Protein 1EIK (pdb70)

Nearest PDB structures (foldseek):
  1eik-assembly1_A  TM=8.782E-01  e=4.104E-14  Methanothermobacter thermautotrophicus
  9bz0-assembly1_E  TM=6.942E-01  e=3.571E-07  Sus scrofa
  2pmz-assembly2_V  TM=6.736E-01  e=3.133E-07  Saccharolobus solfataricus P2
  8qsz-assembly1_E  TM=6.816E-01  e=6.874E-07  Schizosaccharomyces pombe
  8yqt-assembly1_D  TM=6.598E-01  e=2.211E-05  African swine fever virus

Secondary structure (DSSP, 8-state):
------SSSS--EEEEE-HHHHHHHHHHTT--TTTS---BTTSHHHHGGG--TT-EEEEEEEETTTEEEEEEEE-B-

CATH classification: 3.90.940.20

InterPro domains:
  IPR000783 RNA polymerase, subunit H/Rpb5 C-terminal [PF01191] (4-75)
  IPR014381 DNA-directed RNA polymerase subunit Rpo5/Rpb5 [MF_00025] (3-76)
  IPR014381 DNA-directed RNA polymerase subunit Rpo5/Rpb5 [PTHR10535] (5-75)
  IPR020608 RNA polymerase, subunit H/Rpb5, conserved site [PS01110] (8-21)
  IPR035913 RPB5-like RNA polymerase subunit superfamily [G3DSA:3.90.940.20] (1-77)
  IPR035913 RPB5-like RNA polymerase subunit superfamily [SSF55287] (2-76)

Sequence (77 aa):
MKREILKHQLVPEHVILNESEAKRVLKELDAHPEQLPKIKTTDPVAKAIGAKRGDIVKIIRKSPTAEEFVTYRLVQDMKREILKHQLVPEHVILNESEAKRVLKELDAHPEQLPKIKTTDPVAKAIGAKRGDIVKIIRKSPTAEEFVTYRLVQDMKREILKHQLVPEHVILNESEAKRVLKELDAHPEQLPKIKTTDPVAKAIGAKRGDIVKIIRKSPTAEEFVTYRLVQDMKREILKHQLVPEHVILNESEAKRVLKELDAHPEQLPKIKTTDPVAKAIGAKRGDIVKIIRKSPTAEEFVTYRLVQDMKREILKHQLVPEHVILNESEAKRVLKELDAHPEQLPKIKTTDPVAKAIGAKRGDIVKIIRKSPTAEEFVTYRLVQDMKREILKHQLVPEHVILNESEAKRVLKELDAHPEQLPKIKTTDPVAKAIGAKRGDIVKIIRKSPTAEEFVTYRLVQDMKREILKHQLVPEHVILNESEAKRVLKELDAHPEQLPKIKTTDPVAKAIGAKRGDIVKIIRKSPTAEEFVTYRLVQDMKREILKHQLVPEHVILNESEAKRVLKELDAHPEQLPKIKTTDPVAKAIGAKRGDIVKIIRKSPTAEEFVTYRLVQDMKREILKHQLVPEHVILNESEAKRVLKELDAHPEQLPKIKTTDPVAKAIGAKRGDIVKIIRKSPTAEEFVTYRLVQDMKREILKHQLVPEHVILNESEAKRVLKELDAHPEQLPKIKTTDPVAKAIGAKRGDIVKIIRKSPTAEEFVTYRLVQD

Radius of gyration: 13.47 Å; Cα contacts (8 Å, |Δi|>4): 131; chains: 1; bounding box: 39×33×17 Å

Foldseek 3Di:
DPPPPDDDDDFWDKDKDALVRVQCVQVVVVHGLVRAEEDECVPCVCVPVVNDAGIKIWTKADDPDRDIDIGIYGYHD

Organism: Methanothermobacter thermautotrophicus (strain ATCC 29096 / DSM 1053 / JCM 10044 / NBRC 100330 / Delta H) (NCBI:txid187420)

Structure (mmCIF, N/CA/C/O backbone):
data_1EIK
#
_entry.id   1EIK
#
_cell.length_a   1.000
_cell.length_b   1.000
_cell.length_c   1.000
_cell.angle_alpha   90.00
_cell.angle_beta   90.00
_cell.angle_gamma   90.00
#
_symmetry.space_group_name_H-M   'P 1'
#
loop_
_atom_site.group_PDB
_atom_site.id
_atom_site.type_symbol
_atom_site.label_atom_id
_atom_site.label_alt_id
_atom_site.label_comp_id
_atom_site.label_asym_id
_atom_site.label_entity_id
_atom_site.label_seq_id
_atom_site.pdbx_PDB_ins_code
_atom_site.Cartn_x
_atom_site.Cartn_y
_atom_site.Cartn_z
_atom_site.occupancy
_atom_site.B_iso_or_equiv
_atom_site.auth_seq_id
_atom_site.auth_comp_id
_atom_site.auth_asym_id
_atom_site.auth_atom_id
_atom_site.pdbx_PDB_model_num
ATOM 1 N N . MET A 1 1 ? -25.724 -11.701 -0.107 1.00 0.00 1 MET A N 1
ATOM 2 C CA . MET A 1 1 ? -25.082 -10.508 0.503 1.00 0.00 1 MET A CA 1
ATOM 3 C C . MET A 1 1 ? -24.662 -10.784 1.943 1.00 0.00 1 MET A C 1
ATOM 4 O O . MET A 1 1 ? -24.937 -11.853 2.487 1.00 0.00 1 MET A O 1
ATOM 20 N N . LYS A 1 2 ? -23.995 -9.811 2.557 1.00 0.00 2 LYS A N 1
ATOM 21 C CA . LYS A 1 2 ? -23.540 -9.948 3.935 1.00 0.00 2 LYS A CA 1
ATOM 22 C C . LYS A 1 2 ? -22.661 -11.184 4.102 1.00 0.00 2 LYS A C 1
ATOM 23 O O . LYS A 1 2 ? -22.813 -11.940 5.061 1.00 0.00 2 LYS A O 1
ATOM 42 N N . ARG A 1 3 ? -21.743 -11.382 3.163 1.00 0.00 3 ARG A N 1
ATOM 43 C CA . ARG A 1 3 ? -20.840 -12.526 3.208 1.00 0.00 3 ARG A CA 1
ATOM 44 C C . ARG A 1 3 ? -19.540 -12.167 3.922 1.00 0.00 3 ARG A C 1
ATOM 45 O O . ARG A 1 3 ? -19.256 -12.673 5.007 1.00 0.00 3 ARG A O 1
ATOM 66 N N . GLU A 1 4 ? -18.754 -11.289 3.307 1.00 0.00 4 GLU A N 1
ATOM 67 C CA . GLU A 1 4 ? -17.484 -10.864 3.885 1.00 0.00 4 GLU A CA 1
ATOM 68 C C . GLU A 1 4 ? -17.335 -9.347 3.823 1.00 0.00 4 GLU A C 1
ATOM 69 O O . GLU A 1 4 ? -18.126 -8.661 3.177 1.00 0.00 4 GLU A O 1
ATOM 81 N N . ILE A 1 5 ? -16.314 -8.831 4.499 1.00 0.00 5 ILE A N 1
ATOM 82 C CA . ILE A 1 5 ? -16.058 -7.392 4.520 1.00 0.00 5 ILE A CA 1
ATOM 83 C C . ILE A 1 5 ? -14.561 -7.099 4.512 1.00 0.00 5 ILE A C 1
ATOM 84 O O . ILE A 1 5 ? -13.739 -8.015 4.548 1.00 0.00 5 ILE A O 1
ATOM 100 N N . LEU A 1 6 ? -14.214 -5.817 4.465 1.00 0.00 6 LEU A N 1
ATOM 101 C CA . LEU A 1 6 ? -12.815 -5.405 4.453 1.00 0.00 6 LEU A CA 1
ATOM 102 C C . LEU A 1 6 ? -12.690 -3.899 4.661 1.00 0.00 6 LEU A C 1
ATOM 103 O O . LEU A 1 6 ? -12.088 -3.198 3.848 1.00 0.00 6 LEU A O 1
ATOM 119 N N . LYS A 1 7 ? -13.262 -3.410 5.755 1.00 0.00 7 LYS A N 1
ATOM 120 C CA . LYS A 1 7 ? -13.219 -1.987 6.073 1.00 0.00 7 LYS A CA 1
ATOM 121 C C . LYS A 1 7 ? -13.970 -1.170 5.027 1.00 0.00 7 LYS A C 1
ATOM 122 O O . LYS A 1 7 ? -15.077 -0.691 5.276 1.00 0.00 7 LYS A O 1
ATOM 141 N N . HIS A 1 8 ? -13.362 -1.014 3.857 1.00 0.00 8 HIS A N 1
ATOM 142 C CA . HIS A 1 8 ? -13.972 -0.254 2.772 1.00 0.00 8 HIS A CA 1
ATOM 143 C C . HIS A 1 8 ? -14.565 -1.186 1.721 1.00 0.00 8 HIS A C 1
ATOM 144 O O . HIS A 1 8 ? -13.956 -2.192 1.355 1.00 0.00 8 HIS A O 1
ATOM 159 N N . GLN A 1 9 ? -15.753 -0.843 1.234 1.00 0.00 9 GLN A N 1
ATOM 160 C CA . GLN A 1 9 ? -16.424 -1.647 0.219 1.00 0.00 9 GLN A CA 1
ATOM 161 C C . GLN A 1 9 ? -15.602 -1.699 -1.063 1.00 0.00 9 GLN A C 1
ATOM 162 O O . GLN A 1 9 ? -15.272 -2.777 -1.560 1.00 0.00 9 GLN A O 1
ATOM 176 N N . LEU A 1 10 ? -15.270 -0.525 -1.595 1.00 0.00 10 LEU A N 1
ATOM 177 C CA . LEU A 1 10 ? -14.485 -0.437 -2.820 1.00 0.00 10 LEU A CA 1
ATOM 178 C C . LEU A 1 10 ? -13.003 -0.648 -2.532 1.00 0.00 10 LEU A C 1
ATOM 179 O O . LEU A 1 10 ? -12.613 -0.906 -1.394 1.00 0.00 10 LEU A O 1
ATOM 195 N N . VAL A 1 11 ? -12.183 -0.537 -3.570 1.00 0.00 11 VAL A N 1
ATOM 196 C CA . VAL A 1 11 ? -10.743 -0.717 -3.429 1.00 0.00 11 VAL A CA 1
ATOM 197 C C . VAL A 1 11 ? -9.974 0.325 -4.234 1.00 0.00 11 VAL A C 1
ATOM 198 O O . VAL A 1 11 ? -10.440 0.790 -5.275 1.00 0.00 11 VAL A O 1
ATOM 211 N N . PRO A 1 12 ? -8.776 0.704 -3.759 1.00 0.00 12 PRO A N 1
ATOM 212 C CA . PRO A 1 12 ? -7.934 1.696 -4.432 1.00 0.00 12 PRO A CA 1
ATOM 213 C C . PRO A 1 12 ? -7.216 1.118 -5.648 1.00 0.00 12 PRO A C 1
ATOM 214 O O . PRO A 1 12 ? -7.343 -0.069 -5.950 1.00 0.00 12 PRO A O 1
ATOM 225 N N . GLU A 1 13 ? -6.457 1.963 -6.337 1.00 0.00 13 GLU A N 1
ATOM 226 C CA . GLU A 1 13 ? -5.709 1.534 -7.512 1.00 0.00 13 GLU A CA 1
ATOM 227 C C . GLU A 1 13 ? -4.313 1.063 -7.123 1.00 0.00 13 GLU A C 1
ATOM 228 O O . GLU A 1 13 ? -3.488 1.851 -6.659 1.00 0.00 13 GLU A O 1
ATOM 240 N N . HIS A 1 14 ? -4.054 -0.226 -7.308 1.00 0.00 14 HIS A N 1
ATOM 241 C CA . HIS A 1 14 ? -2.755 -0.801 -6.964 1.00 0.00 14 HIS A CA 1
ATOM 242 C C . HIS A 1 14 ? -1.858 -0.886 -8.192 1.00 0.00 14 HIS A C 1
ATOM 243 O O . HIS A 1 14 ? -2.170 -1.586 -9.156 1.00 0.00 14 HIS A O 1
ATOM 258 N N . VAL A 1 15 ? -0.738 -0.174 -8.146 1.00 0.00 15 VAL A N 1
ATOM 259 C CA . VAL A 1 15 ? 0.219 -0.178 -9.246 1.00 0.00 15 VAL A CA 1
ATOM 260 C C . VAL A 1 15 ? 1.544 -0.780 -8.796 1.00 0.00 15 VAL A C 1
ATOM 261 O O . VAL A 1 15 ? 1.925 -0.653 -7.636 1.00 0.00 15 VAL A O 1
ATOM 274 N N . ILE A 1 16 ? 2.240 -1.445 -9.712 1.00 0.00 16 ILE A N 1
ATOM 275 C CA . ILE A 1 16 ? 3.528 -2.050 -9.386 1.00 0.00 16 ILE A CA 1
ATOM 276 C C . ILE A 1 16 ? 4.675 -1.120 -9.770 1.00 0.00 16 ILE A C 1
ATOM 277 O O . ILE A 1 16 ? 4.799 -0.703 -10.922 1.00 0.00 16 ILE A O 1
ATOM 293 N N . LEU A 1 17 ? 5.518 -0.820 -8.793 1.00 0.00 17 LEU A N 1
ATOM 294 C CA . LEU A 1 17 ? 6.650 0.068 -8.995 1.00 0.00 17 LEU A CA 1
ATOM 295 C C . LEU A 1 17 ? 7.963 -0.690 -9.015 1.00 0.00 17 LEU A C 1
ATOM 296 O O . LEU A 1 17 ? 8.123 -1.697 -8.324 1.00 0.00 17 LEU A O 1
ATOM 312 N N . ASN A 1 18 ? 8.921 -0.166 -9.762 1.00 0.00 18 ASN A N 1
ATOM 313 C CA . ASN A 1 18 ? 10.256 -0.730 -9.774 1.00 0.00 18 ASN A CA 1
ATOM 314 C C . ASN A 1 18 ? 11.008 -0.222 -8.554 1.00 0.00 18 ASN A C 1
ATOM 315 O O . ASN A 1 18 ? 10.811 0.917 -8.130 1.00 0.00 18 ASN A O 1
ATOM 326 N N . GLU A 1 19 ? 11.851 -1.064 -7.974 1.00 0.00 19 GLU A N 1
ATOM 327 C CA . GLU A 1 19 ? 12.586 -0.687 -6.772 1.00 0.00 19 GLU A CA 1
ATOM 328 C C . GLU A 1 19 ? 13.182 0.713 -6.906 1.00 0.00 19 GLU A C 1
ATOM 329 O O . GLU A 1 19 ? 13.251 1.457 -5.932 1.00 0.00 19 GLU A O 1
ATOM 341 N N . SER A 1 20 ? 13.540 1.090 -8.130 1.00 0.00 20 SER A N 1
ATOM 342 C CA . SER A 1 20 ? 14.088 2.417 -8.390 1.00 0.00 20 SER A CA 1
ATOM 343 C C . SER A 1 20 ? 12.984 3.472 -8.379 1.00 0.00 20 SER A C 1
ATOM 344 O O . SER A 1 20 ? 13.091 4.493 -7.700 1.00 0.00 20 SER A O 1
ATOM 352 N N . GLU A 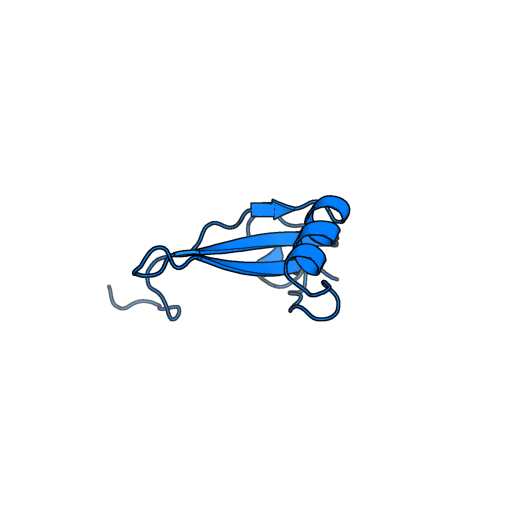1 21 ? 11.922 3.215 -9.139 1.00 0.00 21 GLU A N 1
ATOM 353 C CA . GLU A 1 21 ? 10.785 4.129 -9.213 1.00 0.00 21 GLU A CA 1
ATOM 354 C C . GLU A 1 21 ? 10.131 4.284 -7.855 1.00 0.00 21 GLU A C 1
ATOM 355 O O . GLU A 1 21 ? 9.759 5.380 -7.453 1.00 0.00 21 GLU A O 1
ATOM 367 N N . ALA A 1 22 ? 9.952 3.172 -7.170 1.00 0.00 22 ALA A N 1
ATOM 368 C CA . ALA A 1 22 ? 9.330 3.194 -5.863 1.00 0.00 22 ALA A CA 1
ATOM 369 C C . ALA A 1 22 ? 10.239 3.870 -4.848 1.00 0.00 22 ALA A C 1
ATOM 370 O O . ALA A 1 22 ? 9.769 4.457 -3.874 1.00 0.00 22 ALA A O 1
ATOM 377 N N . LYS A 1 23 ? 11.544 3.807 -5.095 1.00 0.00 23 LYS A N 1
ATOM 378 C CA . LYS A 1 23 ? 12.515 4.421 -4.201 1.00 0.00 23 LYS A CA 1
ATOM 379 C C . LYS A 1 23 ? 12.351 5.936 -4.164 1.00 0.00 23 LYS A C 1
ATOM 380 O O . LYS A 1 23 ? 12.255 6.527 -3.089 1.00 0.00 23 LYS A O 1
ATOM 399 N N . ARG A 1 24 ? 12.336 6.567 -5.336 1.00 0.00 24 ARG A N 1
ATOM 400 C CA . ARG A 1 24 ? 12.176 8.014 -5.399 1.00 0.00 24 ARG A CA 1
ATOM 401 C C . ARG A 1 24 ? 10.835 8.424 -4.842 1.00 0.00 24 ARG A C 1
ATOM 402 O O . ARG A 1 24 ? 10.731 9.405 -4.124 1.00 0.00 24 ARG A O 1
ATOM 423 N N . VAL A 1 25 ? 9.801 7.698 -5.225 1.00 0.00 25 VAL A N 1
ATOM 424 C CA . VAL A 1 25 ? 8.454 8.023 -4.796 1.00 0.00 25 VAL A CA 1
ATOM 425 C C . VAL A 1 25 ? 8.340 7.976 -3.279 1.00 0.00 25 VAL A C 1
ATOM 426 O O . VAL A 1 25 ? 7.886 8.930 -2.651 1.00 0.00 25 VAL A O 1
ATOM 439 N N . LEU A 1 26 ? 8.771 6.867 -2.692 1.00 0.00 26 LEU A N 1
ATOM 440 C CA . LEU A 1 26 ? 8.735 6.710 -1.249 1.00 0.00 26 LEU A CA 1
ATOM 441 C C . LEU A 1 26 ? 9.397 7.897 -0.568 1.00 0.00 26 LEU A C 1
ATOM 442 O O . LEU A 1 26 ? 8.815 8.528 0.315 1.00 0.00 26 LEU A O 1
ATOM 458 N N . LYS A 1 27 ? 10.620 8.196 -0.988 1.00 0.00 27 LYS A N 1
ATOM 459 C CA . LYS A 1 27 ? 11.372 9.302 -0.420 1.00 0.00 27 LYS A CA 1
ATOM 460 C C . LYS A 1 27 ? 10.788 10.635 -0.863 1.00 0.00 27 LYS A C 1
ATOM 461 O O . LYS A 1 27 ? 10.805 11.614 -0.116 1.00 0.00 27 LYS A O 1
ATOM 480 N N . GLU A 1 28 ? 10.223 10.650 -2.063 1.00 0.00 28 GLU A N 1
ATOM 481 C CA . GLU A 1 28 ? 9.544 11.825 -2.576 1.00 0.00 28 GLU A CA 1
ATOM 482 C C . GLU A 1 28 ? 8.361 12.136 -1.671 1.00 0.00 28 GLU A C 1
ATOM 483 O O . GLU A 1 28 ? 8.044 13.292 -1.398 1.00 0.00 28 GLU A O 1
ATOM 495 N N . LEU A 1 29 ? 7.747 11.065 -1.178 1.00 0.00 29 LEU A N 1
ATOM 496 C CA . LEU A 1 29 ? 6.624 11.154 -0.257 1.00 0.00 29 LEU A CA 1
ATOM 497 C C . LEU A 1 29 ? 7.090 11.510 1.158 1.00 0.00 29 LEU A C 1
ATOM 498 O O . LEU A 1 29 ? 6.270 11.759 2.042 1.00 0.00 29 LEU A O 1
ATOM 514 N N . ASP A 1 30 ? 8.413 11.509 1.368 1.00 0.00 30 ASP A N 1
ATOM 515 C CA . ASP A 1 30 ? 9.016 11.807 2.670 1.00 0.00 30 ASP A CA 1
ATOM 516 C C . ASP A 1 30 ? 9.116 10.548 3.526 1.00 0.00 30 ASP A C 1
ATOM 517 O O . ASP A 1 30 ? 8.752 10.555 4.701 1.00 0.00 30 ASP A O 1
ATOM 526 N N . ALA A 1 31 ? 9.632 9.474 2.933 1.00 0.00 31 ALA A N 1
ATOM 527 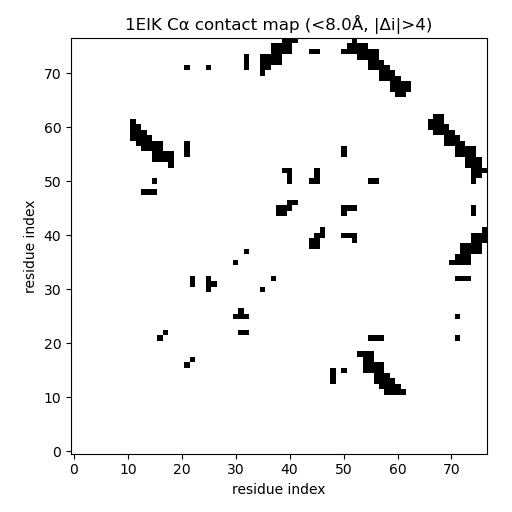C CA . ALA A 1 31 ? 9.787 8.210 3.645 1.00 0.00 31 ALA A CA 1
ATOM 528 C C . ALA A 1 31 ? 10.561 7.190 2.813 1.00 0.00 31 ALA A C 1
ATOM 529 O O . ALA A 1 31 ? 10.776 7.378 1.621 1.00 0.00 31 ALA A O 1
ATOM 536 N N . HIS A 1 32 ? 10.974 6.108 3.452 1.00 0.00 32 HIS A N 1
ATOM 537 C CA . HIS A 1 32 ? 11.677 5.031 2.765 1.00 0.00 32 HIS A CA 1
ATOM 538 C C . HIS A 1 32 ? 10.931 3.719 2.973 1.00 0.00 32 HIS A C 1
ATOM 539 O O . HIS A 1 32 ? 10.058 3.629 3.837 1.00 0.00 32 HIS A O 1
ATOM 554 N N . PRO A 1 33 ? 11.120 2.754 2.067 1.00 0.00 33 PRO A N 1
ATOM 555 C CA . PRO A 1 33 ? 10.425 1.478 2.140 1.00 0.00 33 PRO A CA 1
ATOM 556 C C . PRO A 1 33 ? 10.684 0.761 3.459 1.00 0.00 33 PRO A C 1
ATOM 557 O O . PRO A 1 33 ? 9.798 0.092 3.991 1.00 0.00 33 PRO A O 1
ATOM 568 N N . GLU A 1 34 ? 11.879 0.949 4.013 1.00 0.00 34 GLU A N 1
ATOM 569 C CA . GLU A 1 34 ? 12.216 0.353 5.300 1.00 0.00 34 GLU A CA 1
ATOM 570 C C . GLU A 1 34 ? 11.217 0.811 6.353 1.00 0.00 34 GLU A C 1
ATOM 571 O O . GLU A 1 34 ? 10.814 0.042 7.225 1.00 0.00 34 GLU A O 1
ATOM 583 N N . GLN A 1 35 ? 10.804 2.067 6.238 1.00 0.00 35 GLN A N 1
ATOM 584 C CA . GLN A 1 35 ? 9.827 2.645 7.148 1.00 0.00 35 GLN A CA 1
ATOM 585 C C . GLN A 1 35 ? 8.437 2.112 6.846 1.00 0.00 35 GLN A C 1
ATOM 586 O O . GLN A 1 35 ? 7.795 1.489 7.690 1.00 0.00 35 GLN A O 1
ATOM 600 N N . LEU A 1 36 ? 7.994 2.352 5.624 1.00 0.00 36 LEU A N 1
ATOM 601 C CA . LEU A 1 36 ? 6.683 1.895 5.174 1.00 0.00 36 LEU A CA 1
ATOM 602 C C . LEU A 1 36 ? 6.480 0.417 5.502 1.00 0.00 36 LEU A C 1
ATOM 603 O O . LEU A 1 36 ? 7.433 -0.293 5.829 1.00 0.00 36 LEU A O 1
ATOM 619 N N . PRO A 1 37 ? 5.231 -0.070 5.409 1.00 0.00 37 PRO A N 1
ATOM 620 C CA . PRO A 1 37 ? 4.904 -1.466 5.695 1.00 0.00 37 PRO A CA 1
ATOM 621 C C . PRO A 1 37 ? 5.215 -2.390 4.521 1.00 0.00 37 PRO A C 1
ATOM 622 O O . PRO A 1 37 ? 4.947 -2.054 3.368 1.00 0.00 37 PRO A O 1
ATOM 633 N N . LYS A 1 38 ? 5.769 -3.559 4.823 1.00 0.00 38 LYS A N 1
ATOM 634 C CA . LYS A 1 38 ? 6.100 -4.536 3.792 1.00 0.00 38 LYS A CA 1
ATOM 635 C C . LYS A 1 38 ? 5.362 -5.845 4.037 1.00 0.00 38 LYS A C 1
ATOM 636 O O . LYS A 1 38 ? 5.446 -6.421 5.121 1.00 0.00 38 LYS A O 1
ATOM 655 N N . ILE A 1 39 ? 4.643 -6.316 3.024 1.00 0.00 39 ILE A N 1
ATOM 656 C CA . ILE A 1 39 ? 3.915 -7.567 3.138 1.00 0.00 39 ILE A CA 1
ATOM 657 C C . ILE A 1 39 ? 4.690 -8.705 2.485 1.00 0.00 39 ILE A C 1
ATOM 658 O O . ILE A 1 39 ? 5.232 -8.555 1.390 1.00 0.00 39 ILE A O 1
ATOM 674 N N . LYS A 1 40 ? 4.774 -9.826 3.189 1.00 0.00 40 LYS A N 1
ATOM 675 C CA . LYS A 1 40 ? 5.526 -10.978 2.713 1.00 0.00 40 LYS A CA 1
ATOM 676 C C . LYS A 1 40 ? 4.966 -11.519 1.406 1.00 0.00 40 LYS A C 1
ATOM 677 O O . LYS A 1 40 ? 3.765 -11.439 1.149 1.00 0.00 40 LYS A O 1
ATOM 696 N N . THR A 1 41 ? 5.846 -12.088 0.587 1.00 0.00 41 THR A N 1
ATOM 697 C CA . THR A 1 41 ? 5.433 -12.677 -0.677 1.00 0.00 41 THR A CA 1
ATOM 698 C C . THR A 1 41 ? 4.501 -13.863 -0.434 1.00 0.00 41 THR A C 1
ATOM 699 O O . THR A 1 41 ? 3.748 -14.264 -1.320 1.00 0.00 41 THR A O 1
ATOM 710 N N . THR A 1 42 ? 4.534 -14.407 0.782 1.00 0.00 42 THR A N 1
ATOM 711 C CA . THR A 1 42 ? 3.630 -15.487 1.153 1.00 0.00 42 THR A CA 1
ATOM 712 C C . THR A 1 42 ? 2.233 -14.917 1.375 1.00 0.00 42 THR A C 1
ATOM 713 O O . THR A 1 42 ? 1.226 -15.572 1.108 1.00 0.00 42 THR A O 1
ATOM 724 N N . ASP A 1 43 ? 2.195 -13.666 1.827 1.00 0.00 43 ASP A N 1
ATOM 725 C CA . ASP A 1 43 ? 0.946 -12.952 2.047 1.00 0.00 43 ASP A CA 1
ATOM 726 C C . ASP A 1 43 ? 0.295 -12.589 0.717 1.00 0.00 43 ASP A C 1
ATOM 727 O O . ASP A 1 43 ? 0.960 -12.542 -0.318 1.00 0.00 43 ASP A O 1
ATOM 736 N N . PRO A 1 44 ? -1.036 -12.415 0.715 1.00 0.00 44 PRO A N 1
ATOM 737 C CA . PRO A 1 44 ? -1.799 -12.070 -0.492 1.00 0.00 44 PRO A CA 1
ATOM 738 C C . PRO A 1 44 ? -1.186 -10.916 -1.275 1.00 0.00 44 PRO A C 1
ATOM 739 O O . PRO A 1 44 ? -1.450 -10.762 -2.467 1.00 0.00 44 PRO A O 1
ATOM 750 N N . VAL A 1 45 ? -0.322 -10.143 -0.627 1.00 0.00 45 VAL A N 1
ATOM 751 C CA . VAL A 1 45 ? 0.309 -9.010 -1.286 1.00 0.00 45 VAL A CA 1
ATOM 752 C C . VAL A 1 45 ? 0.933 -9.436 -2.614 1.00 0.00 45 VAL A C 1
ATOM 753 O O . VAL A 1 45 ? 0.772 -8.763 -3.632 1.00 0.00 45 VAL A O 1
ATOM 766 N N . ALA A 1 46 ? 1.637 -10.562 -2.590 1.00 0.00 46 ALA A N 1
ATOM 767 C CA . ALA A 1 46 ? 2.264 -11.093 -3.792 1.00 0.00 46 ALA A CA 1
ATOM 768 C C . ALA A 1 46 ? 1.210 -11.635 -4.746 1.00 0.00 46 ALA A C 1
ATOM 769 O O . ALA A 1 46 ? 1.198 -11.296 -5.929 1.00 0.00 46 ALA A O 1
ATOM 776 N N . LYS A 1 47 ? 0.307 -12.460 -4.218 1.00 0.00 47 LYS A N 1
ATOM 777 C CA . LYS A 1 47 ? -0.778 -13.012 -5.021 1.00 0.00 47 LYS A CA 1
ATOM 778 C C . LYS A 1 47 ? -1.502 -11.888 -5.748 1.00 0.00 47 LYS A C 1
ATOM 779 O O . LYS A 1 47 ? -1.972 -12.055 -6.874 1.00 0.00 47 LYS A O 1
ATOM 798 N N . ALA A 1 48 ? -1.557 -10.732 -5.098 1.00 0.00 48 ALA A N 1
ATOM 799 C CA . ALA A 1 48 ? -2.160 -9.553 -5.686 1.00 0.00 48 ALA A CA 1
ATOM 800 C C . ALA A 1 48 ? -1.175 -8.884 -6.633 1.00 0.00 48 ALA A C 1
ATOM 801 O O . ALA A 1 48 ? 0.032 -8.898 -6.395 1.00 0.00 48 ALA A O 1
ATOM 808 N N . ILE A 1 49 ? -1.691 -8.354 -7.733 1.00 0.00 49 ILE A N 1
ATOM 809 C CA . ILE A 1 49 ? -0.858 -7.707 -8.745 1.00 0.00 49 ILE A CA 1
ATOM 810 C C . ILE A 1 49 ? 0.383 -8.542 -9.066 1.00 0.00 49 ILE A C 1
ATOM 811 O O . ILE A 1 49 ? 1.407 -8.007 -9.485 1.00 0.00 49 ILE A O 1
ATOM 827 N N . GLY A 1 50 ? 0.282 -9.858 -8.864 1.00 0.00 50 GLY A N 1
ATOM 828 C CA . GLY A 1 50 ? 1.391 -10.757 -9.152 1.00 0.00 50 GLY A CA 1
ATOM 829 C C . GLY A 1 50 ? 2.746 -10.190 -8.760 1.00 0.00 50 GLY A C 1
ATOM 830 O O . GLY A 1 50 ? 3.731 -10.375 -9.475 1.00 0.00 50 GLY A O 1
ATOM 834 N N . ALA A 1 51 ? 2.794 -9.491 -7.631 1.00 0.00 51 ALA A N 1
ATOM 835 C CA . ALA A 1 51 ? 4.042 -8.893 -7.164 1.00 0.00 51 ALA A CA 1
ATOM 836 C C . ALA A 1 51 ? 5.080 -9.957 -6.852 1.00 0.00 51 ALA A C 1
ATOM 837 O O . ALA A 1 51 ? 4.745 -11.097 -6.533 1.00 0.00 51 ALA A O 1
ATOM 844 N N . LYS A 1 52 ? 6.343 -9.568 -6.939 1.00 0.00 52 LYS A N 1
ATOM 845 C CA . LYS A 1 52 ? 7.440 -10.476 -6.652 1.00 0.00 52 LYS A CA 1
ATOM 846 C C . LYS A 1 52 ? 8.330 -9.915 -5.550 1.00 0.00 52 LYS A C 1
ATOM 847 O O . LYS A 1 52 ? 8.271 -8.727 -5.234 1.00 0.00 52 LYS A O 1
ATOM 866 N N . ARG A 1 53 ? 9.127 -10.784 -4.949 1.00 0.00 53 ARG A N 1
ATOM 867 C CA . ARG A 1 53 ? 10.018 -10.379 -3.870 1.00 0.00 53 ARG A CA 1
ATOM 868 C C . ARG A 1 53 ? 10.916 -9.225 -4.303 1.00 0.00 53 ARG A C 1
ATOM 869 O O . ARG A 1 53 ? 11.919 -9.428 -4.987 1.00 0.00 53 ARG A O 1
ATOM 890 N N . GLY A 1 54 ? 10.550 -8.014 -3.894 1.00 0.00 54 GLY A N 1
ATOM 891 C CA . GLY A 1 54 ? 11.336 -6.844 -4.238 1.00 0.00 54 GLY A CA 1
ATOM 892 C C . GLY A 1 54 ? 10.565 -5.844 -5.078 1.00 0.00 54 GLY A C 1
ATOM 893 O O . GLY A 1 54 ? 11.158 -4.975 -5.717 1.00 0.00 54 GLY A O 1
ATOM 897 N N . ASP A 1 55 ? 9.239 -5.957 -5.073 1.00 0.00 55 ASP A N 1
ATOM 898 C CA . ASP A 1 55 ? 8.394 -5.058 -5.845 1.00 0.00 55 ASP A CA 1
ATOM 899 C C . ASP A 1 55 ? 7.505 -4.222 -4.929 1.00 0.00 55 ASP A C 1
ATOM 900 O O . ASP A 1 55 ? 6.806 -4.758 -4.071 1.00 0.00 55 ASP A O 1
ATOM 909 N N . ILE A 1 56 ? 7.521 -2.906 -5.130 1.00 0.00 56 ILE A N 1
ATOM 910 C CA . ILE A 1 56 ? 6.697 -2.006 -4.332 1.00 0.00 56 ILE A CA 1
ATOM 911 C C . ILE A 1 56 ? 5.402 -1.682 -5.068 1.00 0.00 56 ILE A C 1
ATOM 912 O O . ILE A 1 56 ? 5.391 -1.527 -6.289 1.00 0.00 56 ILE A O 1
ATOM 928 N N . VAL A 1 57 ? 4.313 -1.587 -4.317 1.00 0.00 57 VAL A N 1
ATOM 929 C CA . VAL A 1 57 ? 3.011 -1.302 -4.898 1.00 0.00 57 VAL A CA 1
ATOM 930 C C . VAL A 1 57 ? 2.555 0.116 -4.574 1.00 0.00 57 VAL A C 1
ATOM 931 O O . VAL A 1 57 ? 2.763 0.609 -3.466 1.00 0.00 57 VAL A O 1
ATOM 944 N N . LYS A 1 58 ? 1.929 0.764 -5.550 1.00 0.00 58 LYS A N 1
ATOM 945 C CA . LYS A 1 58 ? 1.436 2.122 -5.371 1.00 0.00 58 LYS A CA 1
ATOM 946 C C . LYS A 1 58 ? -0.090 2.115 -5.227 1.00 0.00 58 LYS A C 1
ATOM 947 O O . LYS A 1 58 ? -0.812 1.731 -6.147 1.00 0.00 58 LYS A O 1
ATOM 966 N N . ILE A 1 59 ? -0.566 2.513 -4.052 1.00 0.00 59 ILE A N 1
ATOM 967 C CA . ILE A 1 59 ? -1.997 2.558 -3.775 1.00 0.00 59 ILE A CA 1
ATOM 968 C C . ILE A 1 59 ? -2.450 3.983 -3.486 1.00 0.00 59 ILE A C 1
ATOM 969 O O . ILE A 1 59 ? -1.912 4.637 -2.596 1.00 0.00 59 ILE A O 1
ATOM 985 N N . ILE A 1 60 ? -3.447 4.455 -4.226 1.00 0.00 60 ILE A N 1
ATOM 986 C CA . ILE A 1 60 ? -3.965 5.806 -4.029 1.00 0.00 60 ILE A CA 1
ATOM 987 C C . ILE A 1 60 ? -5.384 5.776 -3.474 1.00 0.00 60 ILE A C 1
ATOM 988 O O . ILE A 1 60 ? -6.230 5.013 -3.942 1.00 0.00 60 ILE A O 1
ATOM 1004 N N . ARG A 1 61 ? -5.637 6.615 -2.478 1.00 0.00 61 ARG A N 1
ATOM 1005 C CA . ARG A 1 61 ? -6.954 6.699 -1.863 1.00 0.00 61 ARG A CA 1
ATOM 1006 C C . ARG A 1 61 ? -7.608 8.035 -2.191 1.00 0.00 61 ARG A C 1
ATOM 1007 O O . ARG A 1 61 ? -7.048 9.093 -1.909 1.00 0.00 61 ARG A O 1
ATOM 1028 N N . LYS A 1 62 ? -8.795 7.983 -2.783 1.00 0.00 62 LYS A N 1
ATOM 1029 C CA . LYS A 1 62 ? -9.509 9.196 -3.159 1.00 0.00 62 LYS A CA 1
ATOM 1030 C C . LYS A 1 62 ? -10.488 9.616 -2.070 1.00 0.00 62 LYS A C 1
ATOM 1031 O O . LYS A 1 62 ? -11.280 8.809 -1.585 1.00 0.00 62 LYS A O 1
ATOM 1050 N N . SER A 1 63 ? -10.422 10.887 -1.689 1.00 0.00 63 SER A N 1
ATOM 1051 C CA . SER A 1 63 ? -11.294 11.421 -0.649 1.00 0.00 63 SER A CA 1
ATOM 1052 C C . SER A 1 63 ? -11.939 12.730 -1.095 1.00 0.00 63 SER A C 1
ATOM 1053 O O . SER A 1 63 ? -11.510 13.347 -2.070 1.00 0.00 63 SER A O 1
ATOM 1061 N N . PRO A 1 64 ? -12.984 13.169 -0.377 1.00 0.00 64 PRO A N 1
ATOM 1062 C CA . PRO A 1 64 ? -13.695 14.421 -0.671 1.00 0.00 64 PRO A CA 1
ATOM 1063 C C . PRO A 1 64 ? -12.784 15.640 -0.582 1.00 0.00 64 PRO A C 1
ATOM 1064 O O . PRO A 1 64 ? -11.960 15.745 0.325 1.00 0.00 64 PRO A O 1
ATOM 1075 N N . THR A 1 65 ? -12.933 16.553 -1.544 1.00 0.00 65 THR A N 1
ATOM 1076 C CA . THR A 1 65 ? -12.119 17.770 -1.607 1.00 0.00 65 THR A CA 1
ATOM 1077 C C . THR A 1 65 ? -10.762 17.484 -2.240 1.00 0.00 65 THR A C 1
ATOM 1078 O O . THR A 1 65 ? -9.729 17.945 -1.754 1.00 0.00 65 THR A O 1
ATOM 1089 N N . ALA A 1 66 ? -10.774 16.726 -3.333 1.00 0.00 66 ALA A N 1
ATOM 1090 C CA . ALA A 1 66 ? -9.548 16.387 -4.050 1.00 0.00 66 ALA A CA 1
ATOM 1091 C C . ALA A 1 66 ? -8.448 15.930 -3.095 1.00 0.00 66 ALA A C 1
ATOM 1092 O O . ALA A 1 66 ? -7.301 16.361 -3.205 1.00 0.00 66 ALA A O 1
ATOM 1099 N N . GLU A 1 67 ? -8.805 15.052 -2.162 1.00 0.00 67 GLU A N 1
ATOM 1100 C CA . GLU A 1 67 ? -7.845 14.537 -1.194 1.00 0.00 67 GLU A CA 1
ATOM 1101 C C . GLU A 1 67 ? -7.374 13.141 -1.586 1.00 0.00 67 GLU A C 1
ATOM 1102 O O . GLU A 1 67 ? -8.101 12.161 -1.423 1.00 0.00 67 GLU A O 1
ATOM 1114 N N . GLU A 1 68 ? -6.153 13.056 -2.104 1.00 0.00 68 GLU A N 1
ATOM 1115 C CA . GLU A 1 68 ? -5.588 11.777 -2.520 1.00 0.00 68 GLU A CA 1
ATOM 1116 C C . GLU A 1 68 ? -4.543 11.291 -1.520 1.00 0.00 68 GLU A C 1
ATOM 1117 O O . GLU A 1 68 ? -3.597 12.009 -1.195 1.00 0.00 68 GLU A O 1
ATOM 1129 N N . PHE A 1 69 ? -4.721 10.065 -1.038 1.00 0.00 69 PHE A N 1
ATOM 1130 C CA . PHE A 1 69 ? -3.794 9.475 -0.079 1.00 0.00 69 PHE A CA 1
ATOM 1131 C C . PHE A 1 69 ? -3.059 8.291 -0.696 1.00 0.00 69 PHE A C 1
ATOM 1132 O O . PHE A 1 69 ? -3.674 7.294 -1.065 1.00 0.00 69 PHE A O 1
ATOM 1149 N N . VAL A 1 70 ? -1.739 8.398 -0.794 1.00 0.00 70 VAL A N 1
ATOM 1150 C CA . VAL A 1 70 ? -0.938 7.338 -1.391 1.00 0.00 70 VAL A CA 1
ATOM 1151 C C . VAL A 1 70 ? -0.078 6.622 -0.351 1.00 0.00 70 VAL A C 1
ATOM 1152 O O . VAL A 1 70 ? 0.511 7.250 0.529 1.00 0.00 70 VAL A O 1
ATOM 1165 N N . THR A 1 71 ? -0.011 5.299 -0.472 1.00 0.00 71 THR A N 1
ATOM 1166 C CA . THR A 1 71 ? 0.778 4.475 0.436 1.00 0.00 71 THR A CA 1
ATOM 1167 C C . THR A 1 71 ? 1.493 3.369 -0.334 1.00 0.00 71 THR A C 1
ATOM 1168 O O . THR A 1 71 ? 0.864 2.616 -1.078 1.00 0.00 71 THR A O 1
ATOM 1179 N N . TYR A 1 72 ? 2.809 3.277 -0.163 1.00 0.00 72 TYR A N 1
ATOM 1180 C CA . TYR A 1 72 ? 3.595 2.270 -0.870 1.00 0.00 72 TYR A CA 1
ATOM 1181 C C . TYR A 1 72 ? 3.905 1.073 0.018 1.00 0.00 72 TYR A C 1
ATOM 1182 O O . TYR A 1 72 ? 4.204 1.217 1.204 1.00 0.00 72 TYR A O 1
ATOM 1200 N N . ARG A 1 73 ? 3.820 -0.111 -0.575 1.00 0.00 73 ARG A N 1
ATOM 1201 C CA . ARG A 1 73 ? 4.113 -1.350 0.131 1.00 0.00 73 ARG A CA 1
ATOM 1202 C C . ARG A 1 73 ? 5.140 -2.158 -0.647 1.00 0.00 73 ARG A C 1
ATOM 1203 O O . ARG A 1 73 ? 4.983 -2.383 -1.844 1.00 0.00 73 ARG A O 1
ATOM 1224 N N . LEU A 1 74 ? 6.187 -2.591 0.041 1.00 0.00 74 LEU A N 1
ATOM 1225 C CA . LEU A 1 74 ? 7.268 -3.336 -0.591 1.00 0.00 74 LEU A CA 1
ATOM 1226 C C . LEU A 1 74 ? 7.112 -4.836 -0.375 1.00 0.00 74 LEU A C 1
ATOM 1227 O O . LEU A 1 74 ? 7.009 -5.298 0.761 1.00 0.00 74 LEU A O 1
ATOM 1243 N N . VAL A 1 75 ? 7.135 -5.600 -1.463 1.00 0.00 75 VAL A N 1
ATOM 1244 C CA . VAL A 1 75 ? 7.065 -7.050 -1.359 1.00 0.00 75 VAL A CA 1
ATOM 1245 C C . VAL A 1 75 ? 8.421 -7.595 -0.927 1.00 0.00 75 VAL A C 1
ATOM 1246 O O . VAL A 1 75 ? 9.415 -7.454 -1.638 1.00 0.00 75 VAL A O 1
ATOM 1259 N N . GLN A 1 76 ? 8.457 -8.198 0.254 1.00 0.00 76 GLN A N 1
ATOM 1260 C CA . GLN A 1 76 ? 9.699 -8.727 0.802 1.00 0.00 76 GLN A CA 1
ATOM 1261 C C . GLN A 1 76 ? 9.540 -10.188 1.203 1.00 0.00 76 GLN A C 1
ATOM 1262 O O . GLN A 1 76 ? 8.442 -10.637 1.526 1.00 0.00 76 GLN A O 1
ATOM 1276 N N . ASP A 1 77 ? 10.641 -10.930 1.180 1.00 0.00 77 ASP A N 1
ATOM 1277 C CA . ASP A 1 77 ? 10.614 -12.341 1.544 1.00 0.00 77 ASP A CA 1
ATOM 1278 C C . ASP A 1 77 ? 10.777 -12.517 3.050 1.00 0.00 77 ASP A C 1
ATOM 1279 O O . ASP A 1 77 ? 11.593 -11.783 3.646 1.00 0.00 77 ASP A O 1
ATOM 1289 N N . MET A 1 1 ? -25.950 -15.463 -15.143 1.00 0.00 1 MET A N 2
ATOM 1290 C CA . MET A 1 1 ? -24.706 -16.112 -15.633 1.00 0.00 1 MET A CA 2
ATOM 1291 C C . MET A 1 1 ? -23.561 -15.108 -15.724 1.00 0.00 1 MET A C 2
ATOM 1292 O O . MET A 1 1 ? -22.391 -15.475 -15.615 1.00 0.00 1 MET A O 2
ATOM 1308 N N . LYS A 1 2 ? -23.906 -13.841 -15.926 1.00 0.00 2 LYS A N 2
ATOM 1309 C CA . LYS A 1 2 ? -22.907 -12.785 -16.029 1.00 0.00 2 LYS A CA 2
ATOM 1310 C C . LYS A 1 2 ? -22.575 -12.212 -14.655 1.00 0.00 2 LYS A C 2
ATOM 1311 O O . LYS A 1 2 ? -23.400 -11.538 -14.038 1.00 0.00 2 LYS A O 2
ATOM 1330 N N . ARG A 1 3 ? -21.364 -12.487 -14.181 1.00 0.00 3 ARG A N 2
ATOM 1331 C CA . ARG A 1 3 ? -20.924 -11.999 -12.879 1.00 0.00 3 ARG A CA 2
ATOM 1332 C C . ARG A 1 3 ? -19.662 -11.152 -13.013 1.00 0.00 3 ARG A C 2
ATOM 1333 O O . ARG A 1 3 ? -18.701 -11.555 -13.668 1.00 0.00 3 ARG A O 2
ATOM 1354 N N . GLU A 1 4 ? -19.673 -9.979 -12.390 1.00 0.00 4 GLU A N 2
ATOM 1355 C CA . GLU A 1 4 ? -18.529 -9.074 -12.446 1.00 0.00 4 GLU A CA 2
ATOM 1356 C C . GLU A 1 4 ? -17.701 -9.163 -11.172 1.00 0.00 4 GLU A C 2
ATOM 1357 O O . GLU A 1 4 ? -17.830 -10.109 -10.396 1.00 0.00 4 GLU A O 2
ATOM 1369 N N . ILE A 1 5 ? -16.864 -8.154 -10.956 1.00 0.00 5 ILE A N 2
ATOM 1370 C CA . ILE A 1 5 ? -16.021 -8.095 -9.774 1.00 0.00 5 ILE A CA 2
ATOM 1371 C C . ILE A 1 5 ? -16.717 -7.361 -8.629 1.00 0.00 5 ILE A C 2
ATOM 1372 O O . ILE A 1 5 ? -16.322 -7.485 -7.470 1.00 0.00 5 ILE A O 2
ATOM 1388 N N . LEU A 1 6 ? -17.747 -6.594 -8.962 1.00 0.00 6 LEU A N 2
ATOM 1389 C CA . LEU A 1 6 ? -18.491 -5.837 -7.962 1.00 0.00 6 LEU A CA 2
ATOM 1390 C C . LEU A 1 6 ? -19.323 -6.763 -7.083 1.00 0.00 6 LEU A C 2
ATOM 1391 O O . LEU A 1 6 ? -20.319 -7.331 -7.530 1.00 0.00 6 LEU A O 2
ATOM 1407 N N . LYS A 1 7 ? -18.906 -6.911 -5.830 1.00 0.00 7 LYS A N 2
ATOM 1408 C CA . LYS A 1 7 ? -19.614 -7.767 -4.885 1.00 0.00 7 LYS A CA 2
ATOM 1409 C C . LYS A 1 7 ? -18.964 -7.708 -3.506 1.00 0.00 7 LYS A C 2
ATOM 1410 O O . LYS A 1 7 ? -18.893 -8.713 -2.799 1.00 0.00 7 LYS A O 2
ATOM 1429 N N . HIS A 1 8 ? -18.487 -6.525 -3.134 1.00 0.00 8 HIS A N 2
ATOM 1430 C CA . HIS A 1 8 ? -17.838 -6.333 -1.843 1.00 0.00 8 HIS A CA 2
ATOM 1431 C C . HIS A 1 8 ? -17.486 -4.865 -1.623 1.00 0.00 8 HIS A C 2
ATOM 1432 O O . HIS A 1 8 ? -17.981 -3.987 -2.331 1.00 0.00 8 HIS A O 2
ATOM 1447 N N . GLN A 1 9 ? -16.628 -4.605 -0.643 1.00 0.00 9 GLN A N 2
ATOM 1448 C CA . GLN A 1 9 ? -16.211 -3.243 -0.335 1.00 0.00 9 GLN A CA 2
ATOM 1449 C C . GLN A 1 9 ? -15.242 -2.720 -1.389 1.00 0.00 9 GLN A C 2
ATOM 1450 O O . GLN A 1 9 ? -14.314 -3.419 -1.794 1.00 0.00 9 GLN A O 2
ATOM 1464 N N . LEU A 1 10 ? -15.463 -1.486 -1.830 1.00 0.00 10 LEU A N 2
ATOM 1465 C CA . LEU A 1 10 ? -14.612 -0.870 -2.842 1.00 0.00 10 LEU A CA 2
ATOM 1466 C C . LEU A 1 10 ? -13.137 -1.005 -2.472 1.00 0.00 10 LEU A C 2
ATOM 1467 O O . LEU A 1 10 ? -12.796 -1.231 -1.311 1.00 0.00 10 LEU A O 2
ATOM 1483 N N . VAL A 1 11 ? -12.269 -0.864 -3.469 1.00 0.00 11 VAL A N 2
ATOM 1484 C CA . VAL A 1 11 ? -10.831 -0.968 -3.253 1.00 0.00 11 VAL A CA 2
ATOM 1485 C C . VAL A 1 11 ? -10.073 0.057 -4.092 1.00 0.00 11 VAL A C 2
ATOM 1486 O O . VAL A 1 11 ? -10.529 0.453 -5.165 1.00 0.00 11 VAL A O 2
ATOM 1499 N N . PRO A 1 12 ? -8.901 0.501 -3.608 1.00 0.00 12 PRO A N 2
ATOM 1500 C CA . PRO A 1 12 ? -8.079 1.488 -4.313 1.00 0.00 12 PRO A CA 2
ATOM 1501 C C . PRO A 1 12 ? -7.362 0.891 -5.520 1.00 0.00 12 PRO A C 2
ATOM 1502 O O . PRO A 1 12 ? -7.480 -0.302 -5.798 1.00 0.00 12 PRO A O 2
ATOM 1513 N N . GLU A 1 13 ? -6.616 1.730 -6.231 1.00 0.00 13 GLU A N 2
ATOM 1514 C CA . GLU A 1 13 ? -5.872 1.287 -7.403 1.00 0.00 13 GLU A CA 2
ATOM 1515 C C . GLU A 1 13 ? -4.475 0.820 -7.009 1.00 0.00 13 GLU A C 2
ATOM 1516 O O . GLU A 1 13 ? -3.690 1.587 -6.450 1.00 0.00 13 GLU A O 2
ATOM 1528 N N . HIS A 1 14 ? -4.172 -0.441 -7.296 1.00 0.00 14 HIS A N 2
ATOM 1529 C CA . HIS A 1 14 ? -2.870 -1.004 -6.959 1.00 0.00 14 HIS A CA 2
ATOM 1530 C C . HIS A 1 14 ? -1.968 -1.079 -8.186 1.00 0.00 14 HIS A C 2
ATOM 1531 O O . HIS A 1 14 ? -2.264 -1.791 -9.145 1.00 0.00 14 HIS A O 2
ATOM 1546 N N . VAL A 1 15 ? -0.859 -0.350 -8.140 1.00 0.00 15 VAL A N 2
ATOM 1547 C CA . VAL A 1 15 ? 0.106 -0.352 -9.232 1.00 0.00 15 VAL A CA 2
ATOM 1548 C C . VAL A 1 15 ? 1.433 -0.932 -8.761 1.00 0.00 15 VAL A C 2
ATOM 1549 O O . VAL A 1 15 ? 1.795 -0.792 -7.596 1.00 0.00 15 VAL A O 2
ATOM 1562 N N . ILE A 1 16 ? 2.149 -1.597 -9.659 1.00 0.00 16 ILE A N 2
ATOM 1563 C CA . ILE A 1 16 ? 3.435 -2.187 -9.305 1.00 0.00 16 ILE A CA 2
ATOM 1564 C C . ILE A 1 16 ? 4.589 -1.311 -9.778 1.00 0.00 16 ILE A C 2
ATOM 1565 O O . ILE A 1 16 ? 4.766 -1.081 -10.974 1.00 0.00 16 ILE A O 2
ATOM 1581 N N . LEU A 1 17 ? 5.380 -0.846 -8.821 1.00 0.00 17 LEU A N 2
ATOM 1582 C CA . LEU A 1 17 ? 6.517 0.010 -9.107 1.00 0.00 17 LEU A CA 2
ATOM 1583 C C . LEU A 1 17 ? 7.827 -0.747 -8.992 1.00 0.00 17 LEU A C 2
ATOM 1584 O O . LEU A 1 17 ? 7.958 -1.661 -8.179 1.00 0.00 17 LEU A O 2
ATOM 1600 N N . ASN A 1 18 ? 8.813 -0.330 -9.773 1.00 0.00 18 ASN A N 2
ATOM 1601 C CA . ASN A 1 18 ? 10.137 -0.912 -9.675 1.00 0.00 18 ASN A CA 2
ATOM 1602 C C . ASN A 1 18 ? 10.864 -0.286 -8.497 1.00 0.00 18 ASN A C 2
ATOM 1603 O O . ASN A 1 18 ? 10.671 0.893 -8.198 1.00 0.00 18 ASN A O 2
ATOM 1614 N N . GLU A 1 19 ? 11.673 -1.075 -7.807 1.00 0.00 19 GLU A N 2
ATOM 1615 C CA . GLU A 1 19 ? 12.383 -0.590 -6.630 1.00 0.00 19 GLU A CA 2
ATOM 1616 C C . GLU A 1 19 ? 13.021 0.773 -6.888 1.00 0.00 19 GLU A C 2
ATOM 1617 O O . GLU A 1 19 ? 13.127 1.594 -5.981 1.00 0.00 19 GLU A O 2
ATOM 1629 N N . SER A 1 20 ? 13.402 1.023 -8.138 1.00 0.00 20 SER A N 2
ATOM 1630 C CA . SER A 1 20 ? 14.010 2.297 -8.506 1.00 0.00 20 SER A CA 2
ATOM 1631 C C . SER A 1 20 ? 12.965 3.409 -8.545 1.00 0.00 20 SER A C 2
ATOM 1632 O O . SER A 1 20 ? 13.107 4.432 -7.870 1.00 0.00 20 SER A O 2
ATOM 1640 N N . GLU A 1 21 ? 11.898 3.190 -9.308 1.00 0.00 21 GLU A N 2
ATOM 1641 C CA . GLU A 1 21 ? 10.827 4.166 -9.411 1.00 0.00 21 GLU A CA 2
ATOM 1642 C C . GLU A 1 21 ? 10.202 4.415 -8.052 1.00 0.00 21 GLU A C 2
ATOM 1643 O O . GLU A 1 21 ? 10.034 5.553 -7.627 1.00 0.00 21 GLU A O 2
ATOM 1655 N N . ALA A 1 22 ? 9.838 3.335 -7.384 1.00 0.00 22 ALA A N 2
ATOM 1656 C CA . ALA A 1 22 ? 9.227 3.433 -6.074 1.00 0.00 22 ALA A CA 2
ATOM 1657 C C . ALA A 1 22 ? 10.206 4.019 -5.068 1.00 0.00 22 ALA A C 2
ATOM 1658 O O . ALA A 1 22 ? 9.805 4.644 -4.087 1.00 0.00 22 ALA A O 2
ATOM 1665 N N . LYS A 1 23 ? 11.496 3.823 -5.323 1.00 0.00 23 LYS A N 2
ATOM 1666 C CA . LYS A 1 23 ? 12.524 4.348 -4.439 1.00 0.00 23 LYS A CA 2
ATOM 1667 C C . LYS A 1 23 ? 12.405 5.860 -4.317 1.00 0.00 23 LYS A C 2
ATOM 1668 O O . LYS A 1 23 ? 12.308 6.389 -3.210 1.00 0.00 23 LYS A O 2
ATOM 1687 N N . ARG A 1 24 ? 12.391 6.559 -5.450 1.00 0.00 24 ARG A N 2
ATOM 1688 C CA . ARG A 1 24 ? 12.244 8.008 -5.415 1.00 0.00 24 ARG A CA 2
ATOM 1689 C C . ARG A 1 24 ? 10.897 8.380 -4.836 1.00 0.00 24 ARG A C 2
ATOM 1690 O O . ARG A 1 24 ? 10.795 9.293 -4.038 1.00 0.00 24 ARG A O 2
ATOM 1711 N N . VAL A 1 25 ? 9.862 7.694 -5.287 1.00 0.00 25 VAL A N 2
ATOM 1712 C CA . VAL A 1 25 ? 8.512 7.988 -4.843 1.00 0.00 25 VAL A CA 2
ATOM 1713 C C . VAL A 1 25 ? 8.416 7.929 -3.324 1.00 0.00 25 VAL A C 2
ATOM 1714 O O . VAL A 1 25 ? 8.023 8.898 -2.678 1.00 0.00 25 VAL A O 2
ATOM 1727 N N . LEU A 1 26 ? 8.820 6.799 -2.759 1.00 0.00 26 LEU A N 2
ATOM 1728 C CA . LEU A 1 26 ? 8.792 6.616 -1.317 1.00 0.00 26 LEU A CA 2
ATOM 1729 C C . LEU A 1 26 ? 9.491 7.772 -0.610 1.00 0.00 26 LEU A C 2
ATOM 1730 O O . LEU A 1 26 ? 8.926 8.398 0.286 1.00 0.00 26 LEU A O 2
ATOM 1746 N N . LYS A 1 27 ? 10.723 8.053 -1.023 1.00 0.00 27 LYS A N 2
ATOM 1747 C CA . LYS A 1 27 ? 11.491 9.147 -0.440 1.00 0.00 27 LYS A CA 2
ATOM 1748 C C . LYS A 1 27 ? 10.867 10.487 -0.813 1.00 0.00 27 LYS A C 2
ATOM 1749 O O . LYS A 1 27 ? 10.892 11.441 -0.036 1.00 0.00 27 LYS A O 2
ATOM 1768 N N . GLU A 1 28 ? 10.298 10.532 -2.008 1.00 0.00 28 GLU A N 2
ATOM 1769 C CA . GLU A 1 28 ? 9.635 11.722 -2.516 1.00 0.00 28 GLU A CA 2
ATOM 1770 C C . GLU A 1 28 ? 8.414 12.037 -1.665 1.00 0.00 28 GLU A C 2
ATOM 1771 O O . GLU A 1 28 ? 8.134 13.194 -1.350 1.00 0.00 28 GLU A O 2
ATOM 1783 N N . LEU A 1 29 ? 7.709 10.982 -1.277 1.00 0.00 29 LEU A N 2
ATOM 1784 C CA . LEU A 1 29 ? 6.527 11.099 -0.434 1.00 0.00 29 LEU A CA 2
ATOM 1785 C C . LEU A 1 29 ? 6.895 11.484 1.001 1.00 0.00 29 LEU A C 2
ATOM 1786 O O . LEU A 1 29 ? 6.014 11.741 1.822 1.00 0.00 29 LEU A O 2
ATOM 1802 N N . ASP A 1 30 ? 8.199 11.511 1.298 1.00 0.00 30 ASP A N 2
ATOM 1803 C CA . ASP A 1 30 ? 8.699 11.838 2.636 1.00 0.00 30 ASP A CA 2
ATOM 1804 C C . ASP A 1 30 ? 8.712 10.598 3.523 1.00 0.00 30 ASP A C 2
ATOM 1805 O O . ASP A 1 30 ? 8.300 10.642 4.682 1.00 0.00 30 ASP A O 2
ATOM 1814 N N . ALA A 1 31 ? 9.200 9.493 2.966 1.00 0.00 31 ALA A N 2
ATOM 1815 C CA . ALA A 1 31 ? 9.285 8.234 3.696 1.00 0.00 31 ALA A CA 2
ATOM 1816 C C . ALA A 1 31 ? 10.185 7.244 2.971 1.00 0.00 31 ALA A C 2
ATOM 1817 O O . ALA A 1 31 ? 10.553 7.452 1.817 1.00 0.00 31 ALA A O 2
ATOM 1824 N N . HIS A 1 32 ? 10.518 6.154 3.648 1.00 0.00 32 HIS A N 2
ATOM 1825 C CA . HIS A 1 32 ? 11.350 5.117 3.059 1.00 0.00 32 HIS A CA 2
ATOM 1826 C C . HIS A 1 32 ? 10.708 3.753 3.264 1.00 0.00 32 HIS A C 2
ATOM 1827 O O . HIS A 1 32 ? 9.935 3.557 4.202 1.00 0.00 32 HIS A O 2
ATOM 1842 N N . PRO A 1 33 ? 10.972 2.805 2.355 1.00 0.00 33 PRO A N 2
ATOM 1843 C CA . PRO A 1 33 ? 10.396 1.465 2.430 1.00 0.00 33 PRO A CA 2
ATOM 1844 C C . PRO A 1 33 ? 10.597 0.833 3.802 1.00 0.00 33 PRO A C 2
ATOM 1845 O O . PRO A 1 33 ? 9.703 0.170 4.326 1.00 0.00 33 PRO A O 2
ATOM 1856 N N . GLU A 1 34 ? 11.758 1.079 4.399 1.00 0.00 34 GLU A N 2
ATOM 1857 C CA . GLU A 1 34 ? 12.048 0.558 5.734 1.00 0.00 34 GLU A CA 2
ATOM 1858 C C . GLU A 1 34 ? 11.000 1.043 6.722 1.00 0.00 34 GLU A C 2
ATOM 1859 O O . GLU A 1 34 ? 10.566 0.304 7.606 1.00 0.00 34 GLU A O 2
ATOM 1871 N N . GLN A 1 35 ? 10.604 2.297 6.560 1.00 0.00 35 GLN A N 2
ATOM 1872 C CA . GLN A 1 35 ? 9.612 2.906 7.429 1.00 0.00 35 GLN A CA 2
ATOM 1873 C C . GLN A 1 35 ? 8.208 2.500 7.006 1.00 0.00 35 GLN A C 2
ATOM 1874 O O . GLN A 1 35 ? 7.310 2.362 7.836 1.00 0.00 35 GLN A O 2
ATOM 1888 N N . LEU A 1 36 ? 8.036 2.290 5.709 1.00 0.00 36 LEU A N 2
ATOM 1889 C CA . LEU A 1 36 ? 6.754 1.861 5.165 1.00 0.00 36 LEU A CA 2
ATOM 1890 C C . LEU A 1 36 ? 6.538 0.375 5.432 1.00 0.00 36 LEU A C 2
ATOM 1891 O O . LEU A 1 36 ? 7.494 -0.372 5.639 1.00 0.00 36 LEU A O 2
ATOM 1907 N N . PRO A 1 37 ? 5.272 -0.069 5.462 1.00 0.00 37 PRO A N 2
ATOM 1908 C CA . PRO A 1 37 ? 4.945 -1.470 5.707 1.00 0.00 37 PRO A CA 2
ATOM 1909 C C . PRO A 1 37 ? 5.483 -2.386 4.619 1.00 0.00 37 PRO A C 2
ATOM 1910 O O . PRO A 1 37 ? 5.504 -2.025 3.443 1.00 0.00 37 PRO A O 2
ATOM 1921 N N . LYS A 1 38 ? 5.885 -3.584 5.015 1.00 0.00 38 LYS A N 2
ATOM 1922 C CA . LYS A 1 38 ? 6.353 -4.577 4.064 1.00 0.00 38 LYS A CA 2
ATOM 1923 C C . LYS A 1 38 ? 5.486 -5.821 4.151 1.00 0.00 38 LYS A C 2
ATOM 1924 O O . LYS A 1 38 ? 5.347 -6.420 5.216 1.00 0.00 38 LYS A O 2
ATOM 1943 N N . ILE A 1 39 ? 4.901 -6.201 3.026 1.00 0.00 39 ILE A N 2
ATOM 1944 C CA . ILE A 1 39 ? 4.032 -7.360 2.984 1.00 0.00 39 ILE A CA 2
ATOM 1945 C C . ILE A 1 39 ? 4.721 -8.528 2.295 1.00 0.00 39 ILE A C 2
ATOM 1946 O O . ILE A 1 39 ? 5.112 -8.444 1.131 1.00 0.00 3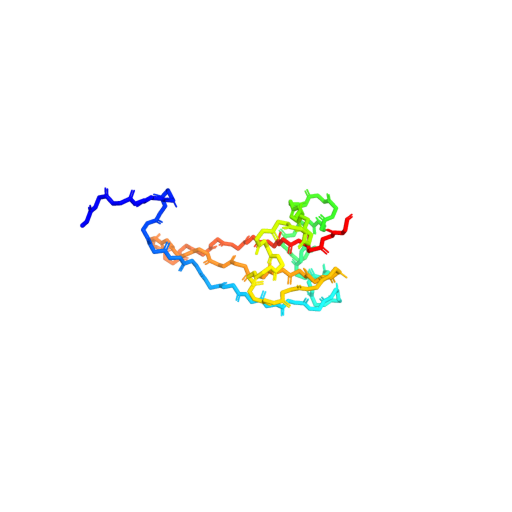9 ILE A O 2
ATOM 1962 N N . LYS A 1 40 ? 4.935 -9.588 3.064 1.00 0.00 40 LYS A N 2
ATOM 1963 C CA . LYS A 1 40 ? 5.643 -10.767 2.586 1.00 0.00 40 LYS A CA 2
ATOM 1964 C C . LYS A 1 40 ? 5.009 -11.339 1.328 1.00 0.00 40 LYS A C 2
ATOM 1965 O O . LYS A 1 40 ? 3.798 -11.243 1.129 1.00 0.00 40 LYS A O 2
ATOM 1984 N N . THR A 1 41 ? 5.837 -11.949 0.486 1.00 0.00 41 THR A N 2
ATOM 1985 C CA . THR A 1 41 ? 5.357 -12.564 -0.742 1.00 0.00 41 THR A CA 2
ATOM 1986 C C . THR A 1 41 ? 4.412 -13.723 -0.428 1.00 0.00 41 THR A C 2
ATOM 1987 O O . THR A 1 41 ? 3.611 -14.129 -1.269 1.00 0.00 41 THR A O 2
ATOM 1998 N N . THR A 1 42 ? 4.497 -14.246 0.794 1.00 0.00 42 THR A N 2
ATOM 1999 C CA . THR A 1 42 ? 3.603 -15.313 1.224 1.00 0.00 42 THR A CA 2
ATOM 2000 C C . THR A 1 42 ? 2.197 -14.755 1.402 1.00 0.00 42 THR A C 2
ATOM 2001 O O . THR A 1 42 ? 1.204 -15.436 1.143 1.00 0.00 42 THR A O 2
ATOM 2012 N N . ASP A 1 43 ? 2.131 -13.491 1.811 1.00 0.00 43 ASP A N 2
ATOM 2013 C CA . ASP A 1 43 ? 0.862 -12.797 1.983 1.00 0.00 43 ASP A CA 2
ATOM 2014 C C . ASP A 1 43 ? 0.244 -12.501 0.625 1.00 0.00 43 ASP A C 2
ATOM 2015 O O . ASP A 1 43 ? 0.950 -12.388 -0.378 1.00 0.00 43 ASP A O 2
ATOM 2024 N N . PRO A 1 44 ? -1.091 -12.405 0.567 1.00 0.00 44 PRO A N 2
ATOM 2025 C CA . PRO A 1 44 ? -1.819 -12.138 -0.679 1.00 0.00 44 PRO A CA 2
ATOM 2026 C C . PRO A 1 44 ? -1.237 -10.967 -1.459 1.00 0.00 44 PRO A C 2
ATOM 2027 O O . PRO A 1 44 ? -1.439 -10.855 -2.668 1.00 0.00 44 PRO A O 2
ATOM 2038 N N . VAL A 1 45 ? -0.429 -10.154 -0.789 1.00 0.00 45 VAL A N 2
ATOM 2039 C CA . VAL A 1 45 ? 0.193 -9.008 -1.422 1.00 0.00 45 VAL A CA 2
ATOM 2040 C C . VAL A 1 45 ? 0.885 -9.428 -2.717 1.00 0.00 45 VAL A C 2
ATOM 2041 O O . VAL A 1 45 ? 0.735 -8.782 -3.754 1.00 0.00 45 VAL A O 2
ATOM 2054 N N . ALA A 1 46 ? 1.643 -10.516 -2.642 1.00 0.00 46 ALA A N 2
ATOM 2055 C CA . ALA A 1 46 ? 2.331 -11.051 -3.806 1.00 0.00 46 ALA A CA 2
ATOM 2056 C C . ALA A 1 46 ? 1.338 -11.695 -4.763 1.00 0.00 46 ALA A C 2
ATOM 2057 O O . ALA A 1 46 ? 1.349 -11.423 -5.963 1.00 0.00 46 ALA A O 2
ATOM 2064 N N . LYS A 1 47 ? 0.470 -12.546 -4.218 1.00 0.00 47 LYS A N 2
ATOM 2065 C CA . LYS A 1 47 ? -0.553 -13.207 -5.018 1.00 0.00 47 LYS A CA 2
ATOM 2066 C C . LYS A 1 47 ? -1.326 -12.177 -5.828 1.00 0.00 47 LYS A C 2
ATOM 2067 O O . LYS A 1 47 ? -1.748 -12.439 -6.955 1.00 0.00 47 LYS A O 2
ATOM 2086 N N . ALA A 1 48 ? -1.480 -10.990 -5.251 1.00 0.00 48 ALA A N 2
ATOM 2087 C CA . ALA A 1 48 ? -2.150 -9.895 -5.923 1.00 0.00 48 ALA A CA 2
ATOM 2088 C C . ALA A 1 48 ? -1.197 -9.217 -6.897 1.00 0.00 48 ALA A C 2
ATOM 2089 O O . ALA A 1 48 ? -0.005 -9.088 -6.624 1.00 0.00 48 ALA A O 2
ATOM 2096 N N . ILE A 1 49 ? -1.724 -8.823 -8.048 1.00 0.00 49 ILE A N 2
ATOM 2097 C CA . ILE A 1 49 ? -0.924 -8.170 -9.084 1.00 0.00 49 ILE A CA 2
ATOM 2098 C C . ILE A 1 49 ? 0.409 -8.887 -9.312 1.00 0.00 49 ILE A C 2
ATOM 2099 O O . ILE A 1 49 ? 1.372 -8.286 -9.779 1.00 0.00 49 ILE A O 2
ATOM 2115 N N . GLY A 1 50 ? 0.454 -10.181 -8.998 1.00 0.00 50 GLY A N 2
ATOM 2116 C CA . GLY A 1 50 ? 1.665 -10.962 -9.200 1.00 0.00 50 GLY A CA 2
ATOM 2117 C C . GLY A 1 50 ? 2.928 -10.232 -8.783 1.00 0.00 50 GLY A C 2
ATOM 2118 O O . GLY A 1 50 ? 3.910 -10.204 -9.526 1.00 0.00 50 GLY A O 2
ATOM 2122 N N . ALA A 1 51 ? 2.912 -9.648 -7.589 1.00 0.00 51 ALA A N 2
ATOM 2123 C CA . ALA A 1 51 ? 4.074 -8.920 -7.084 1.00 0.00 51 ALA A CA 2
ATOM 2124 C C . ALA A 1 51 ? 5.184 -9.871 -6.664 1.00 0.00 51 ALA A C 2
ATOM 2125 O O . ALA A 1 51 ? 4.976 -10.769 -5.847 1.00 0.00 51 ALA A O 2
ATOM 2132 N N . LYS A 1 52 ? 6.375 -9.635 -7.194 1.00 0.00 52 LYS A N 2
ATOM 2133 C CA . LYS A 1 52 ? 7.527 -10.459 -6.886 1.00 0.00 52 LYS A CA 2
ATOM 2134 C C . LYS A 1 52 ? 8.335 -9.877 -5.740 1.00 0.00 52 LYS A C 2
ATOM 2135 O O . LYS A 1 52 ? 8.178 -8.710 -5.379 1.00 0.00 52 LYS A O 2
ATOM 2154 N N . ARG A 1 53 ? 9.179 -10.712 -5.153 1.00 0.00 53 ARG A N 2
ATOM 2155 C CA . ARG A 1 53 ? 10.021 -10.291 -4.043 1.00 0.00 53 ARG A CA 2
ATOM 2156 C C . ARG A 1 53 ? 10.893 -9.105 -4.437 1.00 0.00 53 ARG A C 2
ATOM 2157 O O . ARG A 1 53 ? 11.827 -9.244 -5.227 1.00 0.00 53 ARG A O 2
ATOM 2178 N N . GLY A 1 54 ? 10.579 -7.939 -3.885 1.00 0.00 54 GLY A N 2
ATOM 2179 C CA . GLY A 1 54 ? 11.336 -6.741 -4.195 1.00 0.00 54 GLY A CA 2
ATOM 2180 C C . GLY A 1 54 ? 10.546 -5.750 -5.028 1.00 0.00 54 GLY A C 2
ATOM 2181 O O . GLY A 1 54 ? 11.116 -4.826 -5.610 1.00 0.00 54 GLY A O 2
ATOM 2185 N N . ASP A 1 55 ? 9.229 -5.935 -5.086 1.00 0.00 55 ASP A N 2
ATOM 2186 C CA . ASP A 1 55 ? 8.366 -5.058 -5.859 1.00 0.00 55 ASP A CA 2
ATOM 2187 C C . ASP A 1 55 ? 7.502 -4.196 -4.945 1.00 0.00 55 ASP A C 2
ATOM 2188 O O . ASP A 1 55 ? 6.796 -4.712 -4.080 1.00 0.00 55 ASP A O 2
ATOM 2197 N N . ILE A 1 56 ? 7.540 -2.886 -5.157 1.00 0.00 56 ILE A N 2
ATOM 2198 C CA . ILE A 1 56 ? 6.734 -1.971 -4.365 1.00 0.00 56 ILE A CA 2
ATOM 2199 C C . ILE A 1 56 ? 5.440 -1.640 -5.098 1.00 0.00 56 ILE A C 2
ATOM 2200 O O . ILE A 1 56 ? 5.433 -1.459 -6.316 1.00 0.00 56 ILE A O 2
ATOM 2216 N N . VAL A 1 57 ? 4.346 -1.584 -4.352 1.00 0.00 57 VAL A N 2
ATOM 2217 C CA . VAL A 1 57 ? 3.044 -1.313 -4.938 1.00 0.00 57 VAL A CA 2
ATOM 2218 C C . VAL A 1 57 ? 2.573 0.098 -4.620 1.00 0.00 57 VAL A C 2
ATOM 2219 O O . VAL A 1 57 ? 2.782 0.604 -3.517 1.00 0.00 57 VAL A O 2
ATOM 2232 N N . LYS A 1 58 ? 1.938 0.730 -5.600 1.00 0.00 58 LYS A N 2
ATOM 2233 C CA . LYS A 1 58 ? 1.435 2.083 -5.438 1.00 0.00 58 LYS A CA 2
ATOM 2234 C C . LYS A 1 58 ? -0.082 2.061 -5.251 1.00 0.00 58 LYS A C 2
ATOM 2235 O O . LYS A 1 58 ? -0.828 1.646 -6.138 1.00 0.00 58 LYS A O 2
ATOM 2254 N N . ILE A 1 59 ? -0.524 2.494 -4.077 1.00 0.00 59 ILE A N 2
ATOM 2255 C CA . ILE A 1 59 ? -1.943 2.553 -3.765 1.00 0.00 59 ILE A CA 2
ATOM 2256 C C . ILE A 1 59 ? -2.367 3.994 -3.537 1.00 0.00 59 ILE A C 2
ATOM 2257 O O . ILE A 1 59 ? -1.661 4.753 -2.877 1.00 0.00 59 ILE A O 2
ATOM 2273 N N . ILE A 1 60 ? -3.504 4.377 -4.100 1.00 0.00 60 ILE A N 2
ATOM 2274 C CA . ILE A 1 60 ? -3.997 5.740 -3.953 1.00 0.00 60 ILE A CA 2
ATOM 2275 C C . ILE A 1 60 ? -5.393 5.756 -3.345 1.00 0.00 60 ILE A C 2
ATOM 2276 O O . ILE A 1 60 ? -6.285 5.032 -3.786 1.00 0.00 60 ILE A O 2
ATOM 2292 N N . ARG A 1 61 ? -5.575 6.597 -2.335 1.00 0.00 61 ARG A N 2
ATOM 2293 C CA . ARG A 1 61 ? -6.861 6.731 -1.666 1.00 0.00 61 ARG A CA 2
ATOM 2294 C C . ARG A 1 61 ? -7.508 8.056 -2.043 1.00 0.00 61 ARG A C 2
ATOM 2295 O O . ARG A 1 61 ? -6.919 9.116 -1.851 1.00 0.00 61 ARG A O 2
ATOM 2316 N N . LYS A 1 62 ? -8.719 7.992 -2.582 1.00 0.00 62 LYS A N 2
ATOM 2317 C CA . LYS A 1 62 ? -9.421 9.193 -3.011 1.00 0.00 62 LYS A CA 2
ATOM 2318 C C . LYS A 1 62 ? -10.365 9.701 -1.928 1.00 0.00 62 LYS A C 2
ATOM 2319 O O . LYS A 1 62 ? -11.257 8.982 -1.476 1.00 0.00 62 LYS A O 2
ATOM 2338 N N . SER A 1 63 ? -10.162 10.950 -1.520 1.00 0.00 63 SER A N 2
ATOM 2339 C CA . SER A 1 63 ? -10.995 11.568 -0.495 1.00 0.00 63 SER A CA 2
ATOM 2340 C C . SER A 1 63 ? -11.691 12.811 -1.043 1.00 0.00 63 SER A C 2
ATOM 2341 O O . SER A 1 63 ? -11.268 13.377 -2.051 1.00 0.00 63 SER A O 2
ATOM 2349 N N . PRO A 1 64 ? -12.778 13.245 -0.387 1.00 0.00 64 PRO A N 2
ATOM 2350 C CA . PRO A 1 64 ? -13.543 14.432 -0.795 1.00 0.00 64 PRO A CA 2
ATOM 2351 C C . PRO A 1 64 ? -12.734 15.720 -0.684 1.00 0.00 64 PRO A C 2
ATOM 2352 O O . PRO A 1 64 ? -12.013 15.931 0.292 1.00 0.00 64 PRO A O 2
ATOM 2363 N N . THR A 1 65 ? -12.855 16.578 -1.699 1.00 0.00 65 THR A N 2
ATOM 2364 C CA . THR A 1 65 ? -12.141 17.858 -1.735 1.00 0.00 65 THR A CA 2
ATOM 2365 C C . THR A 1 65 ? -10.712 17.677 -2.239 1.00 0.00 65 THR A C 2
ATOM 2366 O O . THR A 1 65 ? -9.755 18.097 -1.588 1.00 0.00 65 THR A O 2
ATOM 2377 N N . ALA A 1 66 ? -10.577 17.057 -3.410 1.00 0.00 66 ALA A N 2
ATOM 2378 C CA . ALA A 1 66 ? -9.268 16.832 -4.021 1.00 0.00 66 ALA A CA 2
ATOM 2379 C C . ALA A 1 66 ? -8.240 16.360 -2.995 1.00 0.00 66 ALA A C 2
ATOM 2380 O O . ALA A 1 66 ? -7.163 16.943 -2.867 1.00 0.00 66 ALA A O 2
ATOM 2387 N N . GLU A 1 67 ? -8.580 15.301 -2.268 1.00 0.00 67 GLU A N 2
ATOM 2388 C CA . GLU A 1 67 ? -7.684 14.750 -1.257 1.00 0.00 67 GLU A CA 2
ATOM 2389 C C . GLU A 1 67 ? -7.285 13.320 -1.604 1.00 0.00 67 GLU A C 2
ATOM 2390 O O . GLU A 1 67 ? -8.085 12.395 -1.474 1.00 0.00 67 GLU A O 2
ATOM 2402 N N . GLU A 1 68 ? -6.043 13.145 -2.048 1.00 0.00 68 GLU A N 2
ATOM 2403 C CA . GLU A 1 68 ? -5.545 11.822 -2.411 1.00 0.00 68 GLU A CA 2
ATOM 2404 C C . GLU A 1 68 ? -4.477 11.349 -1.430 1.00 0.00 68 GLU A C 2
ATOM 2405 O O . GLU A 1 68 ? -3.512 12.062 -1.155 1.00 0.00 68 GLU A O 2
ATOM 2417 N N . PHE A 1 69 ? -4.652 10.138 -0.909 1.00 0.00 69 PHE A N 2
ATOM 2418 C CA . PHE A 1 69 ? -3.698 9.561 0.033 1.00 0.00 69 PHE A CA 2
ATOM 2419 C C . PHE A 1 69 ? -3.044 8.318 -0.561 1.00 0.00 69 PHE A C 2
ATOM 2420 O O . PHE A 1 69 ? -3.714 7.322 -0.825 1.00 0.00 69 PHE A O 2
ATOM 2437 N N . VAL A 1 70 ? -1.730 8.370 -0.749 1.00 0.00 70 VAL A N 2
ATOM 2438 C CA . VAL A 1 70 ? -1.005 7.253 -1.344 1.00 0.00 70 VAL A CA 2
ATOM 2439 C C . VAL A 1 70 ? -0.095 6.558 -0.331 1.00 0.00 70 VAL A C 2
ATOM 2440 O O . VAL A 1 70 ? 0.570 7.208 0.475 1.00 0.00 70 VAL A O 2
ATOM 2453 N N . THR A 1 71 ? -0.071 5.227 -0.390 1.00 0.00 71 THR A N 2
ATOM 2454 C CA . THR A 1 71 ? 0.764 4.426 0.502 1.00 0.00 71 THR A CA 2
ATOM 2455 C C . THR A 1 71 ? 1.467 3.314 -0.275 1.00 0.00 71 THR A C 2
ATOM 2456 O O . THR A 1 71 ? 0.831 2.573 -1.024 1.00 0.00 71 THR A O 2
ATOM 2467 N N . TYR A 1 72 ? 2.785 3.213 -0.108 1.00 0.00 72 TYR A N 2
ATOM 2468 C CA . TYR A 1 72 ? 3.569 2.202 -0.816 1.00 0.00 72 TYR A CA 2
ATOM 2469 C C . TYR A 1 72 ? 3.948 1.040 0.096 1.00 0.00 72 TYR A C 2
ATOM 2470 O O . TYR A 1 72 ? 4.156 1.215 1.297 1.00 0.00 72 TYR A O 2
ATOM 2488 N N . ARG A 1 73 ? 4.037 -0.149 -0.492 1.00 0.00 73 ARG A N 2
ATOM 2489 C CA . ARG A 1 73 ? 4.432 -1.347 0.237 1.00 0.00 73 ARG A CA 2
ATOM 2490 C C . ARG A 1 73 ? 5.402 -2.167 -0.604 1.00 0.00 73 ARG A C 2
ATOM 2491 O O . ARG A 1 73 ? 5.132 -2.449 -1.770 1.00 0.00 73 ARG A O 2
ATOM 2512 N N . LEU A 1 74 ? 6.522 -2.558 -0.008 1.00 0.00 74 LEU A N 2
ATOM 2513 C CA . LEU A 1 74 ? 7.546 -3.316 -0.722 1.00 0.00 74 LEU A CA 2
ATOM 2514 C C . LEU A 1 74 ? 7.407 -4.810 -0.453 1.00 0.00 74 LEU A C 2
ATOM 2515 O O . LEU A 1 74 ? 7.443 -5.252 0.696 1.00 0.00 74 LEU A O 2
ATOM 2531 N N . VAL A 1 75 ? 7.249 -5.584 -1.524 1.00 0.00 75 VAL A N 2
ATOM 2532 C CA . VAL A 1 75 ? 7.108 -7.031 -1.407 1.00 0.00 75 VAL A CA 2
ATOM 2533 C C . VAL A 1 75 ? 8.422 -7.668 -0.956 1.00 0.00 75 VAL A C 2
ATOM 2534 O O . VAL A 1 75 ? 9.434 -7.594 -1.654 1.00 0.00 75 VAL A O 2
ATOM 2547 N N . GLN A 1 76 ? 8.392 -8.284 0.220 1.00 0.00 76 GLN A N 2
ATOM 2548 C CA . GLN A 1 76 ? 9.574 -8.926 0.786 1.00 0.00 76 GLN A CA 2
ATOM 2549 C C . GLN A 1 76 ? 9.371 -10.432 0.909 1.00 0.00 76 GLN A C 2
ATOM 2550 O O . GLN A 1 76 ? 8.240 -10.914 0.955 1.00 0.00 76 GLN A O 2
ATOM 2564 N N . ASP A 1 77 ? 10.470 -11.176 0.928 1.00 0.00 77 ASP A N 2
ATOM 2565 C CA . ASP A 1 77 ? 10.403 -12.628 1.046 1.00 0.00 77 ASP A CA 2
ATOM 2566 C C . ASP A 1 77 ? 9.790 -13.037 2.381 1.00 0.00 77 ASP A C 2
ATOM 2567 O O . ASP A 1 77 ? 10.459 -12.856 3.420 1.00 0.00 77 ASP A O 2
ATOM 2577 N N . MET A 1 1 ? -32.370 3.103 -13.622 1.00 0.00 1 MET A N 3
ATOM 2578 C CA . MET A 1 1 ? -32.449 3.252 -15.098 1.00 0.00 1 MET A CA 3
ATOM 2579 C C . MET A 1 1 ? -31.199 3.927 -15.652 1.00 0.00 1 MET A C 3
ATOM 2580 O O . MET A 1 1 ? -30.389 3.297 -16.331 1.00 0.00 1 MET A O 3
ATOM 2596 N N . LYS A 1 2 ? -31.047 5.214 -15.356 1.00 0.00 2 LYS A N 3
ATOM 2597 C CA . LYS A 1 2 ? -29.896 5.977 -15.825 1.00 0.00 2 LYS A CA 3
ATOM 2598 C C . LYS A 1 2 ? -28.868 6.153 -14.713 1.00 0.00 2 LYS A C 3
ATOM 2599 O O . LYS A 1 2 ? -28.640 7.264 -14.234 1.00 0.00 2 LYS A O 3
ATOM 2618 N N . ARG A 1 3 ? -28.247 5.049 -14.309 1.00 0.00 3 ARG A N 3
ATOM 2619 C CA . ARG A 1 3 ? -27.243 5.078 -13.251 1.00 0.00 3 ARG A CA 3
ATOM 2620 C C . ARG A 1 3 ? -26.027 5.897 -13.672 1.00 0.00 3 ARG A C 3
ATOM 2621 O O . ARG A 1 3 ? -25.332 6.470 -12.833 1.00 0.00 3 ARG A O 3
ATOM 2642 N N . GLU A 1 4 ? -25.772 5.942 -14.975 1.00 0.00 4 GLU A N 3
ATOM 2643 C CA . GLU A 1 4 ? -24.636 6.686 -15.508 1.00 0.00 4 GLU A CA 3
ATOM 2644 C C . GLU A 1 4 ? -23.319 6.090 -15.029 1.00 0.00 4 GLU A C 3
ATOM 2645 O O . GLU A 1 4 ? -23.272 4.954 -14.554 1.00 0.00 4 GLU A O 3
ATOM 2657 N N . ILE A 1 5 ? -22.254 6.874 -15.142 1.00 0.00 5 ILE A N 3
ATOM 2658 C CA . ILE A 1 5 ? -20.934 6.444 -14.713 1.00 0.00 5 ILE A CA 3
ATOM 2659 C C . ILE A 1 5 ? -20.847 6.400 -13.188 1.00 0.00 5 ILE A C 3
ATOM 2660 O O . ILE A 1 5 ? -21.076 5.358 -12.573 1.00 0.00 5 ILE A O 3
ATOM 2676 N N . LEU A 1 6 ? -20.523 7.534 -12.590 1.00 0.00 6 LEU A N 3
ATOM 2677 C CA . LEU A 1 6 ? -20.409 7.637 -11.140 1.00 0.00 6 LEU A CA 3
ATOM 2678 C C . LEU A 1 6 ? -19.468 6.576 -10.582 1.00 0.00 6 LEU A C 3
ATOM 2679 O O . LEU A 1 6 ? -19.817 5.398 -10.506 1.00 0.00 6 LEU A O 3
ATOM 2695 N N . LYS A 1 7 ? -18.276 7.003 -10.176 1.00 0.00 7 LYS A N 3
ATOM 2696 C CA . LYS A 1 7 ? -17.291 6.088 -9.612 1.00 0.00 7 LYS A CA 3
ATOM 2697 C C . LYS A 1 7 ? -16.903 5.007 -10.616 1.00 0.00 7 LYS A C 3
ATOM 2698 O O . LYS A 1 7 ? -17.612 4.767 -11.592 1.00 0.00 7 LYS A O 3
ATOM 2717 N N . HIS A 1 8 ? -15.774 4.354 -10.361 1.00 0.00 8 HIS A N 3
ATOM 2718 C CA . HIS A 1 8 ? -15.289 3.292 -11.234 1.00 0.00 8 HIS A CA 3
ATOM 2719 C C . HIS A 1 8 ? -15.261 1.956 -10.499 1.00 0.00 8 HIS A C 3
ATOM 2720 O O . HIS A 1 8 ? -15.793 0.958 -10.983 1.00 0.00 8 HIS A O 3
ATOM 2735 N N . GLN A 1 9 ? -14.636 1.947 -9.326 1.00 0.00 9 GLN A N 3
ATOM 2736 C CA . GLN A 1 9 ? -14.540 0.736 -8.520 1.00 0.00 9 GLN A CA 3
ATOM 2737 C C . GLN A 1 9 ? -14.599 1.067 -7.033 1.00 0.00 9 GLN A C 3
ATOM 2738 O O . GLN A 1 9 ? -14.749 2.227 -6.651 1.00 0.00 9 GLN A O 3
ATOM 2752 N N . LEU A 1 10 ? -14.480 0.040 -6.197 1.00 0.00 10 LEU A N 3
ATOM 2753 C CA . LEU A 1 10 ? -14.516 0.223 -4.752 1.00 0.00 10 LEU A CA 3
ATOM 2754 C C . LEU A 1 10 ? -13.112 0.168 -4.160 1.00 0.00 10 LEU A C 3
ATOM 2755 O O . LEU A 1 10 ? -12.631 1.145 -3.586 1.00 0.00 10 LEU A O 3
ATOM 2771 N N . VAL A 1 11 ? -12.461 -0.980 -4.306 1.00 0.00 11 VAL A N 3
ATOM 2772 C CA . VAL A 1 11 ? -11.111 -1.168 -3.785 1.00 0.00 11 VAL A CA 3
ATOM 2773 C C . VAL A 1 11 ? -10.112 -0.242 -4.477 1.00 0.00 11 VAL A C 3
ATOM 2774 O O . VAL A 1 11 ? -10.305 0.146 -5.629 1.00 0.00 11 VAL A O 3
ATOM 2787 N N . PRO A 1 12 ? -9.024 0.111 -3.770 1.00 0.00 12 PRO A N 3
ATOM 2788 C CA . PRO A 1 12 ? -7.982 0.993 -4.292 1.00 0.00 12 PRO A CA 3
ATOM 2789 C C . PRO A 1 12 ? -7.563 0.674 -5.714 1.00 0.00 12 PRO A C 3
ATOM 2790 O O . PRO A 1 12 ? -8.046 -0.274 -6.331 1.00 0.00 12 PRO A O 3
ATOM 2801 N N . GLU A 1 13 ? -6.580 1.426 -6.188 1.00 0.00 13 GLU A N 3
ATOM 2802 C CA . GLU A 1 13 ? -5.995 1.184 -7.489 1.00 0.00 13 GLU A CA 3
ATOM 2803 C C . GLU A 1 13 ? -4.528 0.811 -7.323 1.00 0.00 13 GLU A C 3
ATOM 2804 O O . GLU A 1 13 ? -3.672 1.678 -7.153 1.00 0.00 13 GLU A O 3
ATOM 2816 N N . HIS A 1 14 ? -4.253 -0.487 -7.336 1.00 0.00 14 HIS A N 3
ATOM 2817 C CA . HIS A 1 14 ? -2.901 -0.977 -7.105 1.00 0.00 14 HIS A CA 3
ATOM 2818 C C . HIS A 1 14 ? -2.041 -0.910 -8.364 1.00 0.00 14 HIS A C 3
ATOM 2819 O O . HIS A 1 14 ? -2.478 -1.259 -9.459 1.00 0.00 14 HIS A O 3
ATOM 2834 N N . VAL A 1 15 ? -0.804 -0.465 -8.180 1.00 0.00 15 VAL A N 3
ATOM 2835 C CA . VAL A 1 15 ? 0.168 -0.374 -9.263 1.00 0.00 15 VAL A CA 3
ATOM 2836 C C . VAL A 1 15 ? 1.499 -0.942 -8.788 1.00 0.00 15 VAL A C 3
ATOM 2837 O O . VAL A 1 15 ? 1.791 -0.908 -7.601 1.00 0.00 15 VAL A O 3
ATOM 2850 N N . ILE A 1 16 ? 2.278 -1.521 -9.688 1.00 0.00 16 ILE A N 3
ATOM 2851 C CA . ILE A 1 16 ? 3.553 -2.106 -9.287 1.00 0.00 16 ILE A CA 3
ATOM 2852 C C . ILE A 1 16 ? 4.733 -1.215 -9.664 1.00 0.00 16 ILE A C 3
ATOM 2853 O O . ILE A 1 16 ? 5.078 -1.083 -10.838 1.00 0.00 16 ILE A O 3
ATOM 2869 N N . LEU A 1 17 ? 5.392 -0.673 -8.646 1.00 0.00 17 LEU A N 3
ATOM 2870 C CA . LEU A 1 17 ? 6.563 0.157 -8.837 1.00 0.00 17 LEU A CA 3
ATOM 2871 C C . LEU A 1 17 ? 7.790 -0.665 -9.165 1.00 0.00 17 LEU A C 3
ATOM 2872 O O . LEU A 1 17 ? 7.962 -1.772 -8.653 1.00 0.00 17 LEU A O 3
ATOM 2888 N N . ASN A 1 18 ? 8.708 -0.061 -9.898 1.00 0.00 18 ASN A N 3
ATOM 2889 C CA . ASN A 1 18 ? 10.021 -0.641 -10.060 1.00 0.00 18 ASN A CA 3
ATOM 2890 C C . ASN A 1 18 ? 10.846 -0.184 -8.863 1.00 0.00 18 ASN A C 3
ATOM 2891 O O . ASN A 1 18 ? 10.700 0.954 -8.420 1.00 0.00 18 ASN A O 3
ATOM 2902 N N . GLU A 1 19 ? 11.655 -1.067 -8.293 1.00 0.00 19 GLU A N 3
ATOM 2903 C CA . GLU A 1 19 ? 12.398 -0.731 -7.076 1.00 0.00 19 GLU A CA 3
ATOM 2904 C C . GLU A 1 19 ? 13.026 0.658 -7.165 1.00 0.00 19 GLU A C 3
ATOM 2905 O O . GLU A 1 19 ? 13.033 1.403 -6.187 1.00 0.00 19 GLU A O 3
ATOM 2917 N N . SER A 1 20 ? 13.479 1.032 -8.355 1.00 0.00 20 SER A N 3
ATOM 2918 C CA . SER A 1 20 ? 14.033 2.364 -8.561 1.00 0.00 20 SER A CA 3
ATOM 2919 C C . SER A 1 20 ? 12.909 3.396 -8.570 1.00 0.00 20 SER A C 3
ATOM 2920 O O . SER A 1 20 ? 13.000 4.445 -7.928 1.00 0.00 20 SER A O 3
ATOM 2928 N N . GLU A 1 21 ? 11.831 3.064 -9.275 1.00 0.00 21 GLU A N 3
ATOM 2929 C CA . GLU A 1 21 ? 10.671 3.940 -9.363 1.00 0.00 21 GLU A CA 3
ATOM 2930 C C . GLU A 1 21 ? 10.026 4.129 -8.001 1.00 0.00 21 GLU A C 3
ATOM 2931 O O . GLU A 1 21 ? 9.721 5.246 -7.599 1.00 0.00 21 GLU A O 3
ATOM 2943 N N . ALA A 1 22 ? 9.784 3.029 -7.305 1.00 0.00 22 ALA A N 3
ATOM 2944 C CA . ALA A 1 22 ? 9.156 3.090 -5.996 1.00 0.00 22 ALA A CA 3
ATOM 2945 C C . ALA A 1 22 ? 10.054 3.814 -5.008 1.00 0.00 22 ALA A C 3
ATOM 2946 O O . ALA A 1 22 ? 9.582 4.478 -4.085 1.00 0.00 22 ALA A O 3
ATOM 2953 N N . LYS A 1 23 ? 11.359 3.665 -5.205 1.00 0.00 23 LYS A N 3
ATOM 2954 C CA . LYS A 1 23 ? 12.340 4.273 -4.322 1.00 0.00 23 LYS A CA 3
ATOM 2955 C C . LYS A 1 23 ? 12.175 5.786 -4.264 1.00 0.00 23 LYS A C 3
ATOM 2956 O O . LYS A 1 23 ? 12.052 6.356 -3.180 1.00 0.00 23 LYS A O 3
ATOM 2975 N N . ARG A 1 24 ? 12.164 6.445 -5.422 1.00 0.00 24 ARG A N 3
ATOM 2976 C CA . ARG A 1 24 ? 11.991 7.892 -5.439 1.00 0.00 24 ARG A CA 3
ATOM 2977 C C . ARG A 1 24 ? 10.629 8.271 -4.894 1.00 0.00 24 ARG A C 3
ATOM 2978 O O . ARG A 1 24 ? 10.502 9.232 -4.156 1.00 0.00 24 ARG A O 3
ATOM 2999 N N . VAL A 1 25 ? 9.608 7.528 -5.294 1.00 0.00 25 VAL A N 3
ATOM 3000 C CA . VAL A 1 25 ? 8.249 7.819 -4.860 1.00 0.00 25 VAL A CA 3
ATOM 3001 C C . VAL A 1 25 ? 8.147 7.786 -3.340 1.00 0.00 25 VAL A C 3
ATOM 3002 O O . VAL A 1 25 ? 7.714 8.754 -2.715 1.00 0.00 25 VAL A O 3
ATOM 3015 N N . LEU A 1 26 ? 8.577 6.676 -2.748 1.00 0.00 26 LEU A N 3
ATOM 3016 C CA . LEU A 1 26 ? 8.553 6.521 -1.301 1.00 0.00 26 LEU A CA 3
ATOM 3017 C C . LEU A 1 26 ? 9.188 7.724 -0.615 1.00 0.00 26 LEU A C 3
ATOM 3018 O O . LEU A 1 26 ? 8.605 8.313 0.294 1.00 0.00 26 LEU A O 3
ATOM 3034 N N . LYS A 1 27 ? 10.386 8.087 -1.061 1.00 0.00 27 LYS A N 3
ATOM 3035 C CA . LYS A 1 27 ? 11.089 9.235 -0.503 1.00 0.00 27 LYS A CA 3
ATOM 3036 C C . LYS A 1 27 ? 10.396 10.526 -0.919 1.00 0.00 27 LYS A C 3
ATOM 3037 O O . LYS A 1 27 ? 10.251 11.457 -0.127 1.00 0.00 27 LYS A O 3
ATOM 3056 N N . GLU A 1 28 ? 9.955 10.555 -2.169 1.00 0.00 28 GLU A N 3
ATOM 3057 C CA . GLU A 1 28 ? 9.237 11.696 -2.713 1.00 0.00 28 GLU A CA 3
ATOM 3058 C C . GLU A 1 28 ? 8.017 11.994 -1.854 1.00 0.00 28 GLU A C 3
ATOM 3059 O O . GLU A 1 28 ? 7.701 13.150 -1.569 1.00 0.00 28 GLU A O 3
ATOM 3071 N N . LEU A 1 29 ? 7.353 10.928 -1.426 1.00 0.00 29 LEU A N 3
ATOM 3072 C CA . LEU A 1 29 ? 6.182 11.033 -0.567 1.00 0.00 29 LEU A CA 3
ATOM 3073 C C . LEU A 1 29 ? 6.561 11.463 0.851 1.00 0.00 29 LEU A C 3
ATOM 3074 O O . LEU A 1 29 ? 5.689 11.734 1.676 1.00 0.00 29 LEU A O 3
ATOM 3090 N N . ASP A 1 30 ? 7.868 11.508 1.133 1.00 0.00 30 ASP A N 3
ATOM 3091 C CA . ASP A 1 30 ? 8.372 11.872 2.459 1.00 0.00 30 ASP A CA 3
ATOM 3092 C C . ASP A 1 30 ? 8.355 10.663 3.388 1.00 0.00 30 ASP A C 3
ATOM 3093 O O . ASP A 1 30 ? 7.881 10.741 4.522 1.00 0.00 30 ASP A O 3
ATOM 3102 N N . ALA A 1 31 ? 8.879 9.544 2.894 1.00 0.00 31 ALA A N 3
ATOM 3103 C CA . ALA A 1 31 ? 8.935 8.312 3.672 1.00 0.00 31 ALA A CA 3
ATOM 3104 C C . ALA A 1 31 ? 9.885 7.304 3.036 1.00 0.00 31 ALA A C 3
ATOM 3105 O O . ALA A 1 31 ? 10.228 7.414 1.858 1.00 0.00 31 ALA A O 3
ATOM 3112 N N . HIS A 1 32 ? 10.294 6.316 3.820 1.00 0.00 32 HIS A N 3
ATOM 3113 C CA . HIS A 1 32 ? 11.184 5.272 3.330 1.00 0.00 32 HIS A CA 3
ATOM 3114 C C . HIS A 1 32 ? 10.526 3.907 3.473 1.00 0.00 32 HIS A C 3
ATOM 3115 O O . HIS A 1 32 ? 9.668 3.710 4.333 1.00 0.00 32 HIS A O 3
ATOM 3130 N N . PRO A 1 33 ? 10.885 2.956 2.599 1.00 0.00 33 PRO A N 3
ATOM 3131 C CA . PRO A 1 33 ? 10.317 1.613 2.630 1.00 0.00 33 PRO A CA 3
ATOM 3132 C C . PRO A 1 33 ? 10.471 0.965 4.001 1.00 0.00 33 PRO A C 3
ATOM 3133 O O . PRO A 1 33 ? 9.716 0.061 4.362 1.00 0.00 33 PRO A O 3
ATOM 3144 N N . GLU A 1 34 ? 11.439 1.452 4.770 1.00 0.00 34 GLU A N 3
ATOM 3145 C CA . GLU A 1 34 ? 11.673 0.948 6.116 1.00 0.00 34 GLU A CA 3
ATOM 3146 C C . GLU A 1 34 ? 10.549 1.391 7.046 1.00 0.00 34 GLU A C 3
ATOM 3147 O O . GLU A 1 34 ? 10.233 0.715 8.025 1.00 0.00 34 GLU A O 3
ATOM 3159 N N . GLN A 1 35 ? 9.943 2.530 6.723 1.00 0.00 35 GLN A N 3
ATOM 3160 C CA . GLN A 1 35 ? 8.840 3.064 7.512 1.00 0.00 35 GLN A CA 3
ATOM 3161 C C . GLN A 1 35 ? 7.509 2.541 6.993 1.00 0.00 35 GLN A C 3
ATOM 3162 O O . GLN A 1 35 ? 6.586 2.280 7.764 1.00 0.00 35 GLN A O 3
ATOM 3176 N N . LEU A 1 36 ? 7.424 2.384 5.681 1.00 0.00 36 LEU A N 3
ATOM 3177 C CA . LEU A 1 36 ? 6.215 1.872 5.047 1.00 0.00 36 LEU A CA 3
ATOM 3178 C C . LEU A 1 36 ? 6.013 0.402 5.393 1.00 0.00 36 LEU A C 3
ATOM 3179 O O . LEU A 1 36 ? 6.979 -0.338 5.576 1.00 0.00 36 LEU A O 3
ATOM 3195 N N . PRO A 1 37 ? 4.752 -0.049 5.469 1.00 0.00 37 PRO A N 3
ATOM 3196 C CA . PRO A 1 37 ? 4.440 -1.447 5.765 1.00 0.00 37 PRO A CA 3
ATOM 3197 C C . PRO A 1 37 ? 5.031 -2.386 4.722 1.00 0.00 37 PRO A C 3
ATOM 3198 O O . PRO A 1 37 ? 5.081 -2.059 3.536 1.00 0.00 37 PRO A O 3
ATOM 3209 N N . LYS A 1 38 ? 5.484 -3.551 5.168 1.00 0.00 38 LYS A N 3
ATOM 3210 C CA . LYS A 1 38 ? 6.076 -4.528 4.265 1.00 0.00 38 LYS A CA 3
ATOM 3211 C C . LYS A 1 38 ? 5.300 -5.836 4.288 1.00 0.00 38 LYS A C 3
ATOM 3212 O O . LYS A 1 38 ? 5.096 -6.432 5.345 1.00 0.00 38 LYS A O 3
ATOM 3231 N N . ILE A 1 39 ? 4.864 -6.273 3.113 1.00 0.00 39 ILE A N 3
ATOM 3232 C CA . ILE A 1 39 ? 4.129 -7.520 2.993 1.00 0.00 39 ILE A CA 3
ATOM 3233 C C . ILE A 1 39 ? 4.961 -8.554 2.252 1.00 0.00 39 ILE A C 3
ATOM 3234 O O . ILE A 1 39 ? 5.520 -8.276 1.192 1.00 0.00 39 ILE A O 3
ATOM 3250 N N . LYS A 1 40 ? 5.088 -9.727 2.853 1.00 0.00 40 LYS A N 3
ATOM 3251 C CA . LYS A 1 40 ? 5.926 -10.780 2.304 1.00 0.00 40 LYS A CA 3
ATOM 3252 C C . LYS A 1 40 ? 5.282 -11.466 1.109 1.00 0.00 40 LYS A C 3
ATOM 3253 O O . LYS A 1 40 ? 4.061 -11.488 0.971 1.00 0.00 40 LYS A O 3
ATOM 3272 N N . THR A 1 41 ? 6.123 -12.041 0.255 1.00 0.00 41 THR A N 3
ATOM 3273 C CA . THR A 1 41 ? 5.650 -12.751 -0.923 1.00 0.00 41 THR A CA 3
ATOM 3274 C C . THR A 1 41 ? 4.764 -13.926 -0.517 1.00 0.00 41 THR A C 3
ATOM 3275 O O . THR A 1 41 ? 3.900 -14.356 -1.280 1.00 0.00 41 THR A O 3
ATOM 3286 N N . THR A 1 42 ? 4.963 -14.422 0.701 1.00 0.00 42 THR A N 3
ATOM 3287 C CA . THR A 1 42 ? 4.128 -15.493 1.226 1.00 0.00 42 THR A CA 3
ATOM 3288 C C . THR A 1 42 ? 2.720 -14.961 1.460 1.00 0.00 42 THR A C 3
ATOM 3289 O O . THR A 1 42 ? 1.731 -15.673 1.289 1.00 0.00 42 THR A O 3
ATOM 3300 N N . ASP A 1 43 ? 2.652 -13.684 1.822 1.00 0.00 43 ASP A N 3
ATOM 3301 C CA . ASP A 1 43 ? 1.384 -13.000 2.037 1.00 0.00 43 ASP A CA 3
ATOM 3302 C C . ASP A 1 43 ? 0.694 -12.727 0.704 1.00 0.00 43 ASP A C 3
ATOM 3303 O O . ASP A 1 43 ? 1.337 -12.703 -0.345 1.00 0.00 43 ASP A O 3
ATOM 3312 N N . PRO A 1 44 ? -0.643 -12.601 0.719 1.00 0.00 44 PRO A N 3
ATOM 3313 C CA . PRO A 1 44 ? -1.437 -12.345 -0.489 1.00 0.00 44 PRO A CA 3
ATOM 3314 C C . PRO A 1 44 ? -0.890 -11.196 -1.330 1.00 0.00 44 PRO A C 3
ATOM 3315 O O . PRO A 1 44 ? -1.179 -11.103 -2.523 1.00 0.00 44 PRO A O 3
ATOM 3326 N N . VAL A 1 45 ? -0.055 -10.356 -0.726 1.00 0.00 45 VAL A N 3
ATOM 3327 C CA . VAL A 1 45 ? 0.519 -9.222 -1.438 1.00 0.00 45 VAL A CA 3
ATOM 3328 C C . VAL A 1 45 ? 1.148 -9.668 -2.753 1.00 0.00 45 VAL A C 3
ATOM 3329 O O . VAL A 1 45 ? 0.936 -9.048 -3.796 1.00 0.00 45 VAL A O 3
ATOM 3342 N N . ALA A 1 46 ? 1.919 -10.749 -2.699 1.00 0.00 46 ALA A N 3
ATOM 3343 C CA . ALA A 1 46 ? 2.560 -11.284 -3.892 1.00 0.00 46 ALA A CA 3
ATOM 3344 C C . ALA A 1 46 ? 1.517 -11.871 -4.832 1.00 0.00 46 ALA A C 3
ATOM 3345 O O . ALA A 1 46 ? 1.500 -11.570 -6.025 1.00 0.00 46 ALA A O 3
ATOM 3352 N N . LYS A 1 47 ? 0.629 -12.694 -4.280 1.00 0.00 47 LYS A N 3
ATOM 3353 C CA . LYS A 1 47 ? -0.445 -13.282 -5.067 1.00 0.00 47 LYS A CA 3
ATOM 3354 C C . LYS A 1 47 ? -1.233 -12.180 -5.761 1.00 0.00 47 LYS A C 3
ATOM 3355 O O . LYS A 1 47 ? -1.707 -12.349 -6.886 1.00 0.00 47 LYS A O 3
ATOM 3374 N N . ALA A 1 48 ? -1.340 -11.039 -5.089 1.00 0.00 48 ALA A N 3
ATOM 3375 C CA . ALA A 1 48 ? -2.010 -9.879 -5.648 1.00 0.00 48 ALA A CA 3
ATOM 3376 C C . ALA A 1 48 ? -1.072 -9.142 -6.592 1.00 0.00 48 ALA A C 3
ATOM 3377 O O . ALA A 1 48 ? 0.139 -9.111 -6.375 1.00 0.00 48 ALA A O 3
ATOM 3384 N N . ILE A 1 49 ? -1.629 -8.599 -7.666 1.00 0.00 49 ILE A N 3
ATOM 3385 C CA . ILE A 1 49 ? -0.842 -7.887 -8.673 1.00 0.00 49 ILE A CA 3
ATOM 3386 C C . ILE A 1 49 ? 0.424 -8.660 -9.044 1.00 0.00 49 ILE A C 3
ATOM 3387 O O . ILE A 1 49 ? 1.410 -8.076 -9.483 1.00 0.00 49 ILE A O 3
ATOM 3403 N N . GLY A 1 50 ? 0.387 -9.982 -8.872 1.00 0.00 50 GLY A N 3
ATOM 3404 C CA . GLY A 1 50 ? 1.529 -10.819 -9.212 1.00 0.00 50 GLY A CA 3
ATOM 3405 C C . GLY A 1 50 ? 2.864 -10.212 -8.816 1.00 0.00 50 GLY A C 3
ATOM 3406 O O . GLY A 1 50 ? 3.840 -10.311 -9.560 1.00 0.00 50 GLY A O 3
ATOM 3410 N N . ALA A 1 51 ? 2.913 -9.587 -7.644 1.00 0.00 51 ALA A N 3
ATOM 3411 C CA . ALA A 1 51 ? 4.147 -8.968 -7.166 1.00 0.00 51 ALA A CA 3
ATOM 3412 C C . ALA A 1 51 ? 5.220 -10.011 -6.905 1.00 0.00 51 ALA A C 3
ATOM 3413 O O . ALA A 1 51 ? 4.922 -11.176 -6.639 1.00 0.00 51 ALA A O 3
ATOM 3420 N N . LYS A 1 52 ? 6.469 -9.577 -6.968 1.00 0.00 52 LYS A N 3
ATOM 3421 C CA . LYS A 1 52 ? 7.597 -10.461 -6.725 1.00 0.00 52 LYS A CA 3
ATOM 3422 C C . LYS A 1 52 ? 8.499 -9.900 -5.632 1.00 0.00 52 LYS A C 3
ATOM 3423 O O . LYS A 1 52 ? 8.423 -8.719 -5.297 1.00 0.00 52 LYS A O 3
ATOM 3442 N N . ARG A 1 53 ? 9.333 -10.760 -5.069 1.00 0.00 53 ARG A N 3
ATOM 3443 C CA . ARG A 1 53 ? 10.248 -10.352 -4.013 1.00 0.00 53 ARG A CA 3
ATOM 3444 C C . ARG A 1 53 ? 11.105 -9.174 -4.463 1.00 0.00 53 ARG A C 3
ATOM 3445 O O . ARG A 1 53 ? 12.079 -9.346 -5.197 1.00 0.00 53 ARG A O 3
ATOM 3466 N N . GLY A 1 54 ? 10.730 -7.978 -4.023 1.00 0.00 54 GLY A N 3
ATOM 3467 C CA . GLY A 1 54 ? 11.463 -6.783 -4.399 1.00 0.00 54 GLY A CA 3
ATOM 3468 C C . GLY A 1 54 ? 10.632 -5.836 -5.242 1.00 0.00 54 GLY A C 3
ATOM 3469 O O . GLY A 1 54 ? 11.172 -4.976 -5.937 1.00 0.00 54 GLY A O 3
ATOM 3473 N N . ASP A 1 55 ? 9.313 -5.995 -5.180 1.00 0.00 55 ASP A N 3
ATOM 3474 C CA . ASP A 1 55 ? 8.403 -5.156 -5.946 1.00 0.00 55 ASP A CA 3
ATOM 3475 C C . ASP A 1 55 ? 7.509 -4.339 -5.019 1.00 0.00 55 ASP A C 3
ATOM 3476 O O . ASP A 1 55 ? 6.813 -4.892 -4.169 1.00 0.00 55 ASP A O 3
ATOM 3485 N N . ILE A 1 56 ? 7.507 -3.024 -5.210 1.00 0.00 56 ILE A N 3
ATOM 3486 C CA . ILE A 1 56 ? 6.681 -2.142 -4.399 1.00 0.00 56 ILE A CA 3
ATOM 3487 C C . ILE A 1 56 ? 5.369 -1.833 -5.114 1.00 0.00 56 ILE A C 3
ATOM 3488 O O . ILE A 1 56 ? 5.336 -1.691 -6.335 1.00 0.00 56 ILE A O 3
ATOM 3504 N N . VAL A 1 57 ? 4.289 -1.746 -4.347 1.00 0.00 57 VAL A N 3
ATOM 3505 C CA . VAL A 1 57 ? 2.974 -1.481 -4.915 1.00 0.00 57 VAL A CA 3
ATOM 3506 C C . VAL A 1 57 ? 2.501 -0.062 -4.611 1.00 0.00 57 VAL A C 3
ATOM 3507 O O . VAL A 1 57 ? 2.746 0.469 -3.531 1.00 0.00 57 VAL A O 3
ATOM 3520 N N . LYS A 1 58 ? 1.836 0.546 -5.587 1.00 0.00 58 LYS A N 3
ATOM 3521 C CA . LYS A 1 58 ? 1.337 1.909 -5.455 1.00 0.00 58 LYS A CA 3
ATOM 3522 C C . LYS A 1 58 ? -0.186 1.923 -5.291 1.00 0.00 58 LYS A C 3
ATOM 3523 O O . LYS A 1 58 ? -0.925 1.520 -6.189 1.00 0.00 58 LYS A O 3
ATOM 3542 N N . ILE A 1 59 ? -0.642 2.391 -4.134 1.00 0.00 59 ILE A N 3
ATOM 3543 C CA . ILE A 1 59 ? -2.070 2.518 -3.864 1.00 0.00 59 ILE A CA 3
ATOM 3544 C C . ILE A 1 59 ? -2.430 3.982 -3.652 1.00 0.00 59 ILE A C 3
ATOM 3545 O O . ILE A 1 59 ? -1.694 4.714 -2.994 1.00 0.00 59 ILE A O 3
ATOM 3561 N N . ILE A 1 60 ? -3.557 4.413 -4.208 1.00 0.00 60 ILE A N 3
ATOM 3562 C CA . ILE A 1 60 ? -3.985 5.798 -4.059 1.00 0.00 60 ILE A CA 3
ATOM 3563 C C . ILE A 1 60 ? -5.375 5.896 -3.446 1.00 0.00 60 ILE A C 3
ATOM 3564 O O . ILE A 1 60 ? -6.324 5.269 -3.917 1.00 0.00 60 ILE A O 3
ATOM 3580 N N . ARG A 1 61 ? -5.487 6.715 -2.410 1.00 0.00 61 ARG A N 3
ATOM 3581 C CA . ARG A 1 61 ? -6.763 6.961 -1.757 1.00 0.00 61 ARG A CA 3
ATOM 3582 C C . ARG A 1 61 ? -7.234 8.365 -2.100 1.00 0.00 61 ARG A C 3
ATOM 3583 O O . ARG A 1 61 ? -6.439 9.294 -2.114 1.00 0.00 61 ARG A O 3
ATOM 3604 N N . LYS A 1 62 ? -8.509 8.514 -2.423 1.00 0.00 62 LYS A N 3
ATOM 3605 C CA . LYS A 1 62 ? -9.031 9.820 -2.804 1.00 0.00 62 LYS A CA 3
ATOM 3606 C C . LYS A 1 62 ? -10.159 10.261 -1.881 1.00 0.00 62 LYS A C 3
ATOM 3607 O O . LYS A 1 62 ? -11.177 9.581 -1.752 1.00 0.00 62 LYS A O 3
ATOM 3626 N N . SER A 1 63 ? -9.961 11.405 -1.234 1.00 0.00 63 SER A N 3
ATOM 3627 C CA . SER A 1 63 ? -10.943 11.945 -0.303 1.00 0.00 63 SER A CA 3
ATOM 3628 C C . SER A 1 63 ? -11.473 13.296 -0.781 1.00 0.00 63 SER A C 3
ATOM 3629 O O . SER A 1 63 ? -11.005 13.839 -1.782 1.00 0.00 63 SER A O 3
ATOM 3637 N N . PRO A 1 64 ? -12.451 13.867 -0.055 1.00 0.00 64 PRO A N 3
ATOM 3638 C CA . PRO A 1 64 ? -13.057 15.159 -0.404 1.00 0.00 64 PRO A CA 3
ATOM 3639 C C . PRO A 1 64 ? -12.042 16.299 -0.425 1.00 0.00 64 PRO A C 3
ATOM 3640 O O . PRO A 1 64 ? -11.181 16.390 0.448 1.00 0.00 64 PRO A O 3
ATOM 3651 N N . THR A 1 65 ? -12.158 17.164 -1.434 1.00 0.00 65 THR A N 3
ATOM 3652 C CA . THR A 1 65 ? -11.269 18.320 -1.592 1.00 0.00 65 THR A CA 3
ATOM 3653 C C . THR A 1 65 ? -9.952 17.918 -2.247 1.00 0.00 65 THR A C 3
ATOM 3654 O O . THR A 1 65 ? -8.877 18.319 -1.801 1.00 0.00 65 THR A O 3
ATOM 3665 N N . ALA A 1 66 ? -10.048 17.130 -3.315 1.00 0.00 66 ALA A N 3
ATOM 3666 C CA . ALA A 1 66 ? -8.870 16.683 -4.054 1.00 0.00 66 ALA A CA 3
ATOM 3667 C C . ALA A 1 66 ? -7.755 16.224 -3.120 1.00 0.00 66 ALA A C 3
ATOM 3668 O O . ALA A 1 66 ? -6.575 16.293 -3.467 1.00 0.00 66 ALA A O 3
ATOM 3675 N N . GLU A 1 67 ? -8.130 15.755 -1.935 1.00 0.00 67 GLU A N 3
ATOM 3676 C CA . GLU A 1 67 ? -7.155 15.270 -0.968 1.00 0.00 67 GLU A CA 3
ATOM 3677 C C . GLU A 1 67 ? -7.005 13.758 -1.079 1.00 0.00 67 GLU A C 3
ATOM 3678 O O . GLU A 1 67 ? -7.859 13.005 -0.611 1.00 0.00 67 GLU A O 3
ATOM 3690 N N . GLU A 1 68 ? -5.922 13.319 -1.712 1.00 0.00 68 GLU A N 3
ATOM 3691 C CA . GLU A 1 68 ? -5.685 11.896 -1.905 1.00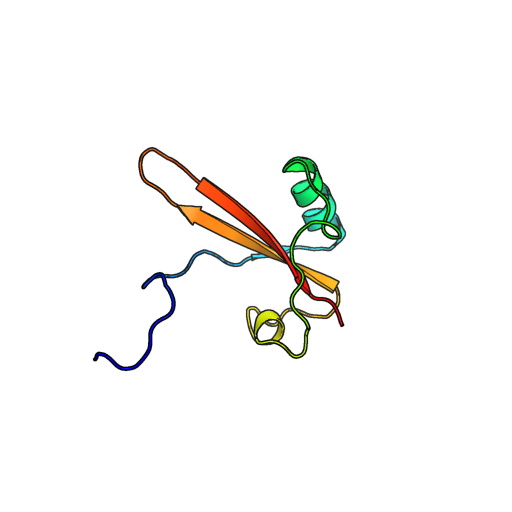 0.00 68 GLU A CA 3
ATOM 3692 C C . GLU A 1 68 ? -4.530 11.405 -1.036 1.00 0.00 68 GLU A C 3
ATOM 3693 O O . GLU A 1 68 ? -3.615 12.161 -0.713 1.00 0.00 68 GLU A O 3
ATOM 3705 N N . PHE A 1 69 ? -4.582 10.133 -0.669 1.00 0.00 69 PHE A N 3
ATOM 3706 C CA . PHE A 1 69 ? -3.539 9.540 0.144 1.00 0.00 69 PHE A CA 3
ATOM 3707 C C . PHE A 1 69 ? -2.974 8.284 -0.509 1.00 0.00 69 PHE A C 3
ATOM 3708 O O . PHE A 1 69 ? -3.696 7.317 -0.744 1.00 0.00 69 PHE A O 3
ATOM 3725 N N . VAL A 1 70 ? -1.675 8.296 -0.784 1.00 0.00 70 VAL A N 3
ATOM 3726 C CA . VAL A 1 70 ? -1.021 7.154 -1.409 1.00 0.00 70 VAL A CA 3
ATOM 3727 C C . VAL A 1 70 ? -0.113 6.424 -0.419 1.00 0.00 70 VAL A C 3
ATOM 3728 O O . VAL A 1 70 ? 0.607 7.049 0.359 1.00 0.00 70 VAL A O 3
ATOM 3741 N N . THR A 1 71 ? -0.154 5.094 -0.462 1.00 0.00 71 THR A N 3
ATOM 3742 C CA . THR A 1 71 ? 0.666 4.269 0.420 1.00 0.00 71 THR A CA 3
ATOM 3743 C C . THR A 1 71 ? 1.354 3.161 -0.368 1.00 0.00 71 THR A C 3
ATOM 3744 O O . THR A 1 71 ? 0.711 2.443 -1.136 1.00 0.00 71 THR A O 3
ATOM 3755 N N . TYR A 1 72 ? 2.665 3.029 -0.188 1.00 0.00 72 TYR A N 3
ATOM 3756 C CA . TYR A 1 72 ? 3.431 2.017 -0.909 1.00 0.00 72 TYR A CA 3
ATOM 3757 C C . TYR A 1 72 ? 3.791 0.835 -0.015 1.00 0.00 72 TYR A C 3
ATOM 3758 O O . TYR A 1 72 ? 4.100 1.001 1.165 1.00 0.00 72 TYR A O 3
ATOM 3776 N N . ARG A 1 73 ? 3.765 -0.357 -0.602 1.00 0.00 73 ARG A N 3
ATOM 3777 C CA . ARG A 1 73 ? 4.137 -1.579 0.101 1.00 0.00 73 ARG A CA 3
ATOM 3778 C C . ARG A 1 73 ? 5.205 -2.321 -0.695 1.00 0.00 73 ARG A C 3
ATOM 3779 O O . ARG A 1 73 ? 5.032 -2.567 -1.885 1.00 0.00 73 ARG A O 3
ATOM 3800 N N . LEU A 1 74 ? 6.299 -2.687 -0.034 1.00 0.00 74 LEU A N 3
ATOM 3801 C CA . LEU A 1 74 ? 7.403 -3.372 -0.702 1.00 0.00 74 LEU A CA 3
ATOM 3802 C C . LEU A 1 74 ? 7.368 -4.872 -0.427 1.00 0.00 74 LEU A C 3
ATOM 3803 O O . LEU A 1 74 ? 7.440 -5.303 0.724 1.00 0.00 74 LEU A O 3
ATOM 3819 N N . VAL A 1 75 ? 7.278 -5.665 -1.493 1.00 0.00 75 VAL A N 3
ATOM 3820 C CA . VAL A 1 75 ? 7.268 -7.118 -1.359 1.00 0.00 75 VAL A CA 3
ATOM 3821 C C . VAL A 1 75 ? 8.660 -7.623 -0.990 1.00 0.00 75 VAL A C 3
ATOM 3822 O O . VAL A 1 75 ? 9.610 -7.472 -1.760 1.00 0.00 75 VAL A O 3
ATOM 3835 N N . GLN A 1 76 ? 8.774 -8.213 0.193 1.00 0.00 76 GLN A N 3
ATOM 3836 C CA . GLN A 1 76 ? 10.058 -8.711 0.677 1.00 0.00 76 GLN A CA 3
ATOM 3837 C C . GLN A 1 76 ? 9.968 -10.168 1.114 1.00 0.00 76 GLN A C 3
ATOM 3838 O O . GLN A 1 76 ? 8.904 -10.648 1.495 1.00 0.00 76 GLN A O 3
ATOM 3852 N N . ASP A 1 77 ? 11.098 -10.866 1.078 1.00 0.00 77 ASP A N 3
ATOM 3853 C CA . ASP A 1 77 ? 11.143 -12.263 1.490 1.00 0.00 77 ASP A CA 3
ATOM 3854 C C . ASP A 1 77 ? 11.143 -12.379 3.011 1.00 0.00 77 ASP A C 3
ATOM 3855 O O . ASP A 1 77 ? 10.406 -13.239 3.538 1.00 0.00 77 ASP A O 3
ATOM 3865 N N . MET A 1 1 ? -32.383 -10.242 2.822 1.00 0.00 1 MET A N 4
ATOM 3866 C CA . MET A 1 1 ? -31.922 -8.848 2.596 1.00 0.00 1 MET A CA 4
ATOM 3867 C C . MET A 1 1 ? -31.136 -8.731 1.294 1.00 0.00 1 MET A C 4
ATOM 3868 O O . MET A 1 1 ? -31.071 -9.678 0.510 1.00 0.00 1 MET A O 4
ATOM 3884 N N . LYS A 1 2 ? -30.540 -7.564 1.071 1.00 0.00 2 LYS A N 4
ATOM 3885 C CA . LYS A 1 2 ? -29.757 -7.324 -0.136 1.00 0.00 2 LYS A CA 4
ATOM 3886 C C . LYS A 1 2 ? -28.275 -7.186 0.197 1.00 0.00 2 LYS A C 4
ATOM 3887 O O . LYS A 1 2 ? -27.471 -8.058 -0.132 1.00 0.00 2 LYS A O 4
ATOM 3906 N N . ARG A 1 3 ? -27.921 -6.086 0.853 1.00 0.00 3 ARG A N 4
ATOM 3907 C CA . ARG A 1 3 ? -26.536 -5.834 1.235 1.00 0.00 3 ARG A CA 4
ATOM 3908 C C . ARG A 1 3 ? -25.617 -5.875 0.019 1.00 0.00 3 ARG A C 4
ATOM 3909 O O . ARG A 1 3 ? -24.850 -6.821 -0.161 1.00 0.00 3 ARG A O 4
ATOM 3930 N N . GLU A 1 4 ? -25.695 -4.840 -0.812 1.00 0.00 4 GLU A N 4
ATOM 3931 C CA . GLU A 1 4 ? -24.866 -4.758 -2.007 1.00 0.00 4 GLU A CA 4
ATOM 3932 C C . GLU A 1 4 ? -23.421 -4.435 -1.645 1.00 0.00 4 GLU A C 4
ATOM 3933 O O . GLU A 1 4 ? -23.120 -4.084 -0.504 1.00 0.00 4 GLU A O 4
ATOM 3945 N N . ILE A 1 5 ? -22.533 -4.547 -2.626 1.00 0.00 5 ILE A N 4
ATOM 3946 C CA . ILE A 1 5 ? -21.121 -4.263 -2.414 1.00 0.00 5 ILE A CA 4
ATOM 3947 C C . ILE A 1 5 ? -20.554 -3.419 -3.549 1.00 0.00 5 ILE A C 4
ATOM 3948 O O . ILE A 1 5 ? -19.923 -3.939 -4.469 1.00 0.00 5 ILE A O 4
ATOM 3964 N N . LEU A 1 6 ? -20.788 -2.114 -3.477 1.00 0.00 6 LEU A N 4
ATOM 3965 C CA . LEU A 1 6 ? -20.304 -1.192 -4.497 1.00 0.00 6 LEU A CA 4
ATOM 3966 C C . LEU A 1 6 ? -19.665 0.037 -3.859 1.00 0.00 6 LEU A C 4
ATOM 3967 O O . LEU A 1 6 ? -20.109 0.508 -2.812 1.00 0.00 6 LEU A O 4
ATOM 3983 N N . LYS A 1 7 ? -18.619 0.550 -4.497 1.00 0.00 7 LYS A N 4
ATOM 3984 C CA . LYS A 1 7 ? -17.913 1.722 -3.992 1.00 0.00 7 LYS A CA 4
ATOM 3985 C C . LYS A 1 7 ? -16.834 2.164 -4.978 1.00 0.00 7 LYS A C 4
ATOM 3986 O O . LYS A 1 7 ? -16.900 1.839 -6.163 1.00 0.00 7 LYS A O 4
ATOM 4005 N N . HIS A 1 8 ? -15.844 2.905 -4.489 1.00 0.00 8 HIS A N 4
ATOM 4006 C CA . HIS A 1 8 ? -14.760 3.382 -5.339 1.00 0.00 8 HIS A CA 4
ATOM 4007 C C . HIS A 1 8 ? -13.957 2.215 -5.904 1.00 0.00 8 HIS A C 4
ATOM 4008 O O . HIS A 1 8 ? -12.863 1.912 -5.429 1.00 0.00 8 HIS A O 4
ATOM 4023 N N . GLN A 1 9 ? -14.510 1.561 -6.921 1.00 0.00 9 GLN A N 4
ATOM 4024 C CA . GLN A 1 9 ? -13.847 0.426 -7.553 1.00 0.00 9 GLN A CA 4
ATOM 4025 C C . GLN A 1 9 ? -13.435 -0.613 -6.516 1.00 0.00 9 GLN A C 4
ATOM 4026 O O . GLN A 1 9 ? -12.402 -1.266 -6.656 1.00 0.00 9 GLN A O 4
ATOM 4040 N N . LEU A 1 10 ? -14.251 -0.763 -5.476 1.00 0.00 10 LEU A N 4
ATOM 4041 C CA . LEU A 1 10 ? -13.968 -1.722 -4.413 1.00 0.00 10 LEU A CA 4
ATOM 4042 C C . LEU A 1 10 ? -12.617 -1.431 -3.767 1.00 0.00 10 LEU A C 4
ATOM 4043 O O . LEU A 1 10 ? -12.541 -0.756 -2.741 1.00 0.00 10 LEU A O 4
ATOM 4059 N N . VAL A 1 11 ? -11.553 -1.944 -4.376 1.00 0.00 11 VAL A N 4
ATOM 4060 C CA . VAL A 1 11 ? -10.206 -1.731 -3.871 1.00 0.00 11 VAL A CA 4
ATOM 4061 C C . VAL A 1 11 ? -9.532 -0.567 -4.590 1.00 0.00 11 VAL A C 4
ATOM 4062 O O . VAL A 1 11 ? -9.901 -0.222 -5.712 1.00 0.00 11 VAL A O 4
ATOM 4075 N N . PRO A 1 12 ? -8.534 0.059 -3.947 1.00 0.00 12 PRO A N 4
ATOM 4076 C CA . PRO A 1 12 ? -7.807 1.190 -4.530 1.00 0.00 12 PRO A CA 4
ATOM 4077 C C . PRO A 1 12 ? -7.014 0.785 -5.768 1.00 0.00 12 PRO A C 4
ATOM 4078 O O . PRO A 1 12 ? -7.045 -0.374 -6.184 1.00 0.00 12 PRO A O 4
ATOM 4089 N N . GLU A 1 13 ? -6.307 1.745 -6.355 1.00 0.00 13 GLU A N 4
ATOM 4090 C CA . GLU A 1 13 ? -5.512 1.485 -7.549 1.00 0.00 13 GLU A CA 4
ATOM 4091 C C . GLU A 1 13 ? -4.098 1.055 -7.175 1.00 0.00 13 GLU A C 4
ATOM 4092 O O . GLU A 1 13 ? -3.276 1.876 -6.767 1.00 0.00 13 GLU A O 4
ATOM 4104 N N . HIS A 1 14 ? -3.823 -0.237 -7.314 1.00 0.00 14 HIS A N 4
ATOM 4105 C CA . HIS A 1 14 ? -2.511 -0.781 -6.980 1.00 0.00 14 HIS A CA 4
ATOM 4106 C C . HIS A 1 14 ? -1.630 -0.882 -8.220 1.00 0.00 14 HIS A C 4
ATOM 4107 O O . HIS A 1 14 ? -1.939 -1.618 -9.157 1.00 0.00 14 HIS A O 4
ATOM 4122 N N . VAL A 1 15 ? -0.524 -0.146 -8.213 1.00 0.00 15 VAL A N 4
ATOM 4123 C CA . VAL A 1 15 ? 0.415 -0.160 -9.330 1.00 0.00 15 VAL A CA 4
ATOM 4124 C C . VAL A 1 15 ? 1.743 -0.771 -8.900 1.00 0.00 15 VAL A C 4
ATOM 4125 O O . VAL A 1 15 ? 2.190 -0.565 -7.774 1.00 0.00 15 VAL A O 4
ATOM 4138 N N . ILE A 1 16 ? 2.373 -1.523 -9.795 1.00 0.00 16 ILE A N 4
ATOM 4139 C CA . ILE A 1 16 ? 3.654 -2.145 -9.482 1.00 0.00 16 ILE A CA 4
ATOM 4140 C C . ILE A 1 16 ? 4.813 -1.259 -9.924 1.00 0.00 16 ILE A C 4
ATOM 4141 O O . ILE A 1 16 ? 5.028 -1.036 -11.115 1.00 0.00 16 ILE A O 4
ATOM 4157 N N . LEU A 1 17 ? 5.565 -0.780 -8.945 1.00 0.00 17 LEU A N 4
ATOM 4158 C CA . LEU A 1 17 ? 6.707 0.080 -9.197 1.00 0.00 17 LEU A CA 4
ATOM 4159 C C . LEU A 1 17 ? 8.009 -0.690 -9.098 1.00 0.00 17 LEU A C 4
ATOM 4160 O O . LEU A 1 17 ? 8.127 -1.632 -8.315 1.00 0.00 17 LEU A O 4
ATOM 4176 N N . ASN A 1 18 ? 9.002 -0.253 -9.855 1.00 0.00 18 ASN A N 4
ATOM 4177 C CA . ASN A 1 18 ? 10.320 -0.846 -9.766 1.00 0.00 18 ASN A CA 4
ATOM 4178 C C . ASN A 1 18 ? 11.013 -0.312 -8.523 1.00 0.00 18 ASN A C 4
ATOM 4179 O O . ASN A 1 18 ? 10.840 0.853 -8.166 1.00 0.00 18 ASN A O 4
ATOM 4190 N N . GLU A 1 19 ? 11.777 -1.161 -7.846 1.00 0.00 19 GLU A N 4
ATOM 4191 C CA . GLU A 1 19 ? 12.452 -0.755 -6.617 1.00 0.00 19 GLU A CA 4
ATOM 4192 C C . GLU A 1 19 ? 13.118 0.606 -6.788 1.00 0.00 19 GLU A C 4
ATOM 4193 O O . GLU A 1 19 ? 13.111 1.427 -5.873 1.00 0.00 19 GLU A O 4
ATOM 4205 N N . SER A 1 20 ? 13.629 0.860 -7.988 1.00 0.00 20 SER A N 4
ATOM 4206 C CA . SER A 1 20 ? 14.253 2.139 -8.299 1.00 0.00 20 SER A CA 4
ATOM 4207 C C . SER A 1 20 ? 13.193 3.228 -8.437 1.00 0.00 20 SER A C 4
ATOM 4208 O O . SER A 1 20 ? 13.307 4.301 -7.843 1.00 0.00 20 SER A O 4
ATOM 4216 N N . GLU A 1 21 ? 12.153 2.939 -9.216 1.00 0.00 21 GLU A N 4
ATOM 4217 C CA . GLU A 1 21 ? 11.060 3.882 -9.412 1.00 0.00 21 GLU A CA 4
ATOM 4218 C C . GLU A 1 21 ? 10.379 4.185 -8.089 1.00 0.00 21 GLU A C 4
ATOM 4219 O O . GLU A 1 21 ? 10.183 5.342 -7.726 1.00 0.00 21 GLU A O 4
ATOM 4231 N N . ALA A 1 22 ? 10.023 3.131 -7.374 1.00 0.00 22 ALA A N 4
ATOM 4232 C CA . ALA A 1 22 ? 9.375 3.270 -6.084 1.00 0.00 22 ALA A CA 4
ATOM 4233 C C . ALA A 1 22 ? 10.335 3.857 -5.058 1.00 0.00 22 ALA A C 4
ATOM 4234 O O . ALA A 1 22 ? 9.915 4.489 -4.089 1.00 0.00 22 ALA A O 4
ATOM 4241 N N . LYS A 1 23 ? 11.628 3.633 -5.272 1.00 0.00 23 LYS A N 4
ATOM 4242 C CA . LYS A 1 23 ? 12.646 4.147 -4.367 1.00 0.00 23 LYS A CA 4
ATOM 4243 C C . LYS A 1 23 ? 12.573 5.665 -4.278 1.00 0.00 23 LYS A C 4
ATOM 4244 O O . LYS A 1 23 ? 12.532 6.225 -3.183 1.00 0.00 23 LYS A O 4
ATOM 4263 N N . ARG A 1 24 ? 12.549 6.334 -5.429 1.00 0.00 24 ARG A N 4
ATOM 4264 C CA . ARG A 1 24 ? 12.465 7.789 -5.436 1.00 0.00 24 ARG A CA 4
ATOM 4265 C C . ARG A 1 24 ? 11.108 8.246 -4.929 1.00 0.00 24 ARG A C 4
ATOM 4266 O O . ARG A 1 24 ? 11.014 9.225 -4.204 1.00 0.00 24 ARG A O 4
ATOM 4287 N N . VAL A 1 25 ? 10.059 7.537 -5.324 1.00 0.00 25 VAL A N 4
ATOM 4288 C CA . VAL A 1 25 ? 8.710 7.887 -4.900 1.00 0.00 25 VAL A CA 4
ATOM 4289 C C . VAL A 1 25 ? 8.601 7.867 -3.380 1.00 0.00 25 VAL A C 4
ATOM 4290 O O . VAL A 1 25 ? 8.217 8.859 -2.760 1.00 0.00 25 VAL A O 4
ATOM 4303 N N . LEU A 1 26 ? 8.969 6.737 -2.784 1.00 0.00 26 LEU A N 4
ATOM 4304 C CA . LEU A 1 26 ? 8.932 6.589 -1.336 1.00 0.00 26 LEU A CA 4
ATOM 4305 C C . LEU A 1 26 ? 9.659 7.745 -0.661 1.00 0.00 26 LEU A C 4
ATOM 4306 O O . LEU A 1 26 ? 9.110 8.406 0.221 1.00 0.00 26 LEU A O 4
ATOM 4322 N N . LYS A 1 27 ? 10.893 7.991 -1.089 1.00 0.00 27 LYS A N 4
ATOM 4323 C CA . LYS A 1 27 ? 11.680 9.087 -0.541 1.00 0.00 27 LYS A CA 4
ATOM 4324 C C . LYS A 1 27 ? 11.056 10.422 -0.927 1.00 0.00 27 LYS A C 4
ATOM 4325 O O . LYS A 1 27 ? 11.073 11.380 -0.155 1.00 0.00 27 LYS A O 4
ATOM 4344 N N . GLU A 1 28 ? 10.491 10.461 -2.127 1.00 0.00 28 GLU A N 4
ATOM 4345 C CA . GLU A 1 28 ? 9.820 11.649 -2.631 1.00 0.00 28 GLU A CA 4
ATOM 4346 C C . GLU A 1 28 ? 8.627 11.983 -1.747 1.00 0.00 28 GLU A C 4
ATOM 4347 O O . GLU A 1 28 ? 8.374 13.143 -1.425 1.00 0.00 28 GLU A O 4
ATOM 4359 N N . LEU A 1 29 ? 7.912 10.939 -1.349 1.00 0.00 29 LEU A N 4
ATOM 4360 C CA . LEU A 1 29 ? 6.749 11.076 -0.483 1.00 0.00 29 LEU A CA 4
ATOM 4361 C C . LEU A 1 29 ? 7.146 11.486 0.937 1.00 0.00 29 LEU A C 4
ATOM 4362 O O . LEU A 1 29 ? 6.284 11.782 1.764 1.00 0.00 29 LEU A O 4
ATOM 4378 N N . ASP A 1 30 ? 8.455 11.494 1.214 1.00 0.00 30 ASP A N 4
ATOM 4379 C CA . ASP A 1 30 ? 8.976 11.837 2.540 1.00 0.00 30 ASP A CA 4
ATOM 4380 C C . ASP A 1 30 ? 8.952 10.618 3.455 1.00 0.00 30 ASP A C 4
ATOM 4381 O O . ASP A 1 30 ? 8.553 10.704 4.616 1.00 0.00 30 ASP A O 4
ATOM 4390 N N . ALA A 1 31 ? 9.386 9.484 2.915 1.00 0.00 31 ALA A N 4
ATOM 4391 C CA . ALA A 1 31 ? 9.429 8.237 3.669 1.00 0.00 31 ALA A CA 4
ATOM 4392 C C . ALA A 1 31 ? 10.299 7.207 2.959 1.00 0.00 31 ALA A C 4
ATOM 4393 O O . ALA A 1 31 ? 10.647 7.374 1.791 1.00 0.00 31 ALA A O 4
ATOM 4400 N N . HIS A 1 32 ? 10.641 6.138 3.666 1.00 0.00 32 HIS A N 4
ATOM 4401 C CA . HIS A 1 32 ? 11.454 5.074 3.094 1.00 0.00 32 HIS A CA 4
ATOM 4402 C C . HIS A 1 32 ? 10.799 3.722 3.323 1.00 0.00 32 HIS A C 4
ATOM 4403 O O . HIS A 1 32 ? 10.049 3.540 4.283 1.00 0.00 32 HIS A O 4
ATOM 4418 N N . PRO A 1 33 ? 11.046 2.757 2.425 1.00 0.00 33 PRO A N 4
ATOM 4419 C CA . PRO A 1 33 ? 10.473 1.421 2.537 1.00 0.00 33 PRO A CA 4
ATOM 4420 C C . PRO A 1 33 ? 10.772 0.792 3.891 1.00 0.00 33 PRO A C 4
ATOM 4421 O O . PRO A 1 33 ? 10.029 -0.065 4.369 1.00 0.00 33 PRO A O 4
ATOM 4432 N N . GLU A 1 34 ? 11.855 1.245 4.517 1.00 0.00 34 GLU A N 4
ATOM 4433 C CA . GLU A 1 34 ? 12.228 0.762 5.839 1.00 0.00 34 GLU A CA 4
ATOM 4434 C C . GLU A 1 34 ? 11.252 1.294 6.881 1.00 0.00 34 GLU A C 4
ATOM 4435 O O . GLU A 1 34 ? 11.006 0.656 7.904 1.00 0.00 34 GLU A O 4
ATOM 4447 N N . GLN A 1 35 ? 10.688 2.466 6.600 1.00 0.00 35 GLN A N 4
ATOM 4448 C CA . GLN A 1 35 ? 9.718 3.083 7.492 1.00 0.00 35 GLN A CA 4
ATOM 4449 C C . GLN A 1 35 ? 8.302 2.695 7.088 1.00 0.00 35 GLN A C 4
ATOM 4450 O O . GLN A 1 35 ? 7.399 2.639 7.923 1.00 0.00 35 GLN A O 4
ATOM 4464 N N . LEU A 1 36 ? 8.120 2.413 5.803 1.00 0.00 36 LEU A N 4
ATOM 4465 C CA . LEU A 1 36 ? 6.820 2.005 5.287 1.00 0.00 36 LEU A CA 4
ATOM 4466 C C . LEU A 1 36 ? 6.522 0.559 5.675 1.00 0.00 36 LEU A C 4
ATOM 4467 O O . LEU A 1 36 ? 7.370 -0.127 6.246 1.00 0.00 36 LEU A O 4
ATOM 4483 N N . PRO A 1 37 ? 5.310 0.074 5.365 1.00 0.00 37 PRO A N 4
ATOM 4484 C CA . PRO A 1 37 ? 4.900 -1.291 5.678 1.00 0.00 37 PRO A CA 4
ATOM 4485 C C . PRO A 1 37 ? 5.332 -2.284 4.605 1.00 0.00 37 PRO A C 4
ATOM 4486 O O . PRO A 1 37 ? 5.274 -1.987 3.412 1.00 0.00 37 PRO A O 4
ATOM 4497 N N . LYS A 1 38 ? 5.769 -3.463 5.035 1.00 0.00 38 LYS A N 4
ATOM 4498 C CA . LYS A 1 38 ? 6.205 -4.496 4.104 1.00 0.00 38 LYS A CA 4
ATOM 4499 C C . LYS A 1 38 ? 5.350 -5.746 4.239 1.00 0.00 38 LYS A C 4
ATOM 4500 O O . LYS A 1 38 ? 5.235 -6.318 5.323 1.00 0.00 38 LYS A O 4
ATOM 4519 N N . ILE A 1 39 ? 4.761 -6.173 3.129 1.00 0.00 39 ILE A N 4
ATOM 4520 C CA . ILE A 1 39 ? 3.934 -7.365 3.121 1.00 0.00 39 ILE A CA 4
ATOM 4521 C C . ILE A 1 39 ? 4.659 -8.517 2.442 1.00 0.00 39 ILE A C 4
ATOM 4522 O O . ILE A 1 39 ? 5.194 -8.370 1.344 1.00 0.00 39 ILE A O 4
ATOM 4538 N N . LYS A 1 40 ? 4.715 -9.647 3.130 1.00 0.00 40 LYS A N 4
ATOM 4539 C CA . LYS A 1 40 ? 5.424 -10.816 2.632 1.00 0.00 40 LYS A CA 4
ATOM 4540 C C . LYS A 1 40 ? 4.831 -11.330 1.331 1.00 0.00 40 LYS A C 4
ATOM 4541 O O . LYS A 1 40 ? 3.656 -11.113 1.041 1.00 0.00 40 LYS A O 4
ATOM 4560 N N . THR A 1 41 ? 5.651 -12.027 0.554 1.00 0.00 41 THR A N 4
ATOM 4561 C CA . THR A 1 41 ? 5.197 -12.604 -0.700 1.00 0.00 41 THR A CA 4
ATOM 4562 C C . THR A 1 41 ? 4.129 -13.665 -0.438 1.00 0.00 41 THR A C 4
ATOM 4563 O O . THR A 1 41 ? 3.299 -13.951 -1.301 1.00 0.00 41 THR A O 4
ATOM 4574 N N . THR A 1 42 ? 4.136 -14.223 0.772 1.00 0.00 42 THR A N 4
ATOM 4575 C CA . THR A 1 42 ? 3.128 -15.198 1.169 1.00 0.00 42 THR A CA 4
ATOM 4576 C C . THR A 1 42 ? 1.791 -14.496 1.379 1.00 0.00 42 THR A C 4
ATOM 4577 O O . THR A 1 42 ? 0.726 -15.070 1.147 1.00 0.00 42 THR A O 4
ATOM 4588 N N . ASP A 1 43 ? 1.867 -13.231 1.782 1.00 0.00 43 ASP A N 4
ATOM 4589 C CA . ASP A 1 43 ? 0.683 -12.407 1.993 1.00 0.00 43 ASP A CA 4
ATOM 4590 C C . ASP A 1 43 ? 0.033 -12.052 0.661 1.00 0.00 43 ASP A C 4
ATOM 4591 O O . ASP A 1 43 ? 0.678 -12.098 -0.387 1.00 0.00 43 ASP A O 4
ATOM 4600 N N . PRO A 1 44 ? -1.280 -11.773 0.675 1.00 0.00 44 PRO A N 4
ATOM 4601 C CA . PRO A 1 44 ? -2.032 -11.414 -0.533 1.00 0.00 44 PRO A CA 4
ATOM 4602 C C . PRO A 1 44 ? -1.340 -10.335 -1.354 1.00 0.00 44 PRO A C 4
ATOM 4603 O O . PRO A 1 44 ? -1.585 -10.206 -2.554 1.00 0.00 44 PRO A O 4
ATOM 4614 N N . VAL A 1 45 ? -0.424 -9.605 -0.727 1.00 0.00 45 VAL A N 4
ATOM 4615 C CA . VAL A 1 45 ? 0.303 -8.552 -1.415 1.00 0.00 45 VAL A CA 4
ATOM 4616 C C . VAL A 1 45 ? 0.910 -9.075 -2.715 1.00 0.00 45 VAL A C 4
ATOM 4617 O O . VAL A 1 45 ? 0.809 -8.437 -3.763 1.00 0.00 45 VAL A O 4
ATOM 4630 N N . ALA A 1 46 ? 1.540 -10.243 -2.634 1.00 0.00 46 ALA A N 4
ATOM 4631 C CA . ALA A 1 46 ? 2.142 -10.868 -3.803 1.00 0.00 46 ALA A CA 4
ATOM 4632 C C . ALA A 1 46 ? 1.064 -11.385 -4.742 1.00 0.00 46 ALA A C 4
ATOM 4633 O O . ALA A 1 46 ? 1.085 -11.109 -5.941 1.00 0.00 46 ALA A O 4
ATOM 4640 N N . LYS A 1 47 ? 0.105 -12.121 -4.184 1.00 0.00 47 LYS A N 4
ATOM 4641 C CA . LYS A 1 47 ? -1.006 -12.642 -4.968 1.00 0.00 47 LYS A CA 4
ATOM 4642 C C . LYS A 1 47 ? -1.663 -11.513 -5.750 1.00 0.00 47 LYS A C 4
ATOM 4643 O O . LYS A 1 47 ? -2.135 -11.708 -6.870 1.00 0.00 47 LYS A O 4
ATOM 4662 N N . ALA A 1 48 ? -1.659 -10.324 -5.157 1.00 0.00 48 ALA A N 4
ATOM 4663 C CA . ALA A 1 48 ? -2.202 -9.146 -5.807 1.00 0.00 48 ALA A CA 4
ATOM 4664 C C . ALA A 1 48 ? -1.214 -8.616 -6.836 1.00 0.00 48 ALA A C 4
ATOM 4665 O O . ALA A 1 48 ? -0.002 -8.647 -6.621 1.00 0.00 48 ALA A O 4
ATOM 4672 N N . ILE A 1 49 ? -1.735 -8.160 -7.966 1.00 0.00 49 ILE A N 4
ATOM 4673 C CA . ILE A 1 49 ? -0.903 -7.647 -9.054 1.00 0.00 49 ILE A CA 4
ATOM 4674 C C . ILE A 1 49 ? 0.312 -8.543 -9.307 1.00 0.00 49 ILE A C 4
ATOM 4675 O O . ILE A 1 49 ? 1.345 -8.081 -9.785 1.00 0.00 49 ILE A O 4
ATOM 4691 N N . GLY A 1 50 ? 0.181 -9.829 -8.981 1.00 0.00 50 GLY A N 4
ATOM 4692 C CA . GLY A 1 50 ? 1.268 -10.774 -9.193 1.00 0.00 50 GLY A CA 4
ATOM 4693 C C . GLY A 1 50 ? 2.633 -10.217 -8.822 1.00 0.00 50 GLY A C 4
ATOM 4694 O O . GLY A 1 50 ? 3.613 -10.442 -9.533 1.00 0.00 50 GLY A O 4
ATOM 4698 N N . ALA A 1 51 ? 2.700 -9.493 -7.708 1.00 0.00 51 ALA A N 4
ATOM 4699 C CA . ALA A 1 51 ? 3.961 -8.910 -7.257 1.00 0.00 51 ALA A CA 4
ATOM 4700 C C . ALA A 1 51 ? 4.995 -9.988 -6.977 1.00 0.00 51 ALA A C 4
ATOM 4701 O O . ALA A 1 51 ? 4.656 -11.150 -6.757 1.00 0.00 51 ALA A O 4
ATOM 4708 N N . LYS A 1 52 ? 6.260 -9.588 -6.972 1.00 0.00 52 LYS A N 4
ATOM 4709 C CA . LYS A 1 52 ? 7.348 -10.514 -6.704 1.00 0.00 52 LYS A CA 4
ATOM 4710 C C . LYS A 1 52 ? 8.246 -9.988 -5.592 1.00 0.00 52 LYS A C 4
ATOM 4711 O O . LYS A 1 52 ? 8.212 -8.804 -5.258 1.00 0.00 52 LYS A O 4
ATOM 4730 N N . ARG A 1 53 ? 9.033 -10.881 -5.010 1.00 0.00 53 ARG A N 4
ATOM 4731 C CA . ARG A 1 53 ? 9.942 -10.509 -3.936 1.00 0.00 53 ARG A CA 4
ATOM 4732 C C . ARG A 1 53 ? 10.855 -9.368 -4.371 1.00 0.00 53 ARG A C 4
ATOM 4733 O O . ARG A 1 53 ? 11.865 -9.587 -5.039 1.00 0.00 53 ARG A O 4
ATOM 4754 N N . GLY A 1 54 ? 10.489 -8.149 -3.990 1.00 0.00 54 GLY A N 4
ATOM 4755 C CA . GLY A 1 54 ? 11.286 -6.990 -4.346 1.00 0.00 54 GLY A CA 4
ATOM 4756 C C . GLY A 1 54 ? 10.525 -5.993 -5.198 1.00 0.00 54 GLY A C 4
ATOM 4757 O O . GLY A 1 54 ? 11.126 -5.127 -5.834 1.00 0.00 54 GLY A O 4
ATOM 4761 N N . ASP A 1 55 ? 9.200 -6.107 -5.209 1.00 0.00 55 ASP A N 4
ATOM 4762 C CA . ASP A 1 55 ? 8.363 -5.204 -5.987 1.00 0.00 55 ASP A CA 4
ATOM 4763 C C . ASP A 1 55 ? 7.527 -4.317 -5.072 1.00 0.00 55 ASP A C 4
ATOM 4764 O O . ASP A 1 55 ? 6.819 -4.810 -4.195 1.00 0.00 55 ASP A O 4
ATOM 4773 N N . ILE A 1 56 ? 7.588 -3.007 -5.297 1.00 0.00 56 ILE A N 4
ATOM 4774 C CA . ILE A 1 56 ? 6.817 -2.068 -4.496 1.00 0.00 56 ILE A CA 4
ATOM 4775 C C . ILE A 1 56 ? 5.509 -1.716 -5.199 1.00 0.00 56 ILE A C 4
ATOM 4776 O O . ILE A 1 56 ? 5.466 -1.577 -6.421 1.00 0.00 56 ILE A O 4
ATOM 4792 N N . VAL A 1 57 ? 4.443 -1.589 -4.416 1.00 0.00 57 VAL A N 4
ATOM 4793 C CA . VAL A 1 57 ? 3.130 -1.285 -4.962 1.00 0.00 57 VAL A CA 4
ATOM 4794 C C . VAL A 1 57 ? 2.711 0.148 -4.670 1.00 0.00 57 VAL A C 4
ATOM 4795 O O . VAL A 1 57 ? 2.950 0.666 -3.580 1.00 0.00 57 VAL A O 4
ATOM 4808 N N . LYS A 1 58 ? 2.062 0.775 -5.643 1.00 0.00 58 LYS A N 4
ATOM 4809 C CA . LYS A 1 58 ? 1.569 2.133 -5.475 1.00 0.00 58 LYS A CA 4
ATOM 4810 C C . LYS A 1 58 ? 0.051 2.115 -5.292 1.00 0.00 58 LYS A C 4
ATOM 4811 O O . LYS A 1 58 ? -0.695 1.743 -6.198 1.00 0.00 58 LYS A O 4
ATOM 4830 N N . ILE A 1 59 ? -0.390 2.518 -4.110 1.00 0.00 59 ILE A N 4
ATOM 4831 C CA . ILE A 1 59 ? -1.809 2.571 -3.796 1.00 0.00 59 ILE A CA 4
ATOM 4832 C C . ILE A 1 59 ? -2.233 4.004 -3.523 1.00 0.00 59 ILE A C 4
ATOM 4833 O O . ILE A 1 59 ? -1.549 4.729 -2.806 1.00 0.00 59 ILE A O 4
ATOM 4849 N N . ILE A 1 60 ? -3.352 4.416 -4.103 1.00 0.00 60 ILE A N 4
ATOM 4850 C CA . ILE A 1 60 ? -3.844 5.772 -3.909 1.00 0.00 60 ILE A CA 4
ATOM 4851 C C . ILE A 1 60 ? -5.240 5.767 -3.298 1.00 0.00 60 ILE A C 4
ATOM 4852 O O . ILE A 1 60 ? -6.098 4.974 -3.687 1.00 0.00 60 ILE A O 4
ATOM 4868 N N . ARG A 1 61 ? -5.458 6.655 -2.336 1.00 0.00 61 ARG A N 4
ATOM 4869 C CA . ARG A 1 61 ? -6.744 6.754 -1.661 1.00 0.00 61 ARG A CA 4
ATOM 4870 C C . ARG A 1 61 ? -7.373 8.121 -1.898 1.00 0.00 61 ARG A C 4
ATOM 4871 O O . ARG A 1 61 ? -6.772 9.150 -1.596 1.00 0.00 61 ARG A O 4
ATOM 4892 N N . LYS A 1 62 ? -8.590 8.125 -2.430 1.00 0.00 62 LYS A N 4
ATOM 4893 C CA . LYS A 1 62 ? -9.293 9.369 -2.716 1.00 0.00 62 LYS A CA 4
ATOM 4894 C C . LYS A 1 62 ? -10.270 9.716 -1.597 1.00 0.00 62 LYS A C 4
ATOM 4895 O O . LYS A 1 62 ? -11.088 8.890 -1.193 1.00 0.00 62 LYS A O 4
ATOM 4914 N N . SER A 1 63 ? -10.173 10.944 -1.096 1.00 0.00 63 SER A N 4
ATOM 4915 C CA . SER A 1 63 ? -11.041 11.405 -0.019 1.00 0.00 63 SER A CA 4
ATOM 4916 C C . SER A 1 63 ? -12.060 12.420 -0.533 1.00 0.00 63 SER A C 4
ATOM 4917 O O . SER A 1 63 ? -12.020 12.816 -1.698 1.00 0.00 63 SER A O 4
ATOM 4925 N N . PRO A 1 64 ? -12.977 12.874 0.339 1.00 0.00 64 PRO A N 4
ATOM 4926 C CA . PRO A 1 64 ? -14.013 13.844 -0.034 1.00 0.00 64 PRO A CA 4
ATOM 4927 C C . PRO A 1 64 ? -13.424 15.160 -0.532 1.00 0.00 64 PRO A C 4
ATOM 4928 O O . PRO A 1 64 ? -12.455 15.670 0.031 1.00 0.00 64 PRO A O 4
ATOM 4939 N N . THR A 1 65 ? -14.013 15.695 -1.603 1.00 0.00 65 THR A N 4
ATOM 4940 C CA . THR A 1 65 ? -13.566 16.956 -2.206 1.00 0.00 65 THR A CA 4
ATOM 4941 C C . THR A 1 65 ? -12.434 16.717 -3.201 1.00 0.00 65 THR A C 4
ATOM 4942 O O . THR A 1 65 ? -12.631 16.826 -4.411 1.00 0.00 65 THR A O 4
ATOM 4953 N N . ALA A 1 66 ? -11.247 16.399 -2.692 1.00 0.00 66 ALA A N 4
ATOM 4954 C CA . ALA A 1 66 ? -10.094 16.149 -3.552 1.00 0.00 66 ALA A CA 4
ATOM 4955 C C . ALA A 1 66 ? -8.824 15.940 -2.734 1.00 0.00 66 ALA A C 4
ATOM 4956 O O . ALA A 1 66 ? -7.834 16.649 -2.914 1.00 0.00 66 ALA A O 4
ATOM 4963 N N . GLU A 1 67 ? -8.855 14.957 -1.841 1.00 0.00 67 GLU A N 4
ATOM 4964 C CA . GLU A 1 67 ? -7.698 14.641 -1.010 1.00 0.00 67 GLU A CA 4
ATOM 4965 C C . GLU A 1 67 ? -7.197 13.232 -1.306 1.00 0.00 67 GLU A C 4
ATOM 4966 O O . GLU A 1 67 ? -7.863 12.248 -0.985 1.00 0.00 67 GLU A O 4
ATOM 4978 N N . GLU A 1 68 ? -6.030 13.141 -1.934 1.00 0.00 68 GLU A N 4
ATOM 4979 C CA . GLU A 1 68 ? -5.458 11.849 -2.293 1.00 0.00 68 GLU A CA 4
ATOM 4980 C C . GLU A 1 68 ? -4.433 11.387 -1.262 1.00 0.00 68 GLU A C 4
ATOM 4981 O O . GLU A 1 68 ? -3.601 12.170 -0.802 1.00 0.00 68 GLU A O 4
ATOM 4993 N N . PHE A 1 69 ? -4.497 10.106 -0.910 1.00 0.00 69 PHE A N 4
ATOM 4994 C CA . PHE A 1 69 ? -3.567 9.524 0.052 1.00 0.00 69 PHE A CA 4
ATOM 4995 C C . PHE A 1 69 ? -2.885 8.298 -0.545 1.00 0.00 69 PHE A C 4
ATOM 4996 O O . PHE A 1 69 ? -3.540 7.307 -0.857 1.00 0.00 69 PHE A O 4
ATOM 5013 N N . VAL A 1 70 ? -1.567 8.361 -0.691 1.00 0.00 70 VAL A N 4
ATOM 5014 C CA . VAL A 1 70 ? -0.822 7.261 -1.291 1.00 0.00 70 VAL A CA 4
ATOM 5015 C C . VAL A 1 70 ? 0.092 6.564 -0.283 1.00 0.00 70 VAL A C 4
ATOM 5016 O O . VAL A 1 70 ? 0.751 7.211 0.530 1.00 0.00 70 VAL A O 4
ATOM 5029 N N . THR A 1 71 ? 0.127 5.235 -0.362 1.00 0.00 71 THR A N 4
ATOM 5030 C CA . THR A 1 71 ? 0.975 4.424 0.507 1.00 0.00 71 THR A CA 4
ATOM 5031 C C . THR A 1 71 ? 1.626 3.300 -0.296 1.00 0.00 71 THR A C 4
ATOM 5032 O O . THR A 1 71 ? 0.950 2.596 -1.046 1.00 0.00 71 THR A O 4
ATOM 5043 N N . TYR A 1 72 ? 2.940 3.145 -0.158 1.00 0.00 72 TYR A N 4
ATOM 5044 C CA . TYR A 1 72 ? 3.662 2.127 -0.916 1.00 0.00 72 TYR A CA 4
ATOM 5045 C C . TYR A 1 72 ? 3.971 0.894 -0.077 1.00 0.00 72 TYR A C 4
ATOM 5046 O O . TYR A 1 72 ? 4.329 0.992 1.097 1.00 0.00 72 TYR A O 4
ATOM 5064 N N . ARG A 1 73 ? 3.837 -0.268 -0.707 1.00 0.00 73 ARG A N 4
ATOM 5065 C CA . ARG A 1 73 ? 4.136 -1.540 -0.063 1.00 0.00 73 ARG A CA 4
ATOM 5066 C C . ARG A 1 73 ? 5.207 -2.279 -0.853 1.00 0.00 73 ARG A C 4
ATOM 5067 O O . ARG A 1 73 ? 5.072 -2.465 -2.059 1.00 0.00 73 ARG A O 4
ATOM 5088 N N . LEU A 1 74 ? 6.253 -2.725 -0.167 1.00 0.00 74 LEU A N 4
ATOM 5089 C CA . LEU A 1 74 ? 7.348 -3.436 -0.819 1.00 0.00 74 LEU A CA 4
ATOM 5090 C C . LEU A 1 74 ? 7.272 -4.932 -0.527 1.00 0.00 74 LEU A C 4
ATOM 5091 O O . LEU A 1 74 ? 7.349 -5.353 0.628 1.00 0.00 74 LEU A O 4
ATOM 5107 N N . VAL A 1 75 ? 7.122 -5.731 -1.580 1.00 0.00 75 VAL A N 4
ATOM 5108 C CA . VAL A 1 75 ? 7.042 -7.179 -1.430 1.00 0.00 75 VAL A CA 4
ATOM 5109 C C . VAL A 1 75 ? 8.389 -7.752 -0.996 1.00 0.00 75 VAL A C 4
ATOM 5110 O O . VAL A 1 75 ? 9.381 -7.658 -1.719 1.00 0.00 75 VAL A O 4
ATOM 5123 N N . GLN A 1 76 ? 8.409 -8.343 0.193 1.00 0.00 76 GLN A N 4
ATOM 5124 C CA . GLN A 1 76 ? 9.627 -8.927 0.747 1.00 0.00 76 GLN A CA 4
ATOM 5125 C C . GLN A 1 76 ? 9.408 -10.394 1.102 1.00 0.00 76 GLN A C 4
ATOM 5126 O O . GLN A 1 76 ? 8.283 -10.816 1.356 1.00 0.00 76 GLN A O 4
ATOM 5140 N N . ASP A 1 77 ? 10.486 -11.169 1.120 1.00 0.00 77 ASP A N 4
ATOM 5141 C CA . ASP A 1 77 ? 10.394 -12.583 1.454 1.00 0.00 77 ASP A CA 4
ATOM 5142 C C . ASP A 1 77 ? 10.525 -12.796 2.959 1.00 0.00 77 ASP A C 4
ATOM 5143 O O . ASP A 1 77 ? 10.807 -11.810 3.672 1.00 0.00 77 ASP A O 4
ATOM 5153 N N . MET A 1 1 ? -5.695 -12.844 8.389 1.00 0.00 1 MET A N 5
ATOM 5154 C CA . MET A 1 1 ? -4.986 -13.368 9.585 1.00 0.00 1 MET A CA 5
ATOM 5155 C C . MET A 1 1 ? -5.968 -13.721 10.697 1.00 0.00 1 MET A C 5
ATOM 5156 O O . MET A 1 1 ? -6.035 -13.037 11.718 1.00 0.00 1 MET A O 5
ATOM 5172 N N . LYS A 1 2 ? -6.728 -14.791 10.491 1.00 0.00 2 LYS A N 5
ATOM 5173 C CA . LYS A 1 2 ? -7.706 -15.235 11.476 1.00 0.00 2 LYS A CA 5
ATOM 5174 C C . LYS A 1 2 ? -8.757 -14.157 11.723 1.00 0.00 2 LYS A C 5
ATOM 5175 O O . LYS A 1 2 ? -9.088 -13.850 12.869 1.00 0.00 2 LYS A O 5
ATOM 5194 N N . ARG A 1 3 ? -9.276 -13.585 10.643 1.00 0.00 3 ARG A N 5
ATOM 5195 C CA . ARG A 1 3 ? -10.290 -12.542 10.742 1.00 0.00 3 ARG A CA 5
ATOM 5196 C C . ARG A 1 3 ? -11.224 -12.576 9.537 1.00 0.00 3 ARG A C 5
ATOM 5197 O O . ARG A 1 3 ? -10.864 -12.132 8.447 1.00 0.00 3 ARG A O 5
ATOM 5218 N N . GLU A 1 4 ? -12.425 -13.106 9.740 1.00 0.00 4 GLU A N 5
ATOM 5219 C CA . GLU A 1 4 ? -13.411 -13.199 8.671 1.00 0.00 4 GLU A CA 5
ATOM 5220 C C . GLU A 1 4 ? -14.408 -12.047 8.747 1.00 0.00 4 GLU A C 5
ATOM 5221 O O . GLU A 1 4 ? -14.968 -11.768 9.807 1.00 0.00 4 GLU A O 5
ATOM 5233 N N . ILE A 1 5 ? -14.624 -11.382 7.617 1.00 0.00 5 ILE A N 5
ATOM 5234 C CA . ILE A 1 5 ? -15.556 -10.260 7.554 1.00 0.00 5 ILE A CA 5
ATOM 5235 C C . ILE A 1 5 ? -16.315 -10.248 6.232 1.00 0.00 5 ILE A C 5
ATOM 5236 O O . ILE A 1 5 ? -15.940 -10.938 5.284 1.00 0.00 5 ILE A O 5
ATOM 5252 N N . LEU A 1 6 ? -17.383 -9.459 6.175 1.00 0.00 6 LEU A N 5
ATOM 5253 C CA . LEU A 1 6 ? -18.195 -9.358 4.968 1.00 0.00 6 LEU A CA 5
ATOM 5254 C C . LEU A 1 6 ? -19.083 -8.120 5.008 1.00 0.00 6 LEU A C 5
ATOM 5255 O O . LEU A 1 6 ? -20.193 -8.159 5.537 1.00 0.00 6 LEU A O 5
ATOM 5271 N N . LYS A 1 7 ? -18.590 -7.024 4.438 1.00 0.00 7 LYS A N 5
ATOM 5272 C CA . LYS A 1 7 ? -19.343 -5.776 4.411 1.00 0.00 7 LYS A CA 5
ATOM 5273 C C . LYS A 1 7 ? -18.554 -4.678 3.704 1.00 0.00 7 LYS A C 5
ATOM 5274 O O . LYS A 1 7 ? -19.110 -3.910 2.918 1.00 0.00 7 LYS A O 5
ATOM 5293 N N . HIS A 1 8 ? -17.258 -4.610 3.988 1.00 0.00 8 HIS A N 5
ATOM 5294 C CA . HIS A 1 8 ? -16.393 -3.607 3.378 1.00 0.00 8 HIS A CA 5
ATOM 5295 C C . HIS A 1 8 ? -16.451 -3.690 1.856 1.00 0.00 8 HIS A C 5
ATOM 5296 O O . HIS A 1 8 ? -16.450 -4.779 1.283 1.00 0.00 8 HIS A O 5
ATOM 5311 N N . GLN A 1 9 ? -16.502 -2.531 1.207 1.00 0.00 9 GLN A N 5
ATOM 5312 C CA . GLN A 1 9 ? -16.560 -2.473 -0.249 1.00 0.00 9 GLN A CA 5
ATOM 5313 C C . GLN A 1 9 ? -15.667 -1.361 -0.787 1.00 0.00 9 GLN A C 5
ATOM 5314 O O . GLN A 1 9 ? -15.154 -0.540 -0.027 1.00 0.00 9 GLN A O 5
ATOM 5328 N N . LEU A 1 10 ? -15.486 -1.338 -2.103 1.00 0.00 10 LEU A N 5
ATOM 5329 C CA . LEU A 1 10 ? -14.657 -0.324 -2.745 1.00 0.00 10 LEU A CA 5
ATOM 5330 C C . LEU A 1 10 ? -13.198 -0.465 -2.323 1.00 0.00 10 LEU A C 5
ATOM 5331 O O . LEU A 1 10 ? -12.888 -0.531 -1.133 1.00 0.00 10 LEU A O 5
ATOM 5347 N N . VAL A 1 11 ? -12.305 -0.508 -3.306 1.00 0.00 11 VAL A N 5
ATOM 5348 C CA . VAL A 1 11 ? -10.877 -0.642 -3.039 1.00 0.00 11 VAL A CA 5
ATOM 5349 C C . VAL A 1 11 ? -10.057 0.282 -3.935 1.00 0.00 11 VAL A C 5
ATOM 5350 O O . VAL A 1 11 ? -10.490 0.651 -5.026 1.00 0.00 11 VAL A O 5
ATOM 5363 N N . PRO A 1 12 ? -8.853 0.671 -3.479 1.00 0.00 12 PRO A N 5
ATOM 5364 C CA . PRO A 1 12 ? -7.966 1.558 -4.238 1.00 0.00 12 PRO A CA 5
ATOM 5365 C C . PRO A 1 12 ? -7.376 0.875 -5.468 1.00 0.00 12 PRO A C 5
ATOM 5366 O O . PRO A 1 12 ? -7.709 -0.269 -5.775 1.00 0.00 12 PRO A O 5
ATOM 5377 N N . GLU A 1 13 ? -6.496 1.587 -6.166 1.00 0.00 13 GLU A N 5
ATOM 5378 C CA . GLU A 1 13 ? -5.855 1.052 -7.361 1.00 0.00 13 GLU A CA 5
ATOM 5379 C C . GLU A 1 13 ? -4.428 0.606 -7.057 1.00 0.00 13 GLU A C 5
ATOM 5380 O O . GLU A 1 13 ? -3.610 1.393 -6.583 1.00 0.00 13 GLU A O 5
ATOM 5392 N N . HIS A 1 14 ? -4.136 -0.661 -7.334 1.00 0.00 14 HIS A N 5
ATOM 5393 C CA . HIS A 1 14 ? -2.809 -1.212 -7.078 1.00 0.00 14 HIS A CA 5
ATOM 5394 C C . HIS A 1 14 ? -1.944 -1.157 -8.332 1.00 0.00 14 HIS A C 5
ATOM 5395 O O . HIS A 1 14 ? -2.305 -1.706 -9.374 1.00 0.00 14 HIS A O 5
ATOM 5410 N N . VAL A 1 15 ? -0.795 -0.501 -8.220 1.00 0.00 15 VAL A N 5
ATOM 5411 C CA . VAL A 1 15 ? 0.141 -0.387 -9.336 1.00 0.00 15 VAL A CA 5
ATOM 5412 C C . VAL A 1 15 ? 1.509 -0.916 -8.931 1.00 0.00 15 VAL A C 5
ATOM 5413 O O . VAL A 1 15 ? 1.977 -0.651 -7.826 1.00 0.00 15 VAL A O 5
ATOM 5426 N N . ILE A 1 16 ? 2.150 -1.665 -9.820 1.00 0.00 16 ILE A N 5
ATOM 5427 C CA . ILE A 1 16 ? 3.468 -2.219 -9.526 1.00 0.00 16 ILE A CA 5
ATOM 5428 C C . ILE A 1 16 ? 4.572 -1.255 -9.945 1.00 0.00 16 ILE A C 5
ATOM 5429 O O . ILE A 1 16 ? 4.664 -0.857 -11.106 1.00 0.00 16 ILE A O 5
ATOM 5445 N N . LEU A 1 17 ? 5.416 -0.909 -8.986 1.00 0.00 17 LEU A N 5
ATOM 5446 C CA . LEU A 1 17 ? 6.520 0.006 -9.220 1.00 0.00 17 LEU A CA 5
ATOM 5447 C C . LEU A 1 17 ? 7.851 -0.718 -9.230 1.00 0.00 17 LEU A C 5
ATOM 5448 O O . LEU A 1 17 ? 8.041 -1.699 -8.510 1.00 0.00 17 LEU A O 5
ATOM 5464 N N . ASN A 1 18 ? 8.793 -0.191 -9.995 1.00 0.00 18 ASN A N 5
ATOM 5465 C CA . ASN A 1 18 ? 10.140 -0.722 -9.985 1.00 0.00 18 ASN A CA 5
ATOM 5466 C C . ASN A 1 18 ? 10.846 -0.211 -8.740 1.00 0.00 18 ASN A C 5
ATOM 5467 O O . ASN A 1 18 ? 10.642 0.936 -8.337 1.00 0.00 18 ASN A O 5
ATOM 5478 N N . GLU A 1 19 ? 11.650 -1.057 -8.109 1.00 0.00 19 GLU A N 5
ATOM 5479 C CA . GLU A 1 19 ? 12.336 -0.669 -6.879 1.00 0.00 19 GLU A CA 5
ATOM 5480 C C . GLU A 1 19 ? 12.952 0.721 -7.008 1.00 0.00 19 GLU A C 5
ATOM 5481 O O . GLU A 1 19 ? 12.998 1.477 -6.041 1.00 0.00 19 GLU A O 5
ATOM 5493 N N . SER A 1 20 ? 13.344 1.081 -8.226 1.00 0.00 20 SER A N 5
ATOM 5494 C CA . SER A 1 20 ? 13.898 2.403 -8.489 1.00 0.00 20 SER A CA 5
ATOM 5495 C C . SER A 1 20 ? 12.789 3.453 -8.507 1.00 0.00 20 SER A C 5
ATOM 5496 O O . SER A 1 20 ? 12.866 4.467 -7.813 1.00 0.00 20 SER A O 5
ATOM 5504 N N . GLU A 1 21 ? 11.749 3.191 -9.298 1.00 0.00 21 GLU A N 5
ATOM 5505 C CA . GLU A 1 21 ? 10.612 4.099 -9.394 1.00 0.00 21 GLU A CA 5
ATOM 5506 C C . GLU A 1 21 ? 9.952 4.272 -8.040 1.00 0.00 21 GLU A C 5
ATOM 5507 O O . GLU A 1 21 ? 9.660 5.386 -7.614 1.00 0.00 21 GLU A O 5
ATOM 5519 N N . ALA A 1 22 ? 9.692 3.158 -7.381 1.00 0.00 22 ALA A N 5
ATOM 5520 C CA . ALA A 1 22 ? 9.063 3.180 -6.074 1.00 0.00 22 ALA A CA 5
ATOM 5521 C C . ALA A 1 22 ? 9.992 3.792 -5.038 1.00 0.00 22 ALA A C 5
ATOM 5522 O O . ALA A 1 22 ? 9.543 4.348 -4.036 1.00 0.00 22 ALA A O 5
ATOM 5529 N N . LYS A 1 23 ? 11.292 3.679 -5.283 1.00 0.00 23 LYS A N 5
ATOM 5530 C CA . LYS A 1 23 ? 12.283 4.211 -4.363 1.00 0.00 23 LYS A CA 5
ATOM 5531 C C . LYS A 1 23 ? 12.136 5.718 -4.205 1.00 0.00 23 LYS A C 5
ATOM 5532 O O . LYS A 1 23 ? 12.026 6.218 -3.085 1.00 0.00 23 LYS A O 5
ATOM 5551 N N . ARG A 1 24 ? 12.134 6.452 -5.319 1.00 0.00 24 ARG A N 5
ATOM 5552 C CA . ARG A 1 24 ? 11.973 7.898 -5.239 1.00 0.00 24 ARG A CA 5
ATOM 5553 C C . ARG A 1 24 ? 10.614 8.240 -4.682 1.00 0.00 24 ARG A C 5
ATOM 5554 O O . ARG A 1 24 ? 10.483 9.138 -3.865 1.00 0.00 24 ARG A O 5
ATOM 5575 N N . VAL A 1 25 ? 9.596 7.542 -5.159 1.00 0.00 25 VAL A N 5
ATOM 5576 C CA . VAL A 1 25 ? 8.239 7.814 -4.724 1.00 0.00 25 VAL A CA 5
ATOM 5577 C C . VAL A 1 25 ? 8.139 7.765 -3.213 1.00 0.00 25 VAL A C 5
ATOM 5578 O O . VAL A 1 25 ? 7.720 8.726 -2.591 1.00 0.00 25 VAL A O 5
ATOM 5591 N N . LEU A 1 26 ? 8.568 6.660 -2.615 1.00 0.00 26 LEU A N 5
ATOM 5592 C CA . LEU A 1 26 ? 8.525 6.528 -1.167 1.00 0.00 26 LEU A CA 5
ATOM 5593 C C . LEU A 1 26 ? 9.163 7.738 -0.492 1.00 0.00 26 LEU A C 5
ATOM 5594 O O . LEU A 1 26 ? 8.560 8.363 0.381 1.00 0.00 26 LEU A O 5
ATOM 5610 N N . LYS A 1 27 ? 10.376 8.077 -0.917 1.00 0.00 27 LYS A N 5
ATOM 5611 C CA . LYS A 1 27 ? 11.071 9.238 -0.374 1.00 0.00 27 LYS A CA 5
ATOM 5612 C C . LYS A 1 27 ? 10.309 10.508 -0.728 1.00 0.00 27 LYS A C 5
ATOM 5613 O O . LYS A 1 27 ? 10.128 11.399 0.103 1.00 0.00 27 LYS A O 5
ATOM 5632 N N . GLU A 1 28 ? 9.847 10.560 -1.969 1.00 0.00 28 GLU A N 5
ATOM 5633 C CA . GLU A 1 28 ? 9.049 11.669 -2.462 1.00 0.00 28 GLU A CA 5
ATOM 5634 C C . GLU A 1 28 ? 7.809 11.836 -1.600 1.00 0.00 28 GLU A C 5
ATOM 5635 O O . GLU A 1 28 ? 7.376 12.946 -1.293 1.00 0.00 28 GLU A O 5
ATOM 5647 N N . LEU A 1 29 ? 7.252 10.696 -1.224 1.00 0.00 29 LEU A N 5
ATOM 5648 C CA . LEU A 1 29 ? 6.047 10.627 -0.424 1.00 0.00 29 LEU A CA 5
ATOM 5649 C C . LEU A 1 29 ? 6.269 11.158 0.993 1.00 0.00 29 LEU A C 5
ATOM 5650 O O . LEU A 1 29 ? 5.316 11.308 1.758 1.00 0.00 29 LEU A O 5
ATOM 5666 N N . ASP A 1 30 ? 7.536 11.405 1.350 1.00 0.00 30 ASP A N 5
ATOM 5667 C CA . ASP A 1 30 ? 7.901 11.864 2.692 1.00 0.00 30 ASP A CA 5
ATOM 5668 C C . ASP A 1 30 ? 8.027 10.675 3.639 1.00 0.00 30 ASP A C 5
ATOM 5669 O O . ASP A 1 30 ? 7.568 10.721 4.780 1.00 0.00 30 ASP A O 5
ATOM 5678 N N . ALA A 1 31 ? 8.652 9.608 3.145 1.00 0.00 31 ALA A N 5
ATOM 5679 C CA . ALA A 1 31 ? 8.840 8.392 3.929 1.00 0.00 31 ALA A CA 5
ATOM 5680 C C . ALA A 1 31 ? 9.830 7.454 3.244 1.00 0.00 31 ALA A C 5
ATOM 5681 O O . ALA A 1 31 ? 10.137 7.616 2.065 1.00 0.00 31 ALA A O 5
ATOM 5688 N N . HIS A 1 32 ? 10.319 6.465 3.986 1.00 0.00 32 HIS A N 5
ATOM 5689 C CA . HIS A 1 32 ? 11.253 5.491 3.433 1.00 0.00 32 HIS A CA 5
ATOM 5690 C C . HIS A 1 32 ? 10.680 4.084 3.523 1.00 0.00 32 HIS A C 5
ATOM 5691 O O . HIS A 1 32 ? 9.929 3.767 4.443 1.00 0.00 32 HIS A O 5
ATOM 5706 N N . PRO A 1 33 ? 11.030 3.217 2.562 1.00 0.00 33 PRO A N 5
ATOM 5707 C CA . PRO A 1 33 ? 10.527 1.848 2.517 1.00 0.00 33 PRO A CA 5
ATOM 5708 C C . PRO A 1 33 ? 10.790 1.092 3.814 1.00 0.00 33 PRO A C 5
ATOM 5709 O O . PRO A 1 33 ? 10.074 0.149 4.147 1.00 0.00 33 PRO A O 5
ATOM 5720 N N . GLU A 1 34 ? 11.805 1.525 4.552 1.00 0.00 34 GLU A N 5
ATOM 5721 C CA . GLU A 1 34 ? 12.129 0.905 5.830 1.00 0.00 34 GLU A CA 5
ATOM 5722 C C . GLU A 1 34 ? 11.038 1.203 6.852 1.00 0.00 34 GLU A C 5
ATOM 5723 O O . GLU A 1 34 ? 10.807 0.424 7.779 1.00 0.00 34 GLU A O 5
ATOM 5735 N N . GLN A 1 35 ? 10.362 2.332 6.666 1.00 0.00 35 GLN A N 5
ATOM 5736 C CA . GLN A 1 35 ? 9.285 2.740 7.557 1.00 0.00 35 GLN A CA 5
ATOM 5737 C C . GLN A 1 35 ? 7.963 2.125 7.123 1.00 0.00 35 GLN A C 5
ATOM 5738 O O . GLN A 1 35 ? 7.292 1.445 7.899 1.00 0.00 35 GLN A O 5
ATOM 5752 N N . LEU A 1 36 ? 7.609 2.357 5.868 1.00 0.00 36 LEU A N 5
ATOM 5753 C CA . LEU A 1 36 ? 6.381 1.831 5.299 1.00 0.00 36 LEU A CA 5
ATOM 5754 C C . LEU A 1 36 ? 6.214 0.347 5.614 1.00 0.00 36 LEU A C 5
ATOM 5755 O O . LEU A 1 36 ? 7.192 -0.361 5.849 1.00 0.00 36 LEU A O 5
ATOM 5771 N N . PRO A 1 37 ? 4.965 -0.147 5.599 1.00 0.00 37 PRO A N 5
ATOM 5772 C CA . PRO A 1 37 ? 4.675 -1.553 5.873 1.00 0.00 37 PRO A CA 5
ATOM 5773 C C . PRO A 1 37 ? 5.040 -2.458 4.700 1.00 0.00 37 PRO A C 5
ATOM 5774 O O . PRO A 1 37 ? 4.812 -2.111 3.541 1.00 0.00 37 PRO A O 5
ATOM 5785 N N . LYS A 1 38 ? 5.610 -3.618 5.010 1.00 0.00 38 LYS A N 5
ATOM 5786 C CA . LYS A 1 38 ? 6.006 -4.573 3.980 1.00 0.00 38 LYS A CA 5
ATOM 5787 C C . LYS A 1 38 ? 5.333 -5.918 4.200 1.00 0.00 38 LYS A C 5
ATOM 5788 O O . LYS A 1 38 ? 5.375 -6.473 5.298 1.00 0.00 38 LYS A O 5
ATOM 5807 N N . ILE A 1 39 ? 4.719 -6.442 3.147 1.00 0.00 39 ILE A N 5
ATOM 5808 C CA . ILE A 1 39 ? 4.058 -7.732 3.219 1.00 0.00 39 ILE A CA 5
ATOM 5809 C C . ILE A 1 39 ? 4.888 -8.804 2.526 1.00 0.00 39 ILE A C 5
ATOM 5810 O O . ILE A 1 39 ? 5.408 -8.591 1.430 1.00 0.00 39 ILE A O 5
ATOM 5826 N N . LYS A 1 40 ? 5.049 -9.940 3.193 1.00 0.00 40 LYS A N 5
ATOM 5827 C CA . LYS A 1 40 ? 5.854 -11.032 2.665 1.00 0.00 40 LYS A CA 5
ATOM 5828 C C . LYS A 1 40 ? 5.315 -11.534 1.334 1.00 0.00 40 LYS A C 5
ATOM 5829 O O . LYS A 1 40 ? 4.122 -11.429 1.055 1.00 0.00 40 LYS A O 5
ATOM 5848 N N . THR A 1 41 ? 6.203 -12.097 0.522 1.00 0.00 41 THR A N 5
ATOM 5849 C CA . THR A 1 41 ? 5.810 -12.644 -0.768 1.00 0.00 41 THR A CA 5
ATOM 5850 C C . THR A 1 41 ? 4.868 -13.831 -0.579 1.00 0.00 41 THR A C 5
ATOM 5851 O O . THR A 1 41 ? 4.074 -14.154 -1.463 1.00 0.00 41 THR A O 5
ATOM 5862 N N . THR A 1 42 ? 4.945 -14.466 0.589 1.00 0.00 42 THR A N 5
ATOM 5863 C CA . THR A 1 42 ? 4.055 -15.574 0.913 1.00 0.00 42 THR A CA 5
ATOM 5864 C C . THR A 1 42 ? 2.651 -15.043 1.176 1.00 0.00 42 THR A C 5
ATOM 5865 O O . THR A 1 42 ? 1.655 -15.713 0.904 1.00 0.00 42 THR A O 5
ATOM 5876 N N . ASP A 1 43 ? 2.590 -13.808 1.668 1.00 0.00 43 ASP A N 5
ATOM 5877 C CA . ASP A 1 43 ? 1.324 -13.138 1.936 1.00 0.00 43 ASP A CA 5
ATOM 5878 C C . ASP A 1 43 ? 0.628 -12.764 0.632 1.00 0.00 43 ASP A C 5
ATOM 5879 O O . ASP A 1 43 ? 1.265 -12.676 -0.418 1.00 0.00 43 ASP A O 5
ATOM 5888 N N . PRO A 1 44 ? -0.707 -12.632 0.666 1.00 0.00 44 PRO A N 5
ATOM 5889 C CA . PRO A 1 44 ? -1.508 -12.277 -0.512 1.00 0.00 44 PRO A CA 5
ATOM 5890 C C . PRO A 1 44 ? -0.937 -11.092 -1.279 1.00 0.00 44 PRO A C 5
ATOM 5891 O O . PRO A 1 44 ? -1.212 -10.925 -2.466 1.00 0.00 44 PRO A O 5
ATOM 5902 N N . VAL A 1 45 ? -0.091 -10.307 -0.622 1.00 0.00 45 VAL A N 5
ATOM 5903 C CA . VAL A 1 45 ? 0.513 -9.150 -1.264 1.00 0.00 45 VAL A CA 5
ATOM 5904 C C . VAL A 1 45 ? 1.147 -9.544 -2.598 1.00 0.00 45 VAL A C 5
ATOM 5905 O O . VAL A 1 45 ? 0.981 -8.857 -3.605 1.00 0.00 45 VAL A O 5
ATOM 5918 N N . ALA A 1 46 ? 1.874 -10.656 -2.588 1.00 0.00 46 ALA A N 5
ATOM 5919 C CA . ALA A 1 46 ? 2.518 -11.160 -3.792 1.00 0.00 46 ALA A CA 5
ATOM 5920 C C . ALA A 1 46 ? 1.483 -11.719 -4.757 1.00 0.00 46 ALA A C 5
ATOM 5921 O O . ALA A 1 46 ? 1.463 -11.366 -5.937 1.00 0.00 46 ALA A O 5
ATOM 5928 N N . LYS A 1 47 ? 0.605 -12.580 -4.244 1.00 0.00 47 LYS A N 5
ATOM 5929 C CA . LYS A 1 47 ? -0.461 -13.154 -5.056 1.00 0.00 47 LYS A CA 5
ATOM 5930 C C . LYS A 1 47 ? -1.224 -12.044 -5.765 1.00 0.00 47 LYS A C 5
ATOM 5931 O O . LYS A 1 47 ? -1.689 -12.210 -6.892 1.00 0.00 47 LYS A O 5
ATOM 5950 N N . ALA A 1 48 ? -1.319 -10.900 -5.096 1.00 0.00 48 ALA A N 5
ATOM 5951 C CA . ALA A 1 48 ? -1.964 -9.733 -5.667 1.00 0.00 48 ALA A CA 5
ATOM 5952 C C . ALA A 1 48 ? -1.024 -9.058 -6.655 1.00 0.00 48 ALA A C 5
ATOM 5953 O O . ALA A 1 48 ? 0.189 -9.040 -6.454 1.00 0.00 48 ALA A O 5
ATOM 5960 N N . ILE A 1 49 ? -1.586 -8.539 -7.739 1.00 0.00 49 ILE A N 5
ATOM 5961 C CA . ILE A 1 49 ? -0.794 -7.897 -8.789 1.00 0.00 49 ILE A CA 5
ATOM 5962 C C . ILE A 1 49 ? 0.456 -8.713 -9.123 1.00 0.00 49 ILE A C 5
ATOM 5963 O O . ILE A 1 49 ? 1.467 -8.166 -9.557 1.00 0.00 49 ILE A O 5
ATOM 5979 N N . GLY A 1 50 ? 0.378 -10.026 -8.911 1.00 0.00 50 GLY A N 5
ATOM 5980 C CA . GLY A 1 50 ? 1.497 -10.909 -9.207 1.00 0.00 50 GLY A CA 5
ATOM 5981 C C . GLY A 1 50 ? 2.847 -10.326 -8.827 1.00 0.00 50 GLY A C 5
ATOM 5982 O O . GLY A 1 50 ? 3.845 -10.565 -9.509 1.00 0.00 50 GLY A O 5
ATOM 5986 N N . ALA A 1 51 ? 2.884 -9.557 -7.743 1.00 0.00 51 ALA A N 5
ATOM 5987 C CA . ALA A 1 51 ? 4.131 -8.945 -7.292 1.00 0.00 51 ALA A CA 5
ATOM 5988 C C . ALA A 1 51 ? 5.174 -10.002 -6.969 1.00 0.00 51 ALA A C 5
ATOM 5989 O O . ALA A 1 51 ? 4.845 -11.154 -6.691 1.00 0.00 51 ALA A O 5
ATOM 5996 N N . LYS A 1 52 ? 6.432 -9.591 -6.995 1.00 0.00 52 LYS A N 5
ATOM 5997 C CA . LYS A 1 52 ? 7.533 -10.491 -6.696 1.00 0.00 52 LYS A CA 5
ATOM 5998 C C . LYS A 1 52 ? 8.420 -9.912 -5.602 1.00 0.00 52 LYS A C 5
ATOM 5999 O O . LYS A 1 52 ? 8.361 -8.719 -5.305 1.00 0.00 52 LYS A O 5
ATOM 6018 N N . ARG A 1 53 ? 9.223 -10.770 -4.990 1.00 0.00 53 ARG A N 5
ATOM 6019 C CA . ARG A 1 53 ? 10.122 -10.342 -3.929 1.00 0.00 53 ARG A CA 5
ATOM 6020 C C . ARG A 1 53 ? 11.006 -9.193 -4.403 1.00 0.00 53 ARG A C 5
ATOM 6021 O O . ARG A 1 53 ? 12.014 -9.408 -5.077 1.00 0.00 53 ARG A O 5
ATOM 6042 N N . GLY A 1 54 ? 10.616 -7.972 -4.052 1.00 0.00 54 GLY A N 5
ATOM 6043 C CA . GLY A 1 54 ? 11.382 -6.805 -4.447 1.00 0.00 54 GLY A CA 5
ATOM 6044 C C . GLY A 1 54 ? 10.576 -5.825 -5.281 1.00 0.00 54 GLY A C 5
ATOM 6045 O O . GLY A 1 54 ? 11.140 -4.937 -5.919 1.00 0.00 54 GLY A O 5
ATOM 6049 N N . ASP A 1 55 ? 9.253 -5.980 -5.273 1.00 0.00 55 ASP A N 5
ATOM 6050 C CA . ASP A 1 55 ? 8.380 -5.100 -6.037 1.00 0.00 55 ASP A CA 5
ATOM 6051 C C . ASP A 1 55 ? 7.475 -4.294 -5.113 1.00 0.00 55 ASP A C 5
ATOM 6052 O O . ASP A 1 55 ? 6.784 -4.855 -4.262 1.00 0.00 55 ASP A O 5
ATOM 6061 N N . ILE A 1 56 ? 7.469 -2.976 -5.293 1.00 0.00 56 ILE A N 5
ATOM 6062 C CA . ILE A 1 56 ? 6.623 -2.106 -4.485 1.00 0.00 56 ILE A CA 5
ATOM 6063 C C . ILE A 1 56 ? 5.325 -1.783 -5.224 1.00 0.00 56 ILE A C 5
ATOM 6064 O O . ILE A 1 56 ? 5.317 -1.628 -6.445 1.00 0.00 56 ILE A O 5
ATOM 6080 N N . VAL A 1 57 ? 4.231 -1.692 -4.476 1.00 0.00 57 VAL A N 5
ATOM 6081 C CA . VAL A 1 57 ? 2.929 -1.408 -5.065 1.00 0.00 57 VAL A CA 5
ATOM 6082 C C . VAL A 1 57 ? 2.438 -0.008 -4.708 1.00 0.00 57 VAL A C 5
ATOM 6083 O O . VAL A 1 57 ? 2.655 0.475 -3.597 1.00 0.00 57 VAL A O 5
ATOM 6096 N N . LYS A 1 58 ? 1.786 0.643 -5.668 1.00 0.00 58 LYS A N 5
ATOM 6097 C CA . LYS A 1 58 ? 1.274 1.994 -5.469 1.00 0.00 58 LYS A CA 5
ATOM 6098 C C . LYS A 1 58 ? -0.244 1.978 -5.267 1.00 0.00 58 LYS A C 5
ATOM 6099 O O . LYS A 1 58 ? -1.000 1.587 -6.158 1.00 0.00 58 LYS A O 5
ATOM 6118 N N . ILE A 1 59 ? -0.676 2.409 -4.087 1.00 0.00 59 ILE A N 5
ATOM 6119 C CA . ILE A 1 59 ? -2.095 2.481 -3.765 1.00 0.00 59 ILE A CA 5
ATOM 6120 C C . ILE A 1 59 ? -2.511 3.928 -3.525 1.00 0.00 59 ILE A C 5
ATOM 6121 O O . ILE A 1 59 ? -1.802 4.680 -2.860 1.00 0.00 59 ILE A O 5
ATOM 6137 N N . ILE A 1 60 ? -3.653 4.319 -4.079 1.00 0.00 60 ILE A N 5
ATOM 6138 C CA . ILE A 1 60 ? -4.139 5.685 -3.926 1.00 0.00 60 ILE A CA 5
ATOM 6139 C C . ILE A 1 60 ? -5.502 5.716 -3.248 1.00 0.00 60 ILE A C 5
ATOM 6140 O O . ILE A 1 60 ? -6.355 4.866 -3.501 1.00 0.00 60 ILE A O 5
ATOM 6156 N N . ARG A 1 61 ? -5.700 6.709 -2.392 1.00 0.00 61 ARG A N 5
ATOM 6157 C CA . ARG A 1 61 ? -6.960 6.873 -1.686 1.00 0.00 61 ARG A CA 5
ATOM 6158 C C . ARG A 1 61 ? -7.527 8.261 -1.939 1.00 0.00 61 ARG A C 5
ATOM 6159 O O . ARG A 1 61 ? -6.869 9.268 -1.684 1.00 0.00 61 ARG A O 5
ATOM 6180 N N . LYS A 1 62 ? -8.750 8.312 -2.446 1.00 0.00 62 LYS A N 5
ATOM 6181 C CA . LYS A 1 62 ? -9.388 9.580 -2.749 1.00 0.00 62 LYS A CA 5
ATOM 6182 C C . LYS A 1 62 ? -10.057 10.162 -1.510 1.00 0.00 62 LYS A C 5
ATOM 6183 O O . LYS A 1 62 ? -11.065 9.643 -1.030 1.00 0.00 62 LYS A O 5
ATOM 6202 N N . SER A 1 63 ? -9.489 11.251 -1.007 1.00 0.00 63 SER A N 5
ATOM 6203 C CA . SER A 1 63 ? -10.011 11.915 0.177 1.00 0.00 63 SER A CA 5
ATOM 6204 C C . SER A 1 63 ? -10.872 13.115 -0.209 1.00 0.00 63 SER A C 5
ATOM 6205 O O . SER A 1 63 ? -10.997 13.440 -1.389 1.00 0.00 63 SER A O 5
ATOM 6213 N N . PRO A 1 64 ? -11.460 13.806 0.782 1.00 0.00 64 PRO A N 5
ATOM 6214 C CA . PRO A 1 64 ? -12.317 14.969 0.528 1.00 0.00 64 PRO A CA 5
ATOM 6215 C C . PRO A 1 64 ? -11.570 16.075 -0.210 1.00 0.00 64 PRO A C 5
ATOM 6216 O O . PRO A 1 64 ? -10.414 16.366 0.094 1.00 0.00 64 PRO A O 5
ATOM 6227 N N . THR A 1 65 ? -12.235 16.673 -1.198 1.00 0.00 65 THR A N 5
ATOM 6228 C CA . THR A 1 65 ? -11.632 17.728 -2.012 1.00 0.00 65 THR A CA 5
ATOM 6229 C C . THR A 1 65 ? -10.659 17.127 -3.024 1.00 0.00 65 THR A C 5
ATOM 6230 O O . THR A 1 65 ? -10.752 15.945 -3.356 1.00 0.00 65 THR A O 5
ATOM 6241 N N . ALA A 1 66 ? -9.720 17.937 -3.507 1.00 0.00 66 ALA A N 5
ATOM 6242 C CA . ALA A 1 66 ? -8.740 17.469 -4.482 1.00 0.00 66 ALA A CA 5
ATOM 6243 C C . ALA A 1 66 ? -7.495 16.909 -3.796 1.00 0.00 66 ALA A C 5
ATOM 6244 O O . ALA A 1 66 ? -6.372 17.156 -4.235 1.00 0.00 66 ALA A O 5
ATOM 6251 N N . GLU A 1 67 ? -7.700 16.157 -2.719 1.00 0.00 67 GLU A N 5
ATOM 6252 C CA . GLU A 1 67 ? -6.593 15.564 -1.981 1.00 0.00 67 GLU A CA 5
ATOM 6253 C C . GLU A 1 67 ? -6.682 14.040 -1.993 1.00 0.00 67 GLU A C 5
ATOM 6254 O O . GLU A 1 67 ? -7.748 13.470 -1.765 1.00 0.00 67 GLU A O 5
ATOM 6266 N N . GLU A 1 68 ? -5.559 13.389 -2.277 1.00 0.00 68 GLU A N 5
ATOM 6267 C CA . GLU A 1 68 ? -5.502 11.933 -2.311 1.00 0.00 68 GLU A CA 5
ATOM 6268 C C . GLU A 1 68 ? -4.459 11.404 -1.332 1.00 0.00 68 GLU A C 5
ATOM 6269 O O . GLU A 1 68 ? -3.455 12.063 -1.063 1.00 0.00 68 GLU A O 5
ATOM 6281 N N . PHE A 1 69 ? -4.692 10.200 -0.820 1.00 0.00 69 PHE A N 5
ATOM 6282 C CA . PHE A 1 69 ? -3.753 9.564 0.094 1.00 0.00 69 PHE A CA 5
ATOM 6283 C C . PHE A 1 69 ? -3.143 8.327 -0.555 1.00 0.00 69 PHE A C 5
ATOM 6284 O O . PHE A 1 69 ? -3.842 7.356 -0.835 1.00 0.00 69 PHE A O 5
ATOM 6301 N N . VAL A 1 70 ? -1.833 8.353 -0.765 1.00 0.00 70 VAL A N 5
ATOM 6302 C CA . VAL A 1 70 ? -1.146 7.238 -1.401 1.00 0.00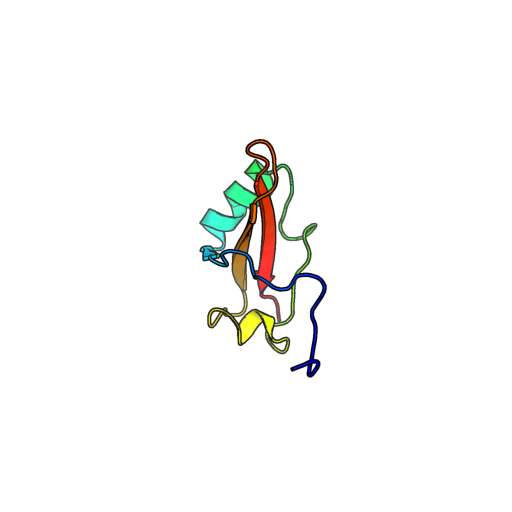 70 VAL A CA 5
ATOM 6303 C C . VAL A 1 70 ? -0.147 6.581 -0.454 1.00 0.00 70 VAL A C 5
ATOM 6304 O O . VAL A 1 70 ? 0.590 7.261 0.260 1.00 0.00 70 VAL A O 5
ATOM 6317 N N . THR A 1 71 ? -0.126 5.254 -0.465 1.00 0.00 71 THR A N 5
ATOM 6318 C CA . THR A 1 71 ? 0.791 4.491 0.371 1.00 0.00 71 THR A CA 5
ATOM 6319 C C . THR A 1 71 ? 1.445 3.378 -0.440 1.00 0.00 71 THR A C 5
ATOM 6320 O O . THR A 1 71 ? 0.767 2.636 -1.150 1.00 0.00 71 THR A O 5
ATOM 6331 N N . TYR A 1 72 ? 2.766 3.272 -0.342 1.00 0.00 72 TYR A N 5
ATOM 6332 C CA . TYR A 1 72 ? 3.500 2.256 -1.085 1.00 0.00 72 TYR A CA 5
ATOM 6333 C C . TYR A 1 72 ? 3.833 1.061 -0.199 1.00 0.00 72 TYR A C 5
ATOM 6334 O O . TYR A 1 72 ? 4.158 1.214 0.978 1.00 0.00 72 TYR A O 5
ATOM 6352 N N . ARG A 1 73 ? 3.722 -0.131 -0.774 1.00 0.00 73 ARG A N 5
ATOM 6353 C CA . ARG A 1 73 ? 4.036 -1.364 -0.061 1.00 0.00 73 ARG A CA 5
ATOM 6354 C C . ARG A 1 73 ? 5.083 -2.147 -0.836 1.00 0.00 73 ARG A C 5
ATOM 6355 O O . ARG A 1 73 ? 4.923 -2.385 -2.030 1.00 0.00 73 ARG A O 5
ATOM 6376 N N . LEU A 1 74 ? 6.143 -2.558 -0.156 1.00 0.00 74 LEU A N 5
ATOM 6377 C CA . LEU A 1 74 ? 7.223 -3.285 -0.809 1.00 0.00 74 LEU A CA 5
ATOM 6378 C C . LEU A 1 74 ? 7.125 -4.782 -0.544 1.00 0.00 74 LEU A C 5
ATOM 6379 O O . LEU A 1 74 ? 7.074 -5.217 0.607 1.00 0.00 74 LEU A O 5
ATOM 6395 N N . VAL A 1 75 ? 7.142 -5.567 -1.615 1.00 0.00 75 VAL A N 5
ATOM 6396 C CA . VAL A 1 75 ? 7.129 -7.015 -1.486 1.00 0.00 75 VAL A CA 5
ATOM 6397 C C . VAL A 1 75 ? 8.514 -7.498 -1.082 1.00 0.00 75 VAL A C 5
ATOM 6398 O O . VAL A 1 75 ? 9.482 -7.337 -1.826 1.00 0.00 75 VAL A O 5
ATOM 6411 N N . GLN A 1 76 ? 8.606 -8.070 0.109 1.00 0.00 76 GLN A N 5
ATOM 6412 C CA . GLN A 1 76 ? 9.882 -8.538 0.632 1.00 0.00 76 GLN A CA 5
ATOM 6413 C C . GLN A 1 76 ? 9.789 -9.989 1.087 1.00 0.00 76 GLN A C 5
ATOM 6414 O O . GLN A 1 76 ? 8.709 -10.482 1.407 1.00 0.00 76 GLN A O 5
ATOM 6428 N N . ASP A 1 77 ? 10.926 -10.676 1.095 1.00 0.00 77 ASP A N 5
ATOM 6429 C CA . ASP A 1 77 ? 10.970 -12.072 1.506 1.00 0.00 77 ASP A CA 5
ATOM 6430 C C . ASP A 1 77 ? 10.991 -12.193 3.026 1.00 0.00 77 ASP A C 5
ATOM 6431 O O . ASP A 1 77 ? 10.743 -13.307 3.535 1.00 0.00 77 ASP A O 5
ATOM 6441 N N . MET A 1 1 ? -13.843 4.883 -21.301 1.00 0.00 1 MET A N 6
ATOM 6442 C CA . MET A 1 1 ? -14.673 6.085 -21.027 1.00 0.00 1 MET A CA 6
ATOM 6443 C C . MET A 1 1 ? -16.017 6.004 -21.743 1.00 0.00 1 MET A C 6
ATOM 6444 O O . MET A 1 1 ? -16.085 6.091 -22.969 1.00 0.00 1 MET A O 6
ATOM 6460 N N . LYS A 1 2 ? -17.085 5.836 -20.970 1.00 0.00 2 LYS A N 6
ATOM 6461 C CA . LYS A 1 2 ? -18.427 5.746 -21.529 1.00 0.00 2 LYS A CA 6
ATOM 6462 C C . LYS A 1 2 ? -19.192 7.050 -21.316 1.00 0.00 2 LYS A C 6
ATOM 6463 O O . LYS A 1 2 ? -19.328 7.858 -22.235 1.00 0.00 2 LYS A O 6
ATOM 6482 N N . ARG A 1 3 ? -19.686 7.246 -20.100 1.00 0.00 3 ARG A N 6
ATOM 6483 C CA . ARG A 1 3 ? -20.432 8.453 -19.761 1.00 0.00 3 ARG A CA 6
ATOM 6484 C C . ARG A 1 3 ? -19.696 9.266 -18.703 1.00 0.00 3 ARG A C 6
ATOM 6485 O O . ARG A 1 3 ? -19.634 10.494 -18.781 1.00 0.00 3 ARG A O 6
ATOM 6506 N N . GLU A 1 4 ? -19.138 8.574 -17.716 1.00 0.00 4 GLU A N 6
ATOM 6507 C CA . GLU A 1 4 ? -18.402 9.232 -16.642 1.00 0.00 4 GLU A CA 6
ATOM 6508 C C . GLU A 1 4 ? -16.918 8.892 -16.712 1.00 0.00 4 GLU A C 6
ATOM 6509 O O . GLU A 1 4 ? -16.443 8.343 -17.708 1.00 0.00 4 GLU A O 6
ATOM 6521 N N . ILE A 1 5 ? -16.190 9.214 -15.649 1.00 0.00 5 ILE A N 6
ATOM 6522 C CA . ILE A 1 5 ? -14.759 8.943 -15.593 1.00 0.00 5 ILE A CA 6
ATOM 6523 C C . ILE A 1 5 ? -14.447 7.828 -14.598 1.00 0.00 5 ILE A C 6
ATOM 6524 O O . ILE A 1 5 ? -13.349 7.767 -14.047 1.00 0.00 5 ILE A O 6
ATOM 6540 N N . LEU A 1 6 ? -15.429 6.959 -14.369 1.00 0.00 6 LEU A N 6
ATOM 6541 C CA . LEU A 1 6 ? -15.276 5.820 -13.460 1.00 0.00 6 LEU A CA 6
ATOM 6542 C C . LEU A 1 6 ? -14.477 6.185 -12.210 1.00 0.00 6 LEU A C 6
ATOM 6543 O O . LEU A 1 6 ? -13.245 6.179 -12.225 1.00 0.00 6 LEU A O 6
ATOM 6559 N N . LYS A 1 7 ? -15.185 6.474 -11.124 1.00 0.00 7 LYS A N 6
ATOM 6560 C CA . LYS A 1 7 ? -14.542 6.829 -9.866 1.00 0.00 7 LYS A CA 6
ATOM 6561 C C . LYS A 1 7 ? -15.532 6.770 -8.707 1.00 0.00 7 LYS A C 6
ATOM 6562 O O . LYS A 1 7 ? -15.705 7.744 -7.975 1.00 0.00 7 LYS A O 6
ATOM 6581 N N . HIS A 1 8 ? -16.177 5.620 -8.543 1.00 0.00 8 HIS A N 6
ATOM 6582 C CA . HIS A 1 8 ? -17.150 5.435 -7.473 1.00 0.00 8 HIS A CA 6
ATOM 6583 C C . HIS A 1 8 ? -16.892 4.133 -6.722 1.00 0.00 8 HIS A C 6
ATOM 6584 O O . HIS A 1 8 ? -17.804 3.556 -6.130 1.00 0.00 8 HIS A O 6
ATOM 6599 N N . GLN A 1 9 ? -15.646 3.674 -6.754 1.00 0.00 9 GLN A N 6
ATOM 6600 C CA . GLN A 1 9 ? -15.269 2.439 -6.077 1.00 0.00 9 GLN A CA 6
ATOM 6601 C C . GLN A 1 9 ? -14.750 2.724 -4.672 1.00 0.00 9 GLN A C 6
ATOM 6602 O O . GLN A 1 9 ? -14.585 3.881 -4.283 1.00 0.00 9 GLN A O 6
ATOM 6616 N N . LEU A 1 10 ? -14.495 1.663 -3.914 1.00 0.00 10 LEU A N 6
ATOM 6617 C CA . LEU A 1 10 ? -13.995 1.800 -2.551 1.00 0.00 10 LEU A CA 6
ATOM 6618 C C . LEU A 1 10 ? -12.490 1.558 -2.497 1.00 0.00 10 LEU A C 6
ATOM 6619 O O . LEU A 1 10 ? -11.716 2.466 -2.192 1.00 0.00 10 LEU A O 6
ATOM 6635 N N . VAL A 1 11 ? -12.082 0.329 -2.794 1.00 0.00 11 VAL A N 6
ATOM 6636 C CA . VAL A 1 11 ? -10.669 -0.033 -2.778 1.00 0.00 11 VAL A CA 6
ATOM 6637 C C . VAL A 1 11 ? -9.861 0.860 -3.715 1.00 0.00 11 VAL A C 6
ATOM 6638 O O . VAL A 1 11 ? -10.363 1.320 -4.739 1.00 0.00 11 VAL A O 6
ATOM 6651 N N . PRO A 1 12 ? -8.587 1.114 -3.368 1.00 0.00 12 PRO A N 6
ATOM 6652 C CA . PRO A 1 12 ? -7.701 1.961 -4.170 1.00 0.00 12 PRO A CA 6
ATOM 6653 C C . PRO A 1 12 ? -7.117 1.222 -5.371 1.00 0.00 12 PRO A C 6
ATOM 6654 O O . PRO A 1 12 ? -7.328 0.022 -5.538 1.00 0.00 12 PRO A O 6
ATOM 6665 N N . GLU A 1 13 ? -6.378 1.951 -6.203 1.00 0.00 13 GLU A N 6
ATOM 6666 C CA . GLU A 1 13 ? -5.752 1.369 -7.383 1.00 0.00 13 GLU A CA 6
ATOM 6667 C C . GLU A 1 13 ? -4.345 0.879 -7.058 1.00 0.00 13 GLU A C 6
ATOM 6668 O O . GLU A 1 13 ? -3.568 1.582 -6.410 1.00 0.00 13 GLU A O 6
ATOM 6680 N N . HIS A 1 14 ? -4.024 -0.332 -7.500 1.00 0.00 14 HIS A N 6
ATOM 6681 C CA . HIS A 1 14 ? -2.714 -0.918 -7.232 1.00 0.00 14 HIS A CA 6
ATOM 6682 C C . HIS A 1 14 ? -1.832 -0.896 -8.477 1.00 0.00 14 HIS A C 6
ATOM 6683 O O . HIS A 1 14 ? -2.231 -1.364 -9.543 1.00 0.00 14 HIS A O 6
ATOM 6698 N N . VAL A 1 15 ? -0.626 -0.364 -8.323 1.00 0.00 15 VAL A N 6
ATOM 6699 C CA . VAL A 1 15 ? 0.340 -0.302 -9.418 1.00 0.00 15 VAL A CA 6
ATOM 6700 C C . VAL A 1 15 ? 1.677 -0.869 -8.959 1.00 0.00 15 VAL A C 6
ATOM 6701 O O . VAL A 1 15 ? 2.086 -0.649 -7.824 1.00 0.00 15 VAL A O 6
ATOM 6714 N N . ILE A 1 16 ? 2.353 -1.610 -9.828 1.00 0.00 16 ILE A N 6
ATOM 6715 C CA . ILE A 1 16 ? 3.636 -2.202 -9.465 1.00 0.00 16 ILE A CA 6
ATOM 6716 C C . ILE A 1 16 ? 4.800 -1.316 -9.904 1.00 0.00 16 ILE A C 6
ATOM 6717 O O . ILE A 1 16 ? 4.961 -1.011 -11.086 1.00 0.00 16 ILE A O 6
ATOM 6733 N N . LEU A 1 17 ? 5.612 -0.931 -8.929 1.00 0.00 17 LEU A N 6
ATOM 6734 C CA . LEU A 1 17 ? 6.761 -0.073 -9.163 1.00 0.00 17 LEU A CA 6
ATOM 6735 C C . LEU A 1 17 ? 8.064 -0.846 -9.065 1.00 0.00 17 LEU A C 6
ATOM 6736 O O . LEU A 1 17 ? 8.176 -1.800 -8.294 1.00 0.00 17 LEU A O 6
ATOM 6752 N N . ASN A 1 18 ? 9.064 -0.398 -9.810 1.00 0.00 18 ASN A N 6
ATOM 6753 C CA . ASN A 1 18 ? 10.386 -0.992 -9.731 1.00 0.00 18 ASN A CA 6
ATOM 6754 C C . ASN A 1 18 ? 11.108 -0.435 -8.512 1.00 0.00 18 ASN A C 6
ATOM 6755 O O . ASN A 1 18 ? 10.927 0.730 -8.161 1.00 0.00 18 ASN A O 6
ATOM 6766 N N . GLU A 1 19 ? 11.915 -1.262 -7.856 1.00 0.00 19 GLU A N 6
ATOM 6767 C CA . GLU A 1 19 ? 12.626 -0.830 -6.655 1.00 0.00 19 GLU A CA 6
ATOM 6768 C C . GLU A 1 19 ? 13.260 0.543 -6.857 1.00 0.00 19 GLU A C 6
ATOM 6769 O O . GLU A 1 19 ? 13.277 1.368 -5.943 1.00 0.00 19 GLU A O 6
ATOM 6781 N N . SER A 1 20 ? 13.734 0.799 -8.071 1.00 0.00 20 SER A N 6
ATOM 6782 C CA . SER A 1 20 ? 14.324 2.088 -8.402 1.00 0.00 20 SER A CA 6
ATOM 6783 C C . SER A 1 20 ? 13.236 3.147 -8.545 1.00 0.00 20 SER A C 6
ATOM 6784 O O . SER A 1 20 ? 13.323 4.226 -7.957 1.00 0.00 20 SER A O 6
ATOM 6792 N N . GLU A 1 21 ? 12.202 2.824 -9.317 1.00 0.00 21 GLU A N 6
ATOM 6793 C CA . GLU A 1 21 ? 11.082 3.735 -9.515 1.00 0.00 21 GLU A CA 6
ATOM 6794 C C . GLU A 1 21 ? 10.412 4.049 -8.190 1.00 0.00 21 GLU A C 6
ATOM 6795 O O . GLU A 1 21 ? 10.184 5.208 -7.853 1.00 0.00 21 GLU A O 6
ATOM 6807 N N . ALA A 1 22 ? 10.091 3.003 -7.445 1.00 0.00 22 ALA A N 6
ATOM 6808 C CA . ALA A 1 22 ? 9.444 3.157 -6.156 1.00 0.00 22 ALA A CA 6
ATOM 6809 C C . ALA A 1 22 ? 10.380 3.812 -5.152 1.00 0.00 22 ALA A C 6
ATOM 6810 O O . ALA A 1 22 ? 9.935 4.462 -4.206 1.00 0.00 22 ALA A O 6
ATOM 6817 N N . LYS A 1 23 ? 11.679 3.628 -5.355 1.00 0.00 23 LYS A N 6
ATOM 6818 C CA . LYS A 1 23 ? 12.674 4.198 -4.458 1.00 0.00 23 LYS A CA 6
ATOM 6819 C C . LYS A 1 23 ? 12.582 5.714 -4.436 1.00 0.00 23 LYS A C 6
ATOM 6820 O O . LYS A 1 23 ? 12.541 6.323 -3.368 1.00 0.00 23 LYS A O 6
ATOM 6839 N N . ARG A 1 24 ? 12.540 6.328 -5.615 1.00 0.00 24 ARG A N 6
ATOM 6840 C CA . ARG A 1 24 ? 12.426 7.778 -5.690 1.00 0.00 24 ARG A CA 6
ATOM 6841 C C . ARG A 1 24 ? 11.057 8.222 -5.208 1.00 0.00 24 ARG A C 6
ATOM 6842 O O . ARG A 1 24 ? 10.938 9.214 -4.502 1.00 0.00 24 ARG A O 6
ATOM 6863 N N . VAL A 1 25 ? 10.023 7.485 -5.595 1.00 0.00 25 VAL A N 6
ATOM 6864 C CA . VAL A 1 25 ? 8.665 7.821 -5.191 1.00 0.00 25 VAL A CA 6
ATOM 6865 C C . VAL A 1 25 ? 8.542 7.819 -3.673 1.00 0.00 25 VAL A C 6
ATOM 6866 O O . VAL A 1 25 ? 8.125 8.808 -3.071 1.00 0.00 25 VAL A O 6
ATOM 6879 N N . LEU A 1 26 ? 8.929 6.705 -3.056 1.00 0.00 26 LEU A N 6
ATOM 6880 C CA . LEU A 1 26 ? 8.875 6.573 -1.608 1.00 0.00 26 LEU A CA 6
ATOM 6881 C C . LEU A 1 26 ? 9.544 7.764 -0.933 1.00 0.00 26 LEU A C 6
ATOM 6882 O O . LEU A 1 26 ? 8.957 8.406 -0.061 1.00 0.00 26 LEU A O 6
ATOM 6898 N N . LYS A 1 27 ? 10.771 8.059 -1.347 1.00 0.00 27 LYS A N 6
ATOM 6899 C CA . LYS A 1 27 ? 11.506 9.187 -0.794 1.00 0.00 27 LYS A CA 6
ATOM 6900 C C . LYS A 1 27 ? 10.867 10.498 -1.235 1.00 0.00 27 LYS A C 6
ATOM 6901 O O . LYS A 1 27 ? 10.820 11.470 -0.481 1.00 0.00 27 LYS A O 6
ATOM 6920 N N . GLU A 1 28 ? 10.361 10.504 -2.462 1.00 0.00 28 GLU A N 6
ATOM 6921 C CA . GLU A 1 28 ? 9.681 11.667 -3.013 1.00 0.00 28 GLU A CA 6
ATOM 6922 C C . GLU A 1 28 ? 8.462 12.001 -2.166 1.00 0.00 28 GLU A C 6
ATOM 6923 O O . GLU A 1 28 ? 8.184 13.165 -1.876 1.00 0.00 28 GLU A O 6
ATOM 6935 N N . LEU A 1 29 ? 7.750 10.956 -1.764 1.00 0.00 29 LEU A N 6
ATOM 6936 C CA . LEU A 1 29 ? 6.566 11.095 -0.930 1.00 0.00 29 LEU A CA 6
ATOM 6937 C C . LEU A 1 29 ? 6.926 11.541 0.488 1.00 0.00 29 LEU A C 6
ATOM 6938 O O . LEU A 1 29 ? 6.043 11.858 1.287 1.00 0.00 29 LEU A O 6
ATOM 6954 N N . ASP A 1 30 ? 8.226 11.556 0.800 1.00 0.00 30 ASP A N 6
ATOM 6955 C CA . ASP A 1 30 ? 8.710 11.939 2.128 1.00 0.00 30 ASP A CA 6
ATOM 6956 C C . ASP A 1 30 ? 8.630 10.758 3.090 1.00 0.00 30 ASP A C 6
ATOM 6957 O O . ASP A 1 30 ? 8.199 10.903 4.234 1.00 0.00 30 ASP A O 6
ATOM 6966 N N . ALA A 1 31 ? 9.057 9.592 2.615 1.00 0.00 31 ALA A N 6
ATOM 6967 C CA . ALA A 1 31 ? 9.049 8.381 3.427 1.00 0.00 31 ALA A CA 6
ATOM 6968 C C . ALA A 1 31 ? 10.014 7.344 2.866 1.00 0.00 31 ALA A C 6
ATOM 6969 O O . ALA A 1 31 ? 10.422 7.424 1.706 1.00 0.00 31 ALA A O 6
ATOM 6976 N N . HIS A 1 32 ? 10.373 6.368 3.691 1.00 0.00 32 HIS A N 6
ATOM 6977 C CA . HIS A 1 32 ? 11.276 5.304 3.267 1.00 0.00 32 HIS A CA 6
ATOM 6978 C C . HIS A 1 32 ? 10.608 3.947 3.407 1.00 0.00 32 HIS A C 6
ATOM 6979 O O . HIS A 1 32 ? 9.773 3.744 4.286 1.00 0.00 32 HIS A O 6
ATOM 6994 N N . PRO A 1 33 ? 10.981 2.989 2.548 1.00 0.00 33 PRO A N 6
ATOM 6995 C CA . PRO A 1 33 ? 10.407 1.648 2.575 1.00 0.00 33 PRO A CA 6
ATOM 6996 C C . PRO A 1 33 ? 10.534 0.998 3.948 1.00 0.00 33 PRO A C 6
ATOM 6997 O O . PRO A 1 33 ? 9.791 0.074 4.279 1.00 0.00 33 PRO A O 6
ATOM 7008 N N . GLU A 1 34 ? 11.462 1.505 4.756 1.00 0.00 34 GLU A N 6
ATOM 7009 C CA . GLU A 1 34 ? 11.643 1.002 6.113 1.00 0.00 34 GLU A CA 6
ATOM 7010 C C . GLU A 1 34 ? 10.438 1.378 6.966 1.00 0.00 34 GLU A C 6
ATOM 7011 O O . GLU A 1 34 ? 10.061 0.657 7.889 1.00 0.00 34 GLU A O 6
ATOM 7023 N N . GLN A 1 35 ? 9.832 2.514 6.633 1.00 0.00 35 GLN A N 6
ATOM 7024 C CA . GLN A 1 35 ? 8.659 3.001 7.347 1.00 0.00 35 GLN A CA 6
ATOM 7025 C C . GLN A 1 35 ? 7.389 2.400 6.764 1.00 0.00 35 GLN A C 6
ATOM 7026 O O . GLN A 1 35 ? 6.582 1.803 7.476 1.00 0.00 35 GLN A O 6
ATOM 7040 N N . LEU A 1 36 ? 7.231 2.557 5.460 1.00 0.00 36 LEU A N 6
ATOM 7041 C CA . LEU A 1 36 ? 6.081 2.023 4.750 1.00 0.00 36 LEU A CA 6
ATOM 7042 C C . LEU A 1 36 ? 5.876 0.549 5.090 1.00 0.00 36 LEU A C 6
ATOM 7043 O O . LEU A 1 36 ? 6.838 -0.214 5.166 1.00 0.00 36 LEU A O 6
ATOM 7059 N N . PRO A 1 37 ? 4.619 0.124 5.302 1.00 0.00 37 PRO A N 6
ATOM 7060 C CA . PRO A 1 37 ? 4.313 -1.270 5.625 1.00 0.00 37 PRO A CA 6
ATOM 7061 C C . PRO A 1 37 ? 4.777 -2.224 4.533 1.00 0.00 37 PRO A C 6
ATOM 7062 O O . PRO A 1 37 ? 4.685 -1.916 3.345 1.00 0.00 37 PRO A O 6
ATOM 7073 N N . LYS A 1 38 ? 5.281 -3.380 4.944 1.00 0.00 38 LYS A N 6
ATOM 7074 C CA . LYS A 1 38 ? 5.755 -4.384 4.001 1.00 0.00 38 LYS A CA 6
ATOM 7075 C C . LYS A 1 38 ? 4.934 -5.656 4.115 1.00 0.00 38 LYS A C 6
ATOM 7076 O O . LYS A 1 38 ? 4.810 -6.234 5.195 1.00 0.00 38 LYS A O 6
ATOM 7095 N N . ILE A 1 39 ? 4.366 -6.089 2.996 1.00 0.00 39 ILE A N 6
ATOM 7096 C CA . ILE A 1 39 ? 3.563 -7.296 2.979 1.00 0.00 39 ILE A CA 6
ATOM 7097 C C . ILE A 1 39 ? 4.369 -8.474 2.451 1.00 0.00 39 ILE A C 6
ATOM 7098 O O . ILE A 1 39 ? 4.943 -8.420 1.363 1.00 0.00 39 ILE A O 6
ATOM 7114 N N . LYS A 1 40 ? 4.450 -9.511 3.269 1.00 0.00 40 LYS A N 6
ATOM 7115 C CA . LYS A 1 40 ? 5.226 -10.700 2.946 1.00 0.00 40 LYS A CA 6
ATOM 7116 C C . LYS A 1 40 ? 4.748 -11.343 1.650 1.00 0.00 40 LYS A C 6
ATOM 7117 O O . LYS A 1 40 ? 3.554 -11.371 1.363 1.00 0.00 40 LYS A O 6
ATOM 7136 N N . THR A 1 41 ? 5.687 -11.864 0.869 1.00 0.00 41 THR A N 6
ATOM 7137 C CA . THR A 1 41 ? 5.344 -12.519 -0.386 1.00 0.00 41 THR A CA 6
ATOM 7138 C C . THR A 1 41 ? 4.361 -13.661 -0.138 1.00 0.00 41 THR A C 6
ATOM 7139 O O . THR A 1 41 ? 3.580 -14.022 -1.017 1.00 0.00 41 THR A O 6
ATOM 7150 N N . THR A 1 42 ? 4.390 -14.208 1.075 1.00 0.00 42 THR A N 6
ATOM 7151 C CA . THR A 1 42 ? 3.460 -15.266 1.453 1.00 0.00 42 THR A CA 6
ATOM 7152 C C . THR A 1 42 ? 2.045 -14.704 1.516 1.00 0.00 42 THR A C 6
ATOM 7153 O O . THR A 1 42 ? 1.070 -15.397 1.224 1.00 0.00 42 THR A O 6
ATOM 7164 N N . ASP A 1 43 ? 1.955 -13.429 1.875 1.00 0.00 43 ASP A N 6
ATOM 7165 C CA . ASP A 1 43 ? 0.682 -12.726 1.942 1.00 0.00 43 ASP A CA 6
ATOM 7166 C C . ASP A 1 43 ? 0.146 -12.469 0.539 1.00 0.00 43 ASP A C 6
ATOM 7167 O O . ASP A 1 43 ? 0.899 -12.476 -0.434 1.00 0.00 43 ASP A O 6
ATOM 7176 N N . PRO A 1 44 ? -1.182 -12.323 0.407 1.00 0.00 44 PRO A N 6
ATOM 7177 C CA . PRO A 1 44 ? -1.836 -12.078 -0.884 1.00 0.00 44 PRO A CA 6
ATOM 7178 C C . PRO A 1 44 ? -1.173 -10.964 -1.684 1.00 0.00 44 PRO A C 6
ATOM 7179 O O . PRO A 1 44 ? -1.327 -10.893 -2.903 1.00 0.00 44 PRO A O 6
ATOM 7190 N N . VAL A 1 45 ? -0.378 -10.140 -1.013 1.00 0.00 45 VAL A N 6
ATOM 7191 C CA . VAL A 1 45 ? 0.302 -9.040 -1.676 1.00 0.00 45 VAL A CA 6
ATOM 7192 C C . VAL A 1 45 ? 1.045 -9.528 -2.915 1.00 0.00 45 VAL A C 6
ATOM 7193 O O . VAL A 1 45 ? 0.970 -8.911 -3.979 1.00 0.00 45 VAL A O 6
ATOM 7206 N N . ALA A 1 46 ? 1.764 -10.635 -2.768 1.00 0.00 46 ALA A N 6
ATOM 7207 C CA . ALA A 1 46 ? 2.507 -11.212 -3.879 1.00 0.00 46 ALA A CA 6
ATOM 7208 C C . ALA A 1 46 ? 1.554 -11.834 -4.890 1.00 0.00 46 ALA A C 6
ATOM 7209 O O . ALA A 1 46 ? 1.632 -11.555 -6.086 1.00 0.00 46 ALA A O 6
ATOM 7216 N N . LYS A 1 47 ? 0.639 -12.664 -4.397 1.00 0.00 47 LYS A N 6
ATOM 7217 C CA . LYS A 1 47 ? -0.354 -13.294 -5.254 1.00 0.00 47 LYS A CA 6
ATOM 7218 C C . LYS A 1 47 ? -1.088 -12.237 -6.067 1.00 0.00 47 LYS A C 6
ATOM 7219 O O . LYS A 1 47 ? -1.475 -12.473 -7.212 1.00 0.00 47 LYS A O 6
ATOM 7238 N N . ALA A 1 48 ? -1.259 -11.064 -5.467 1.00 0.00 48 ALA A N 6
ATOM 7239 C CA . ALA A 1 48 ? -1.909 -9.951 -6.136 1.00 0.00 48 ALA A CA 6
ATOM 7240 C C . ALA A 1 48 ? -0.946 -9.276 -7.101 1.00 0.00 48 ALA A C 6
ATOM 7241 O O . ALA A 1 48 ? 0.255 -9.199 -6.841 1.00 0.00 48 ALA A O 6
ATOM 7248 N N . ILE A 1 49 ? -1.474 -8.826 -8.231 1.00 0.00 49 ILE A N 6
ATOM 7249 C CA . ILE A 1 49 ? -0.672 -8.158 -9.254 1.00 0.00 49 ILE A CA 6
ATOM 7250 C C . ILE A 1 49 ? 0.642 -8.895 -9.520 1.00 0.00 49 ILE A C 6
ATOM 7251 O O . ILE A 1 49 ? 1.612 -8.300 -9.985 1.00 0.00 49 ILE A O 6
ATOM 7267 N N . GLY A 1 50 ? 0.664 -10.198 -9.246 1.00 0.00 50 GLY A N 6
ATOM 7268 C CA . GLY A 1 50 ? 1.858 -10.992 -9.483 1.00 0.00 50 GLY A CA 6
ATOM 7269 C C . GLY A 1 50 ? 3.133 -10.309 -9.018 1.00 0.00 50 GLY A C 6
ATOM 7270 O O . GLY A 1 50 ? 4.136 -10.312 -9.732 1.00 0.00 50 GLY A O 6
ATOM 7274 N N . ALA A 1 51 ? 3.101 -9.730 -7.820 1.00 0.00 51 ALA A N 6
ATOM 7275 C CA . ALA A 1 51 ? 4.274 -9.054 -7.274 1.00 0.00 51 ALA A CA 6
ATOM 7276 C C . ALA A 1 51 ? 5.352 -10.055 -6.893 1.00 0.00 51 ALA A C 6
ATOM 7277 O O . ALA A 1 51 ? 5.074 -11.236 -6.680 1.00 0.00 51 ALA A O 6
ATOM 7284 N N . LYS A 1 52 ? 6.582 -9.572 -6.803 1.00 0.00 52 LYS A N 6
ATOM 7285 C CA . LYS A 1 52 ? 7.711 -10.421 -6.461 1.00 0.00 52 LYS A CA 6
ATOM 7286 C C . LYS A 1 52 ? 8.517 -9.843 -5.314 1.00 0.00 52 LYS A C 6
ATOM 7287 O O . LYS A 1 52 ? 8.389 -8.667 -4.973 1.00 0.00 52 LYS A O 6
ATOM 7306 N N . ARG A 1 53 ? 9.325 -10.694 -4.704 1.00 0.00 53 ARG A N 6
ATOM 7307 C CA . ARG A 1 53 ? 10.160 -10.285 -3.585 1.00 0.00 53 ARG A CA 6
ATOM 7308 C C . ARG A 1 53 ? 11.064 -9.123 -3.980 1.00 0.00 53 ARG A C 6
ATOM 7309 O O . ARG A 1 53 ? 12.094 -9.313 -4.628 1.00 0.00 53 ARG A O 6
ATOM 7330 N N . GLY A 1 54 ? 10.666 -7.919 -3.587 1.00 0.00 54 GLY A N 6
ATOM 7331 C CA . GLY A 1 54 ? 11.435 -6.734 -3.914 1.00 0.00 54 GLY A CA 6
ATOM 7332 C C . GLY A 1 54 ? 10.679 -5.788 -4.830 1.00 0.00 54 GLY A C 6
ATOM 7333 O O . GLY A 1 54 ? 11.273 -4.900 -5.441 1.00 0.00 54 GLY A O 6
ATOM 7337 N N . ASP A 1 55 ? 9.365 -5.978 -4.923 1.00 0.00 55 ASP A N 6
ATOM 7338 C CA . ASP A 1 55 ? 8.528 -5.144 -5.771 1.00 0.00 55 ASP A CA 6
ATOM 7339 C C . ASP A 1 55 ? 7.608 -4.267 -4.932 1.00 0.00 55 ASP A C 6
ATOM 7340 O O . ASP A 1 55 ? 6.851 -4.768 -4.099 1.00 0.00 55 ASP A O 6
ATOM 7349 N N . ILE A 1 56 ? 7.651 -2.961 -5.171 1.00 0.00 56 ILE A N 6
ATOM 7350 C CA . ILE A 1 56 ? 6.811 -2.029 -4.432 1.00 0.00 56 ILE A CA 6
ATOM 7351 C C . ILE A 1 56 ? 5.542 -1.701 -5.211 1.00 0.00 56 ILE A C 6
ATOM 7352 O O . ILE A 1 56 ? 5.566 -1.561 -6.433 1.00 0.00 56 ILE A O 6
ATOM 7368 N N . VAL A 1 57 ? 4.434 -1.590 -4.488 1.00 0.00 57 VAL A N 6
ATOM 7369 C CA . VAL A 1 57 ? 3.145 -1.304 -5.100 1.00 0.00 57 VAL A CA 6
ATOM 7370 C C . VAL A 1 57 ? 2.676 0.110 -4.774 1.00 0.00 57 VAL A C 6
ATOM 7371 O O . VAL A 1 57 ? 2.888 0.606 -3.667 1.00 0.00 57 VAL A O 6
ATOM 7384 N N . LYS A 1 58 ? 2.043 0.7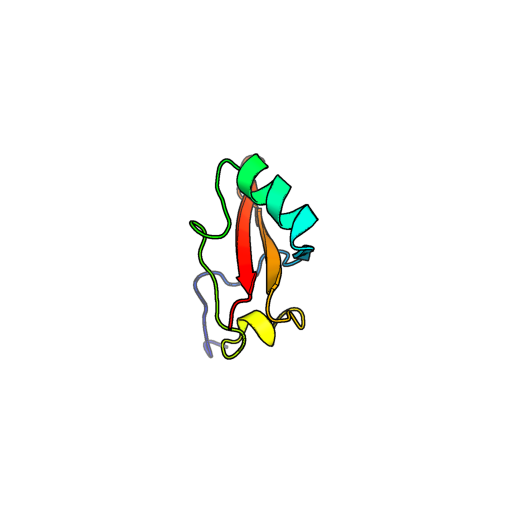57 -5.748 1.00 0.00 58 LYS A N 6
ATOM 7385 C CA . LYS A 1 58 ? 1.554 2.118 -5.572 1.00 0.00 58 LYS A CA 6
ATOM 7386 C C . LYS A 1 58 ? 0.039 2.115 -5.354 1.00 0.00 58 LYS A C 6
ATOM 7387 O O . LYS A 1 58 ? -0.729 1.718 -6.229 1.00 0.00 58 LYS A O 6
ATOM 7406 N N . ILE A 1 59 ? -0.371 2.539 -4.164 1.00 0.00 59 ILE A N 6
ATOM 7407 C CA . ILE A 1 59 ? -1.783 2.610 -3.816 1.00 0.00 59 ILE A CA 6
ATOM 7408 C C . ILE A 1 59 ? -2.193 4.049 -3.539 1.00 0.00 59 ILE A C 6
ATOM 7409 O O . ILE A 1 59 ? -1.527 4.754 -2.783 1.00 0.00 59 ILE A O 6
ATOM 7425 N N . ILE A 1 60 ? -3.290 4.482 -4.147 1.00 0.00 60 ILE A N 6
ATOM 7426 C CA . ILE A 1 60 ? -3.770 5.841 -3.946 1.00 0.00 60 ILE A CA 6
ATOM 7427 C C . ILE A 1 60 ? -5.158 5.845 -3.322 1.00 0.00 60 ILE A C 6
ATOM 7428 O O . ILE A 1 60 ? -6.073 5.177 -3.803 1.00 0.00 60 ILE A O 6
ATOM 7444 N N . ARG A 1 61 ? -5.308 6.621 -2.259 1.00 0.00 61 ARG A N 6
ATOM 7445 C CA . ARG A 1 61 ? -6.581 6.749 -1.569 1.00 0.00 61 ARG A CA 6
ATOM 7446 C C . ARG A 1 61 ? -7.181 8.113 -1.866 1.00 0.00 61 ARG A C 6
ATOM 7447 O O . ARG A 1 61 ? -6.468 9.105 -1.898 1.00 0.00 61 ARG A O 6
ATOM 7468 N N . LYS A 1 62 ? -8.473 8.155 -2.151 1.00 0.00 62 LYS A N 6
ATOM 7469 C CA . LYS A 1 62 ? -9.121 9.417 -2.482 1.00 0.00 62 LYS A CA 6
ATOM 7470 C C . LYS A 1 62 ? -10.269 9.722 -1.526 1.00 0.00 62 LYS A C 6
ATOM 7471 O O . LYS A 1 62 ? -11.103 8.862 -1.245 1.00 0.00 62 LYS A O 6
ATOM 7490 N N . SER A 1 63 ? -10.295 10.953 -1.025 1.00 0.00 63 SER A N 6
ATOM 7491 C CA . SER A 1 63 ? -11.325 11.378 -0.087 1.00 0.00 63 SER A CA 6
ATOM 7492 C C . SER A 1 63 ? -11.977 12.684 -0.537 1.00 0.00 63 SER A C 6
ATOM 7493 O O . SER A 1 63 ? -11.533 13.311 -1.498 1.00 0.00 63 SER A O 6
ATOM 7501 N N . PRO A 1 64 ? -13.040 13.115 0.165 1.00 0.00 64 PRO A N 6
ATOM 7502 C CA . PRO A 1 64 ? -13.764 14.351 -0.158 1.00 0.00 64 PRO A CA 6
ATOM 7503 C C . PRO A 1 64 ? -12.885 15.593 -0.035 1.00 0.00 64 PRO A C 6
ATOM 7504 O O . PRO A 1 64 ? -12.103 15.721 0.907 1.00 0.00 64 PRO A O 6
ATOM 7515 N N . THR A 1 65 ? -13.021 16.504 -1.000 1.00 0.00 65 THR A N 6
ATOM 7516 C CA . THR A 1 65 ? -12.258 17.758 -1.016 1.00 0.00 65 THR A CA 6
ATOM 7517 C C . THR A 1 65 ? -10.884 17.565 -1.647 1.00 0.00 65 THR A C 6
ATOM 7518 O O . THR A 1 65 ? -9.880 18.062 -1.135 1.00 0.00 65 THR A O 6
ATOM 7529 N N . ALA A 1 66 ? -10.847 16.858 -2.772 1.00 0.00 66 ALA A N 6
ATOM 7530 C CA . ALA A 1 66 ? -9.600 16.622 -3.496 1.00 0.00 66 ALA A CA 6
ATOM 7531 C C . ALA A 1 66 ? -8.457 16.248 -2.553 1.00 0.00 66 ALA A C 6
ATOM 7532 O O . ALA A 1 66 ? -7.333 16.725 -2.708 1.00 0.00 66 ALA A O 6
ATOM 7539 N N . GLU A 1 67 ? -8.750 15.390 -1.583 1.00 0.00 67 GLU A N 6
ATOM 7540 C CA . GLU A 1 67 ? -7.740 14.943 -0.628 1.00 0.00 67 GLU A CA 6
ATOM 7541 C C . GLU A 1 67 ? -7.444 13.459 -0.817 1.00 0.00 67 GLU A C 6
ATOM 7542 O O . GLU A 1 67 ? -8.233 12.606 -0.415 1.00 0.00 67 GLU A O 6
ATOM 7554 N N . GLU A 1 68 ? -6.305 13.153 -1.433 1.00 0.00 68 GLU A N 6
ATOM 7555 C CA . GLU A 1 68 ? -5.933 11.765 -1.674 1.00 0.00 68 GLU A CA 6
ATOM 7556 C C . GLU A 1 68 ? -4.716 11.363 -0.844 1.00 0.00 68 GLU A C 6
ATOM 7557 O O . GLU A 1 68 ? -3.864 12.192 -0.525 1.00 0.00 68 GLU A O 6
ATOM 7569 N N . PHE A 1 69 ? -4.642 10.081 -0.513 1.00 0.00 69 PHE A N 6
ATOM 7570 C CA . PHE A 1 69 ? -3.537 9.563 0.264 1.00 0.00 69 PHE A CA 6
ATOM 7571 C C . PHE A 1 69 ? -2.899 8.356 -0.417 1.00 0.00 69 PHE A C 6
ATOM 7572 O O . PHE A 1 69 ? -3.542 7.325 -0.604 1.00 0.00 69 PHE A O 6
ATOM 7589 N N . VAL A 1 70 ? -1.625 8.484 -0.769 1.00 0.00 70 VAL A N 6
ATOM 7590 C CA . VAL A 1 70 ? -0.902 7.399 -1.425 1.00 0.00 70 VAL A CA 6
ATOM 7591 C C . VAL A 1 70 ? 0.003 6.666 -0.436 1.00 0.00 70 VAL A C 6
ATOM 7592 O O . VAL A 1 70 ? 0.661 7.285 0.401 1.00 0.00 70 VAL A O 6
ATOM 7605 N N . THR A 1 71 ? 0.030 5.340 -0.546 1.00 0.00 71 THR A N 6
ATOM 7606 C CA . THR A 1 71 ? 0.857 4.511 0.323 1.00 0.00 71 THR A CA 6
ATOM 7607 C C . THR A 1 71 ? 1.510 3.385 -0.474 1.00 0.00 71 THR A C 6
ATOM 7608 O O . THR A 1 71 ? 0.844 2.692 -1.243 1.00 0.00 71 THR A O 6
ATOM 7619 N N . TYR A 1 72 ? 2.814 3.209 -0.291 1.00 0.00 72 TYR A N 6
ATOM 7620 C CA . TYR A 1 72 ? 3.553 2.180 -1.012 1.00 0.00 72 TYR A CA 6
ATOM 7621 C C . TYR A 1 72 ? 3.859 0.981 -0.120 1.00 0.00 72 TYR A C 6
ATOM 7622 O O . TYR A 1 72 ? 4.105 1.130 1.077 1.00 0.00 72 TYR A O 6
ATOM 7640 N N . ARG A 1 73 ? 3.858 -0.204 -0.720 1.00 0.00 73 ARG A N 6
ATOM 7641 C CA . ARG A 1 73 ? 4.177 -1.430 -0.001 1.00 0.00 73 ARG A CA 6
ATOM 7642 C C . ARG A 1 73 ? 5.218 -2.229 -0.774 1.00 0.00 73 ARG A C 6
ATOM 7643 O O . ARG A 1 73 ? 5.045 -2.498 -1.960 1.00 0.00 73 ARG A O 6
ATOM 7664 N N . LEU A 1 74 ? 6.288 -2.622 -0.092 1.00 0.00 74 LEU A N 6
ATOM 7665 C CA . LEU A 1 74 ? 7.372 -3.368 -0.725 1.00 0.00 74 LEU A CA 6
ATOM 7666 C C . LEU A 1 74 ? 7.244 -4.861 -0.443 1.00 0.00 74 LEU A C 6
ATOM 7667 O O . LEU A 1 74 ? 7.302 -5.291 0.710 1.00 0.00 74 LEU A O 6
ATOM 7683 N N . VAL A 1 75 ? 7.083 -5.653 -1.501 1.00 0.00 75 VAL A N 6
ATOM 7684 C CA . VAL A 1 75 ? 6.972 -7.099 -1.351 1.00 0.00 75 VAL A CA 6
ATOM 7685 C C . VAL A 1 75 ? 8.281 -7.673 -0.821 1.00 0.00 75 VAL A C 6
ATOM 7686 O O . VAL A 1 75 ? 9.319 -7.593 -1.477 1.00 0.00 75 VAL A O 6
ATOM 7699 N N . GLN A 1 76 ? 8.222 -8.251 0.373 1.00 0.00 76 GLN A N 6
ATOM 7700 C CA . GLN A 1 76 ? 9.406 -8.824 1.002 1.00 0.00 76 GLN A CA 6
ATOM 7701 C C . GLN A 1 76 ? 9.167 -10.278 1.396 1.00 0.00 76 GLN A C 6
ATOM 7702 O O . GLN A 1 76 ? 8.028 -10.697 1.602 1.00 0.00 76 GLN A O 6
ATOM 7716 N N . ASP A 1 77 ? 10.247 -11.045 1.489 1.00 0.00 77 ASP A N 6
ATOM 7717 C CA . ASP A 1 77 ? 10.157 -12.453 1.857 1.00 0.00 77 ASP A CA 6
ATOM 7718 C C . ASP A 1 77 ? 9.611 -12.613 3.273 1.00 0.00 77 ASP A C 6
ATOM 7719 O O . ASP A 1 77 ? 9.309 -11.581 3.909 1.00 0.00 77 ASP A O 6
ATOM 7729 N N . MET A 1 1 ? -28.447 -8.534 4.864 1.00 0.00 1 MET A N 7
ATOM 7730 C CA . MET A 1 1 ? -28.915 -7.245 5.439 1.00 0.00 1 MET A CA 7
ATOM 7731 C C . MET A 1 1 ? -27.808 -6.197 5.414 1.00 0.00 1 MET A C 7
ATOM 7732 O O . MET A 1 1 ? -26.803 -6.323 6.115 1.00 0.00 1 MET A O 7
ATOM 7748 N N . LYS A 1 2 ? -27.999 -5.160 4.605 1.00 0.00 2 LYS A N 7
ATOM 7749 C CA . LYS A 1 2 ? -27.018 -4.089 4.490 1.00 0.00 2 LYS A CA 7
ATOM 7750 C C . LYS A 1 2 ? -26.967 -3.258 5.768 1.00 0.00 2 LYS A C 7
ATOM 7751 O O . LYS A 1 2 ? -27.900 -2.516 6.076 1.00 0.00 2 LYS A O 7
ATOM 7770 N N . ARG A 1 3 ? -25.870 -3.387 6.508 1.00 0.00 3 ARG A N 7
ATOM 7771 C CA . ARG A 1 3 ? -25.698 -2.651 7.754 1.00 0.00 3 ARG A CA 7
ATOM 7772 C C . ARG A 1 3 ? -25.810 -1.148 7.520 1.00 0.00 3 ARG A C 7
ATOM 7773 O O . ARG A 1 3 ? -26.705 -0.493 8.054 1.00 0.00 3 ARG A O 7
ATOM 7794 N N . GLU A 1 4 ? -24.898 -0.606 6.719 1.00 0.00 4 GLU A N 7
ATOM 7795 C CA . GLU A 1 4 ? -24.901 0.821 6.417 1.00 0.00 4 GLU A CA 7
ATOM 7796 C C . GLU A 1 4 ? -25.037 1.067 4.920 1.00 0.00 4 GLU A C 7
ATOM 7797 O O . GLU A 1 4 ? -25.428 0.180 4.162 1.00 0.00 4 GLU A O 7
ATOM 7809 N N . ILE A 1 5 ? -24.690 2.280 4.505 1.00 0.00 5 ILE A N 7
ATOM 7810 C CA . ILE A 1 5 ? -24.763 2.668 3.110 1.00 0.00 5 ILE A CA 7
ATOM 7811 C C . ILE A 1 5 ? -23.426 2.445 2.407 1.00 0.00 5 ILE A C 7
ATOM 7812 O O . ILE A 1 5 ? -22.385 2.334 3.055 1.00 0.00 5 ILE A O 7
ATOM 7828 N N . LEU A 1 6 ? -23.462 2.390 1.079 1.00 0.00 6 LEU A N 7
ATOM 7829 C CA . LEU A 1 6 ? -22.253 2.188 0.286 1.00 0.00 6 LEU A CA 7
ATOM 7830 C C . LEU A 1 6 ? -21.741 0.757 0.420 1.00 0.00 6 LEU A C 7
ATOM 7831 O O . LEU A 1 6 ? -21.848 0.144 1.483 1.00 0.00 6 LEU A O 7
ATOM 7847 N N . LYS A 1 7 ? -21.179 0.233 -0.664 1.00 0.00 7 LYS A N 7
ATOM 7848 C CA . LYS A 1 7 ? -20.643 -1.123 -0.669 1.00 0.00 7 LYS A CA 7
ATOM 7849 C C . LYS A 1 7 ? -19.934 -1.423 -1.985 1.00 0.00 7 LYS A C 7
ATOM 7850 O O . LYS A 1 7 ? -18.822 -1.949 -1.997 1.00 0.00 7 LYS A O 7
ATOM 7869 N N . HIS A 1 8 ? -20.585 -1.082 -3.094 1.00 0.00 8 HIS A N 7
ATOM 7870 C CA . HIS A 1 8 ? -20.014 -1.314 -4.416 1.00 0.00 8 HIS A CA 7
ATOM 7871 C C . HIS A 1 8 ? -18.651 -0.645 -4.543 1.00 0.00 8 HIS A C 7
ATOM 7872 O O . HIS A 1 8 ? -18.516 0.559 -4.325 1.00 0.00 8 HIS A O 7
ATOM 7887 N N . GLN A 1 9 ? -17.640 -1.434 -4.897 1.00 0.00 9 GLN A N 7
ATOM 7888 C CA . GLN A 1 9 ? -16.286 -0.916 -5.052 1.00 0.00 9 GLN A CA 7
ATOM 7889 C C . GLN A 1 9 ? -15.802 -0.267 -3.759 1.00 0.00 9 GLN A C 7
ATOM 7890 O O . GLN A 1 9 ? -16.031 0.918 -3.524 1.00 0.00 9 GLN A O 7
ATOM 7904 N N . LEU A 1 10 ? -15.133 -1.056 -2.923 1.00 0.00 10 LEU A N 7
ATOM 7905 C CA . LEU A 1 10 ? -14.619 -0.559 -1.651 1.00 0.00 10 LEU A CA 7
ATOM 7906 C C . LEU A 1 10 ? -13.109 -0.755 -1.559 1.00 0.00 10 LEU A C 7
ATOM 7907 O O . LEU A 1 10 ? -12.556 -0.879 -0.466 1.00 0.00 10 LEU A O 7
ATOM 7923 N N . VAL A 1 11 ? -12.448 -0.778 -2.710 1.00 0.00 11 VAL A N 7
ATOM 7924 C CA . VAL A 1 11 ? -11.002 -0.957 -2.758 1.00 0.00 11 VAL A CA 7
ATOM 7925 C C . VAL A 1 11 ? -10.349 0.065 -3.683 1.00 0.00 11 VAL A C 7
ATOM 7926 O O . VAL A 1 11 ? -10.939 0.482 -4.680 1.00 0.00 11 VAL A O 7
ATOM 7939 N N . PRO A 1 12 ? -9.114 0.484 -3.358 1.00 0.00 12 PRO A N 7
ATOM 7940 C CA . PRO A 1 12 ? -8.375 1.465 -4.153 1.00 0.00 12 PRO A CA 7
ATOM 7941 C C . PRO A 1 12 ? -7.700 0.840 -5.369 1.00 0.00 12 PRO A C 7
ATOM 7942 O O . PRO A 1 12 ? -7.963 -0.312 -5.714 1.00 0.00 12 PRO A O 7
ATOM 7953 N N . GLU A 1 13 ? -6.826 1.606 -6.015 1.00 0.00 13 GLU A N 7
ATOM 7954 C CA . GLU A 1 13 ? -6.110 1.128 -7.191 1.00 0.00 13 GLU A CA 7
ATOM 7955 C C . GLU A 1 13 ? -4.697 0.686 -6.823 1.00 0.00 13 GLU A C 7
ATOM 7956 O O . GLU A 1 13 ? -3.943 1.437 -6.204 1.00 0.00 13 GLU A O 7
ATOM 7968 N N . HIS A 1 14 ? -4.344 -0.538 -7.206 1.00 0.00 14 HIS A N 7
ATOM 7969 C CA . HIS A 1 14 ? -3.020 -1.078 -6.908 1.00 0.00 14 HIS A CA 7
ATOM 7970 C C . HIS A 1 14 ? -2.131 -1.061 -8.148 1.00 0.00 14 HIS A C 7
ATOM 7971 O O . HIS A 1 14 ? -2.517 -1.551 -9.209 1.00 0.00 14 HIS A O 7
ATOM 7986 N N . VAL A 1 15 ? -0.940 -0.493 -8.002 1.00 0.00 15 VAL A N 7
ATOM 7987 C CA . VAL A 1 15 ? 0.016 -0.410 -9.103 1.00 0.00 15 VAL A CA 7
ATOM 7988 C C . VAL A 1 15 ? 1.367 -0.970 -8.676 1.00 0.00 15 VAL A C 7
ATOM 7989 O O . VAL A 1 15 ? 1.771 -0.807 -7.528 1.00 0.00 15 VAL A O 7
ATOM 8002 N N . ILE A 1 16 ? 2.066 -1.632 -9.591 1.00 0.00 16 ILE A N 7
ATOM 8003 C CA . ILE A 1 16 ? 3.375 -2.191 -9.272 1.00 0.00 16 ILE A CA 7
ATOM 8004 C C . ILE A 1 16 ? 4.492 -1.257 -9.728 1.00 0.00 16 ILE A C 7
ATOM 8005 O O . ILE A 1 16 ? 4.573 -0.882 -10.898 1.00 0.00 16 ILE A O 7
ATOM 8021 N N . LEU A 1 17 ? 5.350 -0.893 -8.785 1.00 0.00 17 LEU A N 7
ATOM 8022 C CA . LEU A 1 17 ? 6.456 0.011 -9.047 1.00 0.00 17 LEU A CA 7
ATOM 8023 C C . LEU A 1 17 ? 7.788 -0.716 -9.052 1.00 0.00 17 LEU A C 7
ATOM 8024 O O . LEU A 1 17 ? 7.983 -1.685 -8.318 1.00 0.00 17 LEU A O 7
ATOM 8040 N N . ASN A 1 18 ? 8.725 -0.203 -9.835 1.00 0.00 18 ASN A N 7
ATOM 8041 C CA . ASN A 1 18 ? 10.074 -0.731 -9.835 1.00 0.00 18 ASN A CA 7
ATOM 8042 C C . ASN A 1 18 ? 10.809 -0.177 -8.623 1.00 0.00 18 ASN A C 7
ATOM 8043 O O . ASN A 1 18 ? 10.590 0.970 -8.234 1.00 0.00 18 ASN A O 7
ATOM 8054 N N . GLU A 1 19 ? 11.661 -0.988 -8.008 1.00 0.00 19 GLU A N 7
ATOM 8055 C CA . GLU A 1 19 ? 12.378 -0.560 -6.810 1.00 0.00 19 GLU A CA 7
ATOM 8056 C C . GLU A 1 19 ? 12.952 0.845 -6.983 1.00 0.00 19 GLU A C 7
ATOM 8057 O O . GLU A 1 19 ? 12.858 1.675 -6.079 1.00 0.00 19 GLU A O 7
ATOM 8069 N N . SER A 1 20 ? 13.489 1.121 -8.165 1.00 0.00 20 SER A N 7
ATOM 8070 C CA . SER A 1 20 ? 14.037 2.439 -8.460 1.00 0.00 20 SER A CA 7
ATOM 8071 C C . SER A 1 20 ? 12.930 3.489 -8.482 1.00 0.00 20 SER A C 7
ATOM 8072 O O . SER A 1 20 ? 13.010 4.508 -7.791 1.00 0.00 20 SER A O 7
ATOM 8080 N N . GLU A 1 21 ? 11.889 3.228 -9.269 1.00 0.00 21 GLU A N 7
ATOM 8081 C CA . GLU A 1 21 ? 10.758 4.141 -9.366 1.00 0.00 21 GLU A CA 7
ATOM 8082 C C . GLU A 1 21 ? 10.094 4.320 -8.013 1.00 0.00 21 GLU A C 7
ATOM 8083 O O . GLU A 1 21 ? 9.847 5.439 -7.573 1.00 0.00 21 GLU A O 7
ATOM 8095 N N . ALA A 1 22 ? 9.790 3.208 -7.367 1.00 0.00 22 ALA A N 7
ATOM 8096 C CA . ALA A 1 22 ? 9.155 3.239 -6.063 1.00 0.00 22 ALA A CA 7
ATOM 8097 C C . ALA A 1 22 ? 10.092 3.827 -5.019 1.00 0.00 22 ALA A C 7
ATOM 8098 O O . ALA A 1 22 ? 9.649 4.397 -4.021 1.00 0.00 22 ALA A O 7
ATOM 8105 N N . LYS A 1 23 ? 11.390 3.684 -5.254 1.00 0.00 23 LYS A N 7
ATOM 8106 C CA . LYS A 1 23 ? 12.387 4.192 -4.326 1.00 0.00 23 LYS A CA 7
ATOM 8107 C C . LYS A 1 23 ? 12.249 5.695 -4.143 1.00 0.00 23 LYS A C 7
ATOM 8108 O O . LYS A 1 23 ? 12.131 6.180 -3.015 1.00 0.00 23 LYS A O 7
ATOM 8127 N N . ARG A 1 24 ? 12.257 6.439 -5.243 1.00 0.00 24 ARG A N 7
ATOM 8128 C CA . ARG A 1 24 ? 12.112 7.882 -5.146 1.00 0.00 24 ARG A CA 7
ATOM 8129 C C . ARG A 1 24 ? 10.744 8.239 -4.604 1.00 0.00 24 ARG A C 7
ATOM 8130 O O . ARG A 1 24 ? 10.623 9.075 -3.728 1.00 0.00 24 ARG A O 7
ATOM 8151 N N . VAL A 1 25 ? 9.716 7.593 -5.123 1.00 0.00 25 VAL A N 7
ATOM 8152 C CA . VAL A 1 25 ? 8.352 7.881 -4.699 1.00 0.00 25 VAL A CA 7
ATOM 8153 C C . VAL A 1 25 ? 8.234 7.792 -3.187 1.00 0.00 25 VAL A C 7
ATOM 8154 O O . VAL A 1 25 ? 7.816 8.743 -2.527 1.00 0.00 25 VAL A O 7
ATOM 8167 N N . LEU A 1 26 ? 8.645 6.658 -2.636 1.00 0.00 26 LEU A N 7
ATOM 8168 C CA . LEU A 1 26 ? 8.612 6.454 -1.196 1.00 0.00 26 LEU A CA 7
ATOM 8169 C C . LEU A 1 26 ? 9.230 7.645 -0.466 1.00 0.00 26 LEU A C 7
ATOM 8170 O O . LEU A 1 26 ? 8.641 8.181 0.472 1.00 0.00 26 LEU A O 7
ATOM 8186 N N . LYS A 1 27 ? 10.400 8.080 -0.930 1.00 0.00 27 LYS A N 7
ATOM 8187 C CA . LYS A 1 27 ? 11.076 9.226 -0.332 1.00 0.00 27 LYS A CA 7
ATOM 8188 C C . LYS A 1 27 ? 10.365 10.526 -0.700 1.00 0.00 27 LYS A C 7
ATOM 8189 O O . LYS A 1 27 ? 10.089 11.366 0.156 1.00 0.00 27 LYS A O 7
ATOM 8208 N N . GLU A 1 28 ? 10.057 10.663 -1.982 1.00 0.00 28 GLU A N 7
ATOM 8209 C CA . GLU A 1 28 ? 9.356 11.807 -2.507 1.00 0.00 28 GLU A CA 7
ATOM 8210 C C . GLU A 1 28 ? 8.102 12.080 -1.703 1.00 0.00 28 GLU A C 7
ATOM 8211 O O . GLU A 1 28 ? 7.832 13.216 -1.312 1.00 0.00 28 GLU A O 7
ATOM 8223 N N . LEU A 1 29 ? 7.360 11.022 -1.425 1.00 0.00 29 LEU A N 7
ATOM 8224 C CA . LEU A 1 29 ? 6.169 11.131 -0.608 1.00 0.00 29 LEU A CA 7
ATOM 8225 C C . LEU A 1 29 ? 6.517 11.759 0.729 1.00 0.00 29 LEU A C 7
ATOM 8226 O O . LEU A 1 29 ? 6.026 12.838 1.064 1.00 0.00 29 LEU A O 7
ATOM 8242 N N . ASP A 1 30 ? 7.400 11.068 1.465 1.00 0.00 30 ASP A N 7
ATOM 8243 C CA . ASP A 1 30 ? 7.882 11.484 2.783 1.00 0.00 30 ASP A CA 7
ATOM 8244 C C . ASP A 1 30 ? 8.161 10.254 3.647 1.00 0.00 30 ASP A C 7
ATOM 8245 O O . ASP A 1 30 ? 7.761 10.196 4.810 1.00 0.00 30 ASP A O 7
ATOM 8254 N N . ALA A 1 31 ? 8.814 9.252 3.069 1.00 0.00 31 ALA A N 7
ATOM 8255 C CA . ALA A 1 31 ? 9.077 8.017 3.794 1.00 0.00 31 ALA A CA 7
ATOM 8256 C C . ALA A 1 31 ? 10.060 7.120 3.052 1.00 0.00 31 ALA A C 7
ATOM 8257 O O . ALA A 1 31 ? 10.422 7.385 1.908 1.00 0.00 31 ALA A O 7
ATOM 8264 N N . HIS A 1 32 ? 10.472 6.044 3.710 1.00 0.00 32 HIS A N 7
ATOM 8265 C CA . HIS A 1 32 ? 11.381 5.080 3.108 1.00 0.00 32 HIS A CA 7
ATOM 8266 C C . HIS A 1 32 ? 10.788 3.681 3.197 1.00 0.00 32 HIS A C 7
ATOM 8267 O O . HIS A 1 32 ? 9.985 3.396 4.084 1.00 0.00 32 HIS A O 7
ATOM 8282 N N . PRO A 1 33 ? 11.133 2.802 2.245 1.00 0.00 33 PRO A N 7
ATOM 8283 C CA . PRO A 1 33 ? 10.610 1.442 2.214 1.00 0.00 33 PRO A CA 7
ATOM 8284 C C . PRO A 1 33 ? 10.825 0.723 3.539 1.00 0.00 33 PRO A C 7
ATOM 8285 O O . PRO A 1 33 ? 9.915 0.079 4.058 1.00 0.00 33 PRO A O 7
ATOM 8296 N N . GLU A 1 34 ? 12.014 0.883 4.110 1.00 0.00 34 GLU A N 7
ATOM 8297 C CA . GLU A 1 34 ? 12.314 0.284 5.404 1.00 0.00 34 GLU A CA 7
ATOM 8298 C C . GLU A 1 34 ? 11.309 0.774 6.436 1.00 0.00 34 GLU A C 7
ATOM 8299 O O . GLU A 1 34 ? 10.829 0.007 7.271 1.00 0.00 34 GLU A O 7
ATOM 8311 N N . GLN A 1 35 ? 10.961 2.051 6.334 1.00 0.00 35 GLN A N 7
ATOM 8312 C CA . GLN A 1 35 ? 9.972 2.651 7.214 1.00 0.00 35 GLN A CA 7
ATOM 8313 C C . GLN A 1 35 ? 8.593 2.096 6.905 1.00 0.00 35 GLN A C 7
ATOM 8314 O O . GLN A 1 35 ? 7.913 1.547 7.771 1.00 0.00 35 GLN A O 7
ATOM 8328 N N . LEU A 1 36 ? 8.206 2.229 5.648 1.00 0.00 36 LEU A N 7
ATOM 8329 C CA . LEU A 1 36 ? 6.923 1.729 5.176 1.00 0.00 36 LEU A CA 7
ATOM 8330 C C . LEU A 1 36 ? 6.819 0.223 5.401 1.00 0.00 36 LEU A C 7
ATOM 8331 O O . LEU A 1 36 ? 7.804 -0.501 5.258 1.00 0.00 36 LEU A O 7
ATOM 8347 N N . PRO A 1 37 ? 5.622 -0.276 5.754 1.00 0.00 37 PRO A N 7
ATOM 8348 C CA . PRO A 1 37 ? 5.407 -1.706 5.988 1.00 0.00 37 PRO A CA 7
ATOM 8349 C C . PRO A 1 37 ? 5.695 -2.541 4.747 1.00 0.00 37 PRO A C 7
ATOM 8350 O O . PRO A 1 37 ? 5.398 -2.129 3.626 1.00 0.00 37 PRO A O 7
ATOM 8361 N N . LYS A 1 38 ? 6.264 -3.722 4.956 1.00 0.00 38 LYS A N 7
ATOM 8362 C CA . LYS A 1 38 ? 6.576 -4.622 3.856 1.00 0.00 38 LYS A CA 7
ATOM 8363 C C . LYS A 1 38 ? 5.744 -5.890 3.964 1.00 0.00 38 LYS A C 7
ATOM 8364 O O . LYS A 1 38 ? 5.780 -6.581 4.981 1.00 0.00 38 LYS A O 7
ATOM 8383 N N . ILE A 1 39 ? 5.000 -6.200 2.909 1.00 0.00 39 ILE A N 7
ATOM 8384 C CA . ILE A 1 39 ? 4.175 -7.393 2.897 1.00 0.00 39 ILE A CA 7
ATOM 8385 C C . ILE A 1 39 ? 4.908 -8.546 2.231 1.00 0.00 39 ILE A C 7
ATOM 8386 O O . ILE A 1 39 ? 5.390 -8.431 1.105 1.00 0.00 39 ILE A O 7
ATOM 8402 N N . LYS A 1 40 ? 5.040 -9.636 2.973 1.00 0.00 40 LYS A N 7
ATOM 8403 C CA . LYS A 1 40 ? 5.781 -10.800 2.515 1.00 0.00 40 LYS A CA 7
ATOM 8404 C C . LYS A 1 40 ? 5.227 -11.362 1.216 1.00 0.00 40 LYS A C 7
ATOM 8405 O O . LYS A 1 40 ? 4.040 -11.229 0.920 1.00 0.00 40 LYS A O 7
ATOM 8424 N N . THR A 1 41 ? 6.101 -12.007 0.449 1.00 0.00 41 THR A N 7
ATOM 8425 C CA . THR A 1 41 ? 5.702 -12.627 -0.806 1.00 0.00 41 THR A CA 7
ATOM 8426 C C . THR A 1 41 ? 4.720 -13.770 -0.550 1.00 0.00 41 THR A C 7
ATOM 8427 O O . THR A 1 41 ? 4.000 -14.193 -1.453 1.00 0.00 41 THR A O 7
ATOM 8438 N N . THR A 1 42 ? 4.676 -14.254 0.690 1.00 0.00 42 THR A N 7
ATOM 8439 C CA . THR A 1 42 ? 3.724 -15.288 1.071 1.00 0.00 42 THR A CA 7
ATOM 8440 C C . THR A 1 42 ? 2.359 -14.655 1.327 1.00 0.00 42 THR A C 7
ATOM 8441 O O . THR A 1 42 ? 1.319 -15.281 1.127 1.00 0.00 42 THR A O 7
ATOM 8452 N N . ASP A 1 43 ? 2.384 -13.386 1.728 1.00 0.00 43 ASP A N 7
ATOM 8453 C CA . ASP A 1 43 ? 1.170 -12.621 1.975 1.00 0.00 43 ASP A CA 7
ATOM 8454 C C . ASP A 1 43 ? 0.465 -12.304 0.661 1.00 0.00 43 ASP A C 7
ATOM 8455 O O . ASP A 1 43 ? 1.074 -12.350 -0.407 1.00 0.00 43 ASP A O 7
ATOM 8464 N N . PRO A 1 44 ? -0.857 -12.082 0.714 1.00 0.00 44 PRO A N 7
ATOM 8465 C CA . PRO A 1 44 ? -1.665 -11.779 -0.473 1.00 0.00 44 PRO A CA 7
ATOM 8466 C C . PRO A 1 44 ? -1.041 -10.703 -1.351 1.00 0.00 44 PRO A C 7
ATOM 8467 O O . PRO A 1 44 ? -1.337 -10.617 -2.543 1.00 0.00 44 PRO A O 7
ATOM 8478 N N . VAL A 1 45 ? -0.138 -9.916 -0.782 1.00 0.00 45 VAL A N 7
ATOM 8479 C CA . VAL A 1 45 ? 0.519 -8.863 -1.535 1.00 0.00 45 VAL A CA 7
ATOM 8480 C C . VAL A 1 45 ? 1.109 -9.410 -2.832 1.00 0.00 45 VAL A C 7
ATOM 8481 O O . VAL A 1 45 ? 1.011 -8.781 -3.886 1.00 0.00 45 VAL A O 7
ATOM 8494 N N . ALA A 1 46 ? 1.731 -10.582 -2.740 1.00 0.00 46 ALA A N 7
ATOM 8495 C CA . ALA A 1 46 ? 2.342 -11.215 -3.902 1.00 0.00 46 ALA A CA 7
ATOM 8496 C C . ALA A 1 46 ? 1.285 -11.756 -4.858 1.00 0.00 46 ALA A C 7
ATOM 8497 O O . ALA A 1 46 ? 1.319 -11.470 -6.056 1.00 0.00 46 ALA A O 7
ATOM 8504 N N . LYS A 1 47 ? 0.340 -12.531 -4.329 1.00 0.00 47 LYS A N 7
ATOM 8505 C CA . LYS A 1 47 ? -0.721 -13.093 -5.157 1.00 0.00 47 LYS A CA 7
ATOM 8506 C C . LYS A 1 47 ? -1.435 -11.974 -5.907 1.00 0.00 47 LYS A C 7
ATOM 8507 O O . LYS A 1 47 ? -1.857 -12.145 -7.050 1.00 0.00 47 LYS A O 7
ATOM 8526 N N . ALA A 1 48 ? -1.528 -10.814 -5.262 1.00 0.00 48 ALA A N 7
ATOM 8527 C CA . ALA A 1 48 ? -2.130 -9.649 -5.881 1.00 0.00 48 ALA A CA 7
ATOM 8528 C C . ALA A 1 48 ? -1.160 -9.027 -6.874 1.00 0.00 48 ALA A C 7
ATOM 8529 O O . ALA A 1 48 ? 0.043 -8.961 -6.624 1.00 0.00 48 ALA A O 7
ATOM 8536 N N . ILE A 1 49 ? -1.684 -8.610 -8.017 1.00 0.00 49 ILE A N 7
ATOM 8537 C CA . ILE A 1 49 ? -0.870 -8.018 -9.077 1.00 0.00 49 ILE A CA 7
ATOM 8538 C C . ILE A 1 49 ? 0.422 -8.807 -9.311 1.00 0.00 49 ILE A C 7
ATOM 8539 O O . ILE A 1 49 ? 1.410 -8.264 -9.800 1.00 0.00 49 ILE A O 7
ATOM 8555 N N . GLY A 1 50 ? 0.404 -10.097 -8.978 1.00 0.00 50 GLY A N 7
ATOM 8556 C CA . GLY A 1 50 ? 1.571 -10.940 -9.180 1.00 0.00 50 GLY A CA 7
ATOM 8557 C C . GLY A 1 50 ? 2.874 -10.272 -8.777 1.00 0.00 50 GLY A C 7
ATOM 8558 O O . GLY A 1 50 ? 3.854 -10.314 -9.521 1.00 0.00 50 GLY A O 7
ATOM 8562 N N . ALA A 1 51 ? 2.893 -9.666 -7.594 1.00 0.00 51 ALA A N 7
ATOM 8563 C CA . ALA A 1 51 ? 4.100 -9.005 -7.102 1.00 0.00 51 ALA A CA 7
ATOM 8564 C C . ALA A 1 51 ? 5.204 -10.016 -6.839 1.00 0.00 51 ALA A C 7
ATOM 8565 O O . ALA A 1 51 ? 4.941 -11.195 -6.604 1.00 0.00 51 ALA A O 7
ATOM 8572 N N . LYS A 1 52 ? 6.442 -9.542 -6.874 1.00 0.00 52 LYS A N 7
ATOM 8573 C CA . LYS A 1 52 ? 7.589 -10.401 -6.633 1.00 0.00 52 LYS A CA 7
ATOM 8574 C C . LYS A 1 52 ? 8.476 -9.827 -5.534 1.00 0.00 52 LYS A C 7
ATOM 8575 O O . LYS A 1 52 ? 8.370 -8.651 -5.185 1.00 0.00 52 LYS A O 7
ATOM 8594 N N . ARG A 1 53 ? 9.328 -10.674 -4.976 1.00 0.00 53 ARG A N 7
ATOM 8595 C CA . ARG A 1 53 ? 10.230 -10.259 -3.911 1.00 0.00 53 ARG A CA 7
ATOM 8596 C C . ARG A 1 53 ? 11.083 -9.074 -4.349 1.00 0.00 53 ARG A C 7
ATOM 8597 O O . ARG A 1 53 ? 12.075 -9.237 -5.060 1.00 0.00 53 ARG A O 7
ATOM 8618 N N . GLY A 1 54 ? 10.689 -7.879 -3.918 1.00 0.00 54 GLY A N 7
ATOM 8619 C CA . GLY A 1 54 ? 11.425 -6.680 -4.276 1.00 0.00 54 GLY A CA 7
ATOM 8620 C C . GLY A 1 54 ? 10.596 -5.714 -5.102 1.00 0.00 54 GLY A C 7
ATOM 8621 O O . GLY A 1 54 ? 11.140 -4.831 -5.766 1.00 0.00 54 GLY A O 7
ATOM 8625 N N . ASP A 1 55 ? 9.277 -5.875 -5.058 1.00 0.00 55 ASP A N 7
ATOM 8626 C CA . ASP A 1 55 ? 8.378 -5.022 -5.817 1.00 0.00 55 ASP A CA 7
ATOM 8627 C C . ASP A 1 55 ? 7.497 -4.191 -4.892 1.00 0.00 55 ASP A C 7
ATOM 8628 O O . ASP A 1 55 ? 6.825 -4.731 -4.012 1.00 0.00 55 ASP A O 7
ATOM 8637 N N . ILE A 1 56 ? 7.480 -2.881 -5.109 1.00 0.00 56 ILE A N 7
ATOM 8638 C CA . ILE A 1 56 ? 6.647 -1.992 -4.309 1.00 0.00 56 ILE A CA 7
ATOM 8639 C C . ILE A 1 56 ? 5.336 -1.706 -5.024 1.00 0.00 56 ILE A C 7
ATOM 8640 O O . ILE A 1 56 ? 5.301 -1.559 -6.246 1.00 0.00 56 ILE A O 7
ATOM 8656 N N . VAL A 1 57 ? 4.256 -1.636 -4.258 1.00 0.00 57 VAL A N 7
ATOM 8657 C CA . VAL A 1 57 ? 2.942 -1.384 -4.824 1.00 0.00 57 VAL A CA 7
ATOM 8658 C C . VAL A 1 57 ? 2.471 0.033 -4.516 1.00 0.00 57 VAL A C 7
ATOM 8659 O O . VAL A 1 57 ? 2.686 0.544 -3.416 1.00 0.00 57 VAL A O 7
ATOM 8672 N N . LYS A 1 58 ? 1.832 0.659 -5.496 1.00 0.00 58 LYS A N 7
ATOM 8673 C CA . LYS A 1 58 ? 1.330 2.015 -5.334 1.00 0.00 58 LYS A CA 7
ATOM 8674 C C . LYS A 1 58 ? -0.192 2.002 -5.179 1.00 0.00 58 LYS A C 7
ATOM 8675 O O . LYS A 1 58 ? -0.922 1.633 -6.100 1.00 0.00 58 LYS A O 7
ATOM 8694 N N . ILE A 1 59 ? -0.656 2.416 -4.008 1.00 0.00 59 ILE A N 7
ATOM 8695 C CA . ILE A 1 59 ? -2.083 2.488 -3.730 1.00 0.00 59 ILE A CA 7
ATOM 8696 C C . ILE A 1 59 ? -2.490 3.932 -3.482 1.00 0.00 59 ILE A C 7
ATOM 8697 O O . ILE A 1 59 ? -1.757 4.681 -2.845 1.00 0.00 59 ILE A O 7
ATOM 8713 N N . ILE A 1 60 ? -3.637 4.331 -4.016 1.00 0.00 60 ILE A N 7
ATOM 8714 C CA . ILE A 1 60 ? -4.105 5.701 -3.852 1.00 0.00 60 ILE A CA 7
ATOM 8715 C C . ILE A 1 60 ? -5.510 5.750 -3.266 1.00 0.00 60 ILE A C 7
ATOM 8716 O O . ILE A 1 60 ? -6.367 4.935 -3.607 1.00 0.00 60 ILE A O 7
ATOM 8732 N N . ARG A 1 61 ? -5.740 6.724 -2.396 1.00 0.00 61 ARG A N 7
ATOM 8733 C CA . ARG A 1 61 ? -7.048 6.915 -1.784 1.00 0.00 61 ARG A CA 7
ATOM 8734 C C . ARG A 1 61 ? -7.613 8.270 -2.182 1.00 0.00 61 ARG A C 7
ATOM 8735 O O . ARG A 1 61 ? -6.884 9.259 -2.239 1.00 0.00 61 ARG A O 7
ATOM 8756 N N . LYS A 1 62 ? -8.905 8.312 -2.480 1.00 0.00 62 LYS A N 7
ATOM 8757 C CA . LYS A 1 62 ? -9.541 9.549 -2.902 1.00 0.00 62 LYS A CA 7
ATOM 8758 C C . LYS A 1 62 ? -10.561 10.032 -1.878 1.00 0.00 62 LYS A C 7
ATOM 8759 O O . LYS A 1 62 ? -11.366 9.252 -1.367 1.00 0.00 62 LYS A O 7
ATOM 8778 N N . SER A 1 63 ? -10.521 11.327 -1.591 1.00 0.00 63 SER A N 7
ATOM 8779 C CA . SER A 1 63 ? -11.442 11.939 -0.642 1.00 0.00 63 SER A CA 7
ATOM 8780 C C . SER A 1 63 ? -12.033 13.215 -1.229 1.00 0.00 63 SER A C 7
ATOM 8781 O O . SER A 1 63 ? -11.694 13.606 -2.347 1.00 0.00 63 SER A O 7
ATOM 8789 N N . PRO A 1 64 ? -12.902 13.905 -0.476 1.00 0.00 64 PRO A N 7
ATOM 8790 C CA . PRO A 1 64 ? -13.532 15.141 -0.944 1.00 0.00 64 PRO A CA 7
ATOM 8791 C C . PRO A 1 64 ? -12.497 16.207 -1.281 1.00 0.00 64 PRO A C 7
ATOM 8792 O O . PRO A 1 64 ? -11.550 16.425 -0.526 1.00 0.00 64 PRO A O 7
ATOM 8803 N N . THR A 1 65 ? -12.672 16.850 -2.431 1.00 0.00 65 THR A N 7
ATOM 8804 C CA . THR A 1 65 ? -11.734 17.870 -2.897 1.00 0.00 65 THR A CA 7
ATOM 8805 C C . THR A 1 65 ? -10.460 17.217 -3.426 1.00 0.00 65 THR A C 7
ATOM 8806 O O . THR A 1 65 ? -10.446 16.025 -3.732 1.00 0.00 65 THR A O 7
ATOM 8817 N N . ALA A 1 66 ? -9.394 18.001 -3.533 1.00 0.00 66 ALA A N 7
ATOM 8818 C CA . ALA A 1 66 ? -8.121 17.492 -4.031 1.00 0.00 66 ALA A CA 7
ATOM 8819 C C . ALA A 1 66 ? -7.302 16.863 -2.907 1.00 0.00 66 ALA A C 7
ATOM 8820 O O . ALA A 1 66 ? -6.148 17.231 -2.687 1.00 0.00 66 ALA A O 7
ATOM 8827 N N . GLU A 1 67 ? -7.907 15.915 -2.198 1.00 0.00 67 GLU A N 7
ATOM 8828 C CA . GLU A 1 67 ? -7.233 15.240 -1.094 1.00 0.00 67 GLU A CA 7
ATOM 8829 C C . GLU A 1 67 ? -7.099 13.743 -1.359 1.00 0.00 67 GLU A C 7
ATOM 8830 O O . GLU A 1 67 ? -8.075 12.999 -1.273 1.00 0.00 67 GLU A O 7
ATOM 8842 N N . GLU A 1 68 ? -5.880 13.306 -1.658 1.00 0.00 68 GLU A N 7
ATOM 8843 C CA . GLU A 1 68 ? -5.617 11.897 -1.922 1.00 0.00 68 GLU A CA 7
ATOM 8844 C C . GLU A 1 68 ? -4.612 11.330 -0.924 1.00 0.00 68 GLU A C 7
ATOM 8845 O O . GLU A 1 68 ? -3.747 12.049 -0.424 1.00 0.00 68 GLU A O 7
ATOM 8857 N N . PHE A 1 69 ? -4.724 10.035 -0.648 1.00 0.00 69 PHE A N 7
ATOM 8858 C CA . PHE A 1 69 ? -3.812 9.365 0.272 1.00 0.00 69 PHE A CA 7
ATOM 8859 C C . PHE A 1 69 ? -3.186 8.144 -0.389 1.00 0.00 69 PHE A C 7
ATOM 8860 O O . PHE A 1 69 ? -3.882 7.199 -0.757 1.00 0.00 69 PHE A O 7
ATOM 8877 N N . VAL A 1 70 ? -1.866 8.164 -0.529 1.00 0.00 70 VAL A N 7
ATOM 8878 C CA . VAL A 1 70 ? -1.153 7.062 -1.160 1.00 0.00 70 VAL A CA 7
ATOM 8879 C C . VAL A 1 70 ? -0.218 6.363 -0.176 1.00 0.00 70 VAL A C 7
ATOM 8880 O O . VAL A 1 70 ? 0.462 7.012 0.619 1.00 0.00 70 VAL A O 7
ATOM 8893 N N . THR A 1 71 ? -0.187 5.035 -0.246 1.00 0.00 71 THR A N 7
ATOM 8894 C CA . THR A 1 71 ? 0.671 4.241 0.627 1.00 0.00 71 THR A CA 7
ATOM 8895 C C . THR A 1 71 ? 1.408 3.169 -0.172 1.00 0.00 71 THR A C 7
ATOM 8896 O O . THR A 1 71 ? 0.799 2.431 -0.948 1.00 0.00 71 THR A O 7
ATOM 8907 N N . TYR A 1 72 ? 2.724 3.098 0.011 1.00 0.00 72 TYR A N 7
ATOM 8908 C CA . TYR A 1 72 ? 3.546 2.124 -0.705 1.00 0.00 72 TYR A CA 7
ATOM 8909 C C . TYR A 1 72 ? 3.942 0.957 0.191 1.00 0.00 72 TYR A C 7
ATOM 8910 O O . TYR A 1 72 ? 4.211 1.128 1.379 1.00 0.00 72 TYR A O 7
ATOM 8928 N N . ARG A 1 73 ? 3.992 -0.230 -0.401 1.00 0.00 73 ARG A N 7
ATOM 8929 C CA . ARG A 1 73 ? 4.403 -1.431 0.316 1.00 0.00 73 ARG A CA 7
ATOM 8930 C C . ARG A 1 73 ? 5.363 -2.243 -0.544 1.00 0.00 73 ARG A C 7
ATOM 8931 O O . ARG A 1 73 ? 5.076 -2.526 -1.705 1.00 0.00 73 ARG A O 7
ATOM 8952 N N . LEU A 1 74 ? 6.498 -2.619 0.034 1.00 0.00 74 LEU A N 7
ATOM 8953 C CA . LEU A 1 74 ? 7.521 -3.359 -0.697 1.00 0.00 74 LEU A CA 7
ATOM 8954 C C . LEU A 1 74 ? 7.427 -4.854 -0.425 1.00 0.00 74 LEU A C 7
ATOM 8955 O O . LEU A 1 74 ? 7.507 -5.290 0.724 1.00 0.00 74 LEU A O 7
ATOM 8971 N N . VAL A 1 75 ? 7.283 -5.642 -1.488 1.00 0.00 75 VAL A N 7
ATOM 8972 C CA . VAL A 1 75 ? 7.228 -7.092 -1.347 1.00 0.00 75 VAL A CA 7
ATOM 8973 C C . VAL A 1 75 ? 8.598 -7.624 -0.941 1.00 0.00 75 VAL A C 7
ATOM 8974 O O . VAL A 1 75 ? 9.574 -7.487 -1.677 1.00 0.00 75 VAL A O 7
ATOM 8987 N N . GLN A 1 76 ? 8.664 -8.211 0.247 1.00 0.00 76 GLN A N 7
ATOM 8988 C CA . GLN A 1 76 ? 9.920 -8.727 0.781 1.00 0.00 76 GLN A CA 7
ATOM 8989 C C . GLN A 1 76 ? 9.801 -10.206 1.141 1.00 0.00 76 GLN A C 7
ATOM 8990 O O . GLN A 1 76 ? 8.710 -10.705 1.398 1.00 0.00 76 GLN A O 7
ATOM 9004 N N . ASP A 1 77 ? 10.930 -10.906 1.149 1.00 0.00 77 ASP A N 7
ATOM 9005 C CA . ASP A 1 77 ? 10.938 -12.324 1.486 1.00 0.00 77 ASP A CA 7
ATOM 9006 C C . ASP A 1 77 ? 11.037 -12.521 2.996 1.00 0.00 77 ASP A C 7
ATOM 9007 O O . ASP A 1 77 ? 10.878 -11.526 3.734 1.00 0.00 77 ASP A O 7
ATOM 9017 N N . MET A 1 1 ? -6.841 -14.412 -9.247 1.00 0.00 1 MET A N 8
ATOM 9018 C CA . MET A 1 1 ? -6.971 -12.937 -9.365 1.00 0.00 1 MET A CA 8
ATOM 9019 C C . MET A 1 1 ? -8.220 -12.552 -10.152 1.00 0.00 1 MET A C 8
ATOM 9020 O O . MET A 1 1 ? -8.302 -12.787 -11.358 1.00 0.00 1 MET A O 8
ATOM 9036 N N . LYS A 1 2 ? -9.191 -11.963 -9.462 1.00 0.00 2 LYS A N 8
ATOM 9037 C CA . LYS A 1 2 ? -10.435 -11.546 -10.096 1.00 0.00 2 LYS A CA 8
ATOM 9038 C C . LYS A 1 2 ? -10.301 -10.151 -10.696 1.00 0.00 2 LYS A C 8
ATOM 9039 O O . LYS A 1 2 ? -9.868 -9.215 -10.026 1.00 0.00 2 LYS A O 8
ATOM 9058 N N . ARG A 1 3 ? -10.676 -10.020 -11.964 1.00 0.00 3 ARG A N 8
ATOM 9059 C CA . ARG A 1 3 ? -10.599 -8.739 -12.657 1.00 0.00 3 ARG A CA 8
ATOM 9060 C C . ARG A 1 3 ? -11.803 -7.865 -12.322 1.00 0.00 3 ARG A C 8
ATOM 9061 O O . ARG A 1 3 ? -12.723 -8.300 -11.629 1.00 0.00 3 ARG A O 8
ATOM 9082 N N . GLU A 1 4 ? -11.792 -6.633 -12.819 1.00 0.00 4 GLU A N 8
ATOM 9083 C CA . GLU A 1 4 ? -12.888 -5.702 -12.575 1.00 0.00 4 GLU A CA 8
ATOM 9084 C C . GLU A 1 4 ? -13.379 -5.084 -13.879 1.00 0.00 4 GLU A C 8
ATOM 9085 O O . GLU A 1 4 ? -13.082 -5.581 -14.965 1.00 0.00 4 GLU A O 8
ATOM 9097 N N . ILE A 1 5 ? -14.121 -3.987 -13.763 1.00 0.00 5 ILE A N 8
ATOM 9098 C CA . ILE A 1 5 ? -14.648 -3.295 -14.931 1.00 0.00 5 ILE A CA 8
ATOM 9099 C C . ILE A 1 5 ? -14.669 -1.786 -14.714 1.00 0.00 5 ILE A C 8
ATOM 9100 O O . ILE A 1 5 ? -15.735 -1.168 -14.687 1.00 0.00 5 ILE A O 8
ATOM 9116 N N . LEU A 1 6 ? -13.488 -1.195 -14.568 1.00 0.00 6 LEU A N 8
ATOM 9117 C CA . LEU A 1 6 ? -13.373 0.244 -14.363 1.00 0.00 6 LEU A CA 8
ATOM 9118 C C . LEU A 1 6 ? -13.981 0.659 -13.028 1.00 0.00 6 LEU A C 8
ATOM 9119 O O . LEU A 1 6 ? -14.444 1.788 -12.871 1.00 0.00 6 LEU A O 8
ATOM 9135 N N . LYS A 1 7 ? -13.977 -0.259 -12.069 1.00 0.00 7 LYS A N 8
ATOM 9136 C CA . LYS A 1 7 ? -14.532 0.017 -10.749 1.00 0.00 7 LYS A CA 8
ATOM 9137 C C . LYS A 1 7 ? -13.533 0.781 -9.885 1.00 0.00 7 LYS A C 8
ATOM 9138 O O . LYS A 1 7 ? -12.365 0.406 -9.790 1.00 0.00 7 LYS A O 8
ATOM 9157 N N . HIS A 1 8 ? -14.003 1.856 -9.262 1.00 0.00 8 HIS A N 8
ATOM 9158 C CA . HIS A 1 8 ? -13.155 2.679 -8.408 1.00 0.00 8 HIS A CA 8
ATOM 9159 C C . HIS A 1 8 ? -13.994 3.454 -7.398 1.00 0.00 8 HIS A C 8
ATOM 9160 O O . HIS A 1 8 ? -13.746 4.633 -7.145 1.00 0.00 8 HIS A O 8
ATOM 9175 N N . GLN A 1 9 ? -14.991 2.785 -6.828 1.00 0.00 9 GLN A N 8
ATOM 9176 C CA . GLN A 1 9 ? -15.873 3.413 -5.851 1.00 0.00 9 GLN A CA 8
ATOM 9177 C C . GLN A 1 9 ? -15.383 3.157 -4.428 1.00 0.00 9 GLN A C 8
ATOM 9178 O O . GLN A 1 9 ? -15.350 4.067 -3.601 1.00 0.00 9 GLN A O 8
ATOM 9192 N 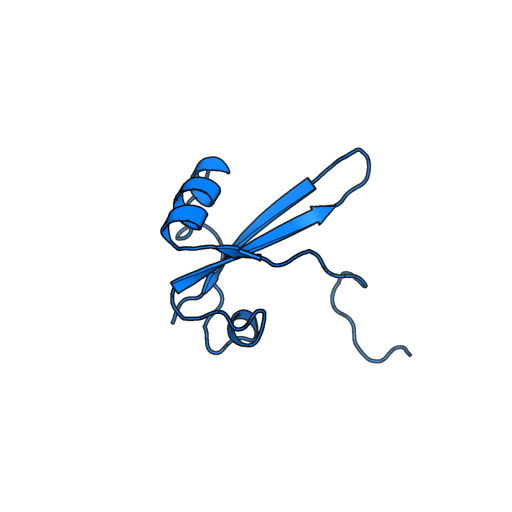N . LEU A 1 10 ? -15.005 1.913 -4.152 1.00 0.00 10 LEU A N 8
ATOM 9193 C CA . LEU A 1 10 ? -14.521 1.538 -2.828 1.00 0.00 10 LEU A CA 8
ATOM 9194 C C . LEU A 1 10 ? -13.011 1.321 -2.840 1.00 0.00 10 LEU A C 8
ATOM 9195 O O . LEU A 1 10 ? -12.242 2.215 -2.487 1.00 0.00 10 LEU A O 8
ATOM 9211 N N . VAL A 1 11 ? -12.592 0.127 -3.247 1.00 0.00 11 VAL A N 8
ATOM 9212 C CA . VAL A 1 11 ? -11.174 -0.209 -3.301 1.00 0.00 11 VAL A CA 8
ATOM 9213 C C . VAL A 1 11 ? -10.399 0.787 -4.159 1.00 0.00 11 VAL A C 8
ATOM 9214 O O . VAL A 1 11 ? -10.920 1.311 -5.144 1.00 0.00 11 VAL A O 8
ATOM 9227 N N . PRO A 1 12 ? -9.136 1.057 -3.794 1.00 0.00 12 PRO A N 8
ATOM 9228 C CA . PRO A 1 12 ? -8.280 1.991 -4.525 1.00 0.00 12 PRO A CA 8
ATOM 9229 C C . PRO A 1 12 ? -7.640 1.354 -5.754 1.00 0.00 12 PRO A C 8
ATOM 9230 O O . PRO A 1 12 ? -8.042 0.274 -6.185 1.00 0.00 12 PRO A O 8
ATOM 9241 N N . GLU A 1 13 ? -6.638 2.027 -6.309 1.00 0.00 13 GLU A N 8
ATOM 9242 C CA . GLU A 1 13 ? -5.938 1.523 -7.484 1.00 0.00 13 GLU A CA 8
ATOM 9243 C C . GLU A 1 13 ? -4.591 0.922 -7.097 1.00 0.00 13 GLU A C 8
ATOM 9244 O O . GLU A 1 13 ? -3.813 1.538 -6.367 1.00 0.00 13 GLU A O 8
ATOM 9256 N N . HIS A 1 14 ? -4.325 -0.286 -7.583 1.00 0.00 14 HIS A N 8
ATOM 9257 C CA . HIS A 1 14 ? -3.072 -0.974 -7.280 1.00 0.00 14 HIS A CA 8
ATOM 9258 C C . HIS A 1 14 ? -2.140 -0.974 -8.487 1.00 0.00 14 HIS A C 8
ATOM 9259 O O . HIS A 1 14 ? -2.495 -1.463 -9.560 1.00 0.00 14 HIS A O 8
ATOM 9274 N N . VAL A 1 15 ? -0.942 -0.433 -8.298 1.00 0.00 15 VAL A N 8
ATOM 9275 C CA . VAL A 1 15 ? 0.053 -0.383 -9.362 1.00 0.00 15 VAL A CA 8
ATOM 9276 C C . VAL A 1 15 ? 1.382 -0.959 -8.881 1.00 0.00 15 VAL A C 8
ATOM 9277 O O . VAL A 1 15 ? 1.721 -0.852 -7.702 1.00 0.00 15 VAL A O 8
ATOM 9290 N N . ILE A 1 16 ? 2.126 -1.579 -9.791 1.00 0.00 16 ILE A N 8
ATOM 9291 C CA . ILE A 1 16 ? 3.416 -2.168 -9.443 1.00 0.00 16 ILE A CA 8
ATOM 9292 C C . ILE A 1 16 ? 4.566 -1.257 -9.866 1.00 0.00 16 ILE A C 8
ATOM 9293 O O . ILE A 1 16 ? 4.739 -0.956 -11.047 1.00 0.00 16 ILE A O 8
ATOM 9309 N N . LEU A 1 17 ? 5.365 -0.857 -8.887 1.00 0.00 17 LEU A N 8
ATOM 9310 C CA . LEU A 1 17 ? 6.500 0.019 -9.121 1.00 0.00 17 LEU A CA 8
ATOM 9311 C C . LEU A 1 17 ? 7.817 -0.727 -9.010 1.00 0.00 17 LEU A C 8
ATOM 9312 O O . LEU A 1 17 ? 7.943 -1.675 -8.234 1.00 0.00 17 LEU A O 8
ATOM 9328 N N . ASN A 1 18 ? 8.809 -0.265 -9.755 1.00 0.00 18 ASN A N 8
ATOM 9329 C CA . ASN A 1 18 ? 10.141 -0.834 -9.672 1.00 0.00 18 ASN A CA 8
ATOM 9330 C C . ASN A 1 18 ? 10.846 -0.272 -8.446 1.00 0.00 18 ASN A C 8
ATOM 9331 O O . ASN A 1 18 ? 10.652 0.891 -8.093 1.00 0.00 18 ASN A O 8
ATOM 9342 N N . GLU A 1 19 ? 11.653 -1.095 -7.785 1.00 0.00 19 GLU A N 8
ATOM 9343 C CA . GLU A 1 19 ? 12.355 -0.660 -6.580 1.00 0.00 19 GLU A CA 8
ATOM 9344 C C . GLU A 1 19 ? 12.988 0.713 -6.778 1.00 0.00 19 GLU A C 8
ATOM 9345 O O . GLU A 1 19 ? 13.007 1.531 -5.861 1.00 0.00 19 GLU A O 8
ATOM 9357 N N . SER A 1 20 ? 13.459 0.974 -7.993 1.00 0.00 20 SER A N 8
ATOM 9358 C CA . SER A 1 20 ? 14.054 2.265 -8.318 1.00 0.00 20 SER A CA 8
ATOM 9359 C C . SER A 1 20 ? 12.976 3.337 -8.431 1.00 0.00 20 SER A C 8
ATOM 9360 O O . SER A 1 20 ? 13.067 4.395 -7.805 1.00 0.00 20 SER A O 8
ATOM 9368 N N . GLU A 1 21 ? 11.945 3.050 -9.223 1.00 0.00 21 GLU A N 8
ATOM 9369 C CA . GLU A 1 21 ? 10.835 3.977 -9.398 1.00 0.00 21 GLU A CA 8
ATOM 9370 C C . GLU A 1 21 ? 10.171 4.268 -8.066 1.00 0.00 21 GLU A C 8
ATOM 9371 O O . GLU A 1 21 ? 9.974 5.423 -7.692 1.00 0.00 21 GLU A O 8
ATOM 9383 N N . ALA A 1 22 ? 9.833 3.205 -7.352 1.00 0.00 22 ALA A N 8
ATOM 9384 C CA . ALA A 1 22 ? 9.196 3.329 -6.055 1.00 0.00 22 ALA A CA 8
ATOM 9385 C C . ALA A 1 22 ? 10.152 3.942 -5.041 1.00 0.00 22 ALA A C 8
ATOM 9386 O O . ALA A 1 22 ? 9.726 4.564 -4.068 1.00 0.00 22 ALA A O 8
ATOM 9393 N N . LYS A 1 23 ? 11.446 3.750 -5.270 1.00 0.00 23 LYS A N 8
ATOM 9394 C CA . LYS A 1 23 ? 12.460 4.283 -4.372 1.00 0.00 23 LYS A CA 8
ATOM 9395 C C . LYS A 1 23 ? 12.363 5.798 -4.277 1.00 0.00 23 LYS A C 8
ATOM 9396 O O . LYS A 1 23 ? 12.315 6.350 -3.178 1.00 0.00 23 LYS A O 8
ATOM 9415 N N . ARG A 1 24 ? 12.329 6.477 -5.422 1.00 0.00 24 ARG A N 8
ATOM 9416 C CA . ARG A 1 24 ? 12.215 7.929 -5.407 1.00 0.00 24 ARG A CA 8
ATOM 9417 C C . ARG A 1 24 ? 10.855 8.344 -4.879 1.00 0.00 24 ARG A C 8
ATOM 9418 O O . ARG A 1 24 ? 10.747 9.294 -4.116 1.00 0.00 24 ARG A O 8
ATOM 9439 N N . VAL A 1 25 ? 9.819 7.626 -5.291 1.00 0.00 25 VAL A N 8
ATOM 9440 C CA . VAL A 1 25 ? 8.465 7.927 -4.849 1.00 0.00 25 VAL A CA 8
ATOM 9441 C C . VAL A 1 25 ? 8.379 7.892 -3.330 1.00 0.00 25 VAL A C 8
ATOM 9442 O O . VAL A 1 25 ? 7.957 8.859 -2.697 1.00 0.00 25 VAL A O 8
ATOM 9455 N N . LEU A 1 26 ? 8.800 6.774 -2.747 1.00 0.00 26 LEU A N 8
ATOM 9456 C CA . LEU A 1 26 ? 8.786 6.620 -1.302 1.00 0.00 26 LEU A CA 8
ATOM 9457 C C . LEU A 1 26 ? 9.486 7.798 -0.637 1.00 0.00 26 LEU A C 8
ATOM 9458 O O . LEU A 1 26 ? 8.906 8.481 0.207 1.00 0.00 26 LEU A O 8
ATOM 9474 N N . LYS A 1 27 ? 10.724 8.054 -1.050 1.00 0.00 27 LYS A N 8
ATOM 9475 C CA . LYS A 1 27 ? 11.482 9.176 -0.514 1.00 0.00 27 LYS A CA 8
ATOM 9476 C C . LYS A 1 27 ? 10.787 10.488 -0.864 1.00 0.00 27 LYS A C 8
ATOM 9477 O O . LYS A 1 27 ? 10.812 11.449 -0.094 1.00 0.00 27 LYS A O 8
ATOM 9496 N N . GLU A 1 28 ? 10.162 10.508 -2.038 1.00 0.00 28 GLU A N 8
ATOM 9497 C CA . GLU A 1 28 ? 9.438 11.677 -2.519 1.00 0.00 28 GLU A CA 8
ATOM 9498 C C . GLU A 1 28 ? 8.233 11.956 -1.631 1.00 0.00 28 GLU A C 8
ATOM 9499 O O . GLU A 1 28 ? 7.930 13.105 -1.307 1.00 0.00 28 GLU A O 8
ATOM 9511 N N . LEU A 1 29 ? 7.558 10.884 -1.237 1.00 0.00 29 LEU A N 8
ATOM 9512 C CA . LEU A 1 29 ? 6.382 10.972 -0.382 1.00 0.00 29 LEU A CA 8
ATOM 9513 C C . LEU A 1 29 ? 6.737 11.420 1.036 1.00 0.00 29 LEU A C 8
ATOM 9514 O O . LEU A 1 29 ? 5.848 11.675 1.848 1.00 0.00 29 LEU A O 8
ATOM 9530 N N . ASP A 1 30 ? 8.038 11.509 1.330 1.00 0.00 30 ASP A N 8
ATOM 9531 C CA . ASP A 1 30 ? 8.523 11.905 2.656 1.00 0.00 30 ASP A CA 8
ATOM 9532 C C . ASP A 1 30 ? 8.582 10.699 3.586 1.00 0.00 30 ASP A C 8
ATOM 9533 O O . ASP A 1 30 ? 8.364 10.817 4.793 1.00 0.00 30 ASP A O 8
ATOM 9542 N N . ALA A 1 31 ? 8.891 9.543 3.011 1.00 0.00 31 ALA A N 8
ATOM 9543 C CA . ALA A 1 31 ? 9.008 8.306 3.773 1.00 0.00 31 ALA A CA 8
ATOM 9544 C C . ALA A 1 31 ? 9.955 7.340 3.077 1.00 0.00 31 ALA A C 8
ATOM 9545 O O . ALA A 1 31 ? 10.327 7.544 1.922 1.00 0.00 31 ALA A O 8
ATOM 9552 N N . HIS A 1 32 ? 10.341 6.286 3.779 1.00 0.00 32 HIS A N 8
ATOM 9553 C CA . HIS A 1 32 ? 11.226 5.283 3.213 1.00 0.00 32 HIS A CA 8
ATOM 9554 C C . HIS A 1 32 ? 10.660 3.886 3.433 1.00 0.00 32 HIS A C 8
ATOM 9555 O O . HIS A 1 32 ? 9.859 3.667 4.341 1.00 0.00 32 HIS A O 8
ATOM 9570 N N . PRO A 1 33 ? 10.993 2.943 2.538 1.00 0.00 33 PRO A N 8
ATOM 9571 C CA . PRO A 1 33 ? 10.480 1.576 2.602 1.00 0.00 33 PRO A CA 8
ATOM 9572 C C . PRO A 1 33 ? 10.700 0.936 3.966 1.00 0.00 33 PRO A C 8
ATOM 9573 O O . PRO A 1 33 ? 9.847 0.196 4.457 1.00 0.00 33 PRO A O 8
ATOM 9584 N N . GLU A 1 34 ? 11.822 1.259 4.597 1.00 0.00 34 GLU A N 8
ATOM 9585 C CA . GLU A 1 34 ? 12.106 0.750 5.931 1.00 0.00 34 GLU A CA 8
ATOM 9586 C C . GLU A 1 34 ? 10.984 1.157 6.875 1.00 0.00 34 GLU A C 8
ATOM 9587 O O . GLU A 1 34 ? 10.568 0.386 7.741 1.00 0.00 34 GLU A O 8
ATOM 9599 N N . GLN A 1 35 ? 10.475 2.365 6.665 1.00 0.00 35 GLN A N 8
ATOM 9600 C CA . GLN A 1 35 ? 9.377 2.892 7.457 1.00 0.00 35 GLN A CA 8
ATOM 9601 C C . GLN A 1 35 ? 8.058 2.280 7.015 1.00 0.00 35 GLN A C 8
ATOM 9602 O O . GLN A 1 35 ? 7.330 1.687 7.812 1.00 0.00 35 GLN A O 8
ATOM 9616 N N . LEU A 1 36 ? 7.770 2.424 5.733 1.00 0.00 36 LEU A N 8
ATOM 9617 C CA . LEU A 1 36 ? 6.544 1.889 5.152 1.00 0.00 36 LEU A CA 8
ATOM 9618 C C . LEU A 1 36 ? 6.334 0.431 5.555 1.00 0.00 36 LEU A C 8
ATOM 9619 O O . LEU A 1 36 ? 7.287 -0.274 5.885 1.00 0.00 36 LEU A O 8
ATOM 9635 N N . PRO A 1 37 ? 5.079 -0.045 5.505 1.00 0.00 37 PRO A N 8
ATOM 9636 C CA . PRO A 1 37 ? 4.746 -1.434 5.837 1.00 0.00 37 PRO A CA 8
ATOM 9637 C C . PRO A 1 37 ? 5.181 -2.400 4.740 1.00 0.00 37 PRO A C 8
ATOM 9638 O O . PRO A 1 37 ? 5.071 -2.092 3.553 1.00 0.00 37 PRO A O 8
ATOM 9649 N N . LYS A 1 38 ? 5.675 -3.566 5.139 1.00 0.00 38 LYS A N 8
ATOM 9650 C CA . LYS A 1 38 ? 6.134 -4.565 4.181 1.00 0.00 38 LYS A CA 8
ATOM 9651 C C . LYS A 1 38 ? 5.368 -5.870 4.331 1.00 0.00 38 LYS A C 8
ATOM 9652 O O . LYS A 1 38 ? 5.296 -6.440 5.420 1.00 0.00 38 LYS A O 8
ATOM 9671 N N . ILE A 1 39 ? 4.806 -6.346 3.225 1.00 0.00 39 ILE A N 8
ATOM 9672 C CA . ILE A 1 39 ? 4.072 -7.598 3.228 1.00 0.00 39 ILE A CA 8
ATOM 9673 C C . ILE A 1 39 ? 4.875 -8.690 2.539 1.00 0.00 39 ILE A C 8
ATOM 9674 O O . ILE A 1 39 ? 5.387 -8.502 1.438 1.00 0.00 39 ILE A O 8
ATOM 9690 N N . LYS A 1 40 ? 5.018 -9.816 3.221 1.00 0.00 40 LYS A N 8
ATOM 9691 C CA . LYS A 1 40 ? 5.807 -10.931 2.716 1.00 0.00 40 LYS A CA 8
ATOM 9692 C C . LYS A 1 40 ? 5.276 -11.445 1.385 1.00 0.00 40 LYS A C 8
ATOM 9693 O O . LYS A 1 40 ? 4.093 -11.302 1.077 1.00 0.00 40 LYS A O 8
ATOM 9712 N N . THR A 1 41 ? 6.158 -12.054 0.599 1.00 0.00 41 THR A N 8
ATOM 9713 C CA . THR A 1 41 ? 5.766 -12.617 -0.684 1.00 0.00 41 THR A CA 8
ATOM 9714 C C . THR A 1 41 ? 4.779 -13.764 -0.480 1.00 0.00 41 THR A C 8
ATOM 9715 O O . THR A 1 41 ? 3.979 -14.073 -1.363 1.00 0.00 41 THR A O 8
ATOM 9726 N N . THR A 1 42 ? 4.826 -14.378 0.700 1.00 0.00 42 THR A N 8
ATOM 9727 C CA . THR A 1 42 ? 3.895 -15.446 1.040 1.00 0.00 42 THR A CA 8
ATOM 9728 C C . THR A 1 42 ? 2.509 -14.863 1.292 1.00 0.00 42 THR A C 8
ATOM 9729 O O . THR A 1 42 ? 1.492 -15.513 1.051 1.00 0.00 42 THR A O 8
ATOM 9740 N N . ASP A 1 43 ? 2.486 -13.609 1.737 1.00 0.00 43 ASP A N 8
ATOM 9741 C CA . ASP A 1 43 ? 1.240 -12.896 1.988 1.00 0.00 43 ASP A CA 8
ATOM 9742 C C . ASP A 1 43 ? 0.546 -12.554 0.676 1.00 0.00 43 ASP A C 8
ATOM 9743 O O . ASP A 1 43 ? 1.178 -12.508 -0.380 1.00 0.00 43 ASP A O 8
ATOM 9752 N N . PRO A 1 44 ? -0.786 -12.386 0.715 1.00 0.00 44 PRO A N 8
ATOM 9753 C CA . PRO A 1 44 ? -1.584 -12.044 -0.468 1.00 0.00 44 PRO A CA 8
ATOM 9754 C C . PRO A 1 44 ? -0.982 -10.893 -1.264 1.00 0.00 44 PRO A C 8
ATOM 9755 O O . PRO A 1 44 ? -1.247 -10.751 -2.458 1.00 0.00 44 PRO A O 8
ATOM 9766 N N . VAL A 1 45 ? -0.115 -10.117 -0.623 1.00 0.00 45 VAL A N 8
ATOM 9767 C CA . VAL A 1 45 ?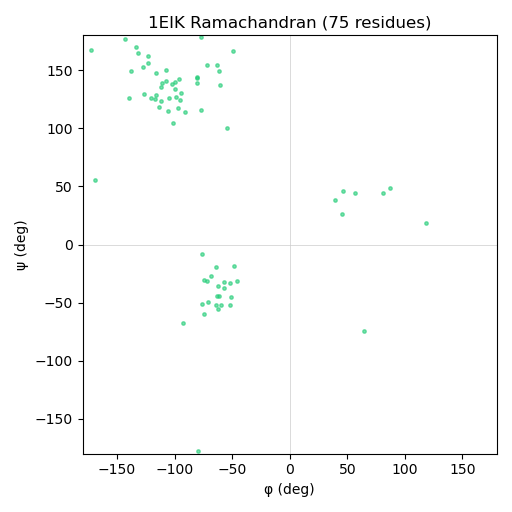 0.530 -8.997 -1.285 1.00 0.00 45 VAL A CA 8
ATOM 9768 C C . VAL A 1 45 ? 1.160 -9.442 -2.603 1.00 0.00 45 VAL A C 8
ATOM 9769 O O . VAL A 1 45 ? 1.004 -8.787 -3.633 1.00 0.00 45 VAL A O 8
ATOM 9782 N N . ALA A 1 46 ? 1.868 -10.567 -2.558 1.00 0.00 46 ALA A N 8
ATOM 9783 C CA . ALA A 1 46 ? 2.492 -11.124 -3.748 1.00 0.00 46 ALA A CA 8
ATOM 9784 C C . ALA A 1 46 ? 1.433 -11.698 -4.677 1.00 0.00 46 ALA A C 8
ATOM 9785 O O . ALA A 1 46 ? 1.438 -11.435 -5.880 1.00 0.00 46 ALA A O 8
ATOM 9792 N N . LYS A 1 47 ? 0.512 -12.468 -4.105 1.00 0.00 47 LYS A N 8
ATOM 9793 C CA . LYS A 1 47 ? -0.585 -13.040 -4.874 1.00 0.00 47 LYS A CA 8
ATOM 9794 C C . LYS A 1 47 ? -1.317 -11.933 -5.618 1.00 0.00 47 LYS A C 8
ATOM 9795 O O . LYS A 1 47 ? -1.816 -12.131 -6.726 1.00 0.00 47 LYS A O 8
ATOM 9814 N N . ALA A 1 48 ? -1.356 -10.758 -4.998 1.00 0.00 48 ALA A N 8
ATOM 9815 C CA . ALA A 1 48 ? -1.977 -9.593 -5.600 1.00 0.00 48 ALA A CA 8
ATOM 9816 C C . ALA A 1 48 ? -1.059 -8.997 -6.658 1.00 0.00 48 ALA A C 8
ATOM 9817 O O . ALA A 1 48 ? 0.160 -8.969 -6.492 1.00 0.00 48 ALA A O 8
ATOM 9824 N N . ILE A 1 49 ? -1.649 -8.552 -7.758 1.00 0.00 49 ILE A N 8
ATOM 9825 C CA . ILE A 1 49 ? -0.890 -7.981 -8.871 1.00 0.00 49 ILE A CA 8
ATOM 9826 C C . ILE A 1 49 ? 0.355 -8.811 -9.189 1.00 0.00 49 ILE A C 8
ATOM 9827 O O . ILE A 1 49 ? 1.343 -8.291 -9.704 1.00 0.00 49 ILE A O 8
ATOM 9843 N N . GLY A 1 50 ? 0.299 -10.108 -8.880 1.00 0.00 50 GLY A N 8
ATOM 9844 C CA . GLY A 1 50 ? 1.417 -10.999 -9.152 1.00 0.00 50 GLY A CA 8
ATOM 9845 C C . GLY A 1 50 ? 2.768 -10.380 -8.844 1.00 0.00 50 GLY A C 8
ATOM 9846 O O . GLY A 1 50 ? 3.714 -10.525 -9.621 1.00 0.00 50 GLY A O 8
ATOM 9850 N N . ALA A 1 51 ? 2.864 -9.687 -7.714 1.00 0.00 51 ALA A N 8
ATOM 9851 C CA . ALA A 1 51 ? 4.115 -9.043 -7.327 1.00 0.00 51 ALA A CA 8
ATOM 9852 C C . ALA A 1 51 ? 5.153 -10.052 -6.890 1.00 0.00 51 ALA A C 8
ATOM 9853 O O . ALA A 1 51 ? 4.854 -11.018 -6.186 1.00 0.00 51 ALA A O 8
ATOM 9860 N N . LYS A 1 52 ? 6.384 -9.788 -7.279 1.00 0.00 52 LYS A N 8
ATOM 9861 C CA . LYS A 1 52 ? 7.505 -10.605 -6.878 1.00 0.00 52 LYS A CA 8
ATOM 9862 C C . LYS A 1 52 ? 8.315 -9.853 -5.840 1.00 0.00 52 LYS A C 8
ATOM 9863 O O . LYS A 1 52 ? 8.123 -8.654 -5.649 1.00 0.00 52 LYS A O 8
ATOM 9882 N N . ARG A 1 53 ? 9.160 -10.557 -5.117 1.00 0.00 53 ARG A N 8
ATOM 9883 C CA . ARG A 1 53 ? 9.946 -9.916 -4.096 1.00 0.00 53 ARG A CA 8
ATOM 9884 C C . ARG A 1 53 ? 10.782 -8.785 -4.671 1.00 0.00 53 ARG A C 8
ATOM 9885 O O . ARG A 1 53 ? 11.397 -8.922 -5.729 1.00 0.00 53 ARG A O 8
ATOM 9906 N N . GLY A 1 54 ? 10.769 -7.655 -3.975 1.00 0.00 54 GLY A N 8
ATOM 9907 C CA . GLY A 1 54 ? 11.501 -6.494 -4.433 1.00 0.00 54 GLY A CA 8
ATOM 9908 C C . GLY A 1 54 ? 10.626 -5.515 -5.205 1.00 0.00 54 GLY A C 8
ATOM 9909 O O . GLY A 1 54 ? 11.103 -4.473 -5.651 1.00 0.00 54 GLY A O 8
ATOM 9913 N N . ASP A 1 55 ? 9.343 -5.851 -5.369 1.00 0.00 55 ASP A N 8
ATOM 9914 C CA . ASP A 1 55 ? 8.416 -4.994 -6.100 1.00 0.00 55 ASP A CA 8
ATOM 9915 C C . ASP A 1 55 ? 7.510 -4.224 -5.147 1.00 0.00 55 ASP A C 8
ATOM 9916 O O . ASP A 1 55 ? 6.814 -4.816 -4.322 1.00 0.00 55 ASP A O 8
ATOM 9925 N N . ILE A 1 56 ? 7.487 -2.903 -5.296 1.00 0.00 56 ILE A N 8
ATOM 9926 C CA . ILE A 1 56 ? 6.638 -2.060 -4.467 1.00 0.00 56 ILE A CA 8
ATOM 9927 C C . ILE A 1 56 ? 5.331 -1.749 -5.189 1.00 0.00 56 ILE A C 8
ATOM 9928 O O . ILE A 1 56 ? 5.310 -1.567 -6.405 1.00 0.00 56 ILE A O 8
ATOM 9944 N N . VAL A 1 57 ? 4.241 -1.700 -4.432 1.00 0.00 57 VAL A N 8
ATOM 9945 C CA . VAL A 1 57 ? 2.930 -1.432 -5.005 1.00 0.00 57 VAL A CA 8
ATOM 9946 C C . VAL A 1 57 ? 2.459 -0.023 -4.674 1.00 0.00 57 VAL A C 8
ATOM 9947 O O . VAL A 1 57 ? 2.675 0.474 -3.568 1.00 0.00 57 VAL A O 8
ATOM 9960 N N . LYS A 1 58 ? 1.818 0.619 -5.645 1.00 0.00 58 LYS A N 8
ATOM 9961 C CA . LYS A 1 58 ? 1.329 1.978 -5.468 1.00 0.00 58 LYS A CA 8
ATOM 9962 C C . LYS A 1 58 ? -0.191 1.987 -5.276 1.00 0.00 58 LYS A C 8
ATOM 9963 O O . LYS A 1 58 ? -0.947 1.599 -6.167 1.00 0.00 58 LYS A O 8
ATOM 9982 N N . ILE A 1 59 ? -0.623 2.420 -4.098 1.00 0.00 59 ILE A N 8
ATOM 9983 C CA . ILE A 1 59 ? -2.044 2.520 -3.787 1.00 0.00 59 ILE A CA 8
ATOM 9984 C C . ILE A 1 59 ? -2.421 3.973 -3.529 1.00 0.00 59 ILE A C 8
ATOM 9985 O O . ILE A 1 59 ? -1.683 4.697 -2.866 1.00 0.00 59 ILE A O 8
ATOM 10001 N N . ILE A 1 60 ? -3.559 4.401 -4.063 1.00 0.00 60 ILE A N 8
ATOM 10002 C CA . ILE A 1 60 ? -4.005 5.779 -3.886 1.00 0.00 60 ILE A CA 8
ATOM 10003 C C . ILE A 1 60 ? -5.392 5.839 -3.254 1.00 0.00 60 ILE A C 8
ATOM 10004 O O . ILE A 1 60 ? -6.301 5.109 -3.650 1.00 0.00 60 ILE A O 8
ATOM 10020 N N . ARG A 1 61 ? -5.543 6.718 -2.269 1.00 0.00 61 ARG A N 8
ATOM 10021 C CA . ARG A 1 61 ? -6.814 6.892 -1.572 1.00 0.00 61 ARG A CA 8
ATOM 10022 C C . ARG A 1 61 ? -7.427 8.246 -1.910 1.00 0.00 61 ARG A C 8
ATOM 10023 O O . ARG A 1 61 ? -6.799 9.283 -1.713 1.00 0.00 61 ARG A O 8
ATOM 10044 N N . LYS A 1 62 ? -8.657 8.231 -2.412 1.00 0.00 62 LYS A N 8
ATOM 10045 C CA . LYS A 1 62 ? -9.337 9.463 -2.796 1.00 0.00 62 LYS A CA 8
ATOM 10046 C C . LYS A 1 62 ? -10.277 9.948 -1.696 1.00 0.00 62 LYS A C 8
ATOM 10047 O O . LYS A 1 62 ? -11.110 9.192 -1.197 1.00 0.00 62 LYS A O 8
ATOM 10066 N N . SER A 1 63 ? -10.154 11.226 -1.346 1.00 0.00 63 SER A N 8
ATOM 10067 C CA . SER A 1 63 ? -10.987 11.826 -0.316 1.00 0.00 63 SER A CA 8
ATOM 10068 C C . SER A 1 63 ? -11.801 12.987 -0.884 1.00 0.00 63 SER A C 8
ATOM 10069 O O . SER A 1 63 ? -11.715 13.295 -2.072 1.00 0.00 63 SER A O 8
ATOM 10077 N N . PRO A 1 64 ? -12.542 13.695 -0.015 1.00 0.00 64 PRO A N 8
ATOM 10078 C CA . PRO A 1 64 ? -13.315 14.869 -0.407 1.00 0.00 64 PRO A CA 8
ATOM 10079 C C . PRO A 1 64 ? -12.401 16.073 -0.621 1.00 0.00 64 PRO A C 8
ATOM 10080 O O . PRO A 1 64 ? -11.474 16.299 0.157 1.00 0.00 64 PRO A O 8
ATOM 10091 N N . THR A 1 65 ? -12.644 16.823 -1.692 1.00 0.00 65 THR A N 8
ATOM 10092 C CA . THR A 1 65 ? -11.818 17.987 -2.033 1.00 0.00 65 THR A CA 8
ATOM 10093 C C . THR A 1 65 ? -10.540 17.569 -2.770 1.00 0.00 65 THR A C 8
ATOM 10094 O O . THR A 1 65 ? -9.618 18.369 -2.926 1.00 0.00 65 THR A O 8
ATOM 10105 N N . ALA A 1 66 ? -10.496 16.316 -3.224 1.00 0.00 66 ALA A N 8
ATOM 10106 C CA . ALA A 1 66 ? -9.360 15.801 -3.987 1.00 0.00 66 ALA A CA 8
ATOM 10107 C C . ALA A 1 66 ? -8.139 15.514 -3.118 1.00 0.00 66 ALA A C 8
ATOM 10108 O O . ALA A 1 66 ? -7.006 15.658 -3.578 1.00 0.00 66 ALA A O 8
ATOM 10115 N N . GLU A 1 67 ? -8.352 15.075 -1.883 1.00 0.00 67 GLU A N 8
ATOM 10116 C CA . GLU A 1 67 ? -7.228 14.701 -1.030 1.00 0.00 67 GLU A CA 8
ATOM 10117 C C . GLU A 1 67 ? -6.804 13.279 -1.361 1.00 0.00 67 GLU A C 8
ATOM 10118 O O . GLU A 1 67 ? -7.452 12.315 -0.953 1.00 0.00 67 GLU A O 8
ATOM 10130 N N . GLU A 1 68 ? -5.725 13.154 -2.122 1.00 0.00 68 GLU A N 8
ATOM 10131 C CA . GLU A 1 68 ? -5.245 11.849 -2.543 1.00 0.00 68 GLU A CA 8
ATOM 10132 C C . GLU A 1 68 ? -4.149 11.341 -1.611 1.00 0.00 68 GLU A C 8
ATOM 10133 O O . GLU A 1 68 ? -3.080 11.941 -1.506 1.00 0.00 68 GLU A O 8
ATOM 10145 N N . PHE A 1 69 ? -4.427 10.228 -0.939 1.00 0.00 69 PHE A N 8
ATOM 10146 C CA . PHE A 1 69 ? -3.472 9.631 -0.013 1.00 0.00 69 PHE A CA 8
ATOM 10147 C C . PHE A 1 69 ? -2.875 8.361 -0.602 1.00 0.00 69 PHE A C 8
ATOM 10148 O O . PHE A 1 69 ? -3.583 7.390 -0.854 1.00 0.00 69 PHE A O 8
ATOM 10165 N N . VAL A 1 70 ? -1.565 8.368 -0.808 1.00 0.00 70 VAL A N 8
ATOM 10166 C CA . VAL A 1 70 ? -0.887 7.222 -1.398 1.00 0.00 70 VAL A CA 8
ATOM 10167 C C . VAL A 1 70 ? -0.098 6.433 -0.354 1.00 0.00 70 VAL A C 8
ATOM 10168 O O . VAL A 1 70 ? 0.571 7.007 0.507 1.00 0.00 70 VAL A O 8
ATOM 10181 N N . THR A 1 71 ? -0.173 5.108 -0.458 1.00 0.00 71 THR A N 8
ATOM 10182 C CA . THR A 1 71 ? 0.546 4.217 0.446 1.00 0.00 71 THR A CA 8
ATOM 10183 C C . THR A 1 71 ? 1.257 3.124 -0.348 1.00 0.00 71 THR A C 8
ATOM 10184 O O . THR A 1 71 ? 0.638 2.435 -1.159 1.00 0.00 71 THR A O 8
ATOM 10195 N N . TYR A 1 72 ? 2.560 2.980 -0.127 1.00 0.00 72 TYR A N 8
ATOM 10196 C CA . TYR A 1 72 ? 3.346 1.992 -0.859 1.00 0.00 72 TYR A CA 8
ATOM 10197 C C . TYR A 1 72 ? 3.687 0.782 0.001 1.00 0.00 72 TYR A C 8
ATOM 10198 O O . TYR A 1 72 ? 3.948 0.906 1.197 1.00 0.00 72 TYR A O 8
ATOM 10216 N N . ARG A 1 73 ? 3.701 -0.386 -0.632 1.00 0.00 73 ARG A N 8
ATOM 10217 C CA . ARG A 1 73 ? 4.071 -1.623 0.040 1.00 0.00 73 ARG A CA 8
ATOM 10218 C C . ARG A 1 73 ? 5.140 -2.344 -0.773 1.00 0.00 73 ARG A C 8
ATOM 10219 O O . ARG A 1 73 ? 4.970 -2.562 -1.970 1.00 0.00 73 ARG A O 8
ATOM 10240 N N . LEU A 1 74 ? 6.231 -2.721 -0.119 1.00 0.00 74 LEU A N 8
ATOM 10241 C CA . LEU A 1 74 ? 7.332 -3.399 -0.799 1.00 0.00 74 LEU A CA 8
ATOM 10242 C C . LEU A 1 74 ? 7.273 -4.903 -0.564 1.00 0.00 74 LEU A C 8
ATOM 10243 O O . LEU A 1 74 ? 7.332 -5.363 0.577 1.00 0.00 74 LEU A O 8
ATOM 10259 N N . VAL A 1 75 ? 7.172 -5.667 -1.647 1.00 0.00 75 VAL A N 8
ATOM 10260 C CA . VAL A 1 75 ? 7.131 -7.119 -1.545 1.00 0.00 75 VAL A CA 8
ATOM 10261 C C . VAL A 1 75 ? 8.487 -7.656 -1.093 1.00 0.00 75 VAL A C 8
ATOM 10262 O O . VAL A 1 75 ? 9.491 -7.513 -1.790 1.00 0.00 75 VAL A O 8
ATOM 10275 N N . GLN A 1 76 ? 8.500 -8.272 0.083 1.00 0.00 76 GLN A N 8
ATOM 10276 C CA . GLN A 1 76 ? 9.722 -8.821 0.660 1.00 0.00 76 GLN A CA 8
ATOM 10277 C C . GLN A 1 76 ? 9.548 -10.302 0.980 1.00 0.00 76 GLN A C 8
ATOM 10278 O O . GLN A 1 76 ? 8.427 -10.783 1.137 1.00 0.00 76 GLN A O 8
ATOM 10292 N N . ASP A 1 77 ? 10.657 -11.031 1.038 1.00 0.00 77 ASP A N 8
ATOM 10293 C CA . ASP A 1 77 ? 10.612 -12.457 1.339 1.00 0.00 77 ASP A CA 8
ATOM 10294 C C . ASP A 1 77 ? 10.971 -12.717 2.798 1.00 0.00 77 ASP A C 8
ATOM 10295 O O . ASP A 1 77 ? 10.716 -13.842 3.277 1.00 0.00 77 ASP A O 8
ATOM 10305 N N . MET A 1 1 ? -23.178 0.124 5.434 1.00 0.00 1 MET A N 9
ATOM 10306 C CA . MET A 1 1 ? -24.076 -0.315 6.534 1.00 0.00 1 MET A CA 9
ATOM 10307 C C . MET A 1 1 ? -24.480 -1.776 6.368 1.00 0.00 1 MET A C 9
ATOM 10308 O O . MET A 1 1 ? -24.925 -2.190 5.298 1.00 0.00 1 MET A O 9
ATOM 10324 N N . LYS A 1 2 ? -24.327 -2.552 7.436 1.00 0.00 2 LYS A N 9
ATOM 10325 C CA . LYS A 1 2 ? -24.683 -3.965 7.411 1.00 0.00 2 LYS A CA 9
ATOM 10326 C C . LYS A 1 2 ? -23.794 -4.735 6.440 1.00 0.00 2 LYS A C 9
ATOM 10327 O O . LYS A 1 2 ? -23.770 -4.449 5.243 1.00 0.00 2 LYS A O 9
ATOM 10346 N N . ARG A 1 3 ? -23.064 -5.715 6.964 1.00 0.00 3 ARG A N 9
ATOM 10347 C CA . ARG A 1 3 ? -22.170 -6.526 6.144 1.00 0.00 3 ARG A CA 9
ATOM 10348 C C . ARG A 1 3 ? -22.264 -7.999 6.529 1.00 0.00 3 ARG A C 9
ATOM 10349 O O . ARG A 1 3 ? -22.919 -8.354 7.509 1.00 0.00 3 ARG A O 9
ATOM 10370 N N . GLU A 1 4 ? -21.605 -8.852 5.751 1.00 0.00 4 GLU A N 9
ATOM 10371 C CA . GLU A 1 4 ? -21.618 -10.286 6.010 1.00 0.00 4 GLU A CA 9
ATOM 10372 C C . GLU A 1 4 ? -20.213 -10.869 5.961 1.00 0.00 4 GLU A C 9
ATOM 10373 O O . GLU A 1 4 ? -19.224 -10.137 5.900 1.00 0.00 4 GLU A O 9
ATOM 10385 N N . ILE A 1 5 ? -20.137 -12.194 5.974 1.00 0.00 5 ILE A N 9
ATOM 10386 C CA . ILE A 1 5 ? -18.860 -12.892 5.922 1.00 0.00 5 ILE A CA 9
ATOM 10387 C C . ILE A 1 5 ? -18.207 -12.740 4.552 1.00 0.00 5 ILE A C 9
ATOM 10388 O O . ILE A 1 5 ? -18.008 -13.722 3.835 1.00 0.00 5 ILE A O 9
ATOM 10404 N N . LEU A 1 6 ? -17.876 -11.504 4.191 1.00 0.00 6 LEU A N 9
ATOM 10405 C CA . LEU A 1 6 ? -17.244 -11.225 2.908 1.00 0.00 6 LEU A CA 9
ATOM 10406 C C . LEU A 1 6 ? -17.069 -9.723 2.701 1.00 0.00 6 LEU A C 9
ATOM 10407 O O . LEU A 1 6 ? -17.893 -8.925 3.147 1.00 0.00 6 LEU A O 9
ATOM 10423 N N . LYS A 1 7 ? -15.990 -9.348 2.024 1.00 0.00 7 LYS A N 9
ATOM 10424 C CA . LYS A 1 7 ? -15.705 -7.943 1.756 1.00 0.00 7 LYS A CA 9
ATOM 10425 C C . LYS A 1 7 ? -14.475 -7.797 0.867 1.00 0.00 7 LYS A C 9
ATOM 10426 O O . LYS A 1 7 ? -13.344 -7.774 1.353 1.00 0.00 7 LYS A O 9
ATOM 10445 N N . HIS A 1 8 ? -14.703 -7.701 -0.439 1.00 0.00 8 HIS A N 9
ATOM 10446 C CA . HIS A 1 8 ? -13.615 -7.560 -1.398 1.00 0.00 8 HIS A CA 9
ATOM 10447 C C . HIS A 1 8 ? -14.054 -6.736 -2.603 1.00 0.00 8 HIS A C 9
ATOM 10448 O O . HIS A 1 8 ? -13.612 -6.975 -3.727 1.00 0.00 8 HIS A O 9
ATOM 10463 N N . GLN A 1 9 ? -14.927 -5.764 -2.361 1.00 0.00 9 GLN A N 9
ATOM 10464 C CA . GLN A 1 9 ? -15.430 -4.904 -3.425 1.00 0.00 9 GLN A CA 9
ATOM 10465 C C . GLN A 1 9 ? -15.288 -3.433 -3.050 1.00 0.00 9 GLN A C 9
ATOM 10466 O O . GLN A 1 9 ? -16.139 -2.610 -3.386 1.00 0.00 9 GLN A O 9
ATOM 10480 N N . LEU A 1 10 ? -14.209 -3.110 -2.346 1.00 0.00 10 LEU A N 9
ATOM 10481 C CA . LEU A 1 10 ? -13.954 -1.739 -1.920 1.00 0.00 10 LEU A CA 9
ATOM 10482 C C . LEU A 1 10 ? -12.457 -1.465 -1.848 1.00 0.00 10 LEU A C 9
ATOM 10483 O O . LEU A 1 10 ? -12.004 -0.629 -1.067 1.00 0.00 10 LEU A O 9
ATOM 10499 N N . VAL A 1 11 ? -11.691 -2.179 -2.668 1.00 0.00 11 VAL A N 9
ATOM 10500 C CA . VAL A 1 11 ? -10.244 -2.018 -2.696 1.00 0.00 11 VAL A CA 9
ATOM 10501 C C . VAL A 1 11 ? -9.833 -0.870 -3.613 1.00 0.00 11 VAL A C 9
ATOM 10502 O O . VAL A 1 11 ? -10.508 -0.577 -4.600 1.00 0.00 11 VAL A O 9
ATOM 10515 N N . PRO A 1 12 ? -8.713 -0.202 -3.294 1.00 0.00 12 PRO A N 9
ATOM 10516 C CA . PRO A 1 12 ? -8.207 0.922 -4.086 1.00 0.00 12 PRO A CA 9
ATOM 10517 C C . PRO A 1 12 ? -7.500 0.464 -5.357 1.00 0.00 12 PRO A C 9
ATOM 10518 O O . PRO A 1 12 ? -7.590 -0.700 -5.745 1.00 0.00 12 PRO A O 9
ATOM 10529 N N . GLU A 1 13 ? -6.792 1.389 -5.998 1.00 0.00 13 GLU A N 9
ATOM 10530 C CA . GLU A 1 13 ? -6.051 1.079 -7.213 1.00 0.00 13 GLU A CA 9
ATOM 10531 C C . GLU A 1 13 ? -4.634 0.631 -6.873 1.00 0.00 13 GLU A C 9
ATOM 10532 O O . GLU A 1 13 ? -3.934 1.293 -6.105 1.00 0.00 13 GLU A O 9
ATOM 10544 N N . HIS A 1 14 ? -4.218 -0.500 -7.434 1.00 0.00 14 HIS A N 9
ATOM 10545 C CA . HIS A 1 14 ? -2.891 -1.038 -7.156 1.00 0.00 14 HIS A CA 9
ATOM 10546 C C . HIS A 1 14 ? -1.984 -0.964 -8.380 1.00 0.00 14 HIS A C 9
ATOM 10547 O O . HIS A 1 14 ? -2.372 -1.342 -9.485 1.00 0.00 14 HIS A O 9
ATOM 10562 N N . VAL A 1 15 ? -0.765 -0.485 -8.161 1.00 0.00 15 VAL A N 9
ATOM 10563 C CA . VAL A 1 15 ? 0.236 -0.377 -9.219 1.00 0.00 15 VAL A CA 9
ATOM 10564 C C . VAL A 1 15 ? 1.570 -0.921 -8.721 1.00 0.00 15 VAL A C 9
ATOM 10565 O O . VAL A 1 15 ? 1.851 -0.867 -7.530 1.00 0.00 15 VAL A O 9
ATOM 10578 N N . ILE A 1 16 ? 2.370 -1.490 -9.612 1.00 0.00 16 ILE A N 9
ATOM 10579 C CA . ILE A 1 16 ? 3.649 -2.059 -9.202 1.00 0.00 16 ILE A CA 9
ATOM 10580 C C . ILE A 1 16 ? 4.826 -1.182 -9.620 1.00 0.00 16 ILE A C 9
ATOM 10581 O O . ILE A 1 16 ? 5.145 -1.070 -10.804 1.00 0.00 16 ILE A O 9
ATOM 10597 N N . LEU A 1 17 ? 5.510 -0.623 -8.627 1.00 0.00 17 LEU A N 9
ATOM 10598 C CA . LEU A 1 17 ? 6.681 0.198 -8.862 1.00 0.00 17 LEU A CA 9
ATOM 10599 C C . LEU A 1 17 ? 7.897 -0.636 -9.194 1.00 0.00 17 LEU A C 9
ATOM 10600 O O . LEU A 1 17 ? 8.074 -1.733 -8.664 1.00 0.00 17 LEU A O 9
ATOM 10616 N N . ASN A 1 18 ? 8.804 -0.053 -9.957 1.00 0.00 18 ASN A N 9
ATOM 10617 C CA . ASN A 1 18 ? 10.110 -0.640 -10.128 1.00 0.00 18 ASN A CA 9
ATOM 10618 C C . ASN A 1 18 ? 10.951 -0.164 -8.952 1.00 0.00 18 ASN A C 9
ATOM 10619 O O . ASN A 1 18 ? 10.776 0.962 -8.489 1.00 0.00 18 ASN A O 9
ATOM 10630 N N . GLU A 1 19 ? 11.804 -1.025 -8.417 1.00 0.00 19 GLU A N 9
ATOM 10631 C CA . GLU A 1 19 ? 12.572 -0.676 -7.221 1.00 0.00 19 GLU A CA 9
ATOM 10632 C C . GLU A 1 19 ? 13.157 0.731 -7.318 1.00 0.00 19 GLU A C 9
ATOM 10633 O O . GLU A 1 19 ? 13.119 1.490 -6.351 1.00 0.00 19 GLU A O 9
ATOM 10645 N N . SER A 1 20 ? 13.625 1.102 -8.503 1.00 0.00 20 SER A N 9
ATOM 10646 C CA . SER A 1 20 ? 14.154 2.443 -8.715 1.00 0.00 20 SER A CA 9
ATOM 10647 C C . SER A 1 20 ? 13.024 3.470 -8.659 1.00 0.00 20 SER A C 9
ATOM 10648 O O . SER A 1 20 ? 13.129 4.493 -7.977 1.00 0.00 20 SER A O 9
ATOM 10656 N N . GLU A 1 21 ? 11.932 3.172 -9.359 1.00 0.00 21 GLU A N 9
ATOM 10657 C CA . GLU A 1 21 ? 10.776 4.053 -9.391 1.00 0.00 21 GLU A CA 9
ATOM 10658 C C . GLU A 1 21 ? 10.162 4.207 -8.007 1.00 0.00 21 GLU A C 9
ATOM 10659 O O . GLU A 1 21 ? 9.913 5.316 -7.549 1.00 0.00 21 GLU A O 9
ATOM 10671 N N . ALA A 1 22 ? 9.901 3.086 -7.353 1.00 0.00 22 ALA A N 9
ATOM 10672 C CA . ALA A 1 22 ? 9.301 3.109 -6.027 1.00 0.00 22 ALA A CA 9
ATOM 10673 C C . ALA A 1 22 ? 10.220 3.807 -5.035 1.00 0.00 22 ALA A C 9
ATOM 10674 O O . ALA A 1 22 ? 9.765 4.405 -4.059 1.00 0.00 22 ALA A O 9
ATOM 10681 N N . LYS A 1 23 ? 11.520 3.706 -5.286 1.00 0.00 23 LYS A N 9
ATOM 10682 C CA . LYS A 1 23 ? 12.520 4.299 -4.411 1.00 0.00 23 LYS A CA 9
ATOM 10683 C C . LYS A 1 23 ? 12.351 5.809 -4.319 1.00 0.00 23 LYS A C 9
ATOM 10684 O O . LYS A 1 23 ? 12.239 6.358 -3.222 1.00 0.00 23 LYS A O 9
ATOM 10703 N N . ARG A 1 24 ? 12.324 6.483 -5.464 1.00 0.00 24 ARG A N 9
ATOM 10704 C CA . ARG A 1 24 ? 12.157 7.931 -5.469 1.00 0.00 24 ARG A CA 9
ATOM 10705 C C . ARG A 1 24 ? 10.807 8.316 -4.890 1.00 0.00 24 ARG A C 9
ATOM 10706 O O . ARG A 1 24 ? 10.699 9.285 -4.149 1.00 0.00 24 ARG A O 9
ATOM 10727 N N . VAL A 1 25 ? 9.775 7.564 -5.253 1.00 0.00 25 VAL A N 9
ATOM 10728 C CA . VAL A 1 25 ? 8.428 7.846 -4.781 1.00 0.00 25 VAL A CA 9
ATOM 10729 C C . VAL A 1 25 ? 8.362 7.782 -3.261 1.00 0.00 25 VAL A C 9
ATOM 10730 O O . VAL A 1 25 ? 7.936 8.735 -2.606 1.00 0.00 25 VAL A O 9
ATOM 10743 N N . LEU A 1 26 ? 8.805 6.660 -2.704 1.00 0.00 26 LEU A N 9
ATOM 10744 C CA . LEU A 1 26 ? 8.817 6.474 -1.261 1.00 0.00 26 LEU A CA 9
ATOM 10745 C C . LEU A 1 26 ? 9.479 7.659 -0.572 1.00 0.00 26 LEU A C 9
ATOM 10746 O O . LEU A 1 26 ? 8.915 8.251 0.349 1.00 0.00 26 LEU A O 9
ATOM 10762 N N . LYS A 1 27 ? 10.674 8.015 -1.035 1.00 0.00 27 LYS A N 9
ATOM 10763 C CA . LYS A 1 27 ? 11.397 9.149 -0.478 1.00 0.00 27 LYS A CA 9
ATOM 10764 C C . LYS A 1 27 ? 10.690 10.449 -0.835 1.00 0.00 27 LYS A C 9
ATOM 10765 O O . LYS A 1 27 ? 10.631 11.384 -0.035 1.00 0.00 27 LYS A O 9
ATOM 10784 N N . GLU A 1 28 ? 10.144 10.490 -2.044 1.00 0.00 28 GLU A N 9
ATOM 10785 C CA . GLU A 1 28 ? 9.406 11.650 -2.523 1.00 0.00 28 GLU A CA 9
ATOM 10786 C C . GLU A 1 28 ? 8.210 11.917 -1.619 1.00 0.00 28 GLU A C 9
ATOM 10787 O O . GLU A 1 28 ? 7.902 13.063 -1.289 1.00 0.00 28 GLU A O 9
ATOM 10799 N N . LEU A 1 29 ? 7.551 10.839 -1.217 1.00 0.00 29 LEU A N 9
ATOM 10800 C CA . LEU A 1 29 ? 6.392 10.917 -0.338 1.00 0.00 29 LEU A CA 9
ATOM 10801 C C . LEU A 1 29 ? 6.783 11.316 1.085 1.00 0.00 29 LEU A C 9
ATOM 10802 O O . LEU A 1 29 ? 5.917 11.558 1.926 1.00 0.00 29 LEU A O 9
ATOM 10818 N N . ASP A 1 30 ? 8.092 11.376 1.352 1.00 0.00 30 ASP A N 9
ATOM 10819 C CA . ASP A 1 30 ? 8.610 11.728 2.677 1.00 0.00 30 ASP A CA 9
ATOM 10820 C C . ASP A 1 30 ? 8.647 10.505 3.587 1.00 0.00 30 ASP A C 9
ATOM 10821 O O . ASP A 1 30 ? 8.328 10.590 4.773 1.00 0.00 30 ASP A O 9
ATOM 10830 N N . ALA A 1 31 ? 9.054 9.372 3.024 1.00 0.00 31 ALA A N 9
ATOM 10831 C CA . ALA A 1 31 ? 9.157 8.131 3.782 1.00 0.00 31 ALA A CA 9
ATOM 10832 C C . ALA A 1 31 ? 10.116 7.162 3.105 1.00 0.00 31 ALA A C 9
ATOM 10833 O O . ALA A 1 31 ? 10.500 7.355 1.951 1.00 0.00 31 ALA A O 9
ATOM 10840 N N . HIS A 1 32 ? 10.495 6.117 3.827 1.00 0.00 32 HIS A N 9
ATOM 10841 C CA . HIS A 1 32 ? 11.395 5.106 3.293 1.00 0.00 32 HIS A CA 9
ATOM 10842 C C . HIS A 1 32 ? 10.803 3.718 3.482 1.00 0.00 32 HIS A C 9
ATOM 10843 O O . HIS A 1 32 ? 10.006 3.495 4.393 1.00 0.00 32 HIS A O 9
ATOM 10858 N N . PRO A 1 33 ? 11.151 2.774 2.598 1.00 0.00 33 PRO A N 9
ATOM 10859 C CA . PRO A 1 33 ? 10.642 1.408 2.671 1.00 0.00 33 PRO A CA 9
ATOM 10860 C C . PRO A 1 33 ? 10.836 0.808 4.059 1.00 0.00 33 PRO A C 9
ATOM 10861 O O . PRO A 1 33 ? 10.003 0.035 4.532 1.00 0.00 33 PRO A O 9
ATOM 10872 N N . GLU A 1 34 ? 11.920 1.197 4.725 1.00 0.00 34 GLU A N 9
ATOM 10873 C CA . GLU A 1 34 ? 12.176 0.743 6.086 1.00 0.00 34 GLU A CA 9
ATOM 10874 C C . GLU A 1 34 ? 11.035 1.180 6.988 1.00 0.00 34 GLU A C 9
ATOM 10875 O O . GLU A 1 34 ? 10.589 0.439 7.864 1.00 0.00 34 GLU A O 9
ATOM 10887 N N . GLN A 1 35 ? 10.562 2.393 6.743 1.00 0.00 35 GLN A N 9
ATOM 10888 C CA . GLN A 1 35 ? 9.446 2.956 7.481 1.00 0.00 35 GLN A CA 9
ATOM 10889 C C . GLN A 1 35 ? 8.146 2.369 6.966 1.00 0.00 35 GLN A C 9
ATOM 10890 O O . GLN A 1 35 ? 7.323 1.860 7.726 1.00 0.00 35 GLN A O 9
ATOM 10904 N N . LEU A 1 36 ? 8.000 2.422 5.655 1.00 0.00 36 LEU A N 9
ATOM 10905 C CA . LEU A 1 36 ? 6.840 1.859 4.981 1.00 0.00 36 LEU A CA 9
ATOM 10906 C C . LEU A 1 36 ? 6.655 0.397 5.374 1.00 0.00 36 LEU A C 9
ATOM 10907 O O . LEU A 1 36 ? 7.627 -0.299 5.665 1.00 0.00 36 LEU A O 9
ATOM 10923 N N . PRO A 1 37 ? 5.406 -0.090 5.397 1.00 0.00 37 PRO A N 9
ATOM 10924 C CA . PRO A 1 37 ? 5.119 -1.479 5.733 1.00 0.00 37 PRO A CA 9
ATOM 10925 C C . PRO A 1 37 ? 5.592 -2.434 4.646 1.00 0.00 37 PRO A C 9
ATOM 10926 O O . PRO A 1 37 ? 5.602 -2.090 3.464 1.00 0.00 37 PRO A O 9
ATOM 10937 N N . LYS A 1 38 ? 5.965 -3.638 5.050 1.00 0.00 38 LYS A N 9
ATOM 10938 C CA . LYS A 1 38 ? 6.401 -4.653 4.104 1.00 0.00 38 LYS A CA 9
ATOM 10939 C C . LYS A 1 38 ? 5.572 -5.916 4.272 1.00 0.00 38 LYS A C 9
ATOM 10940 O O . LYS A 1 38 ? 5.502 -6.485 5.361 1.00 0.00 38 LYS A O 9
ATOM 10959 N N . ILE A 1 39 ? 4.942 -6.351 3.188 1.00 0.00 39 ILE A N 9
ATOM 10960 C CA . ILE A 1 39 ? 4.109 -7.538 3.227 1.00 0.00 39 ILE A CA 9
ATOM 10961 C C . ILE A 1 39 ? 4.784 -8.712 2.532 1.00 0.00 39 ILE A C 9
ATOM 10962 O O . ILE A 1 39 ? 5.227 -8.608 1.389 1.00 0.00 39 ILE A O 9
ATOM 10978 N N . LYS A 1 40 ? 4.889 -9.818 3.259 1.00 0.00 40 LYS A N 9
ATOM 10979 C CA . LYS A 1 40 ? 5.557 -11.013 2.764 1.00 0.00 40 LYS A CA 9
ATOM 10980 C C . LYS A 1 40 ? 4.981 -11.483 1.439 1.00 0.00 40 LYS A C 9
ATOM 10981 O O . LYS A 1 40 ? 3.783 -11.357 1.187 1.00 0.00 40 LYS A O 9
ATOM 11000 N N . THR A 1 41 ? 5.842 -12.063 0.609 1.00 0.00 41 THR A N 9
ATOM 11001 C CA . THR A 1 41 ? 5.418 -12.600 -0.674 1.00 0.00 41 THR A CA 9
ATOM 11002 C C . THR A 1 41 ? 4.453 -13.770 -0.473 1.00 0.00 41 THR A C 9
ATOM 11003 O O . THR A 1 41 ? 3.713 -14.140 -1.384 1.00 0.00 41 THR A O 9
ATOM 11014 N N . THR A 1 42 ? 4.455 -14.343 0.732 1.00 0.00 42 THR A N 9
ATOM 11015 C CA . THR A 1 42 ? 3.541 -15.428 1.058 1.00 0.00 42 THR A CA 9
ATOM 11016 C C . THR A 1 42 ? 2.135 -14.873 1.244 1.00 0.00 42 THR A C 9
ATOM 11017 O O . THR A 1 42 ? 1.144 -15.516 0.898 1.00 0.00 42 THR A O 9
ATOM 11028 N N . ASP A 1 43 ? 2.069 -13.648 1.756 1.00 0.00 43 ASP A N 9
ATOM 11029 C CA . ASP A 1 43 ? 0.801 -12.958 1.958 1.00 0.00 43 ASP A CA 9
ATOM 11030 C C . ASP A 1 43 ? 0.210 -12.546 0.618 1.00 0.00 43 ASP A C 9
ATOM 11031 O O . ASP A 1 43 ? 0.931 -12.371 -0.364 1.00 0.00 43 ASP A O 9
ATOM 11040 N N . PRO A 1 44 ? -1.124 -12.428 0.552 1.00 0.00 44 PRO A N 9
ATOM 11041 C CA . PRO A 1 44 ? -1.837 -12.045 -0.672 1.00 0.00 44 PRO A CA 9
ATOM 11042 C C . PRO A 1 44 ? -1.207 -10.846 -1.369 1.00 0.00 44 PRO A C 9
ATOM 11043 O O . PRO A 1 44 ? -1.391 -10.652 -2.570 1.00 0.00 44 PRO A O 9
ATOM 11054 N N . VAL A 1 45 ? -0.385 -10.101 -0.639 1.00 0.00 45 VAL A N 9
ATOM 11055 C CA . VAL A 1 45 ? 0.281 -8.940 -1.197 1.00 0.00 45 VAL A CA 9
ATOM 11056 C C . VAL A 1 45 ? 0.979 -9.305 -2.504 1.00 0.00 45 VAL A C 9
ATOM 11057 O O . VAL A 1 45 ? 0.861 -8.597 -3.505 1.00 0.00 45 VAL A O 9
ATOM 11070 N N . ALA A 1 46 ? 1.701 -10.421 -2.483 1.00 0.00 46 ALA A N 9
ATOM 11071 C CA . ALA A 1 46 ? 2.391 -10.908 -3.669 1.00 0.00 46 ALA A CA 9
ATOM 11072 C C . ALA A 1 46 ? 1.392 -11.457 -4.679 1.00 0.00 46 ALA A C 9
ATOM 11073 O O . ALA A 1 46 ? 1.438 -11.116 -5.861 1.00 0.00 46 ALA A O 9
ATOM 11080 N N . LYS A 1 47 ? 0.477 -12.300 -4.201 1.00 0.00 47 LYS A N 9
ATOM 11081 C CA . LYS A 1 47 ? -0.558 -12.870 -5.057 1.00 0.00 47 LYS A CA 9
ATOM 11082 C C . LYS A 1 47 ? -1.270 -11.759 -5.816 1.00 0.00 47 LYS A C 9
ATOM 11083 O O . LYS A 1 47 ? -1.694 -11.938 -6.958 1.00 0.00 47 LYS A O 9
ATOM 11102 N N . ALA A 1 48 ? -1.379 -10.604 -5.169 1.00 0.00 48 ALA A N 9
ATOM 11103 C CA . ALA A 1 48 ? -1.988 -9.437 -5.779 1.00 0.00 48 ALA A CA 9
ATOM 11104 C C . ALA A 1 48 ? -1.035 -8.823 -6.794 1.00 0.00 48 ALA A C 9
ATOM 11105 O O . ALA A 1 48 ? 0.177 -8.810 -6.589 1.00 0.00 48 ALA A O 9
ATOM 11112 N N . ILE A 1 49 ? -1.587 -8.344 -7.902 1.00 0.00 49 ILE A N 9
ATOM 11113 C CA . ILE A 1 49 ? -0.786 -7.748 -8.973 1.00 0.00 49 ILE A CA 9
ATOM 11114 C C . ILE A 1 49 ? 0.462 -8.581 -9.274 1.00 0.00 49 ILE A C 9
ATOM 11115 O O . ILE A 1 49 ? 1.468 -8.058 -9.751 1.00 0.00 49 ILE A O 9
ATOM 11131 N N . GLY A 1 50 ? 0.388 -9.882 -9.000 1.00 0.00 50 GLY A N 9
ATOM 11132 C CA . GLY A 1 50 ? 1.508 -10.774 -9.262 1.00 0.00 50 GLY A CA 9
ATOM 11133 C C . GLY A 1 50 ? 2.854 -10.179 -8.890 1.00 0.00 50 GLY A C 9
ATOM 11134 O O . GLY A 1 50 ? 3.833 -10.345 -9.618 1.00 0.00 50 GLY A O 9
ATOM 11138 N N . ALA A 1 51 ? 2.912 -9.493 -7.752 1.00 0.00 51 ALA A N 9
ATOM 11139 C CA . ALA A 1 51 ? 4.160 -8.886 -7.297 1.00 0.00 51 ALA A CA 9
ATOM 11140 C C . ALA A 1 51 ? 5.193 -9.950 -6.961 1.00 0.00 51 ALA A C 9
ATOM 11141 O O . ALA A 1 51 ? 4.854 -11.103 -6.700 1.00 0.00 51 ALA A O 9
ATOM 11148 N N . LYS A 1 52 ? 6.455 -9.548 -6.961 1.00 0.00 52 LYS A N 9
ATOM 11149 C CA . LYS A 1 52 ? 7.544 -10.459 -6.649 1.00 0.00 52 LYS A CA 9
ATOM 11150 C C . LYS A 1 52 ? 8.442 -9.877 -5.564 1.00 0.00 52 LYS A C 9
ATOM 11151 O O . LYS A 1 52 ? 8.398 -8.680 -5.281 1.00 0.00 52 LYS A O 9
ATOM 11170 N N . ARG A 1 53 ? 9.233 -10.739 -4.942 1.00 0.00 53 ARG A N 9
ATOM 11171 C CA . ARG A 1 53 ? 10.137 -10.315 -3.882 1.00 0.00 53 ARG A CA 9
ATOM 11172 C C . ARG A 1 53 ? 11.042 -9.184 -4.360 1.00 0.00 53 ARG A C 9
ATOM 11173 O O . ARG A 1 53 ? 12.018 -9.416 -5.073 1.00 0.00 53 ARG A O 9
ATOM 11194 N N . GLY A 1 54 ? 10.707 -7.960 -3.965 1.00 0.00 54 GLY A N 9
ATOM 11195 C CA . GLY A 1 54 ? 11.495 -6.808 -4.367 1.00 0.00 54 GLY A CA 9
ATOM 11196 C C . GLY A 1 54 ? 10.702 -5.821 -5.205 1.00 0.00 54 GLY A C 9
ATOM 11197 O O . GLY A 1 54 ? 11.277 -4.945 -5.851 1.00 0.00 54 GLY A O 9
ATOM 11201 N N . ASP A 1 55 ? 9.379 -5.959 -5.192 1.00 0.00 55 ASP A N 9
ATOM 11202 C CA . ASP A 1 55 ? 8.510 -5.076 -5.956 1.00 0.00 55 ASP A CA 9
ATOM 11203 C C . ASP A 1 55 ? 7.607 -4.269 -5.029 1.00 0.00 55 ASP A C 9
ATOM 11204 O O . ASP A 1 55 ? 6.904 -4.832 -4.189 1.00 0.00 55 ASP A O 9
ATOM 11213 N N . ILE A 1 56 ? 7.599 -2.955 -5.211 1.00 0.00 56 ILE A N 9
ATOM 11214 C CA . ILE A 1 56 ? 6.774 -2.080 -4.391 1.00 0.00 56 ILE A CA 9
ATOM 11215 C C . ILE A 1 56 ? 5.454 -1.766 -5.089 1.00 0.00 56 ILE A C 9
ATOM 11216 O O . ILE A 1 56 ? 5.398 -1.645 -6.313 1.00 0.00 56 ILE A O 9
ATOM 11232 N N . VAL A 1 57 ? 4.393 -1.658 -4.299 1.00 0.00 57 VAL A N 9
ATOM 11233 C CA . VAL A 1 57 ? 3.066 -1.397 -4.833 1.00 0.00 57 VAL A CA 9
ATOM 11234 C C . VAL A 1 57 ? 2.626 0.034 -4.569 1.00 0.00 57 VAL A C 9
ATOM 11235 O O . VAL A 1 57 ? 2.898 0.590 -3.509 1.00 0.00 57 VAL A O 9
ATOM 11248 N N . LYS A 1 58 ? 1.947 0.623 -5.545 1.00 0.00 58 LYS A N 9
ATOM 11249 C CA . LYS A 1 58 ? 1.452 1.983 -5.424 1.00 0.00 58 LYS A CA 9
ATOM 11250 C C . LYS A 1 58 ? -0.069 1.974 -5.246 1.00 0.00 58 LYS A C 9
ATOM 11251 O O . LYS A 1 58 ? -0.811 1.564 -6.138 1.00 0.00 58 LYS A O 9
ATOM 11270 N N . ILE A 1 59 ? -0.518 2.424 -4.081 1.00 0.00 59 ILE A N 9
ATOM 11271 C CA . ILE A 1 59 ? -1.941 2.488 -3.778 1.00 0.00 59 ILE A CA 9
ATOM 11272 C C . ILE A 1 59 ? -2.376 3.930 -3.557 1.00 0.00 59 ILE A C 9
ATOM 11273 O O . ILE A 1 59 ? -1.721 4.678 -2.832 1.00 0.00 59 ILE A O 9
ATOM 11289 N N . ILE A 1 60 ? -3.476 4.321 -4.187 1.00 0.00 60 ILE A N 9
ATOM 11290 C CA . ILE A 1 60 ? -3.974 5.684 -4.059 1.00 0.00 60 ILE A CA 9
ATOM 11291 C C . ILE A 1 60 ? -5.367 5.709 -3.445 1.00 0.00 60 ILE A C 9
ATOM 11292 O O . ILE A 1 60 ? -6.227 4.899 -3.789 1.00 0.00 60 ILE A O 9
ATOM 11308 N N . ARG A 1 61 ? -5.584 6.656 -2.543 1.00 0.00 61 ARG A N 9
ATOM 11309 C CA . ARG A 1 61 ? -6.873 6.817 -1.886 1.00 0.00 61 ARG A CA 9
ATOM 11310 C C . ARG A 1 61 ? -7.479 8.166 -2.243 1.00 0.00 61 ARG A C 9
ATOM 11311 O O . ARG A 1 61 ? -6.759 9.143 -2.425 1.00 0.00 61 ARG A O 9
ATOM 11332 N N . LYS A 1 62 ? -8.798 8.208 -2.371 1.00 0.00 62 LYS A N 9
ATOM 11333 C CA . LYS A 1 62 ? -9.485 9.441 -2.730 1.00 0.00 62 LYS A CA 9
ATOM 11334 C C . LYS A 1 62 ? -10.404 9.911 -1.606 1.00 0.00 62 LYS A C 9
ATOM 11335 O O . LYS A 1 62 ? -11.116 9.114 -0.996 1.00 0.00 62 LYS A O 9
ATOM 11354 N N . SER A 1 63 ? -10.379 11.215 -1.340 1.00 0.00 63 SER A N 9
ATOM 11355 C CA . SER A 1 63 ? -11.204 11.801 -0.290 1.00 0.00 63 SER A CA 9
ATOM 11356 C C . SER A 1 63 ? -11.833 13.113 -0.757 1.00 0.00 63 SER A C 9
ATOM 11357 O O . SER A 1 63 ? -11.546 13.592 -1.854 1.00 0.00 63 SER A O 9
ATOM 11365 N N . PRO A 1 64 ? -12.699 13.716 0.077 1.00 0.00 64 PRO A N 9
ATOM 11366 C CA . PRO A 1 64 ? -13.379 14.975 -0.257 1.00 0.00 64 PRO A CA 9
ATOM 11367 C C . PRO A 1 64 ? -12.404 16.125 -0.489 1.00 0.00 64 PRO A C 9
ATOM 11368 O O . PRO A 1 64 ? -11.437 16.293 0.252 1.00 0.00 64 PRO A O 9
ATOM 11379 N N . THR A 1 65 ? -12.672 16.917 -1.527 1.00 0.00 65 THR A N 9
ATOM 11380 C CA . THR A 1 65 ? -11.833 18.066 -1.867 1.00 0.00 65 THR A CA 9
ATOM 11381 C C . THR A 1 65 ? -10.564 17.631 -2.594 1.00 0.00 65 THR A C 9
ATOM 11382 O O . THR A 1 65 ? -9.467 18.084 -2.271 1.00 0.00 65 THR A O 9
ATOM 11393 N N . ALA A 1 66 ? -10.724 16.757 -3.582 1.00 0.00 66 ALA A N 9
ATOM 11394 C CA . ALA A 1 66 ? -9.595 16.272 -4.371 1.00 0.00 66 ALA A CA 9
ATOM 11395 C C . ALA A 1 66 ? -8.420 15.873 -3.483 1.00 0.00 66 ALA A C 9
ATOM 11396 O O . ALA A 1 66 ? -7.266 15.917 -3.910 1.00 0.00 66 ALA A O 9
ATOM 11403 N N . GLU A 1 67 ? -8.718 15.489 -2.246 1.00 0.00 67 GLU A N 9
ATOM 11404 C CA . GLU A 1 67 ? -7.684 15.075 -1.307 1.00 0.00 67 GLU A CA 9
ATOM 11405 C C . GLU A 1 67 ? -7.386 13.588 -1.458 1.00 0.00 67 GLU A C 9
ATOM 11406 O O . GLU A 1 67 ? -8.172 12.743 -1.029 1.00 0.00 67 GLU A O 9
ATOM 11418 N N . GLU A 1 68 ? -6.256 13.272 -2.080 1.00 0.00 68 GLU A N 9
ATOM 11419 C CA . GLU A 1 68 ? -5.875 11.882 -2.297 1.00 0.00 68 GLU A CA 9
ATOM 11420 C C . GLU A 1 68 ? -4.781 11.450 -1.328 1.00 0.00 68 GLU A C 9
ATOM 11421 O O . GLU A 1 68 ? -3.951 12.257 -0.909 1.00 0.00 68 GLU A O 9
ATOM 11433 N N . PHE A 1 69 ? -4.779 10.165 -0.985 1.00 0.00 69 PHE A N 9
ATOM 11434 C CA . PHE A 1 69 ? -3.780 9.612 -0.079 1.00 0.00 69 PHE A CA 9
ATOM 11435 C C . PHE A 1 69 ? -3.122 8.380 -0.691 1.00 0.00 69 PHE A C 9
ATOM 11436 O O . PHE A 1 69 ? -3.781 7.373 -0.940 1.00 0.00 69 PHE A O 9
ATOM 11453 N N . VAL A 1 70 ? -1.816 8.461 -0.915 1.00 0.00 70 VAL A N 9
ATOM 11454 C CA . VAL A 1 70 ? -1.075 7.356 -1.512 1.00 0.00 70 VAL A CA 9
ATOM 11455 C C . VAL A 1 70 ? -0.154 6.685 -0.492 1.00 0.00 70 VAL A C 9
ATOM 11456 O O . VAL A 1 70 ? 0.505 7.353 0.304 1.00 0.00 70 VAL A O 9
ATOM 11469 N N . THR A 1 71 ? -0.111 5.357 -0.541 1.00 0.00 71 THR A N 9
ATOM 11470 C CA . THR A 1 71 ? 0.743 4.575 0.344 1.00 0.00 71 THR A CA 9
ATOM 11471 C C . THR A 1 71 ? 1.377 3.422 -0.426 1.00 0.00 71 THR A C 9
ATOM 11472 O O . THR A 1 71 ? 0.697 2.719 -1.172 1.00 0.00 71 THR A O 9
ATOM 11483 N N . TYR A 1 72 ? 2.685 3.245 -0.265 1.00 0.00 72 TYR A N 9
ATOM 11484 C CA . TYR A 1 72 ? 3.401 2.202 -0.992 1.00 0.00 72 TYR A CA 9
ATOM 11485 C C . TYR A 1 72 ? 3.669 0.980 -0.120 1.00 0.00 72 TYR A C 9
ATOM 11486 O O . TYR A 1 72 ? 3.798 1.087 1.096 1.00 0.00 72 TYR A O 9
ATOM 11504 N N . ARG A 1 73 ? 3.740 -0.184 -0.758 1.00 0.00 73 ARG A N 9
ATOM 11505 C CA . ARG A 1 73 ? 4.037 -1.428 -0.056 1.00 0.00 73 ARG A CA 9
ATOM 11506 C C . ARG A 1 73 ? 5.131 -2.191 -0.793 1.00 0.00 73 ARG A C 9
ATOM 11507 O O . ARG A 1 73 ? 5.020 -2.433 -1.991 1.00 0.00 73 ARG A O 9
ATOM 11528 N N . LEU A 1 74 ? 6.171 -2.594 -0.071 1.00 0.00 74 LEU A N 9
ATOM 11529 C CA . LEU A 1 74 ? 7.292 -3.305 -0.679 1.00 0.00 74 LEU A CA 9
ATOM 11530 C C . LEU A 1 74 ? 7.186 -4.809 -0.447 1.00 0.00 74 LEU A C 9
ATOM 11531 O O . LEU A 1 74 ? 7.132 -5.267 0.694 1.00 0.00 74 LEU A O 9
ATOM 11547 N N . VAL A 1 75 ? 7.177 -5.575 -1.535 1.00 0.00 75 VAL A N 9
ATOM 11548 C CA . VAL A 1 75 ? 7.107 -7.029 -1.437 1.00 0.00 75 VAL A CA 9
ATOM 11549 C C . VAL A 1 75 ? 8.452 -7.592 -0.985 1.00 0.00 75 VAL A C 9
ATOM 11550 O O . VAL A 1 75 ? 9.462 -7.451 -1.675 1.00 0.00 75 VAL A O 9
ATOM 11563 N N . GLN A 1 76 ? 8.454 -8.220 0.185 1.00 0.00 76 GLN A N 9
ATOM 11564 C CA . GLN A 1 76 ? 9.670 -8.788 0.754 1.00 0.00 76 GLN A CA 9
ATOM 11565 C C . GLN A 1 76 ? 9.462 -10.251 1.124 1.00 0.00 76 GLN A C 9
ATOM 11566 O O . GLN A 1 76 ? 8.334 -10.689 1.338 1.00 0.00 76 GLN A O 9
ATOM 11580 N N . ASP A 1 77 ? 10.549 -11.011 1.172 1.00 0.00 77 ASP A N 9
ATOM 11581 C CA . ASP A 1 77 ? 10.473 -12.424 1.517 1.00 0.00 77 ASP A CA 9
ATOM 11582 C C . ASP A 1 77 ? 10.480 -12.618 3.030 1.00 0.00 77 ASP A C 9
ATOM 11583 O O . ASP A 1 77 ? 9.609 -13.357 3.536 1.00 0.00 77 ASP A O 9
ATOM 11593 N N . MET A 1 1 ? -20.963 -11.211 -5.205 1.00 0.00 1 MET A N 10
ATOM 11594 C CA . MET A 1 1 ? -21.423 -12.425 -4.482 1.00 0.00 1 MET A CA 10
ATOM 11595 C C . MET A 1 1 ? -20.264 -13.115 -3.770 1.00 0.00 1 MET A C 10
ATOM 11596 O O . MET A 1 1 ? -19.994 -14.294 -4.000 1.00 0.00 1 MET A O 10
ATOM 11612 N N . LYS A 1 2 ? -19.582 -12.372 -2.905 1.00 0.00 2 LYS A N 10
ATOM 11613 C CA . LYS A 1 2 ? -18.454 -12.911 -2.154 1.00 0.00 2 LYS A CA 10
ATOM 11614 C C . LYS A 1 2 ? -18.523 -12.485 -0.691 1.00 0.00 2 LYS A C 10
ATOM 11615 O O . LYS A 1 2 ? -18.713 -13.312 0.199 1.00 0.00 2 LYS A O 10
ATOM 11634 N N . ARG A 1 3 ? -18.374 -11.186 -0.453 1.00 0.00 3 ARG A N 10
ATOM 11635 C CA . ARG A 1 3 ? -18.429 -10.646 0.902 1.00 0.00 3 ARG A CA 10
ATOM 11636 C C . ARG A 1 3 ? -19.671 -9.784 1.092 1.00 0.00 3 ARG A C 10
ATOM 11637 O O . ARG A 1 3 ? -20.209 -9.686 2.194 1.00 0.00 3 ARG A O 10
ATOM 11658 N N . GLU A 1 4 ? -20.121 -9.163 0.008 1.00 0.00 4 GLU A N 10
ATOM 11659 C CA . GLU A 1 4 ? -21.301 -8.308 0.051 1.00 0.00 4 GLU A CA 10
ATOM 11660 C C . GLU A 1 4 ? -21.054 -7.073 0.905 1.00 0.00 4 GLU A C 10
ATOM 11661 O O . GLU A 1 4 ? -19.912 -6.737 1.224 1.00 0.00 4 GLU A O 10
ATOM 11673 N N . ILE A 1 5 ? -22.140 -6.414 1.289 1.00 0.00 5 ILE A N 10
ATOM 11674 C CA . ILE A 1 5 ? -22.068 -5.226 2.121 1.00 0.00 5 ILE A CA 10
ATOM 11675 C C . ILE A 1 5 ? -21.805 -5.601 3.580 1.00 0.00 5 ILE A C 10
ATOM 11676 O O . ILE A 1 5 ? -22.699 -6.076 4.279 1.00 0.00 5 ILE A O 10
ATOM 11692 N N . LEU A 1 6 ? -20.576 -5.377 4.033 1.00 0.00 6 LEU A N 10
ATOM 11693 C CA . LEU A 1 6 ? -20.200 -5.686 5.407 1.00 0.00 6 LEU A CA 10
ATOM 11694 C C . LEU A 1 6 ? -19.469 -4.512 6.046 1.00 0.00 6 LEU A C 10
ATOM 11695 O O . LEU A 1 6 ? -19.786 -4.102 7.163 1.00 0.00 6 LEU A O 10
ATOM 11711 N N . LYS A 1 7 ? -18.489 -3.973 5.329 1.00 0.00 7 LYS A N 10
ATOM 11712 C CA . LYS A 1 7 ? -17.712 -2.843 5.821 1.00 0.00 7 LYS A CA 10
ATOM 11713 C C . LYS A 1 7 ? -16.720 -2.366 4.765 1.00 0.00 7 LYS A C 10
ATOM 11714 O O . LYS A 1 7 ? -15.537 -2.175 5.049 1.00 0.00 7 LYS A O 10
ATOM 11733 N N . HIS A 1 8 ? -17.211 -2.181 3.543 1.00 0.00 8 HIS A N 10
ATOM 11734 C CA . HIS A 1 8 ? -16.372 -1.727 2.442 1.00 0.00 8 HIS A CA 10
ATOM 11735 C C . HIS A 1 8 ? -16.806 -0.346 1.961 1.00 0.00 8 HIS A C 10
ATOM 11736 O O . HIS A 1 8 ? -17.917 0.099 2.245 1.00 0.00 8 HIS A O 10
ATOM 11751 N N . GLN A 1 9 ? -15.922 0.325 1.230 1.00 0.00 9 GLN A N 10
ATOM 11752 C CA . GLN A 1 9 ? -16.217 1.656 0.710 1.00 0.00 9 GLN A CA 10
ATOM 11753 C C . GLN A 1 9 ? -15.215 2.053 -0.368 1.00 0.00 9 GLN A C 10
ATOM 11754 O O . GLN A 1 9 ? -14.194 2.678 -0.081 1.00 0.00 9 GLN A O 10
ATOM 11768 N N . LEU A 1 10 ? -15.514 1.685 -1.609 1.00 0.00 10 LEU A N 10
ATOM 11769 C CA . LEU A 1 10 ? -14.639 2.004 -2.731 1.00 0.00 10 LEU A CA 10
ATOM 11770 C C . LEU A 1 10 ? -13.258 1.388 -2.535 1.00 0.00 10 LEU A C 10
ATOM 11771 O O . LEU A 1 10 ? -12.815 1.180 -1.405 1.00 0.00 10 LEU A O 10
ATOM 11787 N N . VAL A 1 11 ? -12.582 1.097 -3.641 1.00 0.00 11 VAL A N 10
ATOM 11788 C CA . VAL A 1 11 ? -11.250 0.509 -3.589 1.00 0.00 11 VAL A CA 10
ATOM 11789 C C . VAL A 1 11 ? -10.244 1.346 -4.375 1.00 0.00 11 VAL A C 10
ATOM 11790 O O . VAL A 1 11 ? -10.584 1.948 -5.393 1.00 0.00 11 VAL A O 10
ATOM 11803 N N . PRO A 1 12 ? -8.987 1.390 -3.906 1.00 0.00 12 PRO A N 10
ATOM 11804 C CA . PRO A 1 12 ? -7.926 2.156 -4.556 1.00 0.00 12 PRO A CA 10
ATOM 11805 C C . PRO A 1 12 ? -7.302 1.407 -5.729 1.00 0.00 12 PRO A C 10
ATOM 11806 O O . PRO A 1 12 ? -7.604 0.237 -5.964 1.00 0.00 12 PRO A O 10
ATOM 11817 N N . GLU A 1 13 ? -6.426 2.089 -6.461 1.00 0.00 13 GLU A N 10
ATOM 11818 C CA . GLU A 1 13 ? -5.754 1.486 -7.606 1.00 0.00 13 GLU A CA 10
ATOM 11819 C C . GLU A 1 13 ? -4.369 0.981 -7.218 1.00 0.00 13 GLU A C 10
ATOM 11820 O O . GLU A 1 13 ? -3.542 1.739 -6.709 1.00 0.00 13 GLU A O 10
ATOM 11832 N N . HIS A 1 14 ? -4.122 -0.303 -7.457 1.00 0.00 14 HIS A N 10
ATOM 11833 C CA . HIS A 1 14 ? -2.833 -0.907 -7.126 1.00 0.00 14 HIS A CA 10
ATOM 11834 C C . HIS A 1 14 ? -1.940 -0.982 -8.360 1.00 0.00 14 HIS A C 10
ATOM 11835 O O . HIS A 1 14 ? -2.270 -1.648 -9.341 1.00 0.00 14 HIS A O 10
ATOM 11850 N N . VAL A 1 15 ? -0.803 -0.298 -8.298 1.00 0.00 15 VAL A N 10
ATOM 11851 C CA . VAL A 1 15 ? 0.150 -0.289 -9.403 1.00 0.00 15 VAL A CA 10
ATOM 11852 C C . VAL A 1 15 ? 1.482 -0.885 -8.962 1.00 0.00 15 VAL A C 10
ATOM 11853 O O . VAL A 1 15 ? 1.914 -0.673 -7.833 1.00 0.00 15 VAL A O 10
ATOM 11866 N N . ILE A 1 16 ? 2.130 -1.631 -9.848 1.00 0.00 16 ILE A N 10
ATOM 11867 C CA . ILE A 1 16 ? 3.418 -2.231 -9.521 1.00 0.00 16 ILE A CA 10
ATOM 11868 C C . ILE A 1 16 ? 4.563 -1.319 -9.951 1.00 0.00 16 ILE A C 10
ATOM 11869 O O . ILE A 1 16 ? 4.743 -1.038 -11.136 1.00 0.00 16 ILE A O 10
ATOM 11885 N N . LEU A 1 17 ? 5.338 -0.878 -8.972 1.00 0.00 17 LEU A N 10
ATOM 11886 C CA . LEU A 1 17 ? 6.457 0.016 -9.213 1.00 0.00 17 LEU A CA 10
ATOM 11887 C C . LEU A 1 17 ? 7.783 -0.717 -9.153 1.00 0.00 17 LEU A C 10
ATOM 11888 O O . LEU A 1 17 ? 7.945 -1.671 -8.391 1.00 0.00 17 LEU A O 10
ATOM 11904 N N . ASN A 1 18 ? 8.750 -0.229 -9.916 1.00 0.00 18 ASN A N 10
ATOM 11905 C CA . ASN A 1 18 ? 10.092 -0.777 -9.865 1.00 0.00 18 ASN A CA 10
ATOM 11906 C C . ASN A 1 18 ? 10.795 -0.233 -8.632 1.00 0.00 18 ASN A C 10
ATOM 11907 O O . ASN A 1 18 ? 10.584 0.918 -8.250 1.00 0.00 18 ASN A O 10
ATOM 11918 N N . GLU A 1 19 ? 11.614 -1.057 -7.992 1.00 0.00 19 GLU A N 10
ATOM 11919 C CA . GLU A 1 19 ? 12.304 -0.642 -6.774 1.00 0.00 19 GLU A CA 10
ATOM 11920 C C . GLU A 1 19 ? 12.908 0.751 -6.932 1.00 0.00 19 GLU A C 10
ATOM 11921 O O . GLU A 1 19 ? 12.871 1.558 -6.004 1.00 0.00 19 GLU A O 10
ATOM 11933 N N . SER A 1 20 ? 13.413 1.044 -8.126 1.00 0.00 20 SER A N 10
ATOM 11934 C CA . SER A 1 20 ? 13.987 2.353 -8.412 1.00 0.00 20 SER A CA 10
ATOM 11935 C C . SER A 1 20 ? 12.894 3.416 -8.470 1.00 0.00 20 SER A C 10
ATOM 11936 O O . SER A 1 20 ? 12.975 4.445 -7.798 1.00 0.00 20 SER A O 10
ATOM 11944 N N . GLU A 1 21 ? 11.868 3.156 -9.276 1.00 0.00 21 GLU A N 10
ATOM 11945 C CA . GLU A 1 21 ? 10.749 4.078 -9.413 1.00 0.00 21 GLU A CA 10
ATOM 11946 C C . GLU A 1 21 ? 10.068 4.297 -8.073 1.00 0.00 21 GLU A C 10
ATOM 11947 O O . GLU A 1 21 ? 9.824 5.427 -7.660 1.00 0.00 21 GLU A O 10
ATOM 11959 N N . ALA A 1 22 ? 9.741 3.202 -7.405 1.00 0.00 22 ALA A N 10
ATOM 11960 C CA . ALA A 1 22 ? 9.093 3.270 -6.109 1.00 0.00 22 ALA A CA 10
ATOM 11961 C C . ALA A 1 22 ? 10.029 3.871 -5.072 1.00 0.00 22 ALA A C 10
ATOM 11962 O O . ALA A 1 22 ? 9.587 4.466 -4.090 1.00 0.00 22 ALA A O 10
ATOM 11969 N N . LYS A 1 23 ? 11.328 3.707 -5.297 1.00 0.00 23 LYS A N 10
ATOM 11970 C CA . LYS A 1 23 ? 12.326 4.225 -4.377 1.00 0.00 23 LYS A CA 10
ATOM 11971 C C . LYS A 1 23 ? 12.213 5.738 -4.237 1.00 0.00 23 LYS A C 10
ATOM 11972 O O . LYS A 1 23 ? 12.127 6.255 -3.123 1.00 0.00 23 LYS A O 10
ATOM 11991 N N . ARG A 1 24 ? 12.212 6.455 -5.360 1.00 0.00 24 ARG A N 10
ATOM 11992 C CA . ARG A 1 24 ? 12.091 7.906 -5.305 1.00 0.00 24 ARG A CA 10
ATOM 11993 C C . ARG A 1 24 ? 10.731 8.305 -4.774 1.00 0.00 24 ARG A C 10
ATOM 11994 O O . ARG A 1 24 ? 10.621 9.242 -4.001 1.00 0.00 24 ARG A O 10
ATOM 12015 N N . VAL A 1 25 ? 9.692 7.615 -5.221 1.00 0.00 25 VAL A N 10
ATOM 12016 C CA . VAL A 1 25 ? 8.342 7.942 -4.790 1.00 0.00 25 VAL A CA 10
ATOM 12017 C C . VAL A 1 25 ? 8.237 7.887 -3.274 1.00 0.00 25 VAL A C 10
ATOM 12018 O O . VAL A 1 25 ? 7.873 8.868 -2.633 1.00 0.00 25 VAL A O 10
ATOM 12031 N N . LEU A 1 26 ? 8.611 6.750 -2.700 1.00 0.00 26 LEU A N 10
ATOM 12032 C CA . LEU A 1 26 ? 8.567 6.578 -1.256 1.00 0.00 26 LEU A CA 10
ATOM 12033 C C . LEU A 1 26 ? 9.266 7.733 -0.549 1.00 0.00 26 LEU A C 10
ATOM 12034 O O . LEU A 1 26 ? 8.696 8.365 0.342 1.00 0.00 26 LEU A O 10
ATOM 12050 N N . LYS A 1 27 ? 10.495 8.019 -0.963 1.00 0.00 27 LYS A N 10
ATOM 12051 C CA . LYS A 1 27 ? 11.255 9.119 -0.384 1.00 0.00 27 LYS A CA 10
ATOM 12052 C C . LYS A 1 27 ? 10.620 10.452 -0.759 1.00 0.00 27 LYS A C 10
ATOM 12053 O O . LYS A 1 27 ? 10.610 11.398 0.029 1.00 0.00 27 LYS A O 10
ATOM 12072 N N . GLU A 1 28 ? 10.078 10.505 -1.969 1.00 0.00 28 GLU A N 10
ATOM 12073 C CA . GLU A 1 28 ? 9.404 11.691 -2.473 1.00 0.00 28 GLU A CA 10
ATOM 12074 C C . GLU A 1 28 ? 8.173 11.986 -1.628 1.00 0.00 28 GLU A C 10
ATOM 12075 O O . GLU A 1 28 ? 7.871 13.138 -1.317 1.00 0.00 28 GLU A O 10
ATOM 12087 N N . LEU A 1 29 ? 7.487 10.919 -1.245 1.00 0.00 29 LEU A N 10
ATOM 12088 C CA . LEU A 1 29 ? 6.298 11.009 -0.412 1.00 0.00 29 LEU A CA 10
ATOM 12089 C C . LEU A 1 29 ? 6.642 11.431 1.018 1.00 0.00 29 LEU A C 10
ATOM 12090 O O . LEU A 1 29 ? 5.750 11.687 1.825 1.00 0.00 29 LEU A O 10
ATOM 12106 N N . ASP A 1 30 ? 7.944 11.487 1.328 1.00 0.00 30 ASP A N 10
ATOM 12107 C CA . ASP A 1 30 ? 8.421 11.844 2.665 1.00 0.00 30 ASP A CA 10
ATOM 12108 C C . ASP A 1 30 ? 8.430 10.619 3.572 1.00 0.00 30 ASP A C 10
ATOM 12109 O O . ASP A 1 30 ? 7.984 10.674 4.717 1.00 0.00 30 ASP A O 10
ATOM 12118 N N . ALA A 1 31 ? 8.944 9.512 3.043 1.00 0.00 31 ALA A N 10
ATOM 12119 C CA . ALA A 1 31 ? 9.021 8.265 3.794 1.00 0.00 31 ALA A CA 10
ATOM 12120 C C . ALA A 1 31 ? 9.923 7.258 3.092 1.00 0.00 31 ALA A C 10
ATOM 12121 O O . ALA A 1 31 ? 10.275 7.429 1.925 1.00 0.00 31 ALA A O 10
ATOM 12128 N N . HIS A 1 32 ? 10.282 6.200 3.808 1.00 0.00 32 HIS A N 10
ATOM 12129 C CA . HIS A 1 32 ? 11.121 5.146 3.250 1.00 0.00 32 HIS A CA 10
ATOM 12130 C C . HIS A 1 32 ? 10.409 3.806 3.335 1.00 0.00 32 HIS A C 10
ATOM 12131 O O . HIS A 1 32 ? 9.550 3.604 4.194 1.00 0.00 32 HIS A O 10
ATOM 12146 N N . PRO A 1 33 ? 10.714 2.885 2.409 1.00 0.00 33 PRO A N 10
ATOM 12147 C CA . PRO A 1 33 ? 10.090 1.566 2.387 1.00 0.00 33 PRO A CA 10
ATOM 12148 C C . PRO A 1 33 ? 10.188 0.876 3.740 1.00 0.00 33 PRO A C 10
ATOM 12149 O O . PRO A 1 33 ? 9.365 0.026 4.078 1.00 0.00 33 PRO A O 10
ATOM 12160 N N . GLU A 1 34 ? 11.185 1.274 4.524 1.00 0.00 34 GLU A N 10
ATOM 12161 C CA . GLU A 1 34 ? 11.357 0.742 5.868 1.00 0.00 34 GLU A CA 10
ATOM 12162 C C . GLU A 1 34 ? 10.333 1.374 6.805 1.00 0.00 34 GLU A C 10
ATOM 12163 O O . GLU A 1 34 ? 9.897 0.757 7.777 1.00 0.00 34 GLU A O 10
ATOM 12175 N N . GLN A 1 35 ? 9.943 2.606 6.487 1.00 0.00 35 GLN A N 10
ATOM 12176 C CA . GLN A 1 35 ? 8.947 3.327 7.269 1.00 0.00 35 GLN A CA 10
ATOM 12177 C C . GLN A 1 35 ? 7.548 2.841 6.919 1.00 0.00 35 GLN A C 10
ATOM 12178 O O . GLN A 1 35 ? 6.646 2.845 7.756 1.00 0.00 35 GLN A O 10
ATOM 12192 N N . LEU A 1 36 ? 7.386 2.415 5.673 1.00 0.00 36 LEU A N 10
ATOM 12193 C CA . LEU A 1 36 ? 6.108 1.907 5.194 1.00 0.00 36 LEU A CA 10
ATOM 12194 C C . LEU A 1 36 ? 5.938 0.438 5.570 1.00 0.00 36 LEU A C 10
ATOM 12195 O O . LEU A 1 36 ? 6.873 -0.197 6.057 1.00 0.00 36 LEU A O 10
ATOM 12211 N N . PRO A 1 37 ? 4.742 -0.127 5.339 1.00 0.00 37 PRO A N 10
ATOM 12212 C CA . PRO A 1 37 ? 4.464 -1.527 5.649 1.00 0.00 37 PRO A CA 10
ATOM 12213 C C . PRO A 1 37 ? 5.035 -2.472 4.599 1.00 0.00 37 PRO A C 10
ATOM 12214 O O . PRO A 1 37 ? 4.953 -2.207 3.399 1.00 0.00 37 PRO A O 10
ATOM 12225 N N . LYS A 1 38 ? 5.619 -3.573 5.059 1.00 0.00 38 LYS A N 10
ATOM 12226 C CA . LYS A 1 38 ? 6.203 -4.561 4.161 1.00 0.00 38 LYS A CA 10
ATOM 12227 C C . LYS A 1 38 ? 5.540 -5.918 4.351 1.00 0.00 38 LYS A C 10
ATOM 12228 O O . LYS A 1 38 ? 5.465 -6.432 5.466 1.00 0.00 38 LYS A O 10
ATOM 12247 N N . ILE A 1 39 ? 5.048 -6.486 3.257 1.00 0.00 39 ILE A N 10
ATOM 12248 C CA . ILE A 1 39 ? 4.383 -7.772 3.307 1.00 0.00 39 ILE A CA 10
ATOM 12249 C C . ILE A 1 39 ? 5.184 -8.830 2.560 1.00 0.00 39 ILE A C 10
ATOM 12250 O O . ILE A 1 39 ? 5.671 -8.591 1.456 1.00 0.00 39 ILE A O 10
ATOM 12266 N N . LYS A 1 40 ? 5.340 -9.990 3.185 1.00 0.00 40 LYS A N 10
ATOM 12267 C CA . LYS A 1 40 ? 6.125 -11.073 2.609 1.00 0.00 40 LYS A CA 10
ATOM 12268 C C . LYS A 1 40 ? 5.497 -11.619 1.335 1.00 0.00 40 LYS A C 10
ATOM 12269 O O . LYS A 1 40 ? 4.287 -11.523 1.135 1.00 0.00 40 LYS A O 10
ATOM 12288 N N . THR A 1 41 ? 6.329 -12.214 0.486 1.00 0.00 41 THR A N 10
ATOM 12289 C CA . THR A 1 41 ? 5.854 -12.802 -0.758 1.00 0.00 41 THR A CA 10
ATOM 12290 C C . THR A 1 41 ? 4.897 -13.955 -0.472 1.00 0.00 41 THR A C 10
ATOM 12291 O O . THR A 1 41 ? 4.031 -14.275 -1.286 1.00 0.00 41 THR A O 10
ATOM 12302 N N . THR A 1 42 ? 5.046 -14.568 0.701 1.00 0.00 42 THR A N 10
ATOM 12303 C CA . THR A 1 42 ? 4.154 -15.642 1.115 1.00 0.00 42 THR A CA 10
ATOM 12304 C C . THR A 1 42 ? 2.774 -15.067 1.413 1.00 0.00 42 THR A C 10
ATOM 12305 O O . THR A 1 42 ? 1.751 -15.711 1.182 1.00 0.00 42 THR A O 10
ATOM 12316 N N . ASP A 1 43 ? 2.767 -13.825 1.885 1.00 0.00 43 ASP A N 10
ATOM 12317 C CA . ASP A 1 43 ? 1.532 -13.111 2.178 1.00 0.00 43 ASP A CA 10
ATOM 12318 C C . ASP A 1 43 ? 0.814 -12.730 0.887 1.00 0.00 43 ASP A C 10
ATOM 12319 O O . ASP A 1 43 ? 1.424 -12.677 -0.181 1.00 0.00 43 ASP A O 10
ATOM 12328 N N . PRO A 1 44 ? -0.516 -12.555 0.954 1.00 0.00 44 PRO A N 10
ATOM 12329 C CA . PRO A 1 44 ? -1.340 -12.200 -0.209 1.00 0.00 44 PRO A CA 10
ATOM 12330 C C . PRO A 1 44 ? -0.770 -11.037 -1.011 1.00 0.00 44 PRO A C 10
ATOM 12331 O O . PRO A 1 44 ? -1.090 -10.874 -2.189 1.00 0.00 44 PRO A O 10
ATOM 12342 N N . VAL A 1 45 ? 0.114 -10.261 -0.396 1.00 0.00 45 VAL A N 10
ATOM 12343 C CA . VAL A 1 45 ? 0.714 -9.121 -1.074 1.00 0.00 45 VAL A CA 10
ATOM 12344 C C . VAL A 1 45 ? 1.291 -9.536 -2.426 1.00 0.00 45 VAL A C 10
ATOM 12345 O O . VAL A 1 45 ? 1.093 -8.856 -3.433 1.00 0.00 45 VAL A O 10
ATOM 12358 N N . ALA A 1 46 ? 2.003 -10.658 -2.436 1.00 0.00 46 ALA A N 10
ATOM 12359 C CA . ALA A 1 46 ? 2.595 -11.174 -3.663 1.00 0.00 46 ALA A CA 10
ATOM 12360 C C . ALA A 1 46 ? 1.515 -11.710 -4.591 1.00 0.00 46 ALA A C 10
ATOM 12361 O O . ALA A 1 46 ? 1.459 -11.351 -5.766 1.00 0.00 46 ALA A O 10
ATOM 12368 N N . LYS A 1 47 ? 0.641 -12.555 -4.048 1.00 0.00 47 LYS A N 10
ATOM 12369 C CA . LYS A 1 47 ? -0.465 -13.105 -4.822 1.00 0.00 47 LYS A CA 10
ATOM 12370 C C . LYS A 1 47 ? -1.230 -11.979 -5.503 1.00 0.00 47 LYS A C 10
ATOM 12371 O O . LYS A 1 47 ? -1.737 -12.133 -6.613 1.00 0.00 47 LYS A O 10
ATOM 12390 N N . ALA A 1 48 ? -1.280 -10.833 -4.831 1.00 0.00 48 ALA A N 10
ATOM 12391 C CA . ALA A 1 48 ? -1.926 -9.654 -5.375 1.00 0.00 48 ALA A CA 10
ATOM 12392 C C . ALA A 1 48 ? -1.040 -9.018 -6.436 1.00 0.00 48 ALA A C 10
ATOM 12393 O O . ALA A 1 48 ? 0.184 -9.012 -6.312 1.00 0.00 48 ALA A O 10
ATOM 12400 N N . ILE A 1 49 ? -1.661 -8.514 -7.494 1.00 0.00 49 ILE A N 10
ATOM 12401 C CA . ILE A 1 49 ? -0.930 -7.898 -8.602 1.00 0.00 49 ILE A CA 10
ATOM 12402 C C . ILE A 1 49 ? 0.292 -8.728 -8.997 1.00 0.00 49 ILE A C 10
ATOM 12403 O O . ILE A 1 49 ? 1.278 -8.195 -9.501 1.00 0.00 49 ILE A O 10
ATOM 12419 N N . GLY A 1 50 ? 0.221 -10.037 -8.759 1.00 0.00 50 GLY A N 10
ATOM 12420 C CA . GLY A 1 50 ? 1.319 -10.928 -9.106 1.00 0.00 50 GLY A CA 10
ATOM 12421 C C . GLY A 1 50 ? 2.689 -10.348 -8.794 1.00 0.00 50 GLY A C 10
ATOM 12422 O O . GLY A 1 50 ? 3.649 -10.583 -9.528 1.00 0.00 50 GLY A O 10
ATOM 12426 N N . ALA A 1 51 ? 2.782 -9.588 -7.707 1.00 0.00 51 ALA A N 10
ATOM 12427 C CA . ALA A 1 51 ? 4.046 -8.974 -7.313 1.00 0.00 51 ALA A CA 10
ATOM 12428 C C . ALA A 1 51 ? 5.116 -10.024 -7.064 1.00 0.00 51 ALA A C 10
ATOM 12429 O O . ALA A 1 51 ? 4.814 -11.194 -6.826 1.00 0.00 51 ALA A O 10
ATOM 12436 N N . LYS A 1 52 ? 6.368 -9.591 -7.107 1.00 0.00 52 LYS A N 10
ATOM 12437 C CA . LYS A 1 52 ? 7.491 -10.483 -6.869 1.00 0.00 52 LYS A CA 10
ATOM 12438 C C . LYS A 1 52 ? 8.419 -9.910 -5.806 1.00 0.00 52 LYS A C 10
ATOM 12439 O O . LYS A 1 52 ? 8.339 -8.729 -5.468 1.00 0.00 52 LYS A O 10
ATOM 12458 N N . ARG A 1 53 ? 9.266 -10.764 -5.257 1.00 0.00 53 ARG A N 10
ATOM 12459 C CA . ARG A 1 53 ? 10.206 -10.346 -4.226 1.00 0.00 53 ARG A CA 10
ATOM 12460 C C . ARG A 1 53 ? 11.040 -9.160 -4.694 1.00 0.00 53 ARG A C 10
ATOM 12461 O O . ARG A 1 53 ? 12.018 -9.324 -5.424 1.00 0.00 53 ARG A O 10
ATOM 12482 N N . GLY A 1 54 ? 10.648 -7.964 -4.268 1.00 0.00 54 GLY A N 10
ATOM 12483 C CA . GLY A 1 54 ? 11.371 -6.765 -4.648 1.00 0.00 54 GLY A CA 10
ATOM 12484 C C . GLY A 1 54 ? 10.527 -5.813 -5.473 1.00 0.00 54 GLY A C 10
ATOM 12485 O O . GLY A 1 54 ? 11.060 -4.978 -6.205 1.00 0.00 54 GLY A O 10
ATOM 12489 N N . ASP A 1 55 ? 9.208 -5.935 -5.355 1.00 0.00 55 ASP A N 10
ATOM 12490 C CA . ASP A 1 55 ? 8.294 -5.083 -6.101 1.00 0.00 55 ASP A CA 10
ATOM 12491 C C . ASP A 1 55 ? 7.429 -4.249 -5.162 1.00 0.00 55 ASP A C 10
ATOM 12492 O O . ASP A 1 55 ? 6.753 -4.787 -4.285 1.00 0.00 55 ASP A O 10
ATOM 12501 N N . ILE A 1 56 ? 7.439 -2.934 -5.362 1.00 0.00 56 ILE A N 10
ATOM 12502 C CA . ILE A 1 56 ? 6.628 -2.036 -4.550 1.00 0.00 56 ILE A CA 10
ATOM 12503 C C . ILE A 1 56 ? 5.319 -1.721 -5.267 1.00 0.00 56 ILE A C 10
ATOM 12504 O O . ILE A 1 56 ? 5.294 -1.531 -6.483 1.00 0.00 56 ILE A O 10
ATOM 12520 N N . VAL A 1 57 ? 4.231 -1.686 -4.508 1.00 0.00 57 VAL A N 10
ATOM 12521 C CA . VAL A 1 57 ? 2.916 -1.426 -5.075 1.00 0.00 57 VAL A CA 10
ATOM 12522 C C . VAL A 1 57 ? 2.425 -0.025 -4.725 1.00 0.00 57 VAL A C 10
ATOM 12523 O O . VAL A 1 57 ? 2.651 0.466 -3.621 1.00 0.00 57 VAL A O 10
ATOM 12536 N N . LYS A 1 58 ? 1.766 0.619 -5.685 1.00 0.00 58 LYS A N 10
ATOM 12537 C CA . LYS A 1 58 ? 1.265 1.973 -5.496 1.00 0.00 58 LYS A CA 10
ATOM 12538 C C . LYS A 1 58 ? -0.257 1.977 -5.318 1.00 0.00 58 LYS A C 10
ATOM 12539 O O . LYS A 1 58 ? -1.005 1.599 -6.219 1.00 0.00 58 LYS A O 10
ATOM 12558 N N . ILE A 1 59 ? -0.698 2.395 -4.136 1.00 0.00 59 ILE A N 10
ATOM 12559 C CA . ILE A 1 59 ? -2.120 2.498 -3.835 1.00 0.00 59 ILE A CA 10
ATOM 12560 C C . ILE A 1 59 ? -2.487 3.947 -3.550 1.00 0.00 59 ILE A C 10
ATOM 12561 O O . ILE A 1 59 ? -1.753 4.650 -2.857 1.00 0.00 59 ILE A O 10
ATOM 12577 N N . ILE A 1 60 ? -3.609 4.403 -4.094 1.00 0.00 60 ILE A N 10
ATOM 12578 C CA . ILE A 1 60 ? -4.029 5.785 -3.898 1.00 0.00 60 ILE A CA 10
ATOM 12579 C C . ILE A 1 60 ? -5.407 5.874 -3.258 1.00 0.00 60 ILE A C 10
ATOM 12580 O O . ILE A 1 60 ? -6.360 5.235 -3.705 1.00 0.00 60 ILE A O 10
ATOM 12596 N N . ARG A 1 61 ? -5.505 6.693 -2.219 1.00 0.00 61 ARG A N 10
ATOM 12597 C CA . ARG A 1 61 ? -6.764 6.921 -1.527 1.00 0.00 61 ARG A CA 10
ATOM 12598 C C . ARG A 1 61 ? -7.275 8.315 -1.850 1.00 0.00 61 ARG A C 10
ATOM 12599 O O . ARG A 1 61 ? -6.539 9.288 -1.742 1.00 0.00 61 ARG A O 10
ATOM 12620 N N . LYS A 1 62 ? -8.522 8.414 -2.282 1.00 0.00 62 LYS A N 10
ATOM 12621 C CA . LYS A 1 62 ? -9.067 9.698 -2.678 1.00 0.00 62 LYS A CA 10
ATOM 12622 C C . LYS A 1 62 ? -10.240 10.120 -1.801 1.00 0.00 62 LYS A C 10
ATOM 12623 O O . LYS A 1 62 ? -11.297 9.489 -1.800 1.00 0.00 62 LYS A O 10
ATOM 12642 N N . SER A 1 63 ? -10.035 11.207 -1.063 1.00 0.00 63 SER A N 10
ATOM 12643 C CA . SER A 1 63 ? -11.059 11.759 -0.186 1.00 0.00 63 SER A CA 10
ATOM 12644 C C . SER A 1 63 ? -11.699 12.987 -0.828 1.00 0.00 63 SER A C 10
ATOM 12645 O O . SER A 1 63 ? -11.338 13.372 -1.940 1.00 0.00 63 SER A O 10
ATOM 12653 N N . PRO A 1 64 ? -12.630 13.647 -0.121 1.00 0.00 64 PRO A N 10
ATOM 12654 C CA . PRO A 1 64 ? -13.312 14.837 -0.642 1.00 0.00 64 PRO A CA 10
ATOM 12655 C C . PRO A 1 64 ? -12.326 15.954 -0.975 1.00 0.00 64 PRO A C 10
ATOM 12656 O O . PRO A 1 64 ? -11.382 16.203 -0.228 1.00 0.00 64 PRO A O 10
ATOM 12667 N N . THR A 1 65 ? -12.542 16.603 -2.119 1.00 0.00 65 THR A N 10
ATOM 12668 C CA . THR A 1 65 ? -11.655 17.669 -2.588 1.00 0.00 65 THR A CA 10
ATOM 12669 C C . THR A 1 65 ? -10.379 17.078 -3.182 1.00 0.00 65 THR A C 10
ATOM 12670 O O . THR A 1 65 ? -10.341 15.902 -3.544 1.00 0.00 65 THR A O 10
ATOM 12681 N N . ALA A 1 66 ? -9.336 17.896 -3.285 1.00 0.00 66 ALA A N 10
ATOM 12682 C CA . ALA A 1 66 ? -8.066 17.445 -3.845 1.00 0.00 66 ALA A CA 10
ATOM 12683 C C . ALA A 1 66 ? -7.162 16.860 -2.764 1.00 0.00 66 ALA A C 10
ATOM 12684 O O . ALA A 1 66 ? -5.976 17.181 -2.693 1.00 0.00 66 ALA A O 10
ATOM 12691 N N . GLU A 1 67 ? -7.729 15.998 -1.924 1.00 0.00 67 GLU A N 10
ATOM 12692 C CA . GLU A 1 67 ? -6.972 15.369 -0.848 1.00 0.00 67 GLU A CA 10
ATOM 12693 C C . GLU A 1 67 ? -6.937 13.853 -1.016 1.00 0.00 67 GLU A C 10
ATOM 12694 O O . GLU A 1 67 ? -7.912 13.165 -0.715 1.00 0.00 67 GLU A O 10
ATOM 12706 N N . GLU A 1 68 ? -5.809 13.336 -1.491 1.00 0.00 68 GLU A N 10
ATOM 12707 C CA . GLU A 1 68 ? -5.653 11.898 -1.679 1.00 0.00 68 GLU A CA 10
ATOM 12708 C C . GLU A 1 68 ? -4.475 11.366 -0.870 1.00 0.00 68 GLU A C 10
ATOM 12709 O O . GLU A 1 68 ? -3.507 12.083 -0.617 1.00 0.00 68 GLU A O 10
ATOM 12721 N N . PHE A 1 69 ? -4.565 10.105 -0.469 1.00 0.00 69 PHE A N 10
ATOM 12722 C CA . PHE A 1 69 ? -3.513 9.487 0.308 1.00 0.00 69 PHE A CA 10
ATOM 12723 C C . PHE A 1 69 ? -2.949 8.258 -0.395 1.00 0.00 69 PHE A C 10
ATOM 12724 O O . PHE A 1 69 ? -3.656 7.275 -0.611 1.00 0.00 69 PHE A O 10
ATOM 12741 N N . VAL A 1 70 ? -1.663 8.311 -0.725 1.00 0.00 70 VAL A N 10
ATOM 12742 C CA . VAL A 1 70 ? -1.001 7.195 -1.391 1.00 0.00 70 VAL A CA 10
ATOM 12743 C C . VAL A 1 70 ? -0.128 6.416 -0.407 1.00 0.00 70 VAL A C 10
ATOM 12744 O O . VAL A 1 70 ? 0.567 7.004 0.422 1.00 0.00 70 VAL A O 10
ATOM 12757 N N . THR A 1 71 ? -0.167 5.092 -0.514 1.00 0.00 71 THR A N 10
ATOM 12758 C CA . THR A 1 71 ? 0.625 4.229 0.356 1.00 0.00 71 THR A CA 10
ATOM 12759 C C . THR A 1 71 ? 1.330 3.145 -0.453 1.00 0.00 71 THR A C 10
ATOM 12760 O O . THR A 1 71 ? 0.693 2.402 -1.202 1.00 0.00 71 THR A O 10
ATOM 12771 N N . TYR A 1 72 ? 2.645 3.053 -0.291 1.00 0.00 72 TYR A N 10
ATOM 12772 C CA . TYR A 1 72 ? 3.437 2.065 -1.017 1.00 0.00 72 TYR A CA 10
ATOM 12773 C C . TYR A 1 72 ? 3.771 0.861 -0.142 1.00 0.00 72 TYR A C 10
ATOM 12774 O O . TYR A 1 72 ? 3.986 0.990 1.063 1.00 0.00 72 TYR A O 10
ATOM 12792 N N . ARG A 1 73 ? 3.808 -0.312 -0.764 1.00 0.00 73 ARG A N 10
ATOM 12793 C CA . ARG A 1 73 ? 4.142 -1.545 -0.065 1.00 0.00 73 ARG A CA 10
ATOM 12794 C C . ARG A 1 73 ? 5.133 -2.356 -0.890 1.00 0.00 73 ARG A C 10
ATOM 12795 O O . ARG A 1 73 ? 4.904 -2.601 -2.073 1.00 0.00 73 ARG A O 10
ATOM 12816 N N . LEU A 1 74 ? 6.225 -2.779 -0.263 1.00 0.00 74 LEU A N 10
ATOM 12817 C CA . LEU A 1 74 ? 7.256 -3.533 -0.965 1.00 0.00 74 LEU A CA 10
ATOM 12818 C C . LEU A 1 74 ? 7.153 -5.023 -0.674 1.00 0.00 74 LEU A C 10
ATOM 12819 O O . LEU A 1 74 ? 6.958 -5.434 0.470 1.00 0.00 74 LEU A O 10
ATOM 12835 N N . VAL A 1 75 ? 7.303 -5.830 -1.719 1.00 0.00 75 VAL A N 10
ATOM 12836 C CA . VAL A 1 75 ? 7.264 -7.277 -1.573 1.00 0.00 75 VAL A CA 10
ATOM 12837 C C . VAL A 1 75 ? 8.646 -7.805 -1.205 1.00 0.00 75 VAL A C 10
ATOM 12838 O O . VAL A 1 75 ? 9.597 -7.683 -1.976 1.00 0.00 75 VAL A O 10
ATOM 12851 N N . GLN A 1 76 ? 8.745 -8.386 -0.017 1.00 0.00 76 GLN A N 10
ATOM 12852 C CA . GLN A 1 76 ? 10.013 -8.906 0.478 1.00 0.00 76 GLN A CA 10
ATOM 12853 C C . GLN A 1 76 ? 9.907 -10.389 0.812 1.00 0.00 76 GLN A C 10
ATOM 12854 O O . GLN A 1 76 ? 8.822 -10.895 1.090 1.00 0.00 76 GLN A O 10
ATOM 12868 N N . ASP A 1 77 ? 11.038 -11.085 0.779 1.00 0.00 77 ASP A N 10
ATOM 12869 C CA . ASP A 1 77 ? 11.061 -12.508 1.093 1.00 0.00 77 ASP A CA 10
ATOM 12870 C C . ASP A 1 77 ? 11.218 -12.732 2.594 1.00 0.00 77 ASP A C 10
ATOM 12871 O O . ASP A 1 77 ? 10.888 -11.807 3.366 1.00 0.00 77 ASP A O 10
#

Solvent-accessible surface area: 6399 Å² total; per-residue (Å²): 219,202,215,159,165,111,189,129,178,156,94,52,119,85,73,75,10,86,97,80,68,0,85,146,26,1,93,145,78,127,14,53,10,121,146,38,59,57,41,100,33,116,57,100,20,12,177,48,53,64,11,144,138,33,19,1,8,48,23,26,127,159,53,111,109,104,80,109,126,50,42,4,86,29,0,86,92